Protein AF-0000000081045488 (afdb_homodimer)

pLDDT: mean 78.51, std 28.63, range [15.91, 98.94]

Foldseek 3Di:
DDDDDDDDCPDDPPPPPPDPPPPDPPPCPPDPPPPPVCPDPPDDDPVVVPPPPPVPVDPPPPDDDDPPCPDPPPPDPPVCPPVVVVVVVVVVVVLVVLQFWFAADLLRRDIAGADADDPVPAFEEEEEVLQADLNLVLVSVNRSPRHQYEYEYQPQPGDPRSNVRNPSHPSYYYDNDALLDADADAGAEYEYEDAQDFLQACLLDLVVRLSCLPSSLVRVLVNCLVNVHEYEYEAAPCLQQQPPDPADELPRRHDHDCPDSCNSRNVSRVVSLVVLVCCCVPRVRHYHYEHEFAEDAGRHACQSQDLLSQLLQCQLVLEAREAAPPQQFKGFYAYSVQVSLLSVLRSPFRDHGYAYRTAQDIDTSVRVSVLSNVLSVGNHHYHYHHHDPSDHRYYGDDHVCSCVRRVGHGDADPSRRSNRRSVNVNSVCVVPVHDDYHHSHHDRRDD/DDDDPDDDDPDDDPPPVVDPPPPDDPPCPPPPPPPCVCPDPPDDDPPPPPPPPPPPVDPPPPPPPDPPPPDPPPPDPVVCPPVVVVVVVVVVVVLVVLQFWFAADLLRRDIAGADADDPVPAFEEEEEVLQADLNLVLVSVNRSPRHQYEYEYQPQPGDPRSNVRNPSHPSYYYDNDALLDADADAGAEYEYEDAQDFLQACLLDLVVRLSCLPSSLVRVLVNCLVNVHEYEYEAAPCLQFQPPDPADELPRRHDHDCPDSCNSRNVSRVVSLVVLVCCCVPRVRHYHYEHEFAEDAGRHACQSQDLLSQLLQCQLVLEAREAAPPQQFKGFYAYSVQVSLLSVLRSPFRDHGYAYRTAQDIDTSVRVSVLSNVLSVGNHHYHYHHHDPSDHRYYGDDHVCSCVRRVGDGDADPSRRSNRRSVNVNSVCVVPVHDDYHHSHHDRRDD

Secondary structure (DSSP, 8-state):
----------------------------------------------------------------------------SHHHHHHHHHHHHHHHHHHHHHTTBPPP-SSS-S--B-PPPPTTT--EEEEETTTSHHHHHHHHHHHHTT-EEEEEE--SS--GGGTGGGTT-TTEEEEE--TTS------SEEEE--S--SHHHHTTSHHHHHHIIIIIHHHHHHHHHHHT-EEEEEEEGGGGBS-SSSSBPTT---B--TTSTTHHHHHHHHHHHHHHHHHHHHH---EEEEEE--EE-TT--TT--SHHHHHHHHHHTTPPEEEESSS--EEE-EEHHHHHHHHHHHHHS---SEEEES---EEEHHHHHHHHHHHTT--PPEEEEPPPTT--SB--B--HHHHHHH-----S-HHHHHHHHHHHHHHHHHHHS--PPP-SS------/----------------------------------------------------------------------------THHHHHHHHHHHHHHHHHHHHHTTBPPP-SSS-S--B-PPPPTTT--EEEEETTTSHHHHHHHHHHHHTT-EEEEEE--SS--GGGTGGGTT-TTEEEEE--TTS------SEEEE--S--SHHHHTTSHHHHHHIIIIIHHHHHHHHHHHT-EEEEEEEGGGGBS-SSSSBPTT---B--TTSTTHHHHHHHHHHHHHHHHHHHHH---EEEEEE--EE-TT--TT--SHHHHHHHHHHTTPPEEEESSS--EEE-EEHHHHHHHHHHHHHS---SEEEES---EEEHHHHHHHHHHHTT--PPEEEEPPPTT--SB--B--HHHHHHH-----S-HHHHHHHHHHHHHHHHHHHS--PPP-SS------

Solvent-accessible surface area (backbone atoms only — not comparable to full-atom values): 49823 Å² total; per-residue (Å²): 144,85,87,70,90,73,78,85,73,85,74,77,84,71,84,70,84,71,83,72,84,77,80,77,83,80,82,81,75,78,74,77,76,76,79,69,80,68,83,62,77,78,67,85,77,79,72,72,71,81,64,83,69,71,78,60,81,67,77,71,71,79,76,86,75,84,74,78,77,74,80,79,73,81,77,75,70,68,68,58,53,58,58,47,49,50,49,48,49,48,47,49,51,48,50,50,49,31,59,34,30,38,47,57,35,94,79,42,67,63,68,46,58,29,53,88,54,52,80,87,71,36,44,37,35,35,26,31,26,19,31,24,42,69,32,20,56,40,47,49,54,46,38,43,70,22,32,32,40,36,30,36,30,66,52,64,76,24,37,69,68,52,44,52,36,39,66,73,21,79,50,43,45,78,43,83,41,56,56,62,49,80,73,92,75,89,42,49,33,36,41,45,51,54,62,72,81,35,67,20,44,29,44,53,44,30,63,57,38,28,39,34,28,45,46,15,44,50,36,50,49,52,42,23,58,75,58,67,14,38,37,31,40,59,47,44,49,54,44,28,39,54,51,91,58,84,56,44,44,78,85,55,54,31,39,38,59,44,74,47,82,60,12,29,54,31,39,20,43,36,37,34,47,22,48,50,45,37,39,32,76,74,65,66,37,52,47,26,35,36,26,38,42,50,68,46,44,60,67,52,54,73,55,43,44,45,70,67,46,39,41,48,54,22,22,72,65,50,32,63,29,76,35,60,35,91,27,74,41,36,41,20,60,19,33,45,70,41,51,44,51,44,54,52,38,44,65,75,45,83,61,59,57,71,34,43,48,50,24,61,59,73,40,33,48,47,58,49,51,52,50,49,32,59,76,55,68,35,80,37,49,83,40,71,40,75,64,66,88,91,62,60,53,66,50,34,50,41,43,62,63,27,37,70,76,50,71,42,75,66,77,67,49,62,68,62,36,46,53,54,25,51,53,43,51,50,52,47,38,68,74,65,68,71,81,76,66,42,61,86,54,61,37,79,58,88,121,133,94,79,68,91,70,85,90,73,90,77,77,88,70,83,68,85,64,82,70,83,74,83,75,83,80,77,78,75,78,73,78,76,74,77,67,77,66,83,60,77,78,66,87,77,81,73,74,74,80,67,82,73,74,77,61,82,66,80,72,72,78,69,84,68,83,76,79,77,78,80,80,73,81,76,73,71,68,69,53,54,59,56,46,46,50,50,46,49,50,47,48,51,50,51,50,49,32,61,35,31,40,46,57,35,94,76,42,66,64,66,46,56,29,53,89,55,53,81,88,72,38,44,38,34,35,26,30,26,19,30,24,42,69,31,20,56,40,49,50,55,46,38,44,70,24,32,32,42,36,29,35,29,64,51,67,78,23,38,70,68,53,44,52,36,40,68,74,22,80,51,42,46,79,44,83,40,56,55,62,50,80,72,91,77,88,43,50,33,35,41,45,51,52,64,71,80,34,68,20,44,29,44,53,44,30,63,58,37,28,39,34,27,45,46,15,44,50,36,51,50,52,42,23,57,74,58,69,15,37,35,32,40,60,46,45,50,56,44,30,39,54,52,91,59,84,56,44,43,79,85,55,52,30,40,39,59,45,76,48,85,62,12,29,55,29,38,19,42,37,37,33,48,22,48,51,46,37,39,32,74,74,65,66,36,53,46,26,35,36,26,37,42,50,67,46,43,59,69,50,52,74,53,42,45,45,68,67,46,40,42,47,54,23,22,72,65,50,32,63,28,77,34,61,33,90,27,74,43,35,41,19,61,19,36,44,71,42,52,42,53,45,53,52,39,44,65,75,46,83,60,60,58,70,34,42,47,49,24,61,61,71,40,33,48,47,58,49,50,52,50,49,31,60,76,55,70,34,80,36,48,82,40,70,41,76,62,64,87,90,63,58,52,65,53,34,50,40,46,63,61,27,38,69,76,48,72,42,75,68,76,65,49,62,69,62,36,46,53,55,26,50,52,43,52,52,54,48,38,68,73,63,70,70,82,76,68,42,59,87,53,62,38,80,61,87,120

Sequence (894 aa):
MTPSSPTHSTKKTAITTLGEDRHMHSSYSQFRWICALGMGIAIGNVVIPMSYMEFAPHNNTFTHNQHMRYSAGTVSDKYKNSKSANTWEELVEQKQMFASQSIPTPAAPVAMETPKLSSKERKKIMITGGAGFVGSHLADKLMMEGHEVIILDNFFTGQKTNIDHWMSHPHFSLIVGDVVDPIHLEVDEIYHLACPASPPHYQFNPVKTIKTSTEGTMNMLGLAKRVGAKILLTSTSEIYGDPQVHPQKEDYWGNVNPMGPRSCYDEGKRVAETMMYAYKHSNNVDVRIARIFNTFGPRMHPNDGRVVSNFVIQSLQNKPITIYGEGEQTRSFQYVSDLVDGLHALMNGKYGAPVNLGNPQEFTVAEFATTIKEMTASKSEIKKLEKTADDPNKRKPDISLAKQELNWEPKVSVKEGLAKTIEYFRMVLLSTGEIIPTGPGASKPQNMTPSSPTHSTKKTAITTLGEDRHMHSSYSQFRWICALGMGIAIGNVVIPMSYMEFAPHNNTFTHNQHMRYSAGTVSDKYKNSKSANTWEELVEQKQMFASQSIPTPAAPVAMETPKLSSKERKKIMITGGAGFVGSHLADKLMMEGHEVIILDNFFTGQKTNIDHWMSHPHFSLIVGDVVDPIHLEVDEIYHLACPASPPHYQFNPVKTIKTSTEGTMNMLGLAKRVGAKILLTSTSEIYGDPQVHPQKEDYWGNVNPMGPRSCYDEGKRVAETMMYAYKHSNNVDVRIARIFNTFGPRMHPNDGRVVSNFVIQSLQNKPITIYGEGEQTRSFQYVSDLVDGLHALMNGKYGAPVNLGNPQEFTVAEFATTIKEMTASKSEIKKLEKTADDPNKRKPDISLAKQELNWEPKVSVKEGLAKTIEYFRMVLLSTGEIIPTGPGASKPQN

InterPro domains:
  IPR016040 NAD(P)-binding domain [PF16363] (126-421)
  IPR036291 NAD(P)-binding domain superfamily [SSF51735] (118-426)
  IPR044516 UDP-glucuronic acid decarboxylase-like [PTHR43078] (111-428)

Radius of gyration: 36.49 Å; Cα contacts (8 Å, |Δi|>4): 1565; chains: 2; bounding box: 149×112×112 Å

Structure (mmCIF, N/CA/C/O backbone):
data_AF-0000000081045488-model_v1
#
loop_
_entity.id
_entity.type
_entity.pdbx_description
1 polymer 'UDP-glucuronate decarboxylase'
#
loop_
_atom_site.group_PDB
_atom_site.id
_atom_site.type_symbol
_atom_site.label_atom_id
_atom_site.label_alt_id
_atom_site.label_comp_id
_atom_site.label_asym_id
_atom_site.label_entity_id
_atom_site.label_seq_id
_atom_site.pdbx_PDB_ins_code
_atom_site.Cartn_x
_atom_site.Cartn_y
_atom_site.Cartn_z
_atom_site.occupancy
_atom_site.B_iso_or_equiv
_atom_site.auth_seq_id
_atom_site.auth_comp_id
_atom_site.auth_asym_id
_atom_site.auth_atom_id
_atom_site.pdbx_PDB_model_num
ATOM 1 N N . MET A 1 1 ? 67 19.562 -38.656 1 23.16 1 MET A N 1
ATOM 2 C CA . MET A 1 1 ? 67.562 18.219 -38.531 1 23.16 1 MET A CA 1
ATOM 3 C C . MET A 1 1 ? 66.938 17.484 -37.344 1 23.16 1 MET A C 1
ATOM 5 O O . MET A 1 1 ? 67.25 16.312 -37.094 1 23.16 1 MET A O 1
ATOM 9 N N . THR A 1 2 ? 66.062 18.125 -36.406 1 22.19 2 THR A N 1
ATOM 10 C CA . THR A 1 2 ? 65.875 18.359 -35 1 22.19 2 THR A CA 1
ATOM 11 C C . THR A 1 2 ? 65 17.234 -34.375 1 22.19 2 THR A C 1
ATOM 13 O O . THR A 1 2 ? 64 16.844 -34.969 1 22.19 2 THR A O 1
ATOM 16 N N . PRO A 1 3 ? 65.375 16.453 -33.312 1 25.86 3 PRO A N 1
ATOM 17 C CA . PRO A 1 3 ? 65.5 15.234 -32.5 1 25.86 3 PRO A CA 1
ATOM 18 C C . PRO A 1 3 ? 64.312 15.016 -31.594 1 25.86 3 PRO A C 1
ATOM 20 O O . PRO A 1 3 ? 64.312 14.086 -30.781 1 25.86 3 PRO A O 1
ATOM 23 N N . SER A 1 4 ? 63.094 15.633 -31.891 1 19.34 4 SER A N 1
ATOM 24 C CA . SER A 1 4 ? 62.281 16.156 -30.797 1 19.34 4 SER A CA 1
ATOM 25 C C . SER A 1 4 ? 61.625 15.023 -30 1 19.34 4 SER A C 1
ATOM 27 O O . SER A 1 4 ? 61.656 15.047 -28.766 1 19.34 4 SER A O 1
ATOM 29 N N . SER A 1 5 ? 60.594 14.273 -30.594 1 22.73 5 SER A N 1
ATOM 30 C CA . SER A 1 5 ? 59.312 14.289 -29.891 1 22.73 5 SER A CA 1
ATOM 31 C C . SER A 1 5 ? 59.219 13.133 -28.891 1 22.73 5 SER A C 1
ATOM 33 O O . SER A 1 5 ? 58.938 12 -29.281 1 22.73 5 SER A O 1
ATOM 35 N N . PRO A 1 6 ? 60 12.922 -27.922 1 23.72 6 PRO A N 1
ATOM 36 C CA . PRO A 1 6 ? 60.531 11.688 -27.344 1 23.72 6 PRO A CA 1
ATOM 37 C C . PRO A 1 6 ? 59.531 10.953 -26.469 1 23.72 6 PRO A C 1
ATOM 39 O O . PRO A 1 6 ? 59.594 9.734 -26.312 1 23.72 6 PRO A O 1
ATOM 42 N N . THR A 1 7 ? 58.469 11.773 -25.75 1 19.61 7 THR A N 1
ATOM 43 C CA . THR A 1 7 ? 58.719 11.633 -24.328 1 19.61 7 THR A CA 1
ATOM 44 C C . THR A 1 7 ? 58.156 10.312 -23.812 1 19.61 7 THR A C 1
ATOM 46 O O . THR A 1 7 ? 58.812 9.57 -23.094 1 19.61 7 THR A O 1
ATOM 49 N N . HIS A 1 8 ? 56.625 10.109 -23.641 1 20.39 8 HIS A N 1
ATOM 50 C CA . HIS A 1 8 ? 56 10.008 -22.328 1 20.39 8 HIS A CA 1
ATOM 51 C C . HIS A 1 8 ? 55.75 8.555 -21.953 1 20.39 8 HIS A C 1
ATOM 53 O O . HIS A 1 8 ? 54.844 7.918 -22.484 1 20.39 8 HIS A O 1
ATOM 59 N N . SER A 1 9 ? 56.562 7.75 -21.75 1 20.44 9 SER A N 1
ATOM 60 C CA . SER A 1 9 ? 56.625 6.305 -21.547 1 20.44 9 SER A CA 1
ATOM 61 C C . SER A 1 9 ? 55.969 5.902 -20.234 1 20.44 9 SER A C 1
ATOM 63 O O . SER A 1 9 ? 56.594 5.945 -19.172 1 20.44 9 SER A O 1
ATOM 65 N N . THR A 1 10 ? 54.656 6.488 -19.969 1 20.7 10 THR A N 1
ATOM 66 C CA . THR A 1 10 ? 54.156 6.438 -18.609 1 20.7 10 THR A CA 1
ATOM 67 C C . THR A 1 10 ? 53.969 4.992 -18.141 1 20.7 10 THR A C 1
ATOM 69 O O . THR A 1 10 ? 53.156 4.246 -18.703 1 20.7 10 THR A O 1
ATOM 72 N N . LYS A 1 11 ? 54.875 4.418 -17.578 1 18.64 11 LYS A N 1
ATOM 73 C CA . LYS A 1 11 ? 55.25 3.096 -17.094 1 18.64 11 LYS A CA 1
ATOM 74 C C . LYS A 1 11 ? 54.219 2.547 -16.109 1 18.64 11 LYS A C 1
ATOM 76 O O . LYS A 1 11 ? 53.5 3.312 -15.477 1 18.64 11 LYS A O 1
ATOM 81 N N . LYS A 1 12 ? 54.25 1.275 -15.719 1 19.75 12 LYS A N 1
ATOM 82 C CA . LYS A 1 12 ? 53.625 -0.005 -15.414 1 19.75 12 LYS A CA 1
ATOM 83 C C . LYS A 1 12 ? 53.375 -0.145 -13.914 1 19.75 12 LYS A C 1
ATOM 85 O O . LYS A 1 12 ? 52.969 -1.214 -13.445 1 19.75 12 LYS A O 1
ATOM 90 N N . THR A 1 13 ? 53.531 0.933 -13.008 1 17.42 13 THR A N 1
ATOM 91 C CA . THR A 1 13 ? 53.938 0.535 -11.664 1 17.42 13 THR A CA 1
ATOM 92 C C . THR A 1 13 ? 52.906 -0.378 -11.031 1 17.42 13 THR A C 1
ATOM 94 O O . THR A 1 13 ? 51.719 -0.018 -10.953 1 17.42 13 THR A O 1
ATOM 97 N N . ALA A 1 14 ? 53.125 -1.646 -10.836 1 19.45 14 ALA A N 1
ATOM 98 C CA . ALA A 1 14 ? 52.594 -2.93 -10.383 1 19.45 14 ALA A CA 1
ATOM 99 C C . ALA A 1 14 ? 52.156 -2.863 -8.914 1 19.45 14 ALA A C 1
ATOM 101 O O . ALA A 1 14 ? 51.844 -3.887 -8.312 1 19.45 14 ALA A O 1
ATOM 102 N N . ILE A 1 15 ? 51.938 -1.646 -8.273 1 17.45 15 ILE A N 1
ATOM 103 C CA . ILE A 1 15 ? 52.062 -1.67 -6.82 1 17.45 15 ILE A CA 1
ATOM 104 C C . ILE A 1 15 ? 51.062 -2.666 -6.234 1 17.45 15 ILE A C 1
ATOM 106 O O . ILE A 1 15 ? 49.844 -2.562 -6.473 1 17.45 15 ILE A O 1
ATOM 110 N N . THR A 1 16 ? 51.469 -3.801 -5.75 1 19.16 16 THR A N 1
ATOM 111 C CA . THR A 1 16 ? 51.031 -5.055 -5.145 1 19.16 16 THR A CA 1
ATOM 112 C C . THR A 1 16 ? 50.312 -4.797 -3.809 1 19.16 16 THR A C 1
ATOM 114 O O . THR A 1 16 ? 49.812 -5.723 -3.184 1 19.16 16 THR A O 1
ATOM 117 N N . THR A 1 17 ? 50.219 -3.539 -3.285 1 17.61 17 THR A N 1
ATOM 118 C CA . THR A 1 17 ? 50.219 -3.531 -1.826 1 17.61 17 THR A CA 1
ATOM 119 C C . THR A 1 17 ? 49 -4.262 -1.28 1 17.61 17 THR A C 1
ATOM 121 O O . THR A 1 17 ? 47.844 -3.941 -1.646 1 17.61 17 THR A O 1
ATOM 124 N N . LEU A 1 18 ? 49.094 -5.426 -0.706 1 20.11 18 LEU A N 1
ATOM 125 C CA . LEU A 1 18 ? 48.375 -6.516 -0.031 1 20.11 18 LEU A CA 1
ATOM 126 C C . LEU A 1 18 ? 47.656 -6.008 1.22 1 20.11 18 LEU A C 1
ATOM 128 O O . LEU A 1 18 ? 47.031 -6.789 1.937 1 20.11 18 LEU A O 1
ATOM 132 N N . GLY A 1 19 ? 47.719 -4.703 1.614 1 17.78 19 GLY A N 1
ATOM 133 C CA . GLY A 1 19 ? 47.625 -4.543 3.059 1 17.78 19 GLY A CA 1
ATOM 134 C C . GLY A 1 19 ? 46.344 -5.082 3.654 1 17.78 19 GLY A C 1
ATOM 135 O O . GLY A 1 19 ? 45.281 -5 3.033 1 17.78 19 GLY A O 1
ATOM 136 N N . GLU A 1 20 ? 46.312 -5.98 4.648 1 19.8 20 GLU A N 1
ATOM 137 C CA . GLU A 1 20 ? 45.594 -6.895 5.531 1 19.8 20 GLU A CA 1
ATOM 138 C C . GLU A 1 20 ? 44.656 -6.137 6.453 1 19.8 20 GLU A C 1
ATOM 140 O O . GLU A 1 20 ? 43.938 -6.746 7.254 1 19.8 20 GLU A O 1
ATOM 145 N N . ASP A 1 21 ? 44.438 -4.855 6.379 1 17.55 21 ASP A N 1
ATOM 146 C CA . ASP A 1 21 ? 44.062 -4.254 7.66 1 17.55 21 ASP A CA 1
ATOM 147 C C . ASP A 1 21 ? 42.719 -4.758 8.141 1 17.55 21 ASP A C 1
ATOM 149 O O . ASP A 1 21 ? 41.719 -4.656 7.414 1 17.55 21 ASP A O 1
ATOM 153 N N . ARG A 1 22 ? 42.625 -5.613 9.172 1 20.48 22 ARG A N 1
ATOM 154 C CA . ARG A 1 22 ? 41.719 -6.332 10.055 1 20.48 22 ARG A CA 1
ATOM 155 C C . ARG A 1 22 ? 40.781 -5.367 10.781 1 20.48 22 ARG A C 1
ATOM 157 O O . ARG A 1 22 ? 41.125 -4.824 11.828 1 20.48 22 ARG A O 1
ATOM 164 N N . HIS A 1 23 ? 40.312 -4.227 10.234 1 18.12 23 HIS A N 1
ATOM 165 C CA . HIS A 1 23 ? 39.719 -3.174 11.039 1 18.12 23 HIS A CA 1
ATOM 166 C C . HIS A 1 23 ? 38.5 -3.695 11.82 1 18.12 23 HIS A C 1
ATOM 168 O O . HIS A 1 23 ? 37.625 -4.312 11.242 1 18.12 23 HIS A O 1
ATOM 174 N N . MET A 1 24 ? 38.688 -3.941 13.125 1 19.59 24 MET A N 1
ATOM 175 C CA . MET A 1 24 ? 37.906 -4.332 14.289 1 19.59 24 MET A CA 1
ATOM 176 C C . MET A 1 24 ? 36.656 -3.459 14.422 1 19.59 24 MET A C 1
ATOM 178 O O . MET A 1 24 ? 36.719 -2.24 14.266 1 19.59 24 MET A O 1
ATOM 182 N N . HIS A 1 25 ? 35.5 -3.992 14.117 1 19.33 25 HIS A N 1
ATOM 183 C CA . HIS A 1 25 ? 34.094 -3.652 14.172 1 19.33 25 HIS A CA 1
ATOM 184 C C . HIS A 1 25 ? 33.719 -3.051 15.523 1 19.33 25 HIS A C 1
ATOM 186 O O . HIS A 1 25 ? 33.781 -3.732 16.547 1 19.33 25 HIS A O 1
ATOM 192 N N . SER A 1 26 ? 34.156 -1.772 15.867 1 18.52 26 SER A N 1
ATOM 193 C CA . SER A 1 26 ? 33.938 -1.007 17.094 1 18.52 26 SER A CA 1
ATOM 194 C C . SER A 1 26 ? 32.438 -0.953 17.438 1 18.52 26 SER A C 1
ATOM 196 O O . SER A 1 26 ? 31.609 -0.656 16.578 1 18.52 26 SER A O 1
ATOM 198 N N . SER A 1 27 ? 31.953 -1.702 18.516 1 20.22 27 SER A N 1
ATOM 199 C CA . SER A 1 27 ? 30.797 -1.89 19.375 1 20.22 27 SER A CA 1
ATOM 200 C C . SER A 1 27 ? 30.297 -0.56 19.938 1 20.22 27 SER A C 1
ATOM 202 O O . SER A 1 27 ? 30.984 0.066 20.75 1 20.22 27 SER A O 1
ATOM 204 N N . TYR A 1 28 ? 29.781 0.353 19.125 1 18.34 28 TYR A N 1
ATOM 205 C CA . TYR A 1 28 ? 29.359 1.699 19.484 1 18.34 28 TYR A CA 1
ATOM 206 C C . TYR A 1 28 ? 28.359 1.664 20.641 1 18.34 28 TYR A C 1
ATOM 208 O O . TYR A 1 28 ? 27.219 1.205 20.469 1 18.34 28 TYR A O 1
ATOM 216 N N . SER A 1 29 ? 28.75 1.457 21.922 1 19.58 29 SER A N 1
ATOM 217 C CA . SER A 1 29 ? 28.062 1.507 23.203 1 19.58 29 SER A CA 1
ATOM 218 C C . SER A 1 29 ? 27.469 2.887 23.453 1 19.58 29 SER A C 1
ATOM 220 O O . SER A 1 29 ? 28.188 3.83 23.781 1 19.58 29 SER A O 1
ATOM 222 N N . GLN A 1 30 ? 26.766 3.51 22.531 1 18.61 30 GLN A N 1
ATOM 223 C CA . GLN A 1 30 ? 26.391 4.887 22.844 1 18.61 30 GLN A CA 1
ATOM 224 C C . GLN A 1 30 ? 25.594 4.961 24.141 1 18.61 30 GLN A C 1
ATOM 226 O O . GLN A 1 30 ? 24.562 4.309 24.281 1 18.61 30 GLN A O 1
ATOM 231 N N . PHE A 1 31 ? 26.219 5.176 25.281 1 19.69 31 PHE A N 1
ATOM 232 C CA . PHE A 1 31 ? 25.766 5.484 26.641 1 19.69 31 PHE A CA 1
ATOM 233 C C . PHE A 1 31 ? 24.828 6.684 26.625 1 19.69 31 PHE A C 1
ATOM 235 O O . PHE A 1 31 ? 25.172 7.742 26.094 1 19.69 31 PHE A O 1
ATOM 242 N N . ARG A 1 32 ? 23.547 6.414 26.562 1 19 32 ARG A N 1
ATOM 243 C CA . ARG A 1 32 ? 22.422 7.344 26.656 1 19 32 ARG A CA 1
ATOM 244 C C . ARG A 1 32 ? 22.594 8.273 27.859 1 19 32 ARG A C 1
ATOM 246 O O . ARG A 1 32 ? 22.672 7.809 29 1 19 32 ARG A O 1
ATOM 253 N N . TRP A 1 33 ? 23.312 9.375 27.656 1 18.27 33 TRP A N 1
ATOM 254 C CA . TRP A 1 33 ? 23.531 10.398 28.672 1 18.27 33 TRP A CA 1
ATOM 255 C C . TRP A 1 33 ? 22.219 10.867 29.281 1 18.27 33 TRP A C 1
ATOM 257 O O . TRP A 1 33 ? 21.281 11.203 28.562 1 18.27 33 TRP A O 1
ATOM 267 N N . ILE A 1 34 ? 21.797 10.289 30.422 1 20.73 34 ILE A N 1
ATOM 268 C CA . ILE A 1 34 ? 20.781 10.672 31.391 1 20.73 34 ILE A CA 1
ATOM 269 C C . ILE A 1 34 ? 20.891 12.164 31.688 1 20.73 34 ILE A C 1
ATOM 271 O O . ILE A 1 34 ? 21.891 12.625 32.25 1 20.73 34 ILE A O 1
ATOM 275 N N . CYS A 1 35 ? 20.609 12.953 30.703 1 19.19 35 CYS A N 1
ATOM 276 C CA . CYS A 1 35 ? 20.688 14.383 30.969 1 19.19 35 CYS A CA 1
ATOM 277 C C . CYS A 1 35 ? 19.891 14.75 32.219 1 19.19 35 CYS A C 1
ATOM 279 O O . CYS A 1 35 ? 18.656 14.664 32.219 1 19.19 35 CYS A O 1
ATOM 281 N N . ALA A 1 36 ? 20.359 14.391 33.438 1 20.83 36 ALA A N 1
ATOM 282 C CA . ALA A 1 36 ? 19.969 14.875 34.75 1 20.83 36 ALA A CA 1
ATOM 283 C C . ALA A 1 36 ? 19.906 16.391 34.781 1 20.83 36 ALA A C 1
ATOM 285 O O . ALA A 1 36 ? 20.938 17.062 34.781 1 20.83 36 ALA A O 1
ATOM 286 N N . LEU A 1 37 ? 19.344 17.031 33.844 1 22.28 37 LEU A N 1
ATOM 287 C CA . LEU A 1 37 ? 19.328 18.453 34.125 1 22.28 37 LEU A CA 1
ATOM 288 C C . LEU A 1 37 ? 18.797 18.719 35.531 1 22.28 37 LEU A C 1
ATOM 290 O O . LEU A 1 37 ? 17.656 18.375 35.844 1 22.28 37 LEU A O 1
ATOM 294 N N . GLY A 1 38 ? 19.688 18.594 36.594 1 21.02 38 GLY A N 1
ATOM 295 C CA . GLY A 1 38 ? 19.766 18.938 38 1 21.02 38 GLY A CA 1
ATOM 296 C C . GLY A 1 38 ? 19.312 20.344 38.281 1 21.02 38 GLY A C 1
ATOM 297 O O . GLY A 1 38 ? 20.047 21.312 38.062 1 21.02 38 GLY A O 1
ATOM 298 N N . MET A 1 39 ? 18.25 20.906 37.75 1 22.47 39 MET A N 1
ATOM 299 C CA . MET A 1 39 ? 18.031 22.141 38.531 1 22.47 39 MET A CA 1
ATOM 300 C C . MET A 1 39 ? 17.969 21.844 40 1 22.47 39 MET A C 1
ATOM 302 O O . MET A 1 39 ? 17.094 21.109 40.469 1 22.47 39 MET A O 1
ATOM 306 N N . GLY A 1 40 ? 19.125 21.641 40.656 1 20.48 40 GLY A N 1
ATOM 307 C CA . GLY A 1 40 ? 19.562 21.516 42.031 1 20.48 40 GLY A CA 1
ATOM 308 C C . GLY A 1 40 ? 18.969 22.594 42.938 1 20.48 40 GLY A C 1
ATOM 309 O O . GLY A 1 40 ? 19.156 23.781 42.688 1 20.48 40 GLY A O 1
ATOM 310 N N . ILE A 1 41 ? 17.766 22.734 43.344 1 22.06 41 ILE A N 1
ATOM 311 C CA . ILE A 1 41 ? 17.875 23.375 44.656 1 22.06 41 ILE A CA 1
ATOM 312 C C . ILE A 1 41 ? 18.719 22.516 45.594 1 22.06 41 ILE A C 1
ATOM 314 O O . ILE A 1 41 ? 18.438 21.328 45.75 1 22.06 41 ILE A O 1
ATOM 318 N N . ALA A 1 42 ? 20.047 22.688 45.688 1 21.45 42 ALA A N 1
ATOM 319 C CA . ALA A 1 42 ? 21.141 22.031 46.375 1 21.45 42 ALA A CA 1
ATOM 320 C C . ALA A 1 42 ? 20.75 21.672 47.812 1 21.45 42 ALA A C 1
ATOM 322 O O . ALA A 1 42 ? 20.891 22.484 48.719 1 21.45 42 ALA A O 1
ATOM 323 N N . ILE A 1 43 ? 19.453 21.359 48.219 1 21.5 43 ILE A N 1
ATOM 324 C CA . ILE A 1 43 ? 19.609 21.031 49.625 1 21.5 43 ILE A CA 1
ATOM 325 C C . ILE A 1 43 ? 20.516 19.797 49.781 1 21.5 43 ILE A C 1
ATOM 327 O O . ILE A 1 43 ? 20.672 19.031 48.844 1 21.5 43 ILE A O 1
ATOM 331 N N . GLY A 1 44 ? 20.828 19.172 51.062 1 20.05 44 GLY A N 1
ATOM 332 C CA . GLY A 1 44 ? 21.812 18.234 51.531 1 20.05 44 GLY A CA 1
ATOM 333 C C . GLY A 1 44 ? 21.797 16.906 50.781 1 20.05 44 GLY A C 1
ATOM 334 O O . GLY A 1 44 ? 20.812 16.578 50.125 1 20.05 44 GLY A O 1
ATOM 335 N N . ASN A 1 45 ? 23 16.266 50.469 1 21.61 45 ASN A N 1
ATOM 336 C CA . ASN A 1 45 ? 23.734 15.219 49.781 1 21.61 45 ASN A CA 1
ATOM 337 C C . ASN A 1 45 ? 23.141 13.836 50.031 1 21.61 45 ASN A C 1
ATOM 339 O O . ASN A 1 45 ? 23.766 12.82 49.75 1 21.61 45 ASN A O 1
ATOM 343 N N . VAL A 1 46 ? 22.094 13.633 50.906 1 20.98 46 VAL A N 1
ATOM 344 C CA . VAL A 1 46 ? 22.219 12.32 51.531 1 20.98 46 VAL A CA 1
ATOM 345 C C . VAL A 1 46 ? 21.844 11.234 50.531 1 20.98 46 VAL A C 1
ATOM 347 O O . VAL A 1 46 ? 20.719 11.203 50.031 1 20.98 46 VAL A O 1
ATOM 350 N N . VAL A 1 47 ? 22.812 10.984 49.562 1 21.67 47 VAL A N 1
ATOM 351 C CA . VAL A 1 47 ? 22.766 9.938 48.562 1 21.67 47 VAL A CA 1
ATOM 352 C C . VAL A 1 47 ? 22.484 8.594 49.219 1 21.67 47 VAL A C 1
ATOM 354 O O . VAL A 1 47 ? 23.29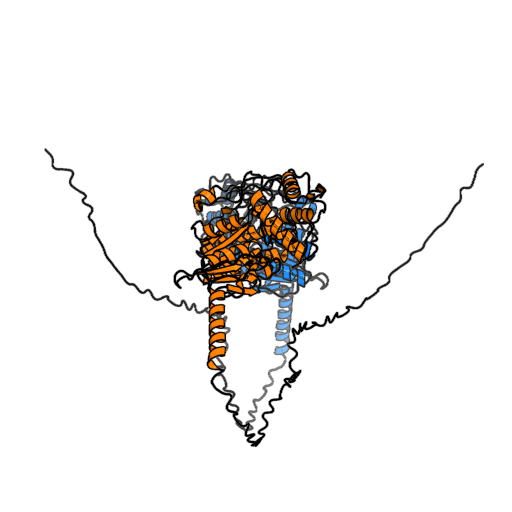7 8.07 49.969 1 21.67 47 VAL A O 1
ATOM 357 N N . ILE A 1 48 ? 21.25 8.461 49.812 1 20.81 48 ILE A N 1
ATOM 358 C CA . ILE A 1 48 ? 21.109 7.238 50.594 1 20.81 48 ILE A CA 1
ATOM 359 C C . ILE A 1 48 ? 21.266 6.02 49.688 1 20.81 48 ILE A C 1
ATOM 361 O O . ILE A 1 48 ? 20.516 5.859 48.719 1 20.81 48 ILE A O 1
ATOM 365 N N . PRO A 1 49 ? 22.484 5.59 49.531 1 21.44 49 PRO A N 1
ATOM 366 C CA . PRO A 1 49 ? 22.906 4.414 48.781 1 21.44 49 PRO A CA 1
ATOM 367 C C . PRO A 1 49 ? 22.016 3.201 49 1 21.44 49 PRO A C 1
ATOM 369 O O . PRO A 1 49 ? 21.766 2.826 50.156 1 21.44 49 PRO A O 1
ATOM 372 N N . MET A 1 50 ? 20.906 3.225 48.219 1 19.12 50 MET A N 1
ATOM 373 C CA . MET A 1 50 ? 19.953 2.16 48.5 1 19.12 50 MET A CA 1
ATOM 374 C C . MET A 1 50 ? 20.609 0.79 48.406 1 19.12 50 MET A C 1
ATOM 376 O O . MET A 1 50 ? 20.938 0.329 47.312 1 19.12 50 MET A O 1
ATOM 380 N N . SER A 1 51 ? 21.703 0.585 49.219 1 19.59 51 SER A N 1
ATOM 381 C CA . SER A 1 51 ? 22.344 -0.713 49.375 1 19.59 51 SER A CA 1
ATOM 382 C C . SER A 1 51 ? 21.328 -1.838 49.469 1 19.59 51 SER A C 1
ATOM 384 O O . SER A 1 51 ? 20.219 -1.646 49.969 1 19.59 51 SER A O 1
ATOM 386 N N . TYR A 1 52 ? 21.438 -2.67 48.406 1 20.75 52 TYR A N 1
ATOM 387 C CA . TYR A 1 52 ? 20.797 -3.969 48.188 1 20.75 52 TYR A CA 1
ATOM 388 C C . TYR A 1 52 ? 20.75 -4.758 49.5 1 20.75 52 TYR A C 1
ATOM 390 O O . TYR A 1 52 ? 21.781 -5.199 50 1 20.75 52 TYR A O 1
ATOM 398 N N . MET A 1 53 ? 20.016 -4.129 50.5 1 19.69 53 MET A N 1
ATOM 399 C CA . MET A 1 53 ? 19.953 -4.848 51.781 1 19.69 53 MET A CA 1
ATOM 400 C C . MET A 1 53 ? 19.516 -6.293 51.562 1 19.69 53 MET A C 1
ATOM 402 O O . MET A 1 53 ? 18.5 -6.551 50.938 1 19.69 53 MET A O 1
ATOM 406 N N . GLU A 1 54 ? 20.562 -7.102 51.312 1 21.36 54 GLU A N 1
ATOM 407 C CA . GLU A 1 54 ? 20.547 -8.555 51.438 1 21.36 54 GLU A CA 1
ATOM 408 C C . GLU A 1 54 ? 19.641 -9 52.562 1 21.36 54 GLU A C 1
ATOM 410 O O . GLU A 1 54 ? 19.859 -8.625 53.719 1 21.36 54 GLU A O 1
ATOM 415 N N . PHE A 1 55 ? 18.297 -9.023 52.156 1 21.05 55 PHE A N 1
ATOM 416 C CA . PHE A 1 55 ? 17.297 -9.445 53.125 1 21.05 55 PHE A CA 1
ATOM 417 C C . PHE A 1 55 ? 17.703 -10.758 53.781 1 21.05 55 PHE A C 1
ATOM 419 O O . PHE A 1 55 ? 17.562 -11.828 53.188 1 21.05 55 PHE A O 1
ATOM 426 N N . ALA A 1 56 ? 19.016 -10.773 54.188 1 19.2 56 ALA A N 1
ATOM 427 C CA . ALA A 1 56 ? 19.328 -11.977 54.938 1 19.2 56 ALA A CA 1
ATOM 428 C C . ALA A 1 56 ? 18.281 -12.242 56 1 19.2 56 ALA A C 1
ATOM 430 O O . ALA A 1 56 ? 17.859 -11.328 56.719 1 19.2 56 ALA A O 1
ATOM 431 N N . PRO A 1 57 ? 17.562 -13.352 55.75 1 21.88 57 PRO A N 1
ATOM 432 C CA . PRO A 1 57 ? 16.469 -13.758 56.656 1 21.88 57 PRO A CA 1
ATOM 433 C C . PRO A 1 57 ? 16.828 -13.641 58.125 1 21.88 57 PRO A C 1
ATOM 435 O O . PRO A 1 57 ? 16.047 -14.031 59 1 21.88 57 PRO A O 1
ATOM 438 N N . HIS A 1 58 ? 18.156 -12.977 58.25 1 19.09 58 HIS A N 1
ATOM 439 C CA . HIS A 1 58 ? 18.562 -13.391 59.594 1 19.09 58 HIS A CA 1
ATOM 440 C C . HIS A 1 58 ? 17.578 -12.898 60.656 1 19.09 58 HIS A C 1
ATOM 442 O O . HIS A 1 58 ? 16.906 -11.891 60.438 1 19.09 58 HIS A O 1
ATOM 448 N N . ASN A 1 59 ? 17.281 -13.828 61.562 1 20.59 59 ASN A N 1
ATOM 449 C CA . ASN A 1 59 ? 16.484 -13.922 62.75 1 20.59 59 ASN A CA 1
ATOM 450 C C . ASN A 1 59 ? 16.75 -12.75 63.688 1 20.59 59 ASN A C 1
ATOM 452 O O . ASN A 1 59 ? 16.344 -12.781 64.875 1 20.59 59 ASN A O 1
ATOM 456 N N . ASN A 1 60 ? 17.656 -11.758 63.094 1 18.28 60 ASN A N 1
ATOM 457 C CA . ASN A 1 60 ? 18.328 -11.133 64.25 1 18.28 60 ASN A CA 1
ATOM 458 C C . ASN A 1 60 ? 17.359 -10.32 65.062 1 18.28 60 ASN A C 1
ATOM 460 O O . ASN A 1 60 ? 16.531 -9.578 64.562 1 18.28 60 ASN A O 1
ATOM 464 N N . THR A 1 61 ? 17.203 -10.742 66.312 1 19.7 61 THR A N 1
ATOM 465 C CA . THR A 1 61 ? 16.422 -10.32 67.438 1 19.7 61 THR A CA 1
ATOM 466 C C . THR A 1 61 ? 16.719 -8.867 67.812 1 19.7 61 THR A C 1
ATOM 468 O O . THR A 1 61 ? 16.359 -8.391 68.875 1 19.7 61 THR A O 1
ATOM 471 N N . PHE A 1 62 ? 17.031 -7.988 66.688 1 18.53 62 PHE A N 1
ATOM 472 C CA . PHE A 1 62 ? 17.625 -6.754 67.188 1 18.53 62 PHE A CA 1
ATOM 473 C C . PHE A 1 62 ? 16.703 -6.082 68.188 1 18.53 62 PHE A C 1
ATOM 475 O O . PHE A 1 62 ? 15.508 -5.91 67.938 1 18.53 62 PHE A O 1
ATOM 482 N N . THR A 1 63 ? 17.219 -6.039 69.375 1 17.64 63 THR A N 1
ATOM 483 C CA . THR A 1 63 ? 16.672 -5.637 70.688 1 17.64 63 THR A CA 1
ATOM 484 C C . THR A 1 63 ? 16.125 -4.211 70.625 1 17.64 63 THR A C 1
ATOM 486 O O . THR A 1 63 ? 16.344 -3.5 69.625 1 17.64 63 THR A O 1
ATOM 489 N N . HIS A 1 64 ? 16.688 -3.387 71.562 1 18.06 64 HIS A N 1
ATOM 490 C CA . HIS A 1 64 ? 16.094 -2.682 72.688 1 18.06 64 HIS A CA 1
ATOM 491 C C . HIS A 1 64 ? 15.625 -1.291 72.312 1 18.06 64 HIS A C 1
ATOM 493 O O . HIS A 1 64 ? 16.016 -0.777 71.25 1 18.06 64 HIS A O 1
ATOM 499 N N . ASN A 1 65 ? 15.359 -0.32 73.375 1 17.91 65 ASN A N 1
ATOM 500 C CA . ASN A 1 65 ? 14.461 0.636 74 1 17.91 65 ASN A CA 1
ATOM 501 C C . ASN A 1 65 ? 14.828 2.074 73.625 1 17.91 65 ASN A C 1
ATOM 503 O O . ASN A 1 65 ? 14.273 3.02 74.25 1 17.91 65 ASN A O 1
ATOM 507 N N . GLN A 1 66 ? 16 2.381 73 1 19.34 66 GLN A N 1
ATOM 508 C CA . GLN A 1 66 ? 16.406 3.688 73.5 1 19.34 66 GLN A CA 1
ATOM 509 C C . GLN A 1 66 ? 15.477 4.785 73.062 1 19.34 66 GLN A C 1
ATOM 511 O O . GLN A 1 66 ? 15.227 4.906 71.812 1 19.34 66 GLN A O 1
ATOM 516 N N . HIS A 1 67 ? 14.617 5.336 73.938 1 19.39 67 HIS A N 1
ATOM 517 C CA . HIS A 1 67 ? 13.562 6.34 74 1 19.39 67 HIS A CA 1
ATOM 518 C C . HIS A 1 67 ? 14.078 7.715 73.625 1 19.39 67 HIS A C 1
ATOM 520 O O . HIS A 1 67 ? 14.797 8.359 74.375 1 19.39 67 HIS A O 1
ATOM 526 N N . MET A 1 68 ? 14.891 7.898 72.562 1 19.84 68 MET A N 1
ATOM 527 C CA . MET A 1 68 ? 15.336 9.289 72.5 1 19.84 68 MET A CA 1
ATOM 528 C C . MET A 1 68 ? 14.148 10.242 72.438 1 19.84 68 MET A C 1
ATOM 530 O O . MET A 1 68 ? 13.266 10.07 71.562 1 19.84 68 MET A O 1
ATOM 534 N N . ARG A 1 69 ? 13.859 10.984 73.5 1 20.16 69 ARG A N 1
ATOM 535 C CA . ARG A 1 69 ? 12.891 12.023 73.875 1 20.16 69 ARG A CA 1
ATOM 536 C C . ARG A 1 69 ? 13.031 13.234 72.938 1 20.16 69 ARG A C 1
ATOM 538 O O . ARG A 1 69 ? 13.961 14.031 73.125 1 20.16 69 ARG A O 1
ATOM 545 N N . TYR A 1 70 ? 13.102 13.125 71.688 1 19.14 70 TYR A N 1
ATOM 546 C CA . TYR A 1 70 ? 13.266 14.406 71 1 19.14 70 TYR A CA 1
ATOM 547 C C . TYR A 1 70 ? 12.125 15.352 71.312 1 19.14 70 TYR A C 1
ATOM 549 O O . TYR A 1 70 ? 10.961 14.945 71.375 1 19.14 70 TYR A O 1
ATOM 557 N N . SER A 1 71 ? 12.367 16.375 72.188 1 19.91 71 SER A N 1
ATOM 558 C CA . SER A 1 71 ? 11.531 17.469 72.625 1 19.91 71 SER A CA 1
ATOM 559 C C . SER A 1 71 ? 10.891 18.219 71.5 1 19.91 71 SER A C 1
ATOM 561 O O . SER A 1 71 ? 11.57 18.578 70.5 1 19.91 71 SER A O 1
ATOM 563 N N . ALA A 1 72 ? 9.609 18.031 71.188 1 21.73 72 ALA A N 1
ATOM 564 C CA . ALA A 1 72 ? 8.57 18.594 70.312 1 21.73 72 ALA A CA 1
ATOM 565 C C . ALA A 1 72 ? 8.477 20.094 70.5 1 21.73 72 ALA A C 1
ATOM 567 O O . ALA A 1 72 ? 7.949 20.594 71.5 1 21.73 72 ALA A O 1
ATOM 568 N N . GLY A 1 73 ? 9.586 20.844 70.312 1 22.14 73 GLY A N 1
ATOM 569 C CA . GLY A 1 73 ? 9.375 22.266 70.438 1 22.14 73 GLY A CA 1
ATOM 570 C C . GLY A 1 73 ? 8.18 22.781 69.625 1 22.14 73 GLY A C 1
ATOM 571 O O . GLY A 1 73 ? 7.832 22.219 68.625 1 22.14 73 GLY A O 1
ATOM 572 N N . THR A 1 74 ? 7.242 23.484 70.312 1 24.64 74 THR A N 1
ATOM 573 C CA . THR A 1 74 ? 5.965 24.109 70 1 24.64 74 THR A CA 1
ATOM 574 C C . THR A 1 74 ? 6.133 25.109 68.812 1 24.64 74 THR A C 1
ATOM 576 O O . THR A 1 74 ? 6.719 26.188 69.062 1 24.64 74 THR A O 1
ATOM 579 N N . VAL A 1 75 ? 6.668 24.812 67.625 1 26.59 75 VAL A N 1
ATOM 580 C CA . VAL A 1 75 ? 6.641 25.828 66.562 1 26.59 75 VAL A CA 1
ATOM 581 C C . VAL A 1 75 ? 5.242 26.422 66.5 1 26.59 75 VAL A C 1
ATOM 583 O O . VAL A 1 75 ? 4.246 25.703 66.5 1 26.59 75 VAL A O 1
ATOM 586 N N . SER A 1 76 ? 5.039 27.703 66.812 1 27.22 76 SER A N 1
ATOM 587 C CA . SER A 1 76 ? 3.855 28.562 66.875 1 27.22 76 SER A CA 1
ATOM 588 C C . SER A 1 76 ? 3.049 28.453 65.562 1 27.22 76 SER A C 1
ATOM 590 O O . SER A 1 76 ? 3.619 28.391 64.5 1 27.22 76 SER A O 1
ATOM 592 N N . ASP A 1 77 ? 1.795 28.047 65.625 1 30.94 77 ASP A N 1
ATOM 593 C CA . ASP A 1 77 ? 0.675 27.766 64.75 1 30.94 77 ASP A CA 1
ATOM 594 C C . ASP A 1 77 ? 0.396 28.953 63.812 1 30.94 77 ASP A C 1
ATOM 596 O O . ASP A 1 77 ? -0.464 28.859 62.938 1 30.94 77 ASP A O 1
ATOM 600 N N . LYS A 1 78 ? 0.74 30.219 64.188 1 33.38 78 LYS A N 1
ATOM 601 C CA . LYS A 1 78 ? 0.186 31.391 63.5 1 33.38 78 LYS A CA 1
ATOM 602 C C . LYS A 1 78 ? 0.727 31.5 62.094 1 33.38 78 LYS A C 1
ATOM 604 O O . LYS A 1 78 ? 0.062 32.062 61.219 1 33.38 78 LYS A O 1
ATOM 609 N N . TYR A 1 79 ? 2.08 31.484 61.969 1 29.88 79 TYR A N 1
ATOM 610 C CA . TYR A 1 79 ? 2.604 31.734 60.625 1 29.88 79 TYR A CA 1
ATOM 611 C C . TYR A 1 79 ? 2.225 30.609 59.656 1 29.88 79 TYR A C 1
ATOM 613 O O . TYR A 1 79 ? 2.576 30.641 58.469 1 29.88 79 TYR A O 1
ATOM 621 N N . LYS A 1 80 ? 1.903 29.453 60.219 1 39.69 80 LYS A N 1
ATOM 622 C CA . LYS A 1 80 ? 1.676 28.344 59.281 1 39.69 80 LYS A CA 1
ATOM 623 C C . LYS A 1 80 ? 0.381 28.547 58.5 1 39.69 80 LYS A C 1
ATOM 625 O O . LYS A 1 80 ? 0.186 27.938 57.469 1 39.69 80 LYS A O 1
ATOM 630 N N . ASN A 1 81 ? -0.493 29.203 59.188 1 36.88 81 ASN A N 1
ATOM 631 C CA . ASN A 1 81 ? -1.808 29.219 58.531 1 36.88 81 ASN A CA 1
ATOM 632 C C . ASN A 1 81 ? -1.866 30.25 57.406 1 36.88 81 ASN A C 1
ATOM 634 O O . ASN A 1 81 ? -2.582 30.062 56.438 1 36.88 81 ASN A O 1
ATOM 638 N N . SER A 1 82 ? -1.382 31.531 57.562 1 41.84 82 SER A N 1
ATOM 639 C CA . SER A 1 82 ? -1.583 32.562 56.562 1 41.84 82 SER A CA 1
ATOM 640 C C . SER A 1 82 ? -0.717 32.312 55.344 1 41.84 82 SER A C 1
ATOM 642 O O . SER A 1 82 ? -1.149 32.562 54.219 1 41.84 82 SER A O 1
ATOM 644 N N . LYS A 1 83 ? 0.56 32.094 55.438 1 48 83 LYS A N 1
ATOM 645 C CA . LYS A 1 83 ? 1.445 31.844 54.281 1 48 83 LYS A CA 1
ATOM 646 C C . LYS A 1 83 ? 1.049 30.578 53.562 1 48 83 LYS A C 1
ATOM 648 O O . LYS A 1 83 ? 1.241 30.469 52.344 1 48 83 LYS A O 1
ATOM 653 N N . SER A 1 84 ? 0.631 29.578 54.219 1 48.28 84 SER A N 1
ATOM 654 C CA . SER A 1 84 ? 0.233 28.312 53.594 1 48.28 84 SER A CA 1
ATOM 655 C C . SER A 1 84 ? -1.056 28.469 52.812 1 48.28 84 SER A C 1
ATOM 657 O O . SER A 1 84 ? -1.191 27.906 51.719 1 48.28 84 SER A O 1
ATOM 659 N N . ALA A 1 85 ? -1.998 29.234 53.375 1 49.56 85 ALA A N 1
ATOM 660 C CA . ALA A 1 85 ? -3.236 29.5 52.625 1 49.56 85 ALA A CA 1
ATOM 661 C C . ALA A 1 85 ? -2.967 30.312 51.375 1 49.56 85 ALA A C 1
ATOM 663 O O . ALA A 1 85 ? -3.535 30.031 50.312 1 49.56 85 ALA A O 1
ATOM 664 N N . ASN A 1 86 ? -2.076 31.281 51.5 1 53.59 86 ASN A N 1
ATOM 665 C CA . ASN A 1 86 ? -1.713 32.094 50.312 1 53.59 86 ASN A CA 1
ATOM 666 C C . ASN A 1 86 ? -0.994 31.266 49.281 1 53.59 86 ASN A C 1
ATOM 668 O O . ASN A 1 86 ? -1.256 31.406 48.062 1 53.59 86 ASN A O 1
ATOM 672 N N . THR A 1 87 ? -0.184 30.359 49.812 1 63.78 87 THR A N 1
ATOM 673 C CA . THR A 1 87 ? 0.52 29.484 48.875 1 63.78 87 THR A CA 1
ATOM 674 C C . THR A 1 87 ? -0.445 28.5 48.25 1 63.78 87 THR A C 1
ATOM 676 O O . THR A 1 87 ? -0.34 28.203 47.031 1 63.78 87 THR A O 1
ATOM 679 N N . TRP A 1 88 ? -1.345 28.047 49.094 1 62.72 88 TRP A N 1
ATOM 680 C CA . TRP A 1 88 ? -2.318 27.109 48.531 1 62.72 88 TRP A CA 1
ATOM 681 C C . TRP A 1 88 ? -3.227 27.812 47.531 1 62.72 88 TRP A C 1
ATOM 683 O O . TRP A 1 88 ? -3.529 27.266 46.469 1 62.72 88 TRP A O 1
ATOM 693 N N . GLU A 1 89 ? -3.699 29.016 47.938 1 63.72 89 GLU A N 1
ATOM 694 C CA . GLU A 1 89 ? -4.539 29.797 47.031 1 63.72 89 GLU A CA 1
ATOM 695 C C . GLU A 1 89 ? -3.805 30.109 45.75 1 63.72 89 GLU A C 1
ATOM 697 O O . GLU A 1 89 ? -4.395 30.062 44.656 1 63.72 89 GLU A O 1
ATOM 702 N N . GLU A 1 90 ? -2.643 30.484 45.906 1 67.69 90 GLU A N 1
ATOM 703 C CA . GLU A 1 90 ? -1.818 30.734 44.75 1 67.69 90 GLU A CA 1
ATOM 704 C C . GLU A 1 90 ? -1.664 29.484 43.875 1 67.69 90 GLU A C 1
ATOM 706 O O . GLU A 1 90 ? -1.704 29.547 42.656 1 67.69 90 GLU A O 1
ATOM 711 N N . LEU A 1 91 ? -1.532 28.422 44.562 1 66.56 91 LEU A N 1
ATOM 712 C CA . LEU A 1 91 ? -1.405 27.156 43.844 1 66.56 91 LEU A CA 1
ATOM 713 C C . LEU A 1 91 ? -2.703 26.812 43.125 1 66.56 91 LEU A C 1
ATOM 715 O O . LEU A 1 91 ? -2.676 26.312 42 1 66.56 91 LEU A O 1
ATOM 719 N N . VAL A 1 92 ? -3.736 27.047 43.844 1 65.62 92 VAL A N 1
ATOM 720 C CA . VAL A 1 92 ? -5.039 26.766 43.25 1 65.62 92 VAL A CA 1
ATOM 721 C C . VAL A 1 92 ? -5.277 27.688 42.031 1 65.62 92 VAL A C 1
ATOM 723 O O . VAL A 1 92 ? -5.773 27.25 41 1 65.62 92 VAL A O 1
ATOM 726 N N . GLU A 1 93 ? -4.984 28.922 42.281 1 68.69 93 GLU A N 1
ATOM 727 C CA . GLU A 1 93 ? -5.129 29.891 41.188 1 68.69 93 GLU A CA 1
ATOM 728 C C . GLU A 1 93 ? -4.254 29.5 40 1 68.69 93 GLU A C 1
ATOM 730 O O . GLU A 1 93 ? -4.676 29.625 38.844 1 68.69 93 GLU A O 1
ATOM 735 N N . GLN A 1 94 ? -3.176 29.141 40.281 1 69.69 94 GLN A N 1
ATOM 736 C CA . GLN A 1 94 ? -2.266 28.719 39.25 1 69.69 94 GLN A CA 1
ATOM 737 C C . GLN A 1 94 ? -2.801 27.469 38.531 1 69.69 94 GLN A C 1
ATOM 739 O O . GLN A 1 94 ? -2.746 27.391 37.281 1 69.69 94 GLN A O 1
ATOM 744 N N . LYS A 1 95 ? -3.311 26.656 39.312 1 71.25 95 LYS A N 1
ATOM 745 C CA . LYS A 1 95 ? -3.877 25.438 38.719 1 71.25 95 LYS A CA 1
ATOM 746 C C . LYS A 1 95 ? -5.066 25.766 37.844 1 71.25 95 LYS A C 1
ATOM 748 O O . LYS A 1 95 ? -5.234 25.156 36.781 1 71.25 95 LYS A O 1
ATOM 753 N N . GLN A 1 96 ? -5.777 26.672 38.312 1 72.44 96 GLN A N 1
ATOM 754 C CA . GLN A 1 96 ? -6.941 27.078 37.562 1 72.44 96 GLN A CA 1
ATOM 755 C C . GLN A 1 96 ? -6.527 27.766 36.25 1 72.44 96 GLN A C 1
ATOM 757 O O . GLN A 1 96 ? -7.168 27.578 35.219 1 72.44 96 GLN A O 1
ATOM 762 N N . MET A 1 97 ? -5.566 28.484 36.375 1 75.75 97 MET A N 1
ATOM 763 C CA . MET A 1 97 ? -5.059 29.141 35.188 1 75.75 97 MET A CA 1
ATOM 764 C C . MET A 1 97 ? -4.539 28.125 34.188 1 75.75 97 MET A C 1
ATOM 766 O O . MET A 1 97 ? -4.805 28.234 32.969 1 75.75 97 MET A O 1
ATOM 770 N N . PHE A 1 98 ? -3.912 27.125 34.625 1 81.5 98 PHE A N 1
ATOM 771 C CA . PHE A 1 98 ? -3.35 26.094 33.781 1 81.5 98 PHE A CA 1
ATOM 772 C C . PHE A 1 98 ? -4.457 25.266 33.125 1 81.5 98 PHE A C 1
ATOM 774 O O . PHE A 1 98 ? -4.258 24.672 32.062 1 81.5 98 PHE A O 1
ATOM 781 N N . ALA A 1 99 ? -5.523 25.375 33.719 1 83.69 99 ALA A N 1
ATOM 782 C CA . ALA A 1 99 ? -6.625 24.547 33.219 1 83.69 99 ALA A CA 1
ATOM 783 C C . ALA A 1 99 ? -7.508 25.328 32.281 1 83.69 99 ALA A C 1
ATOM 785 O O . ALA A 1 99 ? -8.422 24.766 31.656 1 83.69 99 ALA A O 1
ATOM 786 N N . SER A 1 100 ? -7.121 26.578 32.062 1 87.5 100 SER A N 1
ATOM 787 C CA . SER A 1 100 ? -8.062 27.391 31.281 1 87.5 100 SER A CA 1
ATOM 788 C C . SER A 1 100 ? -7.395 27.984 30.047 1 87.5 100 SER A C 1
ATOM 790 O O . SER A 1 100 ? -8.055 28.625 29.234 1 87.5 100 SER A O 1
ATOM 792 N N . GLN A 1 101 ? -6.105 27.797 29.938 1 88.44 101 GLN A N 1
ATOM 793 C CA . GLN A 1 101 ? -5.422 28.391 28.797 1 88.44 101 GLN A CA 1
ATOM 794 C C . GLN A 1 101 ? -4.055 27.75 28.578 1 88.44 101 GLN A C 1
ATOM 796 O O . GLN A 1 101 ? -3.562 27.016 29.438 1 88.44 101 GLN A O 1
ATOM 801 N N . SER A 1 102 ? -3.5 28.031 27.406 1 92.25 102 SER A N 1
ATOM 802 C CA . SER A 1 102 ? -2.127 27.625 27.141 1 92.25 102 SER A CA 1
ATOM 803 C C . SER A 1 102 ? -1.124 28.578 27.766 1 92.25 102 SER A C 1
ATOM 805 O O . SER A 1 102 ? -1.487 29.688 28.156 1 92.25 102 SER A O 1
ATOM 807 N N . ILE A 1 103 ? 0.109 28.125 27.875 1 89.06 103 ILE A N 1
ATOM 808 C CA . ILE A 1 103 ? 1.211 28.984 28.297 1 89.06 103 ILE A CA 1
ATOM 809 C C . ILE A 1 103 ? 1.984 29.469 27.062 1 89.06 103 ILE A C 1
ATOM 811 O O . ILE A 1 103 ? 2.48 28.672 26.281 1 89.06 103 ILE A O 1
ATOM 815 N N . PRO A 1 104 ? 2.057 30.75 26.859 1 88.56 104 PRO A N 1
ATOM 816 C CA . PRO A 1 104 ? 2.75 31.266 25.672 1 88.56 104 PRO A CA 1
ATOM 817 C C . PRO A 1 104 ? 4.188 30.766 25.562 1 88.56 104 PRO A C 1
ATOM 819 O O . PRO A 1 104 ? 4.883 30.641 26.578 1 88.56 104 PRO A O 1
ATOM 822 N N . THR A 1 105 ? 4.594 30.422 24.375 1 85.19 105 THR A N 1
ATOM 823 C CA . THR A 1 105 ? 5.938 30 24 1 85.19 105 THR A CA 1
ATOM 824 C C . THR A 1 105 ? 6.367 30.688 22.703 1 85.19 105 THR A C 1
ATOM 826 O O . THR A 1 105 ? 5.562 31.344 22.047 1 85.19 105 THR A O 1
ATOM 829 N N . PRO A 1 106 ? 7.625 30.609 22.297 1 78.19 106 PRO A N 1
ATOM 830 C CA . PRO A 1 106 ? 8.047 31.188 21.016 1 78.19 106 PRO A CA 1
ATOM 831 C C . PRO A 1 106 ? 7.285 30.625 19.828 1 78.19 106 PRO A C 1
ATOM 833 O O . PRO A 1 106 ? 6.98 31.359 18.875 1 78.19 106 PRO A O 1
ATOM 836 N N . ALA A 1 107 ? 6.957 29.422 19.922 1 80.38 107 ALA A N 1
ATOM 837 C CA . ALA A 1 107 ? 6.238 28.781 18.828 1 80.38 107 ALA A CA 1
ATOM 838 C C . ALA A 1 107 ? 4.762 29.156 18.844 1 80.38 107 ALA A C 1
ATOM 840 O O . ALA A 1 107 ? 4.086 29.078 17.812 1 80.38 107 ALA A O 1
ATOM 841 N N . ALA A 1 108 ? 4.305 29.484 20.031 1 83 108 ALA A N 1
ATOM 842 C CA . ALA A 1 108 ? 2.936 29.953 20.234 1 83 108 ALA A CA 1
ATOM 843 C C . ALA A 1 108 ? 2.896 31.125 21.219 1 83 108 ALA A C 1
ATOM 845 O O . ALA A 1 108 ? 2.541 30.938 22.391 1 83 108 ALA A O 1
ATOM 846 N N . PRO A 1 109 ? 3.068 32.25 20.734 1 83.81 109 PRO A N 1
ATOM 847 C CA . PRO A 1 109 ? 3.336 33.375 21.625 1 83.81 109 PRO A CA 1
ATOM 848 C C . PRO A 1 109 ? 2.066 33.938 22.25 1 83.81 109 PRO A C 1
ATOM 850 O O . PRO A 1 109 ? 2.141 34.719 23.219 1 83.81 109 PRO A O 1
ATOM 853 N N . VAL A 1 110 ? 0.953 33.594 21.781 1 87.19 110 VAL A N 1
ATOM 854 C CA . VAL A 1 110 ? -0.3 34.125 22.297 1 87.19 110 VAL A CA 1
ATOM 855 C C . VAL A 1 110 ? -1.021 33.062 23.109 1 87.19 110 VAL A C 1
ATOM 857 O O . VAL A 1 110 ? -1.162 31.922 22.672 1 87.19 110 VAL A O 1
ATOM 860 N N . ALA A 1 111 ? -1.434 33.469 24.297 1 90.5 111 ALA A N 1
ATOM 861 C CA . ALA A 1 111 ? -2.195 32.531 25.125 1 90.5 111 ALA A CA 1
ATOM 862 C C . ALA A 1 111 ? -3.531 32.188 24.484 1 90.5 111 ALA A C 1
ATOM 864 O O . ALA A 1 111 ? -4.234 33.094 23.984 1 90.5 111 ALA A O 1
ATOM 865 N N . MET A 1 112 ? -3.803 30.969 24.469 1 93.69 112 MET A N 1
ATOM 866 C CA . MET A 1 112 ? -5.051 30.469 23.891 1 93.69 112 MET A CA 1
ATOM 867 C C . MET A 1 112 ? -5.98 29.938 24.984 1 93.69 112 MET A C 1
ATOM 869 O O . MET A 1 112 ? -5.621 29.016 25.719 1 93.69 112 MET A O 1
ATOM 873 N N . GLU A 1 113 ? -7.141 30.453 25.125 1 93.94 113 GLU A N 1
ATOM 874 C CA . GLU A 1 113 ? -8.094 30.062 26.156 1 93.94 113 GLU A CA 1
ATOM 875 C C . GLU A 1 113 ? -8.844 28.797 25.766 1 93.94 113 GLU A C 1
ATOM 877 O O . GLU A 1 113 ? -9.094 28.547 24.578 1 93.94 113 GLU A O 1
ATOM 882 N N . THR A 1 114 ? -9.18 28.016 26.781 1 94.69 114 THR A N 1
ATOM 883 C CA . THR A 1 114 ? -9.938 26.781 26.578 1 94.69 114 THR A CA 1
ATOM 884 C C . THR A 1 114 ? -11.25 26.828 27.359 1 94.69 114 THR A C 1
ATOM 886 O O . THR A 1 114 ? -11.25 26.938 28.594 1 94.69 114 THR A O 1
ATOM 889 N N . PRO A 1 115 ? -12.352 26.766 26.703 1 93.38 115 PRO A N 1
ATOM 890 C CA . PRO A 1 115 ? -13.617 26.734 27.422 1 93.38 115 PRO A CA 1
ATOM 891 C C . PRO A 1 115 ? -13.836 25.422 28.172 1 93.38 115 PRO A C 1
ATOM 893 O O . PRO A 1 115 ? -13.242 24.391 27.828 1 93.38 115 PRO A O 1
ATOM 896 N N . LYS A 1 116 ? -14.641 25.484 29.234 1 91.38 116 LYS A N 1
ATOM 897 C CA . LYS A 1 116 ? -15.047 24.266 29.953 1 91.38 116 LYS A CA 1
ATOM 898 C C . LYS A 1 116 ? -16.281 23.641 29.312 1 91.38 116 LYS A C 1
ATOM 900 O O . LYS A 1 116 ? -17.328 24.297 29.203 1 91.38 116 LYS A O 1
ATOM 905 N N . LEU A 1 117 ? -16.094 22.453 28.844 1 92.94 117 LEU A N 1
ATOM 906 C CA . LEU A 1 117 ? -17.203 21.719 28.266 1 92.94 117 LEU A CA 1
ATOM 907 C C . LEU A 1 117 ? -17.75 20.688 29.25 1 92.94 117 LEU A C 1
ATOM 909 O O . LEU A 1 117 ? -17.016 20.203 30.109 1 92.94 117 LEU A O 1
ATOM 913 N N . SER A 1 118 ? -19.062 20.406 29.094 1 91.56 118 SER A N 1
ATOM 914 C CA . SER A 1 118 ? -19.641 19.312 29.859 1 91.56 118 SER A CA 1
ATOM 915 C C . SER A 1 118 ? -19.062 17.969 29.438 1 91.56 118 SER A C 1
ATOM 917 O O . SER A 1 118 ? -18.5 17.844 28.344 1 91.56 118 SER A O 1
ATOM 919 N N . SER A 1 119 ? -19.172 17.016 30.312 1 89.75 119 SER A N 1
ATOM 920 C CA . SER A 1 119 ? -18.656 15.688 30.031 1 89.75 119 SER A CA 1
ATOM 921 C C . SER A 1 119 ? -19.312 15.094 28.781 1 89.75 119 SER A C 1
ATOM 923 O O . SER A 1 119 ? -18.688 14.305 28.062 1 89.75 119 SER A O 1
ATOM 925 N N . LYS A 1 120 ? -20.516 15.5 28.547 1 90.38 120 LYS A N 1
ATOM 926 C CA . LYS A 1 120 ? -21.25 14.992 27.391 1 90.38 120 LYS A CA 1
ATOM 927 C C . LYS A 1 120 ? -20.766 15.625 26.094 1 90.38 120 LYS A C 1
ATOM 929 O O . LYS A 1 120 ? -20.797 14.992 25.047 1 90.38 120 LYS A O 1
ATOM 934 N N . GLU A 1 121 ? -20.297 16.844 26.219 1 93.5 121 GLU A N 1
ATOM 935 C CA . GLU A 1 121 ? -19.906 17.609 25.031 1 93.5 121 GLU A CA 1
ATOM 936 C C . GLU A 1 121 ? -18.422 17.438 24.734 1 93.5 121 GLU A C 1
ATOM 938 O O . GLU A 1 121 ? -17.984 17.609 23.594 1 93.5 121 GLU A O 1
ATOM 943 N N . ARG A 1 122 ? -17.672 17.094 25.766 1 96.06 122 ARG A N 1
ATOM 944 C CA . ARG A 1 122 ? -16.219 16.984 25.625 1 96.06 122 ARG A CA 1
ATOM 945 C C . ARG A 1 122 ? -15.844 15.664 24.953 1 96.06 122 ARG A C 1
ATOM 947 O O . ARG A 1 122 ? -16.25 14.594 25.406 1 96.06 122 ARG A O 1
ATOM 954 N N . LYS A 1 123 ? -15.141 15.781 23.922 1 98.12 123 LYS A N 1
ATOM 955 C CA . LYS A 1 123 ? -14.648 14.594 23.219 1 98.12 123 LYS A CA 1
ATOM 956 C C . LYS A 1 123 ? -13.188 14.328 23.578 1 98.12 123 LYS A C 1
ATOM 958 O O . LYS A 1 123 ? -12.438 15.25 23.891 1 98.12 123 LYS A O 1
ATOM 963 N N . LYS A 1 124 ? -12.836 13.078 23.578 1 98.44 124 LYS A N 1
ATOM 964 C CA . LYS A 1 124 ? -11.438 12.656 23.609 1 98.44 124 LYS A CA 1
ATOM 965 C C . LYS A 1 124 ? -10.906 12.43 22.203 1 98.44 124 LYS A C 1
ATOM 967 O O . LYS A 1 124 ? -11.344 11.508 21.516 1 98.44 124 LYS A O 1
ATOM 972 N N . ILE A 1 125 ? -9.938 13.266 21.844 1 98.88 125 ILE A N 1
ATOM 973 C CA . ILE A 1 125 ? -9.5 13.281 20.453 1 98.88 125 ILE A CA 1
ATOM 974 C C . ILE A 1 125 ? -8.008 12.961 20.375 1 98.88 125 ILE A C 1
ATOM 976 O O . ILE A 1 125 ? -7.199 13.602 21.047 1 98.88 125 ILE A O 1
ATOM 980 N N . MET A 1 126 ? -7.645 11.969 19.594 1 98.88 126 MET A N 1
ATOM 981 C CA . MET A 1 126 ? -6.246 11.602 19.375 1 98.88 126 MET A CA 1
ATOM 982 C C . MET A 1 126 ? -5.734 12.18 18.047 1 98.88 126 MET A C 1
ATOM 984 O O . MET A 1 126 ? -6.434 12.133 17.047 1 98.88 126 MET A O 1
ATOM 988 N N . ILE A 1 127 ? -4.582 12.711 18.078 1 98.94 127 ILE A N 1
ATOM 989 C CA . ILE A 1 127 ? -3.881 13.18 16.891 1 98.94 127 ILE A CA 1
ATOM 990 C C . ILE A 1 127 ? -2.541 12.461 16.766 1 98.94 127 ILE A C 1
ATOM 992 O O . ILE A 1 127 ? -1.641 12.664 17.594 1 98.94 127 ILE A O 1
ATOM 996 N N . THR A 1 128 ? -2.41 11.57 15.789 1 98.88 128 THR A N 1
ATOM 997 C CA . THR A 1 128 ? -1.083 11.039 15.492 1 98.88 128 THR A CA 1
ATOM 998 C C . THR A 1 128 ? -0.286 12.023 14.641 1 98.88 128 THR A C 1
ATOM 1000 O O . THR A 1 128 ? -0.843 12.688 13.758 1 98.88 128 THR A O 1
ATOM 1003 N N . GLY A 1 129 ? 0.976 12.156 14.961 1 98.25 129 GLY A N 1
ATOM 1004 C CA . GLY A 1 129 ? 1.753 13.203 14.32 1 98.25 129 GLY A CA 1
ATOM 1005 C C . GLY A 1 129 ? 1.398 14.594 14.812 1 98.25 129 GLY A C 1
ATOM 1006 O O . GLY A 1 129 ? 1.536 15.57 14.07 1 98.25 129 GLY A O 1
ATOM 1007 N N . GLY A 1 130 ? 0.979 14.68 16.047 1 98.5 130 GLY A N 1
ATOM 1008 C CA . GLY A 1 130 ? 0.435 15.922 16.562 1 98.5 130 GLY A CA 1
ATOM 1009 C C . GLY A 1 130 ? 1.502 16.953 16.906 1 98.5 130 GLY A C 1
ATOM 1010 O O . GLY A 1 130 ? 1.199 18.125 17.094 1 98.5 130 GLY A O 1
ATOM 1011 N N . ALA A 1 131 ? 2.719 16.547 16.969 1 97.69 131 ALA A N 1
ATOM 1012 C CA . ALA A 1 131 ? 3.809 17.469 17.281 1 97.69 131 ALA A CA 1
ATOM 1013 C C . ALA A 1 131 ? 4.43 18.031 15.992 1 97.69 131 ALA A C 1
ATOM 1015 O O . ALA A 1 131 ? 5.391 18.797 16.047 1 97.69 131 ALA A O 1
ATOM 1016 N N . GLY A 1 132 ? 3.834 17.641 14.898 1 96.75 132 GLY A N 1
ATOM 1017 C CA . GLY A 1 132 ? 4.293 18.156 13.617 1 96.75 132 GLY A CA 1
ATOM 1018 C C . GLY A 1 132 ? 3.691 19.5 13.266 1 96.75 132 GLY A C 1
ATOM 1019 O O . GLY A 1 132 ? 3.049 20.141 14.094 1 96.75 132 GLY A O 1
ATOM 1020 N N . PHE A 1 133 ? 3.928 19.922 12.039 1 96.44 133 PHE A N 1
ATOM 1021 C CA . PHE A 1 133 ? 3.494 21.219 11.5 1 96.44 133 PHE A CA 1
ATOM 1022 C C . PHE A 1 133 ? 1.976 21.328 11.555 1 96.44 133 PHE A C 1
ATOM 1024 O O . PHE A 1 133 ? 1.43 22 12.438 1 96.44 133 PHE A O 1
ATOM 1031 N N . VAL A 1 134 ? 1.223 20.469 10.805 1 98.12 134 VAL A N 1
ATOM 1032 C CA . VAL A 1 134 ? -0.231 20.562 10.711 1 98.12 134 VAL A CA 1
ATOM 1033 C C . VAL A 1 134 ? -0.862 20.078 12.016 1 98.12 134 VAL A C 1
ATOM 1035 O O . VAL A 1 134 ? -1.805 20.688 12.523 1 98.12 134 VAL A O 1
ATOM 1038 N N . GLY A 1 135 ? -0.323 19.031 12.602 1 98.62 135 GLY A N 1
ATOM 1039 C CA . GLY A 1 135 ? -0.872 18.422 13.797 1 98.62 135 GLY A CA 1
ATOM 1040 C C . GLY A 1 135 ? -0.902 19.375 14.984 1 98.62 135 GLY A C 1
ATOM 1041 O O . GLY A 1 135 ? -1.868 19.375 15.75 1 98.62 135 GLY A O 1
ATOM 1042 N N . SER A 1 136 ? 0.102 20.156 15.141 1 98.38 136 SER A N 1
ATOM 1043 C CA . SER A 1 136 ? 0.179 21.078 16.281 1 98.38 136 SER A CA 1
ATOM 1044 C C . SER A 1 136 ? -0.866 22.172 16.172 1 98.38 136 SER A C 1
ATOM 1046 O O . SER A 1 136 ? -1.434 22.609 17.172 1 98.38 136 SER A O 1
ATOM 1048 N N . HIS A 1 137 ? -1.097 22.672 14.969 1 98.5 137 HIS A N 1
ATOM 1049 C CA . HIS A 1 137 ? -2.139 23.672 14.766 1 98.5 137 HIS A CA 1
ATOM 1050 C C . HIS A 1 137 ? -3.525 23.078 14.992 1 98.5 137 HIS A C 1
ATOM 1052 O O . HIS A 1 137 ? -4.418 23.766 15.508 1 98.5 137 HIS A O 1
ATOM 1058 N N . LEU A 1 138 ? -3.684 21.844 14.562 1 98.88 138 LEU A N 1
ATOM 1059 C CA . LEU A 1 138 ? -4.945 21.156 14.812 1 98.88 138 LEU A CA 1
ATOM 1060 C C . LEU A 1 138 ? -5.188 20.984 16.312 1 98.88 138 LEU A C 1
ATOM 1062 O O . LEU A 1 138 ? -6.309 21.156 16.781 1 98.88 138 LEU A O 1
ATOM 1066 N N . ALA A 1 139 ? -4.152 20.641 17.031 1 98.69 139 ALA A N 1
ATOM 1067 C CA . ALA A 1 139 ? -4.25 20.516 18.484 1 98.69 139 ALA A CA 1
ATOM 1068 C C . ALA A 1 139 ? -4.73 21.828 19.094 1 98.69 139 ALA A C 1
ATOM 1070 O O . ALA A 1 139 ? -5.59 21.812 19.984 1 98.69 139 ALA A O 1
ATOM 1071 N N . ASP A 1 140 ? -4.164 22.984 18.625 1 98.44 140 ASP A N 1
ATOM 1072 C CA . ASP A 1 140 ? -4.598 24.297 19.109 1 98.44 140 ASP A CA 1
ATOM 1073 C C . ASP A 1 140 ? -6.105 24.469 18.953 1 98.44 140 ASP A C 1
ATOM 1075 O O . ASP A 1 140 ? -6.793 24.859 19.891 1 98.44 140 ASP A O 1
ATOM 1079 N N . LYS A 1 141 ? -6.539 24.203 17.766 1 98.44 141 LYS A N 1
ATOM 1080 C CA . LYS A 1 141 ? -7.949 24.391 17.453 1 98.44 141 LYS A CA 1
ATOM 1081 C C . LYS A 1 141 ? -8.836 23.562 18.375 1 98.44 141 LYS A C 1
ATOM 1083 O O . LYS A 1 141 ? -9.805 24.078 18.938 1 98.44 141 LYS A O 1
ATOM 1088 N N . LEU A 1 142 ? -8.531 22.281 18.516 1 98.69 142 LEU A N 1
ATOM 1089 C CA . LEU A 1 142 ? -9.352 21.359 19.297 1 98.69 142 LEU A CA 1
ATOM 1090 C C . LEU A 1 142 ? -9.312 21.703 20.781 1 98.69 142 LEU A C 1
ATOM 1092 O O . LEU A 1 142 ? -10.32 21.609 21.469 1 98.69 142 LEU A O 1
ATOM 1096 N N . MET A 1 143 ? -8.117 22.094 21.281 1 98 143 MET A N 1
ATOM 1097 C CA . MET A 1 143 ? -7.98 22.547 22.656 1 98 143 MET A CA 1
ATOM 1098 C C . MET A 1 143 ? -8.82 23.797 22.906 1 98 143 MET A C 1
ATOM 1100 O O . MET A 1 143 ? -9.492 23.906 23.938 1 98 143 MET A O 1
ATOM 1104 N N . MET A 1 144 ? -8.773 24.672 21.969 1 97.94 144 MET A N 1
ATOM 1105 C CA . MET A 1 144 ? -9.5 25.922 22.109 1 97.94 144 MET A CA 1
ATOM 1106 C C . MET A 1 144 ? -11.008 25.688 22.047 1 97.94 144 MET A C 1
ATOM 1108 O O . MET A 1 144 ? -11.789 26.547 22.453 1 97.94 144 MET A O 1
ATOM 1112 N N . GLU A 1 145 ? -11.422 24.578 21.578 1 97.69 145 GLU A N 1
ATOM 1113 C CA . GLU A 1 145 ? -12.828 24.203 21.562 1 97.69 145 GLU A CA 1
ATOM 1114 C C . GLU A 1 145 ? -13.234 23.531 22.875 1 97.69 145 GLU A C 1
ATOM 1116 O O . GLU A 1 145 ? -14.422 23.281 23.109 1 97.69 145 GLU A O 1
ATOM 1121 N N . GLY A 1 146 ? -12.266 23.156 23.703 1 97.19 146 GLY A N 1
ATOM 1122 C CA . GLY A 1 146 ? -12.539 22.641 25.031 1 97.19 146 GLY A CA 1
ATOM 1123 C C . GLY A 1 146 ? -12.438 21.125 25.125 1 97.19 146 GLY A C 1
ATOM 1124 O O . GLY A 1 146 ? -12.797 20.531 26.141 1 97.19 146 GLY A O 1
ATOM 1125 N N . HIS A 1 147 ? -11.891 20.469 24.109 1 98.19 147 HIS A N 1
ATOM 1126 C CA . HIS A 1 147 ? -11.82 19.016 24.078 1 98.19 147 HIS A CA 1
ATOM 1127 C C . HIS A 1 147 ? -10.57 18.516 24.781 1 98.19 147 HIS A C 1
ATOM 1129 O O . HIS A 1 147 ? -9.695 19.297 25.156 1 98.19 147 HIS A O 1
ATOM 1135 N N . GLU A 1 148 ? -10.547 17.234 25.109 1 97.88 148 GLU A N 1
ATOM 1136 C CA . GLU A 1 148 ? -9.344 16.547 25.578 1 97.88 148 GLU A CA 1
ATOM 1137 C C . GLU A 1 148 ? -8.531 16 24.391 1 97.88 148 GLU A C 1
ATOM 1139 O O . GLU A 1 148 ? -9.062 15.305 23.531 1 97.88 148 GLU A O 1
ATOM 1144 N N . VAL A 1 149 ? -7.27 16.391 24.359 1 98.69 149 VAL A N 1
ATOM 1145 C CA . VAL A 1 149 ? -6.453 16.078 23.203 1 98.69 149 VAL A CA 1
ATOM 1146 C C . VAL A 1 149 ? -5.293 15.164 23.609 1 98.69 149 VAL A C 1
ATOM 1148 O O . VAL A 1 149 ? -4.586 15.461 24.578 1 98.69 149 VAL A O 1
ATOM 1151 N N . ILE A 1 150 ? -5.125 14.062 22.906 1 98.75 150 ILE A N 1
ATOM 1152 C CA . ILE A 1 150 ? -4.004 13.148 23.078 1 98.75 150 ILE A CA 1
ATOM 1153 C C . ILE A 1 150 ? -3.129 13.156 21.828 1 98.75 150 ILE A C 1
ATOM 1155 O O . ILE A 1 150 ? -3.598 12.836 20.734 1 98.75 150 ILE A O 1
ATOM 1159 N N . ILE A 1 151 ? -1.868 13.453 22.016 1 98.75 151 ILE A N 1
ATOM 1160 C CA . ILE A 1 151 ? -0.916 13.453 20.906 1 98.75 151 ILE A CA 1
ATOM 1161 C C . ILE A 1 151 ? -0.106 12.156 20.938 1 98.75 151 ILE A C 1
ATOM 1163 O O . ILE A 1 151 ? 0.413 11.758 21.984 1 98.75 151 ILE A O 1
ATOM 1167 N N . LEU A 1 152 ? -0.051 11.469 19.875 1 98.69 152 LEU A N 1
ATOM 1168 C CA . LEU A 1 152 ? 0.89 10.383 19.641 1 98.69 152 LEU A CA 1
ATOM 1169 C C . LEU A 1 152 ? 1.929 10.781 18.594 1 98.69 152 LEU A C 1
ATOM 1171 O O . LEU A 1 152 ? 1.583 11.062 17.438 1 98.69 152 LEU A O 1
ATOM 1175 N N . ASP A 1 153 ? 3.168 10.828 18.984 1 98.25 153 ASP A N 1
ATOM 1176 C CA . ASP A 1 153 ? 4.238 11.273 18.094 1 98.25 153 ASP A CA 1
ATOM 1177 C C . ASP A 1 153 ? 5.562 10.609 18.453 1 98.25 153 ASP A C 1
ATOM 1179 O O . ASP A 1 153 ? 5.871 10.43 19.625 1 98.25 153 ASP A O 1
ATOM 1183 N N . ASN A 1 154 ? 6.32 10.273 17.422 1 96.75 154 ASN A N 1
ATOM 1184 C CA . ASN A 1 154 ? 7.625 9.68 17.688 1 96.75 154 ASN A CA 1
ATOM 1185 C C . ASN A 1 154 ? 8.75 10.695 17.5 1 96.75 154 ASN A C 1
ATOM 1187 O O . ASN A 1 154 ? 9.93 10.352 17.625 1 96.75 154 ASN A O 1
ATOM 1191 N N . PHE A 1 155 ? 8.461 11.906 17.109 1 95.38 155 PHE A N 1
ATOM 1192 C CA . PHE A 1 155 ? 9.344 13.055 16.984 1 95.38 155 PHE A CA 1
ATOM 1193 C C . PHE A 1 155 ? 10.383 12.82 15.898 1 95.38 155 PHE A C 1
ATOM 1195 O O . PHE A 1 155 ? 11.516 13.297 16 1 95.38 155 PHE A O 1
ATOM 1202 N N . PHE A 1 156 ? 10.07 12.008 14.953 1 92.94 156 PHE A N 1
ATOM 1203 C CA . PHE A 1 156 ? 10.945 11.883 13.789 1 92.94 156 PHE A CA 1
ATOM 1204 C C . PHE A 1 156 ? 11.078 13.211 13.062 1 92.94 156 PHE A C 1
ATOM 1206 O O . PHE A 1 156 ? 12.188 13.68 12.797 1 92.94 156 PHE A O 1
ATOM 1213 N N . THR A 1 157 ? 9.891 13.828 12.766 1 91.44 157 THR A N 1
ATOM 1214 C CA . THR A 1 157 ? 9.906 15.164 12.195 1 91.44 157 THR A CA 1
ATOM 1215 C C . THR A 1 157 ? 9.273 16.172 13.156 1 91.44 157 THR A C 1
ATOM 1217 O O . THR A 1 157 ? 9.5 17.375 13.031 1 91.44 157 THR A O 1
ATOM 1220 N N . GLY A 1 158 ? 8.438 15.664 14.023 1 93.44 158 GLY A N 1
ATOM 1221 C CA . GLY A 1 158 ? 7.781 16.531 14.992 1 93.44 158 GLY A CA 1
ATOM 1222 C C . GLY A 1 158 ? 8.742 17.125 16.016 1 93.44 158 GLY A C 1
ATOM 1223 O O . GLY A 1 158 ? 9.805 16.578 16.266 1 93.44 158 GLY A O 1
ATOM 1224 N N . GLN A 1 159 ? 8.273 18.297 16.547 1 93.25 159 GLN A N 1
ATOM 1225 C CA . GLN A 1 159 ? 9.062 18.969 17.562 1 93.25 159 GLN A CA 1
ATOM 1226 C C . GLN A 1 159 ? 8.234 19.219 18.828 1 93.25 159 GLN A C 1
ATOM 1228 O O . GLN A 1 159 ? 7.078 19.641 18.734 1 93.25 159 GLN A O 1
ATOM 1233 N N . LYS A 1 160 ? 8.891 19.016 19.922 1 93.25 160 LYS A N 1
ATOM 1234 C CA . LYS A 1 160 ? 8.195 19.25 21.188 1 93.25 160 LYS A CA 1
ATOM 1235 C C . LYS A 1 160 ? 7.809 20.719 21.344 1 93.25 160 LYS A C 1
ATOM 1237 O O . LYS A 1 160 ? 6.773 21.031 21.938 1 93.25 160 LYS A O 1
ATOM 1242 N N . THR A 1 161 ? 8.578 21.594 20.797 1 92.62 161 THR A N 1
ATOM 1243 C CA . THR A 1 161 ? 8.344 23.031 20.906 1 92.62 161 THR A CA 1
ATOM 1244 C C . THR A 1 161 ? 7.016 23.406 20.25 1 92.62 161 THR A C 1
ATOM 1246 O O . THR A 1 161 ? 6.449 24.469 20.562 1 92.62 161 THR A O 1
ATOM 1249 N N . ASN A 1 162 ? 6.531 22.562 19.359 1 95.94 162 ASN A N 1
ATOM 1250 C CA . ASN A 1 162 ? 5.289 22.844 18.656 1 95.94 162 ASN A CA 1
ATOM 1251 C C . ASN A 1 162 ? 4.074 22.672 19.562 1 95.94 162 ASN A C 1
ATOM 1253 O O . ASN A 1 162 ? 2.988 23.172 19.25 1 95.94 162 ASN A O 1
ATOM 1257 N N . ILE A 1 163 ? 4.277 21.922 20.688 1 96.94 163 ILE A N 1
ATOM 1258 C CA . ILE A 1 163 ? 3.109 21.609 21.5 1 96.94 163 ILE A CA 1
ATOM 1259 C C . ILE A 1 163 ? 3.389 21.953 22.953 1 96.94 163 ILE A C 1
ATOM 1261 O O . ILE A 1 163 ? 2.543 21.734 23.828 1 96.94 163 ILE A O 1
ATOM 1265 N N . ASP A 1 164 ? 4.477 22.531 23.25 1 95.31 164 ASP A N 1
ATOM 1266 C CA . ASP A 1 164 ? 4.938 22.812 24.609 1 95.31 164 ASP A CA 1
ATOM 1267 C C . ASP A 1 164 ? 3.939 23.703 25.359 1 95.31 164 ASP A C 1
ATOM 1269 O O . ASP A 1 164 ? 3.785 23.578 26.578 1 95.31 164 ASP A O 1
ATOM 1273 N N . HIS A 1 165 ? 3.266 24.562 24.734 1 94.69 165 HIS A N 1
ATOM 1274 C CA . HIS A 1 165 ? 2.357 25.531 25.328 1 94.69 165 HIS A CA 1
ATOM 1275 C C . HIS A 1 165 ? 1.133 24.844 25.922 1 94.69 165 HIS A C 1
ATOM 1277 O O . HIS A 1 165 ? 0.409 25.453 26.719 1 94.69 165 HIS A O 1
ATOM 1283 N N . TRP A 1 166 ? 0.926 23.547 25.625 1 96.56 166 TRP A N 1
ATOM 1284 C CA . TRP A 1 166 ? -0.24 22.844 26.156 1 96.56 166 TRP A CA 1
ATOM 1285 C C . TRP A 1 166 ? 0.167 21.844 27.219 1 96.56 166 TRP A C 1
ATOM 1287 O O . TRP A 1 166 ? -0.689 21.25 27.891 1 96.56 166 TRP A O 1
ATOM 1297 N N . MET A 1 167 ? 1.422 21.625 27.484 1 94.31 167 MET A N 1
ATOM 1298 C CA . MET A 1 167 ? 1.935 20.531 28.297 1 94.31 167 MET A CA 1
ATOM 1299 C C . MET A 1 167 ? 1.422 20.609 29.719 1 94.31 167 MET A C 1
ATOM 1301 O O . MET A 1 167 ? 1.291 19.594 30.406 1 94.31 167 MET A O 1
ATOM 1305 N N . SER A 1 168 ? 1.05 21.719 30.219 1 92 168 SER A N 1
ATOM 1306 C CA . SER A 1 168 ? 0.606 21.906 31.594 1 92 168 SER A CA 1
ATOM 1307 C C . SER A 1 168 ? -0.912 21.797 31.703 1 92 168 SER A C 1
ATOM 1309 O O . SER A 1 168 ? -1.457 21.734 32.812 1 92 168 SER A O 1
ATOM 1311 N N . HIS A 1 169 ? -1.584 21.828 30.609 1 94.12 169 HIS A N 1
ATOM 1312 C CA . HIS A 1 169 ? -3.041 21.797 30.625 1 94.12 169 HIS A CA 1
ATOM 1313 C C . HIS A 1 169 ? -3.557 20.406 30.969 1 94.12 169 HIS A C 1
ATOM 1315 O O . HIS A 1 169 ? -3.074 19.406 30.422 1 94.12 169 HIS A O 1
ATOM 1321 N N . PRO A 1 170 ? -4.484 20.203 31.812 1 93.5 170 PRO A N 1
ATOM 1322 C CA . PRO A 1 170 ? -4.949 18.891 32.281 1 93.5 170 PRO A CA 1
ATOM 1323 C C . PRO A 1 170 ? -5.633 18.078 31.172 1 93.5 170 PRO A C 1
ATOM 1325 O O . PRO A 1 170 ? -5.723 16.859 31.266 1 93.5 170 PRO A O 1
ATOM 1328 N N . HIS A 1 171 ? -6.195 18.75 30.156 1 96 171 HIS A N 1
ATOM 1329 C CA . HIS A 1 171 ? -6.902 18.047 29.094 1 96 171 HIS A CA 1
ATOM 1330 C C . HIS A 1 171 ? -5.969 17.734 27.922 1 96 171 HIS A C 1
ATOM 1332 O O . HIS A 1 171 ? -6.426 17.359 26.844 1 96 171 HIS A O 1
ATOM 1338 N N . PHE A 1 172 ? -4.664 17.906 28.141 1 97.56 172 PHE A N 1
ATOM 1339 C CA . PHE A 1 172 ? -3.662 17.625 27.125 1 97.56 172 PHE A CA 1
ATOM 1340 C C . PHE A 1 172 ? -2.748 16.484 27.562 1 97.56 172 PHE A C 1
ATOM 1342 O O . PHE A 1 172 ? -2.293 16.453 28.719 1 97.56 172 PHE A O 1
ATOM 1349 N N . SER A 1 173 ? -2.514 15.531 26.688 1 97.56 173 SER A N 1
ATOM 1350 C CA . SER A 1 173 ? -1.597 14.43 26.969 1 97.56 173 SER A CA 1
ATOM 1351 C C . SER A 1 173 ? -0.714 14.117 25.766 1 97.56 173 SER A C 1
ATOM 1353 O O . SER A 1 173 ? -1.146 14.25 24.625 1 97.56 173 SER A O 1
ATOM 1355 N N . LEU A 1 174 ? 0.491 13.734 26.078 1 98.06 174 LEU A N 1
ATOM 1356 C CA . LEU A 1 174 ? 1.463 13.344 25.062 1 98.06 174 LEU A CA 1
ATOM 1357 C C . LEU A 1 174 ? 1.922 11.906 25.266 1 98.06 174 LEU A C 1
ATOM 1359 O O . LEU A 1 174 ? 2.328 11.531 26.375 1 98.06 174 LEU A O 1
ATOM 1363 N N . ILE A 1 175 ? 1.793 11.125 24.266 1 97.81 175 ILE A N 1
ATOM 1364 C CA . ILE A 1 175 ? 2.367 9.789 24.219 1 97.81 175 ILE A CA 1
ATOM 1365 C C . ILE A 1 175 ? 3.5 9.742 23.203 1 97.81 175 ILE A C 1
ATOM 1367 O O . ILE A 1 175 ? 3.27 9.93 22 1 97.81 175 ILE A O 1
ATOM 1371 N N . VAL A 1 176 ? 4.699 9.57 23.688 1 97.81 176 VAL A N 1
ATOM 1372 C CA . VAL A 1 176 ? 5.824 9.391 22.781 1 97.81 176 VAL A CA 1
ATOM 1373 C C . VAL A 1 176 ? 5.855 7.957 22.266 1 97.81 176 VAL A C 1
ATOM 1375 O O . VAL A 1 176 ? 6.105 7.023 23.031 1 97.81 176 VAL A O 1
ATOM 1378 N N . GLY A 1 177 ? 5.531 7.785 20.984 1 97.56 177 GLY A N 1
ATOM 1379 C CA . GLY A 1 177 ? 5.438 6.461 20.391 1 97.56 177 GLY A CA 1
ATOM 1380 C C . GLY A 1 177 ? 5.25 6.488 18.891 1 97.56 177 GLY A C 1
ATOM 1381 O O . GLY A 1 177 ? 5.117 7.559 18.297 1 97.56 177 GLY A O 1
ATOM 1382 N N . ASP A 1 178 ? 5.352 5.324 18.312 1 97.75 178 ASP A N 1
ATOM 1383 C CA . ASP A 1 178 ? 5.195 5.141 16.875 1 97.75 178 ASP A CA 1
ATOM 1384 C C . ASP A 1 178 ? 3.879 4.445 16.547 1 97.75 178 ASP A C 1
ATOM 1386 O O . ASP A 1 178 ? 3.48 3.504 17.25 1 97.75 178 ASP A O 1
ATOM 1390 N N . VAL A 1 179 ? 3.227 4.867 15.516 1 98 179 VAL A N 1
ATOM 1391 C CA . VAL A 1 179 ? 1.911 4.348 15.148 1 98 179 VAL A CA 1
ATOM 1392 C C . VAL A 1 179 ? 2.041 2.906 14.672 1 98 179 VAL A C 1
ATOM 1394 O O . VAL A 1 179 ? 1.048 2.178 14.594 1 98 179 VAL A O 1
ATOM 1397 N N . VAL A 1 180 ? 3.238 2.461 14.234 1 96.94 180 VAL A N 1
ATOM 1398 C CA . VAL A 1 180 ? 3.434 1.101 13.75 1 96.94 180 VAL A CA 1
ATOM 1399 C C . VAL A 1 180 ? 3.225 0.108 14.891 1 96.94 180 VAL A C 1
ATOM 1401 O O . VAL A 1 180 ? 2.982 -1.078 14.656 1 96.94 180 VAL A O 1
ATOM 1404 N N . ASP A 1 181 ? 3.338 0.617 16.109 1 95.94 181 ASP A N 1
ATOM 1405 C CA . ASP A 1 181 ? 3.068 -0.212 17.281 1 95.94 181 ASP A CA 1
ATOM 1406 C C . ASP A 1 181 ? 1.611 -0.079 17.734 1 95.94 181 ASP A C 1
ATOM 1408 O O . ASP A 1 181 ? 1.094 1.032 17.859 1 95.94 181 ASP A O 1
ATOM 1412 N N . PRO A 1 182 ? 0.987 -1.213 17.969 1 94.69 182 PRO A N 1
ATOM 1413 C CA . PRO A 1 182 ? -0.407 -1.125 18.406 1 94.69 182 PRO A CA 1
ATOM 1414 C C . PRO A 1 182 ? -0.559 -0.385 19.734 1 94.69 182 PRO A C 1
ATOM 1416 O O . PRO A 1 182 ? 0.288 -0.52 20.625 1 94.69 182 PRO A O 1
ATOM 1419 N N . ILE A 1 183 ? -1.629 0.407 19.859 1 95 183 ILE A N 1
ATOM 1420 C CA . ILE A 1 183 ? -1.919 1.145 21.094 1 95 183 ILE A CA 1
ATOM 1421 C C . ILE A 1 183 ? -3.373 0.914 21.5 1 95 183 ILE A C 1
ATOM 1423 O O . ILE A 1 183 ? -4.258 0.824 20.641 1 95 183 ILE A O 1
ATOM 1427 N N . HIS A 1 184 ? -3.633 0.836 22.812 1 94.62 184 HIS A N 1
ATOM 1428 C CA . HIS A 1 184 ? -4.973 0.637 23.359 1 94.62 184 HIS A CA 1
ATOM 1429 C C . HIS A 1 184 ? -5.434 1.856 24.141 1 94.62 184 HIS A C 1
ATOM 1431 O O . HIS A 1 184 ? -5.027 2.047 25.297 1 94.62 184 HIS A O 1
ATOM 1437 N N . LEU A 1 185 ? -6.242 2.648 23.547 1 96.38 185 LEU A N 1
ATOM 1438 C CA . LEU A 1 185 ? -6.777 3.871 24.125 1 96.38 185 LEU A CA 1
ATOM 1439 C C . LEU A 1 185 ? -8.281 3.965 23.906 1 96.38 185 LEU A C 1
ATOM 1441 O O . LEU A 1 185 ? -8.828 3.295 23.031 1 96.38 185 LEU A O 1
ATOM 1445 N N . GLU A 1 186 ? -8.93 4.691 24.766 1 97.38 186 GLU A N 1
ATOM 1446 C CA . GLU A 1 186 ? -10.328 5.074 24.562 1 97.38 186 GLU A CA 1
ATOM 1447 C C . GLU A 1 186 ? -10.43 6.48 23.984 1 97.38 186 GLU A C 1
ATOM 1449 O O . GLU A 1 186 ? -10.031 7.453 24.625 1 97.38 186 GLU A O 1
ATOM 1454 N N . VAL A 1 187 ? -10.969 6.621 22.781 1 98.38 187 VAL A N 1
ATOM 1455 C CA . VAL A 1 187 ? -11.07 7.918 22.109 1 98.38 187 VAL A CA 1
ATOM 1456 C C . VAL A 1 187 ? -12.367 7.984 21.312 1 98.38 187 VAL A C 1
ATOM 1458 O O . VAL A 1 187 ? -12.922 6.949 20.938 1 98.38 187 VAL A O 1
ATOM 1461 N N . ASP A 1 188 ? -12.797 9.219 21.031 1 98.62 188 ASP A N 1
ATOM 1462 C CA . ASP A 1 188 ? -14 9.438 20.234 1 98.62 188 ASP A CA 1
ATOM 1463 C C . ASP A 1 188 ? -13.641 9.703 18.766 1 98.62 188 ASP A C 1
ATOM 1465 O O . ASP A 1 188 ? -14.406 9.367 17.875 1 98.62 188 ASP A O 1
ATOM 1469 N N . GLU A 1 189 ? -12.508 10.344 18.578 1 98.81 189 GLU A N 1
ATOM 1470 C CA . GLU A 1 189 ? -12.039 10.719 17.234 1 98.81 189 GLU A CA 1
ATOM 1471 C C . GLU A 1 189 ? -10.539 10.523 17.109 1 98.81 189 GLU A C 1
ATOM 1473 O O . GLU A 1 189 ? -9.789 10.703 18.078 1 98.81 189 GLU A O 1
ATOM 1478 N N . ILE A 1 190 ? -10.141 10.109 15.938 1 98.94 190 ILE A N 1
ATOM 1479 C CA . ILE A 1 190 ? -8.727 9.945 15.617 1 98.94 190 ILE A CA 1
ATOM 1480 C C . ILE A 1 190 ? -8.383 10.766 14.375 1 98.94 190 ILE A C 1
ATOM 1482 O O . ILE A 1 190 ? -8.922 10.531 13.297 1 98.94 190 ILE A O 1
ATOM 1486 N N . TYR A 1 191 ? -7.562 11.781 14.539 1 98.94 191 TYR A N 1
ATOM 1487 C CA . TYR A 1 191 ? -6.906 12.43 13.406 1 98.94 191 TYR A CA 1
ATOM 1488 C C . TYR A 1 191 ? -5.562 11.773 13.109 1 98.94 191 TYR A C 1
ATOM 1490 O O . TYR A 1 191 ? -4.594 11.953 13.852 1 98.94 191 TYR A O 1
ATOM 1498 N N . HIS A 1 192 ? -5.48 11.031 12.016 1 98.94 192 HIS A N 1
ATOM 1499 C CA . HIS A 1 192 ? -4.281 10.273 11.672 1 98.94 192 HIS A CA 1
ATOM 1500 C C . HIS A 1 192 ? -3.402 11.047 10.695 1 98.94 192 HIS A C 1
ATOM 1502 O O . HIS A 1 192 ? -3.516 10.875 9.477 1 98.94 192 HIS A O 1
ATOM 1508 N N . LEU A 1 193 ? -2.4 11.781 11.25 1 98.81 193 LEU A N 1
ATOM 1509 C CA . LEU A 1 193 ? -1.546 12.648 10.445 1 98.81 193 LEU A CA 1
ATOM 1510 C C . LEU A 1 193 ? -0.121 12.109 10.391 1 98.81 193 LEU A C 1
ATOM 1512 O O . LEU A 1 193 ? 0.717 12.633 9.648 1 98.81 193 LEU A O 1
ATOM 1516 N N . ALA A 1 194 ? 0.13 11.07 11.078 1 98 194 ALA A N 1
ATOM 1517 C CA . ALA A 1 194 ? 1.504 10.617 11.281 1 98 194 ALA A CA 1
ATOM 1518 C C . ALA A 1 194 ? 2.102 10.094 9.977 1 98 194 ALA A C 1
ATOM 1520 O O . ALA A 1 194 ? 1.618 9.102 9.422 1 98 194 ALA A O 1
ATOM 1521 N N . CYS A 1 195 ? 3.148 10.703 9.484 1 96.06 195 CYS A N 1
ATOM 1522 C CA . CYS A 1 195 ? 3.971 10.32 8.344 1 96.06 195 CYS A CA 1
ATOM 1523 C C . CYS A 1 195 ? 4.871 11.469 7.906 1 96.06 195 CYS A C 1
ATOM 1525 O O . CYS A 1 195 ? 4.418 12.602 7.785 1 96.06 195 CYS A O 1
ATOM 1527 N N . PRO A 1 196 ? 6.137 11.164 7.727 1 93.5 196 PRO A N 1
ATOM 1528 C CA . PRO A 1 196 ? 6.922 12.234 7.113 1 93.5 196 PRO A CA 1
ATOM 1529 C C . PRO A 1 196 ? 6.383 12.648 5.746 1 93.5 196 PRO A C 1
ATOM 1531 O O . PRO A 1 196 ? 6.004 11.797 4.941 1 93.5 196 PRO A O 1
ATOM 1534 N N . ALA A 1 197 ? 6.359 13.914 5.551 1 89.62 197 ALA A N 1
ATOM 1535 C CA . ALA A 1 197 ? 5.676 14.375 4.348 1 89.62 197 ALA A CA 1
ATOM 1536 C C . ALA A 1 197 ? 6.652 15.023 3.371 1 89.62 197 ALA A C 1
ATOM 1538 O O . ALA A 1 197 ? 6.324 15.227 2.201 1 89.62 197 ALA A O 1
ATOM 1539 N N . SER A 1 198 ? 7.832 15.375 3.814 1 88.94 198 SER A N 1
ATOM 1540 C CA . SER A 1 198 ? 8.828 15.961 2.926 1 88.94 198 SER A CA 1
ATOM 1541 C C . SER A 1 198 ? 9.617 14.875 2.195 1 88.94 198 SER A C 1
ATOM 1543 O O . SER A 1 198 ? 9.984 13.859 2.789 1 88.94 198 SER A O 1
ATOM 1545 N N . PRO A 1 199 ? 9.938 15.117 0.911 1 87.38 199 PRO A N 1
ATOM 1546 C CA . PRO A 1 199 ? 10.641 14.102 0.125 1 87.38 199 PRO A CA 1
ATOM 1547 C C . PRO A 1 199 ? 11.984 13.703 0.738 1 87.38 199 PRO A C 1
ATOM 1549 O O . PRO A 1 199 ? 12.266 12.516 0.892 1 87.38 199 PRO A O 1
ATOM 1552 N N . PRO A 1 200 ? 12.781 14.633 1.193 1 85.81 200 PRO A N 1
ATOM 1553 C CA . PRO A 1 200 ? 14.039 14.219 1.828 1 85.81 200 PRO A CA 1
ATOM 1554 C C . PRO A 1 200 ? 13.812 13.352 3.062 1 85.81 200 PRO A C 1
ATOM 1556 O O . PRO A 1 200 ? 14.609 12.453 3.34 1 85.81 200 PRO A O 1
ATOM 1559 N N . HIS A 1 201 ? 12.727 13.609 3.738 1 88.75 201 HIS A N 1
ATOM 1560 C CA . HIS A 1 201 ? 12.508 12.914 5.004 1 88.75 201 HIS A CA 1
ATOM 1561 C C . HIS A 1 201 ? 11.898 11.539 4.777 1 88.75 201 HIS A C 1
ATOM 1563 O O . HIS A 1 201 ? 12.32 10.562 5.402 1 88.75 201 HIS A O 1
ATOM 1569 N N . TYR A 1 202 ? 10.891 11.438 3.879 1 91.88 202 TYR A N 1
ATOM 1570 C CA . TYR A 1 202 ? 10.273 10.117 3.76 1 91.88 202 TYR A CA 1
ATOM 1571 C C . TYR A 1 202 ? 11.125 9.195 2.898 1 91.88 202 TYR A C 1
ATOM 1573 O O . TYR A 1 202 ? 10.938 7.973 2.914 1 91.88 202 TYR A O 1
ATOM 1581 N N . GLN A 1 203 ? 12.086 9.75 2.145 1 89.81 203 GLN A N 1
ATOM 1582 C CA . GLN A 1 203 ? 12.977 8.922 1.343 1 89.81 203 GLN A CA 1
ATOM 1583 C C . GLN A 1 203 ? 14.188 8.469 2.154 1 89.81 203 GLN A C 1
ATOM 1585 O O . GLN A 1 203 ? 14.93 7.578 1.73 1 89.81 203 GLN A O 1
ATOM 1590 N N . PHE A 1 204 ? 14.391 9.094 3.344 1 90.19 204 PHE A N 1
ATOM 1591 C CA . PHE A 1 204 ? 15.523 8.742 4.195 1 90.19 204 PHE A CA 1
ATOM 1592 C C . PHE A 1 204 ? 15.453 7.277 4.609 1 90.19 204 PHE A C 1
ATOM 1594 O O . PHE A 1 204 ? 16.453 6.57 4.59 1 90.19 204 PHE A O 1
ATOM 1601 N N . ASN A 1 205 ? 14.297 6.852 4.945 1 92.88 205 ASN A N 1
ATOM 1602 C CA . ASN A 1 205 ? 13.992 5.461 5.266 1 92.88 205 ASN A CA 1
ATOM 1603 C C . ASN A 1 205 ? 12.68 5.012 4.629 1 92.88 205 ASN A C 1
ATOM 1605 O O . ASN A 1 205 ? 11.648 4.934 5.305 1 92.88 205 ASN A O 1
ATOM 1609 N N . PRO A 1 206 ? 12.797 4.637 3.342 1 95.44 206 PRO A N 1
ATOM 1610 C CA . PRO A 1 206 ? 11.578 4.316 2.596 1 95.44 206 PRO A CA 1
ATOM 1611 C C . PRO A 1 206 ? 10.797 3.152 3.209 1 95.44 206 PRO A C 1
ATOM 1613 O O . PRO A 1 206 ? 9.57 3.143 3.172 1 95.44 206 PRO A O 1
ATOM 1616 N N . VAL A 1 207 ? 11.492 2.182 3.76 1 94.88 207 VAL A N 1
ATOM 1617 C CA . VAL A 1 207 ? 10.828 1.031 4.367 1 94.88 207 VAL A CA 1
ATOM 1618 C C . VAL A 1 207 ? 9.992 1.486 5.559 1 94.88 207 VAL A C 1
ATOM 1620 O O . VAL A 1 207 ? 8.836 1.068 5.707 1 94.88 207 VAL A O 1
ATOM 1623 N N . LYS A 1 208 ? 10.531 2.336 6.344 1 95.69 208 LYS A N 1
ATOM 1624 C CA . LYS A 1 208 ? 9.797 2.852 7.5 1 95.69 208 LYS A CA 1
ATOM 1625 C C . LYS A 1 208 ? 8.602 3.688 7.062 1 95.69 208 LYS A C 1
ATOM 1627 O O . LYS A 1 208 ? 7.539 3.646 7.695 1 95.69 208 LYS A O 1
ATOM 1632 N N . THR A 1 209 ? 8.789 4.484 6.062 1 97.06 209 THR A N 1
ATOM 1633 C CA . THR A 1 209 ? 7.695 5.297 5.539 1 97.06 209 THR A CA 1
ATOM 1634 C C . THR A 1 209 ? 6.539 4.414 5.086 1 97.06 209 THR A C 1
ATOM 1636 O O . THR A 1 209 ? 5.379 4.695 5.395 1 97.06 209 THR A O 1
ATOM 1639 N N . ILE A 1 210 ? 6.875 3.324 4.395 1 97.38 210 ILE A N 1
ATOM 1640 C CA . ILE A 1 210 ? 5.852 2.389 3.943 1 97.38 210 ILE A CA 1
ATOM 1641 C C . ILE A 1 210 ? 5.152 1.767 5.152 1 97.38 210 ILE A C 1
ATOM 1643 O O . ILE A 1 210 ? 3.926 1.663 5.184 1 97.38 210 ILE A O 1
ATOM 1647 N N . LYS A 1 211 ? 5.891 1.383 6.141 1 97 211 LYS A N 1
ATOM 1648 C CA . LYS A 1 211 ? 5.336 0.781 7.352 1 97 211 LYS A CA 1
ATOM 1649 C C . LYS A 1 211 ? 4.383 1.742 8.055 1 97 211 LYS A C 1
ATOM 1651 O O . LYS A 1 211 ? 3.336 1.33 8.562 1 97 211 LYS A O 1
ATOM 1656 N N . THR A 1 212 ? 4.801 2.959 8.125 1 97.69 212 THR A N 1
ATOM 1657 C CA . THR A 1 212 ? 3.969 3.975 8.766 1 97.69 212 THR A CA 1
ATOM 1658 C C . THR A 1 212 ? 2.625 4.098 8.055 1 97.69 212 THR A C 1
ATOM 1660 O O . THR A 1 212 ? 1.576 4.156 8.695 1 97.69 212 THR A O 1
ATOM 1663 N N . SER A 1 213 ? 2.637 4.074 6.758 1 97.75 213 SER A N 1
ATOM 1664 C CA . SER A 1 213 ? 1.422 4.254 5.969 1 97.75 213 SER A CA 1
ATOM 1665 C C . SER A 1 213 ? 0.579 2.98 5.957 1 97.75 213 SER A C 1
ATOM 1667 O O . SER A 1 213 ? -0.643 3.041 5.805 1 97.75 213 SER A O 1
ATOM 1669 N N . THR A 1 214 ? 1.195 1.827 6.094 1 97.25 214 THR A N 1
ATOM 1670 C CA . THR A 1 214 ? 0.459 0.57 6.031 1 97.25 214 THR A CA 1
ATOM 1671 C C . THR A 1 214 ? 0.107 0.076 7.43 1 97.25 214 THR A C 1
ATOM 1673 O O . THR A 1 214 ? -1.006 0.3 7.914 1 97.25 214 THR A O 1
ATOM 1676 N N . GLU A 1 215 ? 1.133 -0.305 8.211 1 96.69 215 GLU A N 1
ATOM 1677 C CA . GLU A 1 215 ? 0.913 -0.823 9.555 1 96.69 215 GLU A CA 1
ATOM 1678 C C . GLU A 1 215 ? 0.347 0.255 10.477 1 96.69 215 GLU A C 1
ATOM 1680 O O . GLU A 1 215 ? -0.518 -0.025 11.305 1 96.69 215 GLU A O 1
ATOM 1685 N N . GLY A 1 216 ? 0.875 1.447 10.344 1 98.25 216 GLY A N 1
ATOM 1686 C CA . GLY A 1 216 ? 0.365 2.543 11.148 1 98.25 216 GLY A CA 1
ATOM 1687 C C . GLY A 1 216 ? -1.116 2.799 10.938 1 98.25 216 GLY A C 1
ATOM 1688 O O . GLY A 1 216 ? -1.869 2.939 11.906 1 98.25 216 GLY A O 1
ATOM 1689 N N . THR A 1 217 ? -1.493 2.84 9.672 1 98.56 217 THR A N 1
ATOM 1690 C CA . THR A 1 217 ? -2.898 3.07 9.352 1 98.56 217 THR A CA 1
ATOM 1691 C C . THR A 1 217 ? -3.758 1.899 9.82 1 98.56 217 THR A C 1
ATOM 1693 O O . THR A 1 217 ? -4.844 2.102 10.367 1 98.56 217 THR A O 1
ATOM 1696 N N . MET A 1 218 ? -3.268 0.693 9.641 1 97.44 218 MET A N 1
ATOM 1697 C CA . MET A 1 218 ? -4 -0.492 10.078 1 97.44 218 MET A CA 1
ATOM 1698 C C . MET A 1 218 ? -4.23 -0.464 11.586 1 97.44 218 MET A C 1
ATOM 1700 O O . MET A 1 218 ? -5.316 -0.803 12.055 1 97.44 218 MET A O 1
ATOM 1704 N N . ASN A 1 219 ? -3.244 -0.088 12.32 1 97.94 219 ASN A N 1
ATOM 1705 C CA . ASN A 1 219 ? -3.348 -0.013 13.773 1 97.94 219 ASN A CA 1
ATOM 1706 C C . ASN A 1 219 ? -4.371 1.034 14.211 1 97.94 219 ASN A C 1
ATOM 1708 O O . ASN A 1 219 ? -5.152 0.798 15.133 1 97.94 219 ASN A O 1
ATOM 1712 N N . MET A 1 220 ? -4.363 2.111 13.562 1 98.69 220 MET A N 1
ATOM 1713 C CA . MET A 1 220 ? -5.301 3.174 13.922 1 98.69 220 MET A CA 1
ATOM 1714 C C . MET A 1 220 ? -6.727 2.791 13.531 1 98.69 220 MET A C 1
ATOM 1716 O O . MET A 1 220 ? -7.672 3.096 14.258 1 98.69 220 MET A O 1
ATOM 1720 N N . LEU A 1 221 ? -6.84 2.158 12.383 1 98.62 221 LEU A N 1
ATOM 1721 C CA . LEU A 1 221 ? -8.156 1.676 11.977 1 98.62 221 LEU A CA 1
ATOM 1722 C C . LEU A 1 221 ? -8.656 0.594 12.922 1 98.62 221 LEU A C 1
ATOM 1724 O O . LEU A 1 221 ? -9.844 0.562 13.266 1 98.62 221 LEU A O 1
ATOM 1728 N N . GLY A 1 222 ? -7.746 -0.284 13.289 1 97.69 222 GLY A N 1
ATOM 1729 C CA . GLY A 1 222 ? -8.102 -1.271 14.297 1 97.69 222 GLY A CA 1
ATOM 1730 C C . GLY A 1 222 ? -8.586 -0.652 15.594 1 97.69 222 GLY A C 1
ATOM 1731 O O . GLY A 1 222 ? -9.562 -1.123 16.188 1 97.69 222 GLY A O 1
ATOM 1732 N N . LEU A 1 223 ? -7.93 0.387 16.031 1 98.25 223 LEU A N 1
ATOM 1733 C CA . LEU A 1 223 ? -8.328 1.105 17.234 1 98.25 223 LEU A CA 1
ATOM 1734 C C . LEU A 1 223 ? -9.703 1.736 17.062 1 98.25 223 LEU A C 1
ATOM 1736 O O . LEU A 1 223 ? -10.562 1.613 17.938 1 98.25 223 LEU A O 1
ATOM 1740 N N . ALA A 1 224 ? -9.867 2.393 15.969 1 98.62 224 ALA A N 1
ATOM 1741 C CA . ALA A 1 224 ? -11.156 3.025 15.688 1 98.62 224 ALA A CA 1
ATOM 1742 C C . ALA A 1 224 ? -12.289 2.004 15.719 1 98.62 224 ALA A C 1
ATOM 1744 O O . ALA A 1 224 ? -13.352 2.262 16.297 1 98.62 224 ALA A O 1
ATOM 1745 N N . LYS A 1 225 ? -12.078 0.91 15.078 1 98.06 225 LYS A N 1
ATOM 1746 C CA . LYS A 1 225 ? -13.078 -0.157 15.047 1 98.06 225 LYS A CA 1
ATOM 1747 C C . LYS A 1 225 ? -13.391 -0.648 16.453 1 98.06 225 LYS A C 1
ATOM 1749 O O . LYS A 1 225 ? -14.562 -0.819 16.812 1 98.06 225 LYS A O 1
ATOM 1754 N N . ARG A 1 226 ? -12.414 -0.825 17.25 1 97.38 226 ARG A N 1
ATOM 1755 C CA . ARG A 1 226 ? -12.547 -1.402 18.578 1 97.38 226 ARG A CA 1
ATOM 1756 C C . ARG A 1 226 ? -13.375 -0.5 19.484 1 97.38 226 ARG A C 1
ATOM 1758 O O . ARG A 1 226 ? -14.227 -0.982 20.25 1 97.38 226 ARG A O 1
ATOM 1765 N N . VAL A 1 227 ? -13.195 0.827 19.375 1 97.75 227 VAL A N 1
ATOM 1766 C CA . VAL A 1 227 ? -13.789 1.722 20.359 1 97.75 227 VAL A CA 1
ATOM 1767 C C . VAL A 1 227 ? -14.938 2.504 19.719 1 97.75 227 VAL A C 1
ATOM 1769 O O . VAL A 1 227 ? -15.586 3.316 20.391 1 97.75 227 VAL A O 1
ATOM 1772 N N . GLY A 1 228 ? -15.125 2.279 18.422 1 97.94 228 GLY A N 1
ATOM 1773 C CA . GLY A 1 228 ? -16.188 2.969 17.719 1 97.94 228 GLY A CA 1
ATOM 1774 C C . GLY A 1 228 ? -15.875 4.422 17.422 1 97.94 228 GLY A C 1
ATOM 1775 O O . GLY A 1 228 ? -16.766 5.27 17.406 1 97.94 228 GLY A O 1
ATOM 1776 N N . ALA A 1 229 ? -14.641 4.77 17.25 1 98.56 229 ALA A N 1
ATOM 1777 C CA . ALA A 1 229 ? -14.203 6.141 17 1 98.56 229 ALA A CA 1
ATOM 1778 C C . ALA A 1 229 ? -14.336 6.484 15.516 1 98.56 229 ALA A C 1
ATOM 1780 O O . ALA A 1 229 ? -14.227 5.609 14.656 1 98.56 229 ALA A O 1
ATOM 1781 N N . LYS A 1 230 ? -14.57 7.734 15.227 1 98.62 230 LYS A N 1
ATOM 1782 C CA . LYS A 1 230 ? -14.398 8.281 13.883 1 98.62 230 LYS A CA 1
ATOM 1783 C C . LYS A 1 230 ? -12.93 8.523 13.57 1 98.62 230 LYS A C 1
ATOM 1785 O O . LYS A 1 230 ? -12.172 8.984 14.43 1 98.62 230 LYS A O 1
ATOM 1790 N N . ILE A 1 231 ? -12.539 8.195 12.367 1 98.88 231 ILE A N 1
ATOM 1791 C CA . ILE A 1 231 ? -11.125 8.367 12.031 1 98.88 231 ILE A CA 1
ATOM 1792 C C . ILE A 1 231 ? -10.992 9.164 10.734 1 98.88 231 ILE A C 1
ATOM 1794 O O . ILE A 1 231 ? -11.734 8.922 9.773 1 98.88 231 ILE A O 1
ATOM 1798 N N . LEU A 1 232 ? -10.109 10.156 10.727 1 98.94 232 LEU A N 1
ATOM 1799 C CA . LEU A 1 232 ? -9.766 10.953 9.555 1 98.94 232 LEU A CA 1
ATOM 1800 C C . LEU A 1 232 ? -8.312 10.719 9.148 1 98.94 232 LEU A C 1
ATOM 1802 O O . LEU A 1 232 ? -7.406 10.836 9.977 1 98.94 232 LEU A O 1
ATOM 1806 N N . LEU A 1 233 ? -8.117 10.289 7.895 1 98.88 233 LEU A N 1
ATOM 1807 C CA . LEU A 1 233 ? -6.789 10.109 7.32 1 98.88 233 LEU A CA 1
ATOM 1808 C C . LEU A 1 233 ? -6.363 11.344 6.535 1 98.88 233 LEU A C 1
ATOM 1810 O O . LEU A 1 233 ? -7.105 11.828 5.68 1 98.88 233 LEU A O 1
ATOM 1814 N N . THR A 1 234 ? -5.246 11.859 6.906 1 98.75 234 THR A N 1
ATOM 1815 C CA . THR A 1 234 ? -4.629 12.852 6.035 1 98.75 234 THR A CA 1
ATOM 1816 C C . THR A 1 234 ? -3.832 12.18 4.922 1 98.75 234 THR A C 1
ATOM 1818 O O . THR A 1 234 ? -2.705 11.734 5.141 1 98.75 234 THR A O 1
ATOM 1821 N N . SER A 1 235 ? -4.445 12.133 3.818 1 98.25 235 SER A N 1
ATOM 1822 C CA . SER A 1 235 ? -3.752 11.672 2.617 1 98.25 235 SER A CA 1
ATOM 1823 C C . SER A 1 235 ? -3.014 12.82 1.938 1 98.25 235 SER A C 1
ATOM 1825 O O . SER A 1 235 ? -2.561 13.758 2.602 1 98.25 235 SER A O 1
ATOM 1827 N N . THR A 1 236 ? -2.768 12.727 0.701 1 96.94 236 THR A N 1
ATOM 1828 C CA . THR A 1 236 ? -1.897 13.68 0.015 1 96.94 236 THR A CA 1
ATOM 1829 C C . THR A 1 236 ? -2.305 13.82 -1.448 1 96.94 236 THR A C 1
ATOM 1831 O O . THR A 1 236 ? -2.92 12.922 -2.02 1 96.94 236 THR A O 1
ATOM 1834 N N . SER A 1 237 ? -1.959 14.945 -1.953 1 94.81 237 SER A N 1
ATOM 1835 C CA . SER A 1 237 ? -2.133 15.156 -3.387 1 94.81 237 SER A CA 1
ATOM 1836 C C . SER A 1 237 ? -1.147 14.32 -4.191 1 94.81 237 SER A C 1
ATOM 1838 O O . SER A 1 237 ? -1.331 14.117 -5.395 1 94.81 237 SER A O 1
ATOM 1840 N N . GLU A 1 238 ? -0.093 13.812 -3.57 1 92.12 238 GLU A N 1
ATOM 1841 C CA . GLU A 1 238 ? 0.908 13 -4.25 1 92.12 238 GLU A CA 1
ATOM 1842 C C . GLU A 1 238 ? 0.303 11.695 -4.762 1 92.12 238 GLU A C 1
ATOM 1844 O O . GLU A 1 238 ? 0.898 11.016 -5.598 1 92.12 238 GLU A O 1
ATOM 1849 N N . ILE A 1 239 ? -0.889 11.328 -4.344 1 95.19 239 ILE A N 1
ATOM 1850 C CA . ILE A 1 239 ? -1.549 10.117 -4.816 1 95.19 239 ILE A CA 1
ATOM 1851 C C . ILE A 1 239 ? -1.891 10.266 -6.301 1 95.19 239 ILE A C 1
ATOM 1853 O O . ILE A 1 239 ? -2.168 9.273 -6.98 1 95.19 239 ILE A O 1
ATOM 1857 N N . TYR A 1 240 ? -1.949 11.539 -6.73 1 95.25 240 TYR A N 1
ATOM 1858 C CA . TYR A 1 240 ? -2.236 11.797 -8.133 1 95.25 240 TYR A CA 1
ATOM 1859 C C . TYR A 1 240 ? -0.987 11.617 -8.992 1 95.25 240 TYR A C 1
ATOM 1861 O O . TYR A 1 240 ? -1.07 11.562 -10.219 1 95.25 240 TYR A O 1
ATOM 1869 N N . GLY A 1 241 ? 0.197 11.508 -8.352 1 92.31 241 GLY A N 1
ATOM 1870 C CA . GLY A 1 241 ? 1.45 11.32 -9.07 1 92.31 241 GLY A CA 1
ATOM 1871 C C . GLY A 1 241 ? 1.78 12.469 -10 1 92.31 241 GLY A C 1
ATOM 1872 O O . GLY A 1 241 ? 1.785 13.633 -9.586 1 92.31 241 GLY A O 1
ATOM 1873 N N . ASP A 1 242 ? 2.164 12.156 -11.219 1 90.56 242 ASP A N 1
ATOM 1874 C CA . ASP A 1 242 ? 2.293 13.117 -12.312 1 90.56 242 ASP A CA 1
ATOM 1875 C C . ASP A 1 242 ? 1.003 13.203 -13.125 1 90.56 242 ASP A C 1
ATOM 1877 O O . ASP A 1 242 ? 0.884 12.578 -14.18 1 90.56 242 ASP A O 1
ATOM 1881 N N . PRO A 1 243 ? 0.159 14.016 -12.672 1 92.31 243 PRO A N 1
ATOM 1882 C CA . PRO A 1 243 ? -1.199 13.977 -13.211 1 92.31 243 PRO A CA 1
ATOM 1883 C C . PRO A 1 243 ? -1.255 14.383 -14.688 1 92.31 243 PRO A C 1
ATOM 1885 O O . PRO A 1 243 ? -0.524 15.281 -15.109 1 92.31 243 PRO A O 1
ATOM 1888 N N . GLN A 1 244 ? -2.156 13.773 -15.383 1 91.56 244 GLN A N 1
ATOM 1889 C CA . GLN A 1 244 ? -2.383 14.07 -16.797 1 91.56 244 GLN A CA 1
ATOM 1890 C C . GLN A 1 244 ? -3.643 14.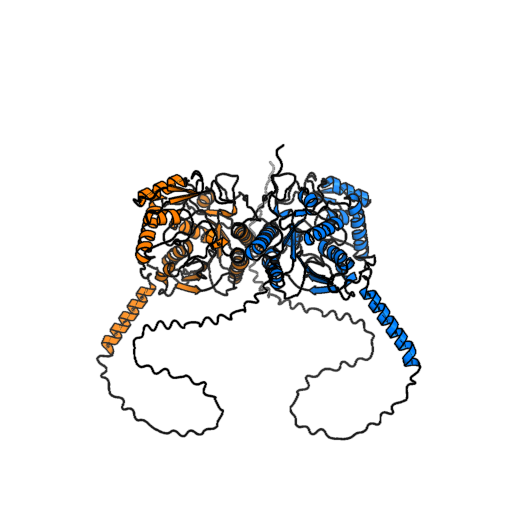906 -16.984 1 91.56 244 GLN A C 1
ATOM 1892 O O . GLN A 1 244 ? -4.117 15.07 -18.109 1 91.56 244 GLN A O 1
ATOM 1897 N N . VAL A 1 245 ? -4.184 15.328 -15.883 1 92.88 245 VAL A N 1
ATOM 1898 C CA . VAL A 1 245 ? -5.371 16.172 -15.898 1 92.88 245 VAL A CA 1
ATOM 1899 C C . VAL A 1 245 ? -5.113 17.438 -15.086 1 92.88 245 VAL A C 1
ATOM 1901 O O . VAL A 1 245 ? -4.25 17.453 -14.203 1 92.88 245 VAL A O 1
ATOM 1904 N N . HIS A 1 246 ? -5.855 18.562 -15.445 1 92.69 246 HIS A N 1
ATOM 1905 C CA . HIS A 1 246 ? -5.734 19.844 -14.766 1 92.69 246 HIS A CA 1
ATOM 1906 C C . HIS A 1 246 ? -7.066 20.594 -14.75 1 92.69 246 HIS A C 1
ATOM 1908 O O . HIS A 1 246 ? -7.672 20.812 -15.805 1 92.69 246 HIS A O 1
ATOM 1914 N N . PRO A 1 247 ? -7.551 20.984 -13.547 1 95.94 247 PRO A N 1
ATOM 1915 C CA . PRO A 1 247 ? -7.102 20.672 -12.188 1 95.94 247 PRO A CA 1
ATOM 1916 C C . PRO A 1 247 ? -7.363 19.203 -11.805 1 95.94 247 PRO A C 1
ATOM 1918 O O . PRO A 1 247 ? -7.984 18.469 -12.57 1 95.94 247 PRO A O 1
ATOM 1921 N N . GLN A 1 248 ? -6.781 18.75 -10.719 1 95.94 248 GLN A N 1
ATOM 1922 C CA . GLN A 1 248 ? -6.98 17.391 -10.258 1 95.94 248 GLN A CA 1
ATOM 1923 C C . GLN A 1 248 ? -8.258 17.266 -9.438 1 95.94 248 GLN A C 1
ATOM 1925 O O . GLN A 1 248 ? -8.406 17.922 -8.406 1 95.94 248 GLN A O 1
ATOM 1930 N N . LYS A 1 249 ? -9.141 16.406 -9.875 1 97.19 249 LYS A N 1
ATOM 1931 C CA . LYS A 1 249 ? -10.391 16.078 -9.188 1 97.19 249 LYS A CA 1
ATOM 1932 C C . LYS A 1 249 ? -10.258 14.773 -8.414 1 97.19 249 LYS A C 1
ATOM 1934 O O . LYS A 1 249 ? -9.406 13.938 -8.727 1 97.19 249 LYS A O 1
ATOM 1939 N N . GLU A 1 250 ? -11.141 14.617 -7.441 1 97.62 250 GLU A N 1
ATOM 1940 C CA . GLU A 1 250 ? -11.031 13.461 -6.562 1 97.62 250 GLU A CA 1
ATOM 1941 C C . GLU A 1 250 ? -11.336 12.164 -7.309 1 97.62 250 GLU A C 1
ATOM 1943 O O . GLU A 1 250 ? -10.953 11.078 -6.863 1 97.62 250 GLU A O 1
ATOM 1948 N N . ASP A 1 251 ? -11.977 12.273 -8.453 1 95.19 251 ASP A N 1
ATOM 1949 C CA . ASP A 1 251 ? -12.32 11.07 -9.203 1 95.19 251 ASP A CA 1
ATOM 1950 C C . ASP A 1 251 ? -11.195 10.688 -10.164 1 95.19 251 ASP A C 1
ATOM 1952 O O . ASP A 1 251 ? -11.266 9.641 -10.82 1 95.19 251 ASP A O 1
ATOM 1956 N N . TYR A 1 252 ? -10.18 11.539 -10.258 1 96.38 252 TYR A N 1
ATOM 1957 C CA . TYR A 1 252 ? -8.977 11.188 -11.008 1 96.38 252 TYR A CA 1
ATOM 1958 C C . TYR A 1 252 ? -8.133 10.18 -10.242 1 96.38 252 TYR A C 1
ATOM 1960 O O . TYR A 1 252 ? -7.754 10.422 -9.094 1 96.38 252 TYR A O 1
ATOM 1968 N N . TRP A 1 253 ? -7.816 9.055 -10.867 1 95.12 253 TRP A N 1
ATOM 1969 C CA . TRP A 1 253 ? -7.215 7.934 -10.141 1 95.12 253 TRP A CA 1
ATOM 1970 C C . TRP A 1 253 ? -5.711 8.125 -10 1 95.12 253 TRP A C 1
ATOM 1972 O O . TRP A 1 253 ? -5.07 7.469 -9.172 1 95.12 253 TRP A O 1
ATOM 1982 N N . GLY A 1 254 ? -5.105 8.992 -10.781 1 93.81 254 GLY A N 1
ATOM 1983 C CA . GLY A 1 254 ? -3.689 9.289 -10.633 1 93.81 254 GLY A CA 1
ATOM 1984 C C . GLY A 1 254 ? -2.822 8.562 -11.648 1 93.81 254 GLY A C 1
ATOM 1985 O O . GLY A 1 254 ? -3.271 7.613 -12.297 1 93.81 254 GLY A O 1
ATOM 1986 N N . ASN A 1 255 ? -1.7 9.055 -11.914 1 94.56 255 ASN A N 1
ATOM 1987 C CA . ASN A 1 255 ? -0.603 8.492 -12.695 1 94.56 255 ASN A CA 1
ATOM 1988 C C . ASN A 1 255 ? 0.667 8.359 -11.859 1 94.56 255 ASN A C 1
ATOM 1990 O O . ASN A 1 255 ? 1.559 9.203 -11.93 1 94.56 255 ASN A O 1
ATOM 1994 N N . VAL A 1 256 ? 0.739 7.23 -11.156 1 94 256 VAL A N 1
ATOM 1995 C CA . VAL A 1 256 ? 1.732 7.082 -10.102 1 94 256 VAL A CA 1
ATOM 1996 C C . VAL A 1 256 ? 2.689 5.941 -10.445 1 94 256 VAL A C 1
ATOM 1998 O O . VAL A 1 256 ? 2.254 4.848 -10.805 1 94 256 VAL A O 1
ATOM 2001 N N . ASN A 1 257 ? 3.98 6.238 -10.305 1 93.31 257 ASN A N 1
ATOM 2002 C CA . ASN A 1 257 ? 5.02 5.227 -10.484 1 93.31 257 ASN A CA 1
ATOM 2003 C C . ASN A 1 257 ? 5.145 4.328 -9.258 1 93.31 257 ASN A C 1
ATOM 2005 O O . ASN A 1 257 ? 5.562 4.781 -8.188 1 93.31 257 ASN A O 1
ATOM 2009 N N . PRO A 1 258 ? 4.824 3.039 -9.422 1 94.19 258 PRO A N 1
ATOM 2010 C CA . PRO A 1 258 ? 4.91 2.162 -8.25 1 94.19 258 PRO A CA 1
ATOM 2011 C C . PRO A 1 258 ? 6.34 1.729 -7.938 1 94.19 258 PRO A C 1
ATOM 2013 O O . PRO A 1 258 ? 6.598 1.154 -6.875 1 94.19 258 PRO A O 1
ATOM 2016 N N . MET A 1 259 ? 7.293 2.051 -8.805 1 93.12 259 MET A N 1
ATOM 2017 C CA . MET A 1 259 ? 8.672 1.574 -8.688 1 93.12 259 MET A CA 1
ATOM 2018 C C . MET A 1 259 ? 9.656 2.736 -8.742 1 93.12 259 MET A C 1
ATOM 2020 O O . MET A 1 259 ? 10.617 2.705 -9.508 1 93.12 259 MET A O 1
ATOM 2024 N N . GLY A 1 260 ? 9.516 3.648 -7.918 1 91.06 260 GLY A N 1
ATOM 2025 C CA . GLY A 1 260 ? 10.383 4.812 -7.914 1 91.06 260 GLY A CA 1
ATOM 2026 C C . GLY A 1 260 ? 10.758 5.277 -6.52 1 91.06 260 GLY A C 1
ATOM 2027 O O . GLY A 1 260 ? 10.25 4.742 -5.527 1 91.06 260 GLY A O 1
ATOM 2028 N N . PRO A 1 261 ? 11.625 6.25 -6.469 1 90.69 261 PRO A N 1
ATOM 2029 C CA . PRO A 1 261 ? 12.109 6.723 -5.168 1 90.69 261 PRO A CA 1
ATOM 2030 C C . PRO A 1 261 ? 11.008 7.367 -4.324 1 90.69 261 PRO A C 1
ATOM 2032 O O . PRO A 1 261 ? 11.094 7.367 -3.096 1 90.69 261 PRO A O 1
ATOM 2035 N N . ARG A 1 262 ? 9.961 7.848 -4.934 1 91 262 ARG A N 1
ATOM 2036 C CA . ARG A 1 262 ? 8.898 8.531 -4.203 1 91 262 ARG A CA 1
ATOM 2037 C C . ARG A 1 262 ? 7.758 7.574 -3.881 1 91 262 ARG A C 1
ATOM 2039 O O . ARG A 1 262 ? 6.848 7.918 -3.123 1 91 262 ARG A O 1
ATOM 2046 N N . SER A 1 263 ? 7.848 6.359 -4.391 1 95.06 263 SER A N 1
ATOM 2047 C CA . SER A 1 263 ? 6.742 5.406 -4.301 1 95.06 263 SER A CA 1
ATOM 2048 C C . SER A 1 263 ? 6.441 5.051 -2.85 1 95.06 263 SER A C 1
ATOM 2050 O O . SER A 1 263 ? 5.297 4.734 -2.508 1 95.06 263 SER A O 1
ATOM 2052 N N . CYS A 1 264 ? 7.488 5.121 -2.008 1 96.5 264 CYS A N 1
ATOM 2053 C CA . CYS A 1 264 ? 7.285 4.77 -0.607 1 96.5 264 CYS A CA 1
ATOM 2054 C C . CYS A 1 264 ? 6.223 5.66 0.028 1 96.5 264 CYS A C 1
ATOM 2056 O O . CYS A 1 264 ? 5.504 5.227 0.929 1 96.5 264 CYS A O 1
ATOM 2058 N N . TYR A 1 265 ? 6.137 6.805 -0.465 1 96.31 265 TYR A N 1
ATOM 2059 C CA . TYR A 1 265 ? 5.148 7.75 0.052 1 96.31 265 TYR A CA 1
ATOM 2060 C C . TYR A 1 265 ? 3.873 7.711 -0.779 1 96.31 265 TYR A C 1
ATOM 2062 O O . TYR A 1 265 ? 2.775 7.574 -0.234 1 96.31 265 TYR A O 1
ATOM 2070 N N . ASP A 1 266 ? 3.9 7.758 -2.094 1 95.31 266 ASP A N 1
ATOM 2071 C CA . ASP A 1 266 ? 2.74 7.785 -2.979 1 95.31 266 ASP A CA 1
ATOM 2072 C C . ASP A 1 266 ? 1.893 6.527 -2.812 1 95.31 266 ASP A C 1
ATOM 2074 O O . ASP A 1 266 ? 0.713 6.609 -2.463 1 95.31 266 ASP A O 1
ATOM 2078 N N . GLU A 1 267 ? 2.525 5.449 -3.051 1 97.12 267 GLU A N 1
ATOM 2079 C CA . GLU A 1 267 ? 1.822 4.172 -2.957 1 97.12 267 GLU A CA 1
ATOM 2080 C C . GLU A 1 267 ? 1.451 3.852 -1.513 1 97.12 267 GLU A C 1
ATOM 2082 O O . GLU A 1 267 ? 0.417 3.23 -1.255 1 97.12 267 GLU A O 1
ATOM 2087 N N . GLY A 1 268 ? 2.336 4.281 -0.598 1 97.5 268 GLY A N 1
ATOM 2088 C CA . GLY A 1 268 ? 1.974 4.137 0.804 1 97.5 268 GLY A CA 1
ATOM 2089 C C . GLY A 1 268 ? 0.659 4.809 1.153 1 97.5 268 GLY A C 1
ATOM 2090 O O . GLY A 1 268 ? -0.204 4.203 1.791 1 97.5 268 GLY A O 1
ATOM 2091 N N . LYS A 1 269 ? 0.522 5.957 0.729 1 98.25 269 LYS A N 1
ATOM 2092 C CA . LYS A 1 269 ? -0.701 6.699 1.024 1 98.25 269 LYS A CA 1
ATOM 2093 C C . LYS A 1 269 ? -1.879 6.16 0.218 1 98.25 269 LYS A C 1
ATOM 2095 O O . LYS A 1 269 ? -3.018 6.168 0.693 1 98.25 269 LYS A O 1
ATOM 2100 N N . ARG A 1 270 ? -1.667 5.711 -0.976 1 98.12 270 ARG A N 1
ATOM 2101 C CA . ARG A 1 270 ? -2.73 5.117 -1.778 1 98.12 270 ARG A CA 1
ATOM 2102 C C . ARG A 1 270 ? -3.312 3.887 -1.09 1 98.12 270 ARG A C 1
ATOM 2104 O O . ARG A 1 270 ? -4.535 3.732 -1.013 1 98.12 270 ARG A O 1
ATOM 2111 N N . VAL A 1 271 ? -2.445 3.025 -0.591 1 98.06 271 VAL A N 1
ATOM 2112 C CA . VAL A 1 271 ? -2.941 1.826 0.077 1 98.06 271 VAL A CA 1
ATOM 2113 C C . VAL A 1 271 ? -3.623 2.211 1.388 1 98.06 271 VAL A C 1
ATOM 2115 O O . VAL A 1 271 ? -4.574 1.553 1.814 1 98.06 271 VAL A O 1
ATOM 2118 N N . ALA A 1 272 ? -3.152 3.264 2.027 1 98.5 272 ALA A N 1
ATOM 2119 C CA . ALA A 1 272 ? -3.84 3.762 3.217 1 98.5 272 ALA A CA 1
ATOM 2120 C C . ALA A 1 272 ? -5.285 4.137 2.9 1 98.5 272 ALA A C 1
ATOM 2122 O O . ALA A 1 272 ? -6.199 3.814 3.664 1 98.5 272 ALA A O 1
ATOM 2123 N N . GLU A 1 273 ? -5.516 4.809 1.788 1 98.38 273 GLU A N 1
ATOM 2124 C CA . GLU A 1 273 ? -6.875 5.121 1.354 1 98.38 273 GLU A CA 1
ATOM 2125 C C . GLU A 1 273 ? -7.684 3.848 1.116 1 98.38 273 GLU A C 1
ATOM 2127 O O . GLU A 1 273 ? -8.867 3.783 1.461 1 98.38 273 GLU A O 1
ATOM 2132 N N . THR A 1 274 ? -7.016 2.883 0.493 1 98.25 274 THR A N 1
ATOM 2133 C CA . THR A 1 274 ? -7.66 1.597 0.245 1 98.25 274 THR A CA 1
ATOM 2134 C C . THR A 1 274 ? -8.117 0.958 1.553 1 98.25 274 THR A C 1
ATOM 2136 O O . THR A 1 274 ? -9.203 0.385 1.623 1 98.25 274 THR A O 1
ATOM 2139 N N . MET A 1 275 ? -7.289 1.05 2.549 1 98.31 275 MET A N 1
ATOM 2140 C CA . MET A 1 275 ? -7.641 0.502 3.855 1 98.31 275 MET A CA 1
ATOM 2141 C C . MET A 1 275 ? -8.844 1.225 4.445 1 98.31 275 MET A C 1
ATOM 2143 O O . MET A 1 275 ? -9.727 0.594 5.035 1 98.31 275 MET A O 1
ATOM 2147 N N . MET A 1 276 ? -8.844 2.562 4.281 1 98.5 276 MET A N 1
ATOM 2148 C CA . MET A 1 276 ? -9.992 3.326 4.742 1 98.5 276 MET A CA 1
ATOM 2149 C C . MET A 1 276 ? -11.281 2.822 4.09 1 98.5 276 MET A C 1
ATOM 2151 O O . MET A 1 276 ? -12.289 2.635 4.766 1 98.5 276 MET A O 1
ATOM 2155 N N . TYR A 1 277 ? -11.258 2.58 2.844 1 97.44 277 TYR A N 1
ATOM 2156 C CA . TYR A 1 277 ? -12.391 2.055 2.1 1 97.44 277 TYR A CA 1
ATOM 2157 C C . TYR A 1 277 ? -12.812 0.688 2.633 1 97.44 277 TYR A C 1
ATOM 2159 O O . TYR A 1 277 ? -13.992 0.439 2.861 1 97.44 277 TYR A O 1
ATOM 2167 N N . ALA A 1 278 ? -11.828 -0.19 2.736 1 97.12 278 ALA A N 1
ATOM 2168 C CA . ALA A 1 278 ? -12.102 -1.558 3.17 1 97.12 278 ALA A CA 1
ATOM 2169 C C . ALA A 1 278 ? -12.742 -1.577 4.555 1 97.12 278 ALA A C 1
ATOM 2171 O O . ALA A 1 278 ? -13.711 -2.299 4.785 1 97.12 278 ALA A O 1
ATOM 2172 N N . TYR A 1 279 ? -12.25 -0.812 5.52 1 97.75 279 TYR A N 1
ATOM 2173 C CA . TYR A 1 279 ? -12.773 -0.794 6.879 1 97.75 279 TYR A CA 1
ATOM 2174 C C . TYR A 1 279 ? -14.164 -0.17 6.922 1 97.75 279 TYR A C 1
ATOM 2176 O O . TYR A 1 279 ? -15.016 -0.585 7.711 1 97.75 279 TYR A O 1
ATOM 2184 N N . LYS A 1 280 ? -14.391 0.832 6.07 1 97.38 280 LYS A N 1
ATOM 2185 C CA . LYS A 1 280 ? -15.711 1.441 5.996 1 97.38 280 LYS A CA 1
ATOM 2186 C C . LYS A 1 280 ? -16.75 0.445 5.484 1 97.38 280 LYS A C 1
ATOM 2188 O O . LYS A 1 280 ? -17.812 0.294 6.078 1 97.38 280 LYS A O 1
ATOM 2193 N N . HIS A 1 281 ? -16.438 -0.298 4.508 1 94.62 281 HIS A N 1
ATOM 2194 C CA . HIS A 1 281 ? -17.422 -1.116 3.807 1 94.62 281 HIS A CA 1
ATOM 2195 C C . HIS A 1 281 ? -17.531 -2.5 4.438 1 94.62 281 HIS A C 1
ATOM 2197 O O . HIS A 1 281 ? -18.609 -3.105 4.426 1 94.62 281 HIS A O 1
ATOM 2203 N N . SER A 1 282 ? -16.469 -2.949 5.012 1 93 282 SER A N 1
ATOM 2204 C CA . SER A 1 282 ? -16.484 -4.297 5.57 1 93 282 SER A CA 1
ATOM 2205 C C . SER A 1 282 ? -16.75 -4.266 7.074 1 93 282 SER A C 1
ATOM 2207 O O . SER A 1 282 ? -17.266 -5.227 7.637 1 93 282 SER A O 1
ATOM 2209 N N . ASN A 1 283 ? -16.359 -3.188 7.758 1 94.31 283 ASN A N 1
ATOM 2210 C CA . ASN A 1 283 ? -16.438 -3.16 9.211 1 94.31 283 ASN A CA 1
ATOM 2211 C C . ASN A 1 283 ? -17.266 -1.978 9.703 1 94.31 283 ASN A C 1
ATOM 2213 O O . ASN A 1 283 ? -17.391 -1.756 10.906 1 94.31 283 ASN A O 1
ATOM 2217 N N . ASN A 1 284 ? -17.766 -1.182 8.797 1 95.81 284 ASN A N 1
ATOM 2218 C CA . ASN A 1 284 ? -18.641 -0.052 9.109 1 95.81 284 ASN A CA 1
ATOM 2219 C C . ASN A 1 284 ? -17.938 0.978 9.984 1 95.81 284 ASN A C 1
ATOM 2221 O O . ASN A 1 284 ? -18.531 1.533 10.906 1 95.81 284 ASN A O 1
ATOM 2225 N N . VAL A 1 285 ? -16.672 1.098 9.859 1 97.88 285 VAL A N 1
ATOM 2226 C CA . VAL A 1 285 ? -15.93 2.15 10.547 1 97.88 285 VAL A CA 1
ATOM 2227 C C . VAL A 1 285 ? -16.25 3.504 9.906 1 97.88 285 VAL A C 1
ATOM 2229 O O . VAL A 1 285 ? -16.344 3.615 8.688 1 97.88 285 VAL A O 1
ATOM 2232 N N . ASP A 1 286 ? -16.484 4.523 10.688 1 98.38 286 ASP A N 1
ATOM 2233 C CA . ASP A 1 286 ? -16.766 5.875 10.211 1 98.38 286 ASP A CA 1
ATOM 2234 C C . ASP A 1 286 ? -15.469 6.582 9.805 1 98.38 286 ASP A C 1
ATOM 2236 O O . ASP A 1 286 ? -14.688 6.996 10.656 1 98.38 286 ASP A O 1
ATOM 2240 N N . VAL A 1 287 ? -15.266 6.785 8.477 1 98.56 287 VAL A N 1
ATOM 2241 C CA . VAL A 1 287 ? -13.969 7.27 8.016 1 98.56 287 VAL A CA 1
ATOM 2242 C C . VAL A 1 287 ? -14.141 8.602 7.285 1 98.56 287 VAL A C 1
ATOM 2244 O O . VAL A 1 287 ? -15.234 8.906 6.793 1 98.56 287 VAL A O 1
ATOM 2247 N N . ARG A 1 288 ? -13.102 9.445 7.32 1 98.69 288 ARG A N 1
ATOM 2248 C CA . ARG A 1 288 ? -12.891 10.648 6.52 1 98.69 288 ARG A CA 1
ATOM 2249 C C . ARG A 1 288 ? -11.516 10.633 5.859 1 98.69 288 ARG A C 1
ATOM 2251 O O . ARG A 1 288 ? -10.539 10.18 6.461 1 98.69 288 ARG A O 1
ATOM 2258 N N . ILE A 1 289 ? -11.445 11.094 4.633 1 98.75 289 ILE A N 1
ATOM 2259 C CA . ILE A 1 289 ? -10.172 11.117 3.924 1 98.75 289 ILE A CA 1
ATOM 2260 C C . ILE A 1 289 ? -9.93 12.508 3.346 1 98.75 289 ILE A C 1
ATOM 2262 O O . ILE A 1 289 ? -10.75 13.023 2.576 1 98.75 289 ILE A O 1
ATOM 2266 N N . ALA A 1 290 ? -8.836 13.117 3.725 1 98.88 290 ALA A N 1
ATOM 2267 C CA . ALA A 1 290 ? -8.453 14.422 3.197 1 98.88 290 ALA A CA 1
ATOM 2268 C C . ALA A 1 290 ? -7.23 14.305 2.287 1 98.88 290 ALA A C 1
ATOM 2270 O O . ALA A 1 290 ? -6.176 13.828 2.709 1 98.88 290 ALA A O 1
ATOM 2271 N N . ARG A 1 291 ? -7.359 14.633 1.058 1 98.62 291 ARG A N 1
ATOM 2272 C CA . ARG A 1 291 ? -6.211 14.781 0.169 1 98.62 291 ARG A CA 1
ATOM 2273 C C . ARG A 1 291 ? -5.656 16.203 0.215 1 98.62 291 ARG A C 1
ATOM 2275 O O . ARG A 1 291 ? -6.188 17.094 -0.437 1 98.62 291 ARG A O 1
ATOM 2282 N N . ILE A 1 292 ? -4.598 16.312 0.952 1 98 292 ILE A N 1
ATOM 2283 C CA . ILE A 1 292 ? -4.055 17.625 1.281 1 98 292 ILE A CA 1
ATOM 2284 C C . ILE A 1 292 ? -3.119 18.094 0.169 1 98 292 ILE A C 1
ATOM 2286 O O . ILE A 1 292 ? -2.27 17.328 -0.296 1 98 292 ILE A O 1
ATOM 2290 N N . PHE A 1 293 ? -3.275 19.281 -0.299 1 95.88 293 PHE A N 1
ATOM 2291 C CA . PHE A 1 293 ? -2.352 19.922 -1.233 1 95.88 293 PHE A CA 1
ATOM 2292 C C . PHE A 1 293 ? -1.317 20.75 -0.49 1 95.88 293 PHE A C 1
ATOM 2294 O O . PHE A 1 293 ? -1.307 20.781 0.742 1 95.88 293 PHE A O 1
ATOM 2301 N N . ASN A 1 294 ? -0.38 21.344 -1.172 1 92.88 294 ASN A N 1
ATOM 2302 C CA . ASN A 1 294 ? 0.75 22.031 -0.57 1 92.88 294 ASN A CA 1
ATOM 2303 C C . ASN A 1 294 ? 0.291 23.047 0.472 1 92.88 294 ASN A C 1
ATOM 2305 O O . ASN A 1 294 ? -0.551 23.906 0.185 1 92.88 294 ASN A O 1
ATOM 2309 N N . THR A 1 295 ? 0.834 22.891 1.667 1 96.12 295 THR A N 1
ATOM 2310 C CA . THR A 1 295 ? 0.466 23.719 2.809 1 96.12 295 THR A CA 1
ATOM 2311 C C . THR A 1 295 ? 1.705 24.344 3.451 1 96.12 295 THR A C 1
ATOM 2313 O O . THR A 1 295 ? 2.756 23.703 3.527 1 96.12 295 THR A O 1
ATOM 2316 N N . PHE A 1 296 ? 1.555 25.641 3.846 1 95.31 296 PHE A N 1
ATOM 2317 C CA . PHE A 1 296 ? 2.67 26.312 4.5 1 95.31 296 PHE A CA 1
ATOM 2318 C C . PHE A 1 296 ? 2.186 27.125 5.695 1 95.31 296 PHE A C 1
ATOM 2320 O O . PHE A 1 296 ? 0.985 27.359 5.848 1 95.31 296 PHE A O 1
ATOM 2327 N N . GLY A 1 297 ? 3.117 27.422 6.578 1 96.44 297 GLY A N 1
ATOM 2328 C CA . GLY A 1 297 ? 2.795 28.219 7.758 1 96.44 297 GLY A CA 1
ATOM 2329 C C . GLY A 1 297 ? 3.83 28.094 8.859 1 96.44 297 GLY A C 1
ATOM 2330 O O . GLY A 1 297 ? 4.852 27.422 8.688 1 96.44 297 GLY A O 1
ATOM 2331 N N . PRO A 1 298 ? 3.561 28.781 9.969 1 95.31 298 PRO A N 1
ATOM 2332 C CA . PRO A 1 298 ? 4.449 28.672 11.133 1 95.31 298 PRO A CA 1
ATOM 2333 C C . PRO A 1 298 ? 4.555 27.234 11.648 1 95.31 298 PRO A C 1
ATOM 2335 O O . PRO A 1 298 ? 3.627 26.438 11.477 1 95.31 298 PRO A O 1
ATOM 2338 N N . ARG A 1 299 ? 5.691 26.906 12.273 1 94.25 299 ARG A N 1
ATOM 2339 C CA . ARG A 1 299 ? 5.988 25.625 12.906 1 94.25 299 ARG A CA 1
ATOM 2340 C C . ARG A 1 299 ? 6.363 24.562 11.875 1 94.25 299 ARG A C 1
ATOM 2342 O O . ARG A 1 299 ? 6.516 23.391 12.203 1 94.25 299 ARG A O 1
ATOM 2349 N N . MET A 1 300 ? 6.449 24.953 10.586 1 93.31 300 MET A N 1
ATOM 2350 C CA . MET A 1 300 ? 7.121 24.078 9.625 1 93.31 300 MET A CA 1
ATOM 2351 C C . MET A 1 300 ? 8.555 23.797 10.055 1 93.31 300 MET A C 1
ATOM 2353 O O . MET A 1 300 ? 9.227 24.672 10.602 1 93.31 300 MET A O 1
ATOM 2357 N N . HIS A 1 301 ? 8.914 22.609 9.805 1 88.81 301 HIS A N 1
ATOM 2358 C CA . HIS A 1 301 ? 10.297 22.266 10.133 1 88.81 301 HIS A CA 1
ATOM 2359 C C . HIS A 1 301 ? 11.273 23.094 9.312 1 88.81 301 HIS A C 1
ATOM 2361 O O . HIS A 1 301 ? 11.109 23.25 8.102 1 88.81 301 HIS A O 1
ATOM 2367 N N . PRO A 1 302 ? 12.258 23.641 9.906 1 83.12 302 PRO A N 1
ATOM 2368 C CA . PRO A 1 302 ? 13.211 24.5 9.188 1 83.12 302 PRO A CA 1
ATOM 2369 C C . PRO A 1 302 ? 13.961 23.75 8.086 1 83.12 302 PRO A C 1
ATOM 2371 O O . PRO A 1 302 ? 14.344 24.344 7.078 1 83.12 302 PRO A O 1
ATOM 2374 N N . ASN A 1 303 ? 14.094 22.469 8.273 1 82.31 303 ASN A N 1
ATOM 2375 C CA . ASN A 1 303 ? 14.789 21.641 7.285 1 82.31 303 ASN A CA 1
ATOM 2376 C C . ASN A 1 303 ? 13.805 20.797 6.469 1 82.31 303 ASN A C 1
ATOM 2378 O O . ASN A 1 303 ? 14.133 19.688 6.062 1 82.31 303 ASN A O 1
ATOM 2382 N N . ASP A 1 304 ? 12.672 21.281 6.383 1 82.38 304 ASP A N 1
ATOM 2383 C CA . ASP A 1 304 ? 11.641 20.562 5.645 1 82.38 304 ASP A CA 1
ATOM 2384 C C . ASP A 1 304 ? 12.078 20.297 4.207 1 82.38 304 ASP A C 1
ATOM 2386 O O . ASP A 1 304 ? 11.742 19.25 3.633 1 82.38 304 ASP A O 1
ATOM 2390 N N . GLY A 1 305 ? 12.82 21.172 3.625 1 75.06 305 GLY A N 1
ATOM 2391 C CA . GLY A 1 305 ? 13.406 20.953 2.312 1 75.06 305 GLY A CA 1
ATOM 2392 C C . GLY A 1 305 ? 12.469 21.312 1.172 1 75.06 305 GLY A C 1
ATOM 2393 O O . GLY A 1 305 ? 12.875 21.312 0.008 1 75.06 305 GLY A O 1
ATOM 2394 N N . ARG A 1 306 ? 11.219 21.688 1.439 1 81.56 306 ARG A N 1
ATOM 2395 C CA . ARG A 1 306 ? 10.289 22.078 0.386 1 81.56 306 ARG A CA 1
ATOM 2396 C C . ARG A 1 306 ? 10.43 23.562 0.047 1 81.56 306 ARG A C 1
ATOM 2398 O O . ARG A 1 306 ? 11.164 24.281 0.723 1 81.56 306 ARG A O 1
ATOM 2405 N N . VAL A 1 307 ? 9.836 23.938 -0.891 1 82.25 307 VAL A N 1
ATOM 2406 C CA . VAL A 1 307 ? 10.078 25.188 -1.605 1 82.25 307 VAL A CA 1
ATOM 2407 C C . VAL A 1 307 ? 9.883 26.359 -0.658 1 82.25 307 VAL A C 1
ATOM 2409 O O . VAL A 1 307 ? 10.711 27.281 -0.61 1 82.25 307 VAL A O 1
ATOM 2412 N N . VAL A 1 308 ? 8.836 26.375 0.127 1 85.31 308 VAL A N 1
ATOM 2413 C CA . VAL A 1 308 ? 8.516 27.531 0.955 1 85.31 308 VAL A CA 1
ATOM 2414 C C . VAL A 1 308 ? 9.586 27.703 2.037 1 85.31 308 VAL A C 1
ATOM 2416 O O . VAL A 1 308 ? 10.148 28.781 2.195 1 85.31 308 VAL A O 1
ATOM 2419 N N . SER A 1 309 ? 9.812 26.625 2.73 1 85.94 309 SER A N 1
ATOM 2420 C CA . SER A 1 309 ? 10.797 26.703 3.803 1 85.94 309 SER A CA 1
ATOM 2421 C C . SER A 1 309 ? 12.18 27.047 3.262 1 85.94 309 SER A C 1
ATOM 2423 O O . SER A 1 309 ? 12.867 27.906 3.805 1 85.94 309 SER A O 1
ATOM 2425 N N . ASN A 1 310 ? 12.516 26.484 2.182 1 86.19 310 ASN A N 1
ATOM 2426 C CA . ASN A 1 310 ? 13.828 26.734 1.595 1 86.19 310 ASN A CA 1
ATOM 2427 C C . ASN A 1 310 ? 13.984 28.188 1.154 1 86.19 310 ASN A C 1
ATOM 2429 O O . ASN A 1 310 ? 14.969 28.844 1.49 1 86.19 310 ASN A O 1
ATOM 2433 N N . PHE A 1 311 ? 13.055 28.688 0.472 1 90.5 311 PHE A N 1
ATOM 2434 C CA . PHE A 1 311 ? 13.125 30.047 -0.054 1 90.5 311 PHE A CA 1
ATOM 2435 C C . PHE A 1 311 ? 13.156 31.062 1.079 1 90.5 311 PHE A C 1
ATOM 2437 O O . PHE A 1 311 ? 13.938 32 1.043 1 90.5 311 PHE A O 1
ATOM 2444 N N . VAL A 1 312 ? 12.305 30.875 2.029 1 92.31 312 VAL A N 1
ATOM 2445 C CA . VAL A 1 312 ? 12.203 31.828 3.139 1 92.31 312 VAL A CA 1
ATOM 2446 C C . VAL A 1 312 ? 13.508 31.828 3.928 1 92.31 312 VAL A C 1
ATOM 2448 O O . VAL A 1 312 ? 14.062 32.906 4.207 1 92.31 312 VAL A O 1
ATOM 2451 N N . ILE A 1 313 ? 14.008 30.672 4.242 1 89.75 313 ILE A N 1
ATOM 2452 C CA . ILE A 1 313 ? 15.211 30.562 5.062 1 89.75 313 ILE A CA 1
ATOM 2453 C C . ILE A 1 313 ? 16.422 31.094 4.293 1 89.75 313 ILE A C 1
ATOM 2455 O O . ILE A 1 313 ? 17.234 31.828 4.852 1 89.75 313 ILE A O 1
ATOM 2459 N N . GLN A 1 314 ? 16.5 30.703 3.082 1 91 314 GLN A N 1
ATOM 2460 C CA . GLN A 1 314 ? 17.578 31.203 2.24 1 91 314 GLN A CA 1
ATOM 2461 C C . GLN A 1 314 ? 17.531 32.719 2.123 1 91 314 GLN A C 1
ATOM 2463 O O . GLN A 1 314 ? 18.562 33.406 2.264 1 91 314 GLN A O 1
ATOM 2468 N N . SER A 1 315 ? 16.438 33.219 1.912 1 93.38 315 SER A N 1
ATOM 2469 C CA . SER A 1 315 ? 16.266 34.656 1.747 1 93.38 315 SER A CA 1
ATOM 2470 C C . SER A 1 315 ? 16.594 35.406 3.035 1 93.38 315 SER A C 1
ATOM 2472 O O . SER A 1 315 ? 17.25 36.469 3.002 1 93.38 315 SER A O 1
ATOM 2474 N N . LEU A 1 316 ? 16.141 34.875 4.152 1 93.19 316 LEU A N 1
ATOM 2475 C CA . LEU A 1 316 ? 16.359 35.531 5.441 1 93.19 316 LEU A CA 1
ATOM 2476 C C . LEU A 1 316 ? 17.844 35.562 5.785 1 93.19 316 LEU A C 1
ATOM 2478 O O . LEU A 1 316 ? 18.297 36.406 6.547 1 93.19 316 LEU A O 1
ATOM 2482 N N . GLN A 1 317 ? 18.562 34.656 5.172 1 92.19 317 GLN A N 1
ATOM 2483 C CA . GLN A 1 317 ? 19.984 34.562 5.449 1 92.19 317 GLN A CA 1
ATOM 2484 C C . GLN A 1 317 ? 20.812 35.125 4.301 1 92.19 317 GLN A C 1
ATOM 2486 O O . GLN A 1 317 ? 22.031 34.969 4.266 1 92.19 317 GLN A O 1
ATOM 2491 N N . ASN A 1 318 ? 20.156 35.656 3.4 1 92.81 318 ASN A N 1
ATOM 2492 C CA . ASN A 1 318 ? 20.781 36.25 2.219 1 92.81 318 ASN A CA 1
ATOM 2493 C C . ASN A 1 318 ? 21.609 35.219 1.439 1 92.81 318 ASN A C 1
ATOM 2495 O O . ASN A 1 318 ? 22.672 35.562 0.921 1 92.81 318 ASN A O 1
ATOM 2499 N N . LYS A 1 319 ? 21.172 34.062 1.517 1 90.88 319 LYS A N 1
ATOM 2500 C CA . LYS A 1 319 ? 21.734 33 0.685 1 90.88 319 LYS A CA 1
ATOM 2501 C C . LYS A 1 319 ? 20.984 32.875 -0.637 1 90.88 319 LYS A C 1
ATOM 2503 O O . LYS A 1 319 ? 19.828 33.281 -0.74 1 90.88 319 LYS A O 1
ATOM 2508 N N . PRO A 1 320 ? 21.625 32.344 -1.635 1 91.31 320 PRO A N 1
ATOM 2509 C CA . PRO A 1 320 ? 20.938 32.219 -2.922 1 91.31 320 PRO A CA 1
ATOM 2510 C C . PRO A 1 320 ? 19.672 31.359 -2.834 1 91.31 320 PRO A C 1
ATOM 2512 O O . PRO A 1 320 ? 19.688 30.328 -2.172 1 91.31 320 PRO A O 1
ATOM 2515 N N . ILE A 1 321 ? 18.625 31.906 -3.436 1 90.56 321 ILE A N 1
ATOM 2516 C CA . ILE A 1 321 ? 17.391 31.141 -3.572 1 90.56 321 ILE A CA 1
ATOM 2517 C C . ILE A 1 321 ? 17.516 30.156 -4.73 1 90.56 321 ILE A C 1
ATOM 2519 O O . ILE A 1 321 ? 17.781 30.547 -5.867 1 90.56 321 ILE A O 1
ATOM 2523 N N . THR A 1 322 ? 17.328 28.875 -4.461 1 86.44 322 THR A N 1
ATOM 2524 C CA . THR A 1 322 ? 17.594 27.844 -5.453 1 86.44 322 THR A CA 1
ATOM 2525 C C . THR A 1 322 ? 16.281 27.344 -6.062 1 86.44 322 THR A C 1
ATOM 2527 O O . THR A 1 322 ? 15.398 26.859 -5.344 1 86.44 322 THR A O 1
ATOM 2530 N N . ILE A 1 323 ? 16.156 27.438 -7.352 1 85.38 323 ILE A N 1
ATOM 2531 C CA . ILE A 1 323 ? 15.008 26.922 -8.094 1 85.38 323 ILE A CA 1
ATOM 2532 C C . ILE A 1 323 ? 15.422 25.703 -8.914 1 85.38 323 ILE A C 1
ATOM 2534 O O . ILE A 1 323 ? 16.359 25.781 -9.711 1 85.38 323 ILE A O 1
ATOM 2538 N N . TYR A 1 324 ? 14.797 24.656 -8.656 1 78.06 324 TYR A N 1
ATOM 2539 C CA . TYR A 1 324 ? 15.07 23.469 -9.469 1 78.06 324 TYR A CA 1
ATOM 2540 C C . TYR A 1 324 ? 14.266 23.516 -10.766 1 78.06 324 TYR A C 1
ATOM 2542 O O . TYR A 1 324 ? 13.039 23.469 -10.742 1 78.06 324 TYR A O 1
ATOM 2550 N N . GLY A 1 325 ? 14.922 23.547 -11.906 1 78.75 325 GLY A N 1
ATOM 2551 C CA . GLY A 1 325 ? 14.289 23.766 -13.195 1 78.75 325 GLY A CA 1
ATOM 2552 C C . GLY A 1 325 ? 14.211 25.219 -13.594 1 78.75 325 GLY A C 1
ATOM 2553 O O . GLY A 1 325 ? 15.031 26.031 -13.156 1 78.75 325 GLY A O 1
ATOM 2554 N N . GLU A 1 326 ? 13.266 25.5 -14.555 1 81.06 326 GLU A N 1
ATOM 2555 C CA . GLU A 1 326 ? 13.148 26.859 -15.078 1 81.06 326 GLU A CA 1
ATOM 2556 C C . GLU A 1 326 ? 12.203 27.688 -14.227 1 81.06 326 GLU A C 1
ATOM 2558 O O . GLU A 1 326 ? 12.117 28.906 -14.406 1 81.06 326 GLU A O 1
ATOM 2563 N N . GLY A 1 327 ? 11.547 27.047 -13.367 1 82.69 327 GLY A N 1
ATOM 2564 C CA . GLY A 1 327 ? 10.664 27.781 -12.461 1 82.69 327 GLY A CA 1
ATOM 2565 C C . GLY A 1 327 ? 9.281 28 -13.031 1 82.69 327 GLY A C 1
ATOM 2566 O O . GLY A 1 327 ? 8.477 28.75 -12.461 1 82.69 327 GLY A O 1
ATOM 2567 N N . GLU A 1 328 ? 9.039 27.359 -14.133 1 83.12 328 GLU A N 1
ATOM 2568 C CA . GLU A 1 328 ? 7.746 27.516 -14.797 1 83.12 328 GLU A CA 1
ATOM 2569 C C . GLU A 1 328 ? 6.688 26.609 -14.18 1 83.12 328 GLU A C 1
ATOM 2571 O O . GLU A 1 328 ? 5.488 26.797 -14.406 1 83.12 328 GLU A O 1
ATOM 2576 N N . GLN A 1 329 ? 7.133 25.641 -13.398 1 82.12 329 GLN A N 1
ATOM 2577 C CA . GLN A 1 329 ? 6.18 24.75 -12.734 1 82.12 329 GLN A CA 1
ATOM 2578 C C . GLN A 1 329 ? 5.309 25.531 -11.742 1 82.12 329 GLN A C 1
ATOM 2580 O O . GLN A 1 329 ? 5.766 26.484 -11.125 1 82.12 329 GLN A O 1
ATOM 2585 N N . THR A 1 330 ? 4.102 25.188 -11.742 1 84.81 330 THR A N 1
ATOM 2586 C CA . THR A 1 330 ? 3.172 25.922 -10.883 1 84.81 330 THR A CA 1
ATOM 2587 C C . THR A 1 330 ? 2.801 25.078 -9.664 1 84.81 330 THR A C 1
ATOM 2589 O O . THR A 1 330 ? 2.881 23.844 -9.703 1 84.81 330 THR A O 1
ATOM 2592 N N . ARG A 1 331 ? 2.598 25.75 -8.57 1 84.38 331 ARG A N 1
ATOM 2593 C CA . ARG A 1 331 ? 2.107 25.141 -7.34 1 84.38 331 ARG A CA 1
ATOM 2594 C C . ARG A 1 331 ? 0.969 25.953 -6.742 1 84.38 331 ARG A C 1
ATOM 2596 O O . ARG A 1 331 ? 0.844 27.156 -7.016 1 84.38 331 ARG A O 1
ATOM 2603 N N . SER A 1 332 ? 0.168 25.266 -6.062 1 90.94 332 SER A N 1
ATOM 2604 C CA . SER A 1 332 ? -0.903 25.875 -5.277 1 90.94 332 SER A CA 1
ATOM 2605 C C . SER A 1 332 ? -0.634 25.734 -3.783 1 90.94 332 SER A C 1
ATOM 2607 O O . SER A 1 332 ? -0.558 24.625 -3.256 1 90.94 332 SER A O 1
ATOM 2609 N N . PHE A 1 333 ? -0.534 26.938 -3.107 1 92.25 333 PHE A N 1
ATOM 2610 C CA . PHE A 1 333 ? -0.139 26.922 -1.703 1 92.25 333 PHE A CA 1
ATOM 2611 C C . PHE A 1 333 ? -1.294 27.359 -0.812 1 92.25 333 PHE A C 1
ATOM 2613 O O . PHE A 1 333 ? -1.904 28.406 -1.044 1 92.25 333 PHE A O 1
ATOM 2620 N N . GLN A 1 334 ? -1.562 26.531 0.086 1 96.25 334 GLN A N 1
ATOM 2621 C CA . GLN A 1 334 ? -2.59 26.859 1.071 1 96.25 334 GLN A CA 1
ATOM 2622 C C . GLN A 1 334 ? -1.973 27.125 2.439 1 96.25 334 GLN A C 1
ATOM 2624 O O . GLN A 1 334 ? -0.979 26.5 2.816 1 96.25 334 GLN A O 1
ATOM 2629 N N . TYR A 1 335 ? -2.559 28.188 3.131 1 97.56 335 TYR A N 1
ATOM 2630 C CA . TYR A 1 335 ? -2.096 28.5 4.48 1 97.56 335 TYR A CA 1
ATOM 2631 C C . TYR A 1 335 ? -2.623 27.484 5.484 1 97.56 335 TYR A C 1
ATOM 2633 O O . TYR A 1 335 ? -3.732 26.969 5.328 1 97.56 335 TYR A O 1
ATOM 2641 N N . VAL A 1 336 ? -1.896 27.172 6.516 1 98.31 336 VAL A N 1
ATOM 2642 C CA . VAL A 1 336 ? -2.121 26.078 7.438 1 98.31 336 VAL A CA 1
ATOM 2643 C C . VAL A 1 336 ? -3.461 26.25 8.148 1 98.31 336 VAL A C 1
ATOM 2645 O O . VAL A 1 336 ? -4.16 25.281 8.422 1 98.31 336 VAL A O 1
ATOM 2648 N N . SER A 1 337 ? -3.857 27.484 8.523 1 98.31 337 SER A N 1
ATOM 2649 C CA . SER A 1 337 ? -5.121 27.703 9.227 1 98.31 337 SER A CA 1
ATOM 2650 C C . SER A 1 337 ? -6.305 27.25 8.375 1 98.31 337 SER A C 1
ATOM 2652 O O . SER A 1 337 ? -7.301 26.75 8.898 1 98.31 337 SER A O 1
ATOM 2654 N N . ASP A 1 338 ? -6.168 27.484 7.082 1 98.69 338 ASP A N 1
ATOM 2655 C CA . ASP A 1 338 ? -7.219 27.031 6.176 1 98.69 338 ASP A CA 1
ATOM 2656 C C . ASP A 1 338 ? -7.305 25.5 6.152 1 98.69 338 ASP A C 1
ATOM 2658 O O . ASP A 1 338 ? -8.398 24.938 6.148 1 98.69 338 ASP A O 1
ATOM 2662 N N . LEU A 1 339 ? -6.148 24.844 6.078 1 98.75 339 LEU A N 1
ATOM 2663 C CA . LEU A 1 339 ? -6.141 23.375 6.102 1 98.75 339 LEU A CA 1
ATOM 2664 C C . LEU A 1 339 ? -6.777 22.859 7.383 1 98.75 339 LEU A C 1
ATOM 2666 O O . LEU A 1 339 ? -7.602 21.938 7.34 1 98.75 339 LEU A O 1
ATOM 2670 N N . VAL A 1 340 ? -6.402 23.422 8.516 1 98.81 340 VAL A N 1
ATOM 2671 C CA . VAL A 1 340 ? -6.91 22.969 9.812 1 98.81 340 VAL A CA 1
ATOM 2672 C C . VAL A 1 340 ? -8.43 23.109 9.844 1 98.81 340 VAL A C 1
ATOM 2674 O O . VAL A 1 340 ? -9.133 22.203 10.312 1 98.81 340 VAL A O 1
ATOM 2677 N N . ASP A 1 341 ? -8.93 24.219 9.336 1 98.75 341 ASP A N 1
ATOM 2678 C CA . ASP A 1 341 ? -10.375 24.438 9.266 1 98.75 341 ASP A CA 1
ATOM 2679 C C . ASP A 1 341 ? -11.031 23.375 8.375 1 98.75 341 ASP A C 1
ATOM 2681 O O . ASP A 1 341 ? -12.125 22.906 8.68 1 98.75 341 ASP A O 1
ATOM 2685 N N . GLY A 1 342 ? -10.383 23.062 7.289 1 98.81 342 GLY A N 1
ATOM 2686 C CA . GLY A 1 342 ? -10.898 22.031 6.398 1 98.81 342 GLY A CA 1
ATOM 2687 C C . GLY A 1 342 ? -10.945 20.656 7.035 1 98.81 342 GLY A C 1
ATOM 2688 O O . GLY A 1 342 ? -11.93 19.938 6.902 1 98.81 342 GLY A O 1
ATOM 2689 N N . LEU A 1 343 ? -9.883 20.25 7.715 1 98.88 343 LEU A N 1
ATOM 2690 C CA . LEU A 1 343 ? -9.828 18.969 8.414 1 98.88 343 LEU A CA 1
ATOM 2691 C C . LEU A 1 343 ? -10.93 18.875 9.469 1 98.88 343 LEU A C 1
ATOM 2693 O O . LEU A 1 343 ? -11.586 17.844 9.602 1 98.88 343 LEU A O 1
ATOM 2697 N N . HIS A 1 344 ? -11.07 19.984 10.188 1 98.81 344 HIS A N 1
ATOM 2698 C CA . HIS A 1 344 ? -12.094 20.062 11.227 1 98.81 344 HIS A CA 1
ATOM 2699 C C . HIS A 1 344 ? -13.492 19.906 10.641 1 98.81 344 HIS A C 1
ATOM 2701 O O . HIS A 1 344 ? -14.312 19.156 11.18 1 98.81 344 HIS A O 1
ATOM 2707 N N . ALA A 1 345 ? -13.75 20.625 9.578 1 98.81 345 ALA A N 1
ATOM 2708 C CA . ALA A 1 345 ? -15.047 20.547 8.914 1 98.81 345 ALA A CA 1
ATOM 2709 C C . ALA A 1 345 ? -15.305 19.125 8.391 1 98.81 345 ALA A C 1
ATOM 2711 O O . ALA A 1 345 ? -16.422 18.625 8.5 1 98.81 345 ALA A O 1
ATOM 2712 N N . LEU A 1 346 ? -14.305 18.531 7.801 1 98.81 346 LEU A N 1
ATOM 2713 C CA . LEU A 1 346 ? -14.43 17.188 7.258 1 98.81 346 LEU A CA 1
ATOM 2714 C C . LEU A 1 346 ? -14.727 16.172 8.359 1 98.81 346 LEU A C 1
ATOM 2716 O O . LEU A 1 346 ? -15.609 15.328 8.211 1 98.81 346 LEU A O 1
ATOM 2720 N N . MET A 1 347 ? -14 16.219 9.508 1 98.81 347 MET A N 1
ATOM 2721 C CA . MET A 1 347 ? -14.219 15.32 10.641 1 98.81 347 MET A CA 1
ATOM 2722 C C . MET A 1 347 ? -15.648 15.422 11.148 1 98.81 347 MET A C 1
ATOM 2724 O O . MET A 1 347 ? -16.281 14.414 11.461 1 98.81 347 MET A O 1
ATOM 2728 N N . ASN A 1 348 ? -16.141 16.609 11.172 1 97.88 348 ASN A N 1
ATOM 2729 C CA . ASN A 1 348 ? -17.453 16.844 11.766 1 97.88 348 ASN A CA 1
ATOM 2730 C C . ASN A 1 348 ? -18.562 16.656 10.734 1 97.88 348 ASN A C 1
ATOM 2732 O O . ASN A 1 348 ? -19.75 16.719 11.078 1 97.88 348 ASN A O 1
ATOM 2736 N N . GLY A 1 349 ? -18.172 16.438 9.5 1 96.81 349 GLY A N 1
ATOM 2737 C CA . GLY A 1 349 ? -19.141 16.172 8.453 1 96.81 349 GLY A CA 1
ATOM 2738 C C . GLY A 1 349 ? -19.469 14.688 8.32 1 96.81 349 GLY A C 1
ATOM 2739 O O . GLY A 1 349 ? -19.094 13.883 9.18 1 96.81 349 GLY A O 1
ATOM 2740 N N . LYS A 1 350 ? -20.172 14.352 7.137 1 94.38 350 LYS A N 1
ATOM 2741 C CA . LYS A 1 350 ? -20.625 12.977 6.949 1 94.38 350 LYS A CA 1
ATOM 2742 C C . LYS A 1 350 ? -20.031 12.367 5.684 1 94.38 350 LYS A C 1
ATOM 2744 O O . LYS A 1 350 ? -20.203 11.18 5.418 1 94.38 350 LYS A O 1
ATOM 2749 N N . TYR A 1 351 ? -19.266 13.172 5.031 1 96.19 351 TYR A N 1
ATOM 2750 C CA . TYR A 1 351 ? -18.75 12.703 3.756 1 96.19 351 TYR A CA 1
ATOM 2751 C C . TYR A 1 351 ? -17.594 11.719 3.967 1 96.19 351 TYR A C 1
ATOM 2753 O O . TYR A 1 351 ? -16.594 12.055 4.605 1 96.19 351 TYR A O 1
ATOM 2761 N N . GLY A 1 352 ? -17.719 10.531 3.428 1 94.62 352 GLY A N 1
ATOM 2762 C CA . GLY A 1 352 ? -16.781 9.461 3.754 1 94.62 352 GLY A CA 1
ATOM 2763 C C . GLY A 1 352 ? -15.852 9.117 2.613 1 94.62 352 GLY A C 1
ATOM 2764 O O . GLY A 1 352 ? -15.078 8.164 2.703 1 94.62 352 GLY A O 1
ATOM 2765 N N . ALA A 1 353 ? -15.852 9.852 1.527 1 96.25 353 ALA A N 1
ATOM 2766 C CA . ALA A 1 353 ? -14.945 9.68 0.395 1 96.25 353 ALA A CA 1
ATOM 2767 C C . ALA A 1 353 ? -13.883 10.766 0.376 1 96.25 353 ALA A C 1
ATOM 2769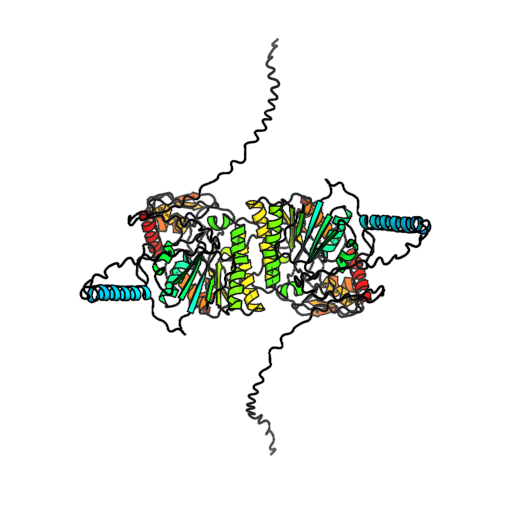 O O . ALA A 1 353 ? -13.945 11.719 1.157 1 96.25 353 ALA A O 1
ATOM 2770 N N . PRO A 1 354 ? -12.844 10.609 -0.42 1 98.19 354 PRO A N 1
ATOM 2771 C CA . PRO A 1 354 ? -11.742 11.578 -0.415 1 98.19 354 PRO A CA 1
ATOM 2772 C C . PRO A 1 354 ? -12.195 12.984 -0.803 1 98.19 354 PRO A C 1
ATOM 2774 O O . PRO A 1 354 ? -13.031 13.141 -1.692 1 98.19 354 PRO A O 1
ATOM 2777 N N . VAL A 1 355 ? -11.594 13.977 -0.121 1 98.69 355 VAL A N 1
ATOM 2778 C CA . VAL A 1 355 ? -11.867 15.375 -0.417 1 98.69 355 VAL A CA 1
ATOM 2779 C C . VAL A 1 355 ? -10.555 16.141 -0.577 1 98.69 355 VAL A C 1
ATOM 2781 O O . VAL A 1 355 ? -9.656 16.016 0.265 1 98.69 355 VAL A O 1
ATOM 2784 N N . ASN A 1 356 ? -10.453 16.875 -1.635 1 98.62 356 ASN A N 1
ATOM 2785 C CA . ASN A 1 356 ? -9.305 17.75 -1.832 1 98.62 356 ASN A CA 1
ATOM 2786 C C . ASN A 1 356 ? -9.367 18.969 -0.917 1 98.62 356 ASN A C 1
ATOM 2788 O O . ASN A 1 356 ? -10.383 19.672 -0.872 1 98.62 356 ASN A O 1
ATOM 2792 N N . LEU A 1 357 ? -8.336 19.172 -0.18 1 98.69 357 LEU A N 1
ATOM 2793 C CA . LEU A 1 357 ? -8.18 20.391 0.6 1 98.69 357 LEU A CA 1
ATOM 2794 C C . LEU A 1 357 ? -6.941 21.172 0.153 1 98.69 357 LEU A C 1
ATOM 2796 O O . LEU A 1 357 ? -5.812 20.719 0.385 1 98.69 357 LEU A O 1
ATOM 2800 N N . GLY A 1 358 ? -7.078 22.219 -0.479 1 97.69 358 GLY A N 1
ATOM 2801 C CA . GLY A 1 358 ? -6.023 23.062 -1.019 1 97.69 358 GLY A CA 1
ATOM 2802 C C . GLY A 1 358 ? -6.531 24.391 -1.542 1 97.69 358 GLY A C 1
ATOM 2803 O O . GLY A 1 358 ? -7.734 24.656 -1.521 1 97.69 358 GLY A O 1
ATOM 2804 N N . ASN A 1 359 ? -5.648 25.25 -1.86 1 96.19 359 ASN A N 1
ATOM 2805 C CA . ASN A 1 359 ? -5.938 26.531 -2.494 1 96.19 359 ASN A CA 1
ATOM 2806 C C . ASN A 1 359 ? -5.793 26.453 -4.012 1 96.19 359 ASN A C 1
ATOM 2808 O O . ASN A 1 359 ? -4.703 26.172 -4.523 1 96.19 359 ASN A O 1
ATOM 2812 N N . PRO A 1 360 ? -6.812 26.672 -4.809 1 95.19 360 PRO A N 1
ATOM 2813 C CA . PRO A 1 360 ? -6.738 26.516 -6.262 1 95.19 360 PRO A CA 1
ATOM 2814 C C . PRO A 1 360 ? -5.992 27.656 -6.949 1 95.19 360 PRO A C 1
ATOM 2816 O O . PRO A 1 360 ? -5.781 27.609 -8.164 1 95.19 360 PRO A O 1
ATOM 2819 N N . GLN A 1 361 ? -5.562 28.594 -6.223 1 91.25 361 GLN A N 1
ATOM 2820 C CA . GLN A 1 361 ? -4.75 29.656 -6.809 1 91.25 361 GLN A CA 1
ATOM 2821 C C . GLN A 1 361 ? -3.34 29.156 -7.121 1 91.25 361 GLN A C 1
ATOM 2823 O O . GLN A 1 361 ? -2.643 28.656 -6.238 1 91.25 361 GLN A O 1
ATOM 2828 N N . GLU A 1 362 ? -2.939 29.328 -8.344 1 90.25 362 GLU A N 1
ATOM 2829 C CA . GLU A 1 362 ? -1.641 28.828 -8.781 1 90.25 362 GLU A CA 1
ATOM 2830 C C . GLU A 1 362 ? -0.607 29.953 -8.836 1 90.25 362 GLU A C 1
ATOM 2832 O O . GLU A 1 362 ? -0.935 31.094 -9.188 1 90.25 362 GLU A O 1
ATOM 2837 N N . PHE A 1 363 ? 0.56 29.578 -8.461 1 87.81 363 PHE A N 1
ATOM 2838 C CA . PHE A 1 363 ? 1.734 30.438 -8.594 1 87.81 363 PHE A CA 1
ATOM 2839 C C . PHE A 1 363 ? 2.887 29.688 -9.242 1 87.81 363 PHE A C 1
ATOM 2841 O O . PHE A 1 363 ? 3.074 28.484 -8.992 1 87.81 363 PHE A O 1
ATOM 2848 N N . THR A 1 364 ? 3.609 30.375 -10.047 1 88.19 364 THR A N 1
ATOM 2849 C CA . THR A 1 364 ? 4.852 29.766 -10.508 1 88.19 364 THR A CA 1
ATOM 2850 C C . THR A 1 364 ? 5.906 29.781 -9.406 1 88.19 364 THR A C 1
ATOM 2852 O O . THR A 1 364 ? 5.895 30.656 -8.539 1 88.19 364 THR A O 1
ATOM 2855 N N . VAL A 1 365 ? 6.758 28.844 -9.5 1 87 365 VAL A N 1
ATOM 2856 C CA . VAL A 1 365 ? 7.832 28.781 -8.516 1 87 365 VAL A CA 1
ATOM 2857 C C . VAL A 1 365 ? 8.688 30.047 -8.602 1 87 365 VAL A C 1
ATOM 2859 O O . VAL A 1 365 ? 9.133 30.578 -7.582 1 87 365 VAL A O 1
ATOM 2862 N N . ALA A 1 366 ? 8.867 30.547 -9.789 1 89.31 366 ALA A N 1
ATOM 2863 C CA . ALA A 1 366 ? 9.648 31.766 -9.992 1 89.31 366 ALA A CA 1
ATOM 2864 C C . ALA A 1 366 ? 8.969 32.969 -9.352 1 89.31 366 ALA A C 1
ATOM 2866 O O . ALA A 1 366 ? 9.625 33.781 -8.703 1 89.31 366 ALA A O 1
ATOM 2867 N N . GLU A 1 367 ? 7.734 33.094 -9.562 1 89.31 367 GLU A N 1
ATOM 2868 C CA . GLU A 1 367 ? 6.965 34.156 -8.953 1 89.31 367 GLU A CA 1
ATOM 2869 C C . GLU A 1 367 ? 7.012 34.094 -7.426 1 89.31 367 GLU A C 1
ATOM 2871 O O . GLU A 1 367 ? 7.102 35.125 -6.746 1 89.31 367 GLU A O 1
ATOM 2876 N N . PHE A 1 368 ? 6.957 32.938 -7.008 1 89.56 368 PHE A N 1
ATOM 2877 C CA . PHE A 1 368 ? 6.988 32.688 -5.57 1 89.56 368 PHE A CA 1
ATOM 2878 C C . PHE A 1 368 ? 8.328 33.094 -4.977 1 89.56 368 PHE A C 1
ATOM 2880 O O . PHE A 1 368 ? 8.375 33.719 -3.922 1 89.56 368 PHE A O 1
ATOM 2887 N N . ALA A 1 369 ? 9.336 32.781 -5.633 1 91.06 369 ALA A N 1
ATOM 2888 C CA . ALA A 1 369 ? 10.688 33.156 -5.211 1 91.06 369 ALA A CA 1
ATOM 2889 C C . ALA A 1 369 ? 10.836 34.688 -5.16 1 91.06 369 ALA A C 1
ATOM 2891 O O . ALA A 1 369 ? 11.383 35.219 -4.199 1 91.06 369 ALA A O 1
ATOM 2892 N N . THR A 1 370 ? 10.367 35.281 -6.113 1 92.19 370 THR A N 1
ATOM 2893 C CA . THR A 1 370 ? 10.461 36.719 -6.195 1 92.19 370 THR A CA 1
ATOM 2894 C C . THR A 1 370 ? 9.656 37.375 -5.07 1 92.19 370 THR A C 1
ATOM 2896 O O . THR A 1 370 ? 10.109 38.344 -4.465 1 92.19 370 THR A O 1
ATOM 2899 N N . THR A 1 371 ? 8.5 36.844 -4.852 1 92.62 371 THR A N 1
ATOM 2900 C CA . THR A 1 371 ? 7.641 37.375 -3.801 1 92.62 371 THR A CA 1
ATOM 2901 C C . THR A 1 371 ? 8.32 37.25 -2.438 1 92.62 371 THR A C 1
ATOM 2903 O O . THR A 1 371 ? 8.312 38.219 -1.659 1 92.62 371 THR A O 1
ATOM 2906 N N . ILE A 1 372 ? 8.867 36.156 -2.191 1 93.69 372 ILE A N 1
ATOM 2907 C CA . ILE A 1 372 ? 9.523 35.938 -0.91 1 93.69 372 ILE A CA 1
ATOM 2908 C C . ILE A 1 372 ? 10.734 36.844 -0.771 1 93.69 372 ILE A C 1
ATOM 2910 O O . ILE A 1 372 ? 10.977 37.406 0.3 1 93.69 372 ILE A O 1
ATOM 2914 N N . LYS A 1 373 ? 11.469 36.969 -1.828 1 94.19 373 LYS A N 1
ATOM 2915 C CA . LYS A 1 373 ? 12.625 37.875 -1.825 1 94.19 373 LYS A CA 1
ATOM 2916 C C . LYS A 1 373 ? 12.219 39.312 -1.487 1 94.19 373 LYS A C 1
ATOM 2918 O O . LYS A 1 373 ? 12.875 39.969 -0.685 1 94.19 373 LYS A O 1
ATOM 2923 N N . GLU A 1 374 ? 11.195 39.688 -2.047 1 94.56 374 GLU A N 1
ATOM 2924 C CA . GLU A 1 374 ? 10.695 41.062 -1.811 1 94.56 374 GLU A CA 1
ATOM 2925 C C . GLU A 1 374 ? 10.203 41.219 -0.376 1 94.56 374 GLU A C 1
ATOM 2927 O O . GLU A 1 374 ? 10.508 42.219 0.28 1 94.56 374 GLU A O 1
ATOM 2932 N N . MET A 1 375 ? 9.492 40.25 0.084 1 95.06 375 MET A N 1
ATOM 2933 C CA . MET A 1 375 ? 8.875 40.312 1.402 1 95.06 375 MET A CA 1
ATOM 2934 C C . MET A 1 375 ? 9.93 40.25 2.504 1 95.06 375 MET A C 1
ATOM 2936 O O . MET A 1 375 ? 9.695 40.75 3.615 1 95.06 375 MET A O 1
ATOM 2940 N N . THR A 1 376 ? 11.055 39.656 2.172 1 94.25 376 THR A N 1
ATOM 2941 C CA . THR A 1 376 ? 12.117 39.531 3.162 1 94.25 376 THR A CA 1
ATOM 2942 C C . THR A 1 376 ? 13.156 40.625 2.979 1 94.25 376 THR A C 1
ATOM 2944 O O . THR A 1 376 ? 14.141 40.688 3.717 1 94.25 376 THR A O 1
ATOM 2947 N N . ALA A 1 377 ? 12.969 41.438 2.008 1 92.88 377 ALA A N 1
ATOM 2948 C CA . ALA A 1 377 ? 13.938 42.469 1.662 1 92.88 377 ALA A CA 1
ATOM 2949 C C . ALA A 1 377 ? 15.344 41.875 1.539 1 92.88 377 ALA A C 1
ATOM 2951 O O . ALA A 1 377 ? 16.297 42.406 2.105 1 92.88 377 ALA A O 1
ATOM 2952 N N . SER A 1 378 ? 15.406 40.812 0.95 1 91.44 378 SER A N 1
ATOM 2953 C CA . SER A 1 378 ? 16.656 40.062 0.852 1 91.44 378 SER A CA 1
ATOM 2954 C C . SER A 1 378 ? 17.484 40.5 -0.347 1 91.44 378 SER A C 1
ATOM 2956 O O . SER A 1 378 ? 16.938 41 -1.331 1 91.44 378 SER A O 1
ATOM 2958 N N . LYS A 1 379 ? 18.766 40.25 -0.278 1 91.75 379 LYS A N 1
ATOM 2959 C CA . LYS A 1 379 ? 19.703 40.5 -1.385 1 91.75 379 LYS A CA 1
ATOM 2960 C C . LYS A 1 379 ? 20.047 39.188 -2.088 1 91.75 379 LYS A C 1
ATOM 2962 O O . LYS A 1 379 ? 20.938 39.156 -2.943 1 91.75 379 LYS A O 1
ATOM 2967 N N . SER A 1 380 ? 19.344 38.25 -1.768 1 90.62 380 SER A N 1
ATOM 2968 C CA . SER A 1 380 ? 19.625 36.906 -2.283 1 90.62 380 SER A CA 1
ATOM 2969 C C . SER A 1 380 ? 19.484 36.875 -3.801 1 90.62 380 SER A C 1
ATOM 2971 O O . SER A 1 380 ? 18.594 37.5 -4.367 1 90.62 380 SER A O 1
ATOM 2973 N N . GLU A 1 381 ? 20.391 36.125 -4.477 1 92.19 381 GLU A N 1
ATOM 2974 C CA . GLU A 1 381 ? 20.25 35.844 -5.898 1 92.19 381 GLU A CA 1
ATOM 2975 C C . GLU A 1 381 ? 19.391 34.594 -6.121 1 92.19 381 GLU A C 1
ATOM 2977 O O . GLU A 1 381 ? 19.328 33.719 -5.266 1 92.19 381 GLU A O 1
ATOM 2982 N N . ILE A 1 382 ? 18.672 34.625 -7.246 1 90.75 382 ILE A N 1
ATOM 2983 C CA . ILE A 1 382 ? 17.891 33.438 -7.617 1 90.75 382 ILE A CA 1
ATOM 2984 C C . ILE A 1 382 ? 18.719 32.562 -8.547 1 90.75 382 ILE A C 1
ATOM 2986 O O . ILE A 1 382 ? 19.125 32.969 -9.633 1 90.75 382 ILE A O 1
ATOM 2990 N N . LYS A 1 383 ? 19.016 31.328 -8.047 1 90.69 383 LYS A N 1
ATOM 2991 C CA . LYS A 1 383 ? 19.812 30.375 -8.82 1 90.69 383 LYS A CA 1
ATOM 2992 C C . LYS A 1 383 ? 18.953 29.219 -9.297 1 90.69 383 LYS A C 1
ATOM 2994 O O . LYS A 1 383 ? 18.203 28.625 -8.516 1 90.69 383 LYS A O 1
ATOM 2999 N N . LYS A 1 384 ? 19.109 28.875 -10.578 1 88.19 384 LYS A N 1
ATOM 3000 C CA . LYS A 1 384 ? 18.375 27.75 -11.164 1 88.19 384 LYS A CA 1
ATOM 3001 C C . LYS A 1 384 ? 19.219 26.484 -11.195 1 88.19 384 LYS A C 1
ATOM 3003 O O . LYS A 1 384 ? 20.391 26.531 -11.602 1 88.19 384 LYS A O 1
ATOM 3008 N N . LEU A 1 385 ? 18.719 25.469 -10.578 1 81.81 385 LEU A N 1
ATOM 3009 C CA . LEU A 1 385 ? 19.375 24.156 -10.578 1 81.81 385 LEU A CA 1
ATOM 3010 C C . LEU A 1 385 ? 18.641 23.172 -11.469 1 81.81 385 LEU A C 1
ATOM 3012 O O . LEU A 1 385 ? 17.547 23.469 -11.953 1 81.81 385 LEU A O 1
ATOM 3016 N N . GLU A 1 386 ? 19.25 21.953 -11.719 1 79.19 386 GLU A N 1
ATOM 3017 C CA . GLU A 1 386 ? 18.641 20.906 -12.547 1 79.19 386 GLU A CA 1
ATOM 3018 C C . GLU A 1 386 ? 17.344 20.391 -11.914 1 79.19 386 GLU A C 1
ATOM 3020 O O . GLU A 1 386 ? 17.25 20.281 -10.695 1 79.19 386 GLU A O 1
ATOM 3025 N N . LYS A 1 387 ? 16.422 19.984 -12.781 1 74.75 387 LYS A N 1
ATOM 3026 C CA . LYS A 1 387 ? 15.133 19.484 -12.328 1 74.75 387 LYS A CA 1
ATOM 3027 C C . LYS A 1 387 ? 15.297 18.172 -11.562 1 74.75 387 LYS A C 1
ATOM 3029 O O . LYS A 1 387 ? 16.109 17.312 -11.945 1 74.75 387 LYS A O 1
ATOM 3034 N N . THR A 1 388 ? 14.539 18.047 -10.461 1 67.31 388 THR A N 1
ATOM 3035 C CA . THR A 1 388 ? 14.539 16.797 -9.688 1 67.31 388 THR A CA 1
ATOM 3036 C C . THR A 1 388 ? 13.695 15.734 -10.383 1 67.31 388 THR A C 1
ATOM 3038 O O . THR A 1 388 ? 12.695 16.047 -11.023 1 67.31 388 THR A O 1
ATOM 3041 N N . ALA A 1 389 ? 14.008 14.453 -10.227 1 66 389 ALA A N 1
ATOM 3042 C CA . ALA A 1 389 ? 13.328 13.328 -10.875 1 66 389 ALA A CA 1
ATOM 3043 C C . ALA A 1 389 ? 11.898 13.188 -10.359 1 66 389 ALA A C 1
ATOM 3045 O O . ALA A 1 389 ? 11.648 13.305 -9.156 1 66 389 ALA A O 1
ATOM 3046 N N . ASP A 1 390 ? 10.898 13.023 -11.141 1 63.69 390 ASP A N 1
ATOM 3047 C CA . ASP A 1 390 ? 9.5 12.672 -10.883 1 63.69 390 ASP A CA 1
ATOM 3048 C C . ASP A 1 390 ? 8.758 13.828 -10.211 1 63.69 390 ASP A C 1
ATOM 3050 O O . ASP A 1 390 ? 7.77 13.609 -9.508 1 63.69 390 ASP A O 1
ATOM 3054 N N . ASP A 1 391 ? 9.312 15.008 -10.359 1 67.31 391 ASP A N 1
ATOM 3055 C CA . ASP A 1 391 ? 8.594 16.156 -9.789 1 67.31 391 ASP A CA 1
ATOM 3056 C C . ASP A 1 391 ? 7.457 16.594 -10.703 1 67.31 391 ASP A C 1
ATOM 3058 O O . ASP A 1 391 ? 7.672 16.859 -11.891 1 67.31 391 ASP A O 1
ATOM 3062 N N . PRO A 1 392 ? 6.273 16.656 -10.117 1 71.31 392 PRO A N 1
ATOM 3063 C CA . PRO A 1 392 ? 5.109 17.016 -10.922 1 71.31 392 PRO A CA 1
ATOM 3064 C C . PRO A 1 392 ? 5.207 18.438 -11.508 1 71.31 392 PRO A C 1
ATOM 3066 O O . PRO A 1 392 ? 5.738 19.328 -10.852 1 71.31 392 PRO A O 1
ATOM 3069 N N . ASN A 1 393 ? 4.598 18.656 -12.617 1 74.75 393 ASN A N 1
ATOM 3070 C CA . ASN A 1 393 ? 4.684 19.938 -13.312 1 74.75 393 ASN A CA 1
ATOM 3071 C C . ASN A 1 393 ? 3.578 20.891 -12.875 1 74.75 393 ASN A C 1
ATOM 3073 O O . ASN A 1 393 ? 3.82 22.078 -12.695 1 74.75 393 ASN A O 1
ATOM 3077 N N . LYS A 1 394 ? 2.41 20.375 -12.859 1 82.19 394 LYS A N 1
ATOM 3078 C CA . LYS A 1 394 ? 1.261 21.203 -12.477 1 82.19 394 LYS A CA 1
ATOM 3079 C C . LYS A 1 394 ? 0.428 20.5 -11.398 1 82.19 394 LYS A C 1
ATOM 3081 O O . LYS A 1 394 ? 0.109 19.328 -11.523 1 82.19 394 LYS A O 1
ATOM 3086 N N . ARG A 1 395 ? 0.14 21.281 -10.336 1 87.31 395 ARG A N 1
ATOM 3087 C CA . ARG A 1 395 ? -0.689 20.781 -9.25 1 87.31 395 ARG A CA 1
ATOM 3088 C C . ARG A 1 395 ? -1.717 21.812 -8.812 1 87.31 395 ARG A C 1
ATOM 3090 O O . ARG A 1 395 ? -1.359 22.844 -8.25 1 87.31 395 ARG A O 1
ATOM 3097 N N . LYS A 1 396 ? -2.918 21.609 -9.188 1 94.38 396 LYS A N 1
ATOM 3098 C CA . LYS A 1 396 ? -4.035 22.469 -8.812 1 94.38 396 LYS A CA 1
ATOM 3099 C C . LYS A 1 396 ? -5.234 21.656 -8.352 1 94.38 396 LYS A C 1
ATOM 3101 O O . LYS A 1 396 ? -5.742 20.812 -9.094 1 94.38 396 LYS A O 1
ATOM 3106 N N . PRO A 1 397 ? -5.645 21.844 -7.129 1 96.88 397 PRO A N 1
ATOM 3107 C CA . PRO A 1 397 ? -6.805 21.094 -6.648 1 96.88 397 PRO A CA 1
ATOM 3108 C C . PRO A 1 397 ? -8.125 21.609 -7.207 1 96.88 397 PRO A C 1
ATOM 3110 O O . PRO A 1 397 ? -8.289 22.828 -7.383 1 96.88 397 PRO A O 1
ATOM 3113 N N . ASP A 1 398 ? -9 20.734 -7.633 1 98.12 398 ASP A N 1
ATOM 3114 C CA . ASP A 1 398 ? -10.414 21.062 -7.723 1 98.12 398 ASP A CA 1
ATOM 3115 C C . ASP A 1 398 ? -11.102 20.938 -6.363 1 98.12 398 ASP A C 1
ATOM 3117 O O . ASP A 1 398 ? -11.141 19.859 -5.777 1 98.12 398 ASP A O 1
ATOM 3121 N N . ILE A 1 399 ? -11.609 22.094 -5.855 1 98.31 399 ILE A N 1
ATOM 3122 C CA . ILE A 1 399 ? -12.125 22.062 -4.488 1 98.31 399 ILE A CA 1
ATOM 3123 C C . ILE A 1 399 ? -13.648 22.156 -4.508 1 98.31 399 ILE A C 1
ATOM 3125 O O . ILE A 1 399 ? -14.258 22.594 -3.531 1 98.31 399 ILE A O 1
ATOM 3129 N N . SER A 1 400 ? -14.266 21.828 -5.598 1 98.38 400 SER A N 1
ATOM 3130 C CA . SER A 1 400 ? -15.719 21.891 -5.727 1 98.38 400 SER A CA 1
ATOM 3131 C C . SER A 1 400 ? -16.406 21 -4.688 1 98.38 400 SER A C 1
ATOM 3133 O O . SER A 1 400 ? -17.406 21.406 -4.082 1 98.38 400 SER A O 1
ATOM 3135 N N . LEU A 1 401 ? -15.914 19.828 -4.477 1 98.12 401 LEU A N 1
ATOM 3136 C CA . LEU A 1 401 ? -16.484 18.906 -3.502 1 98.12 401 LEU A CA 1
ATOM 3137 C C . LEU A 1 401 ? -16.406 19.484 -2.092 1 98.12 401 LEU A C 1
ATOM 3139 O O . LEU A 1 401 ? -17.344 19.359 -1.307 1 98.12 401 LEU A O 1
ATOM 3143 N N . ALA A 1 402 ? -15.25 20.062 -1.747 1 98.56 402 ALA A N 1
ATOM 3144 C CA . ALA A 1 402 ? -15.078 20.672 -0.432 1 98.56 402 ALA A CA 1
ATOM 3145 C C . ALA A 1 402 ? -16.078 21.797 -0.213 1 98.56 402 ALA A C 1
ATOM 3147 O O . ALA A 1 402 ? -16.656 21.938 0.873 1 98.56 402 ALA A O 1
ATOM 3148 N N . LYS A 1 403 ? -16.266 22.625 -1.216 1 98.25 403 LYS A N 1
ATOM 3149 C CA . LYS A 1 403 ? -17.25 23.703 -1.138 1 98.25 403 LYS A CA 1
ATOM 3150 C C . LYS A 1 403 ? -18.656 23.156 -0.931 1 98.25 403 LYS A C 1
ATOM 3152 O O . LYS A 1 403 ? -19.406 23.672 -0.103 1 98.25 403 LYS A O 1
ATOM 3157 N N . GLN A 1 404 ? -18.969 22.125 -1.634 1 97.94 404 GLN A N 1
ATOM 3158 C CA . GLN A 1 404 ? -20.312 21.578 -1.625 1 97.94 404 GLN A CA 1
ATOM 3159 C C . GLN A 1 404 ? -20.594 20.812 -0.333 1 97.94 404 GLN A C 1
ATOM 3161 O O . GLN A 1 404 ? -21.625 21.016 0.304 1 97.94 404 GLN A O 1
ATOM 3166 N N . GLU A 1 405 ? -19.672 19.938 0.083 1 97.62 405 GLU A N 1
ATOM 3167 C CA . GLU A 1 405 ? -19.906 18.984 1.169 1 97.62 405 GLU A CA 1
ATOM 3168 C C . GLU A 1 405 ? -19.516 19.578 2.518 1 97.62 405 GLU A C 1
ATOM 3170 O O . GLU A 1 405 ? -20.062 19.203 3.553 1 97.62 405 GLU A O 1
ATOM 3175 N N . LEU A 1 406 ? -18.578 20.531 2.561 1 98.12 406 LEU A N 1
ATOM 3176 C CA . LEU A 1 406 ? -18.016 21 3.826 1 98.12 406 LEU A CA 1
ATOM 3177 C C . LEU A 1 406 ? -18.281 22.484 4.016 1 98.12 406 LEU A C 1
ATOM 3179 O O . LEU A 1 406 ? -18 23.047 5.09 1 98.12 406 LEU A O 1
ATOM 3183 N N . ASN A 1 407 ? -18.781 23.156 3.01 1 98 407 ASN A N 1
ATOM 3184 C CA . ASN A 1 407 ? -18.859 24.609 3.043 1 98 407 ASN A CA 1
ATOM 3185 C C . ASN A 1 407 ? -17.516 25.234 3.389 1 98 407 ASN A C 1
ATOM 3187 O O . ASN A 1 407 ? -17.438 26.078 4.285 1 98 407 ASN A O 1
ATOM 3191 N N . TRP A 1 408 ? -16.516 24.766 2.697 1 98.06 408 TRP A N 1
ATOM 3192 C CA . TRP A 1 408 ? -15.141 25.156 3.014 1 98.06 408 TRP A CA 1
ATOM 3193 C C . TRP A 1 408 ? -14.43 25.703 1.778 1 98.06 408 TRP A C 1
ATOM 3195 O O . TRP A 1 408 ? -14.609 25.188 0.671 1 98.06 408 TRP A O 1
ATOM 3205 N N . GLU A 1 409 ? -13.688 26.719 1.884 1 97.94 409 GLU A N 1
ATOM 3206 C CA . GLU A 1 409 ? -12.742 27.281 0.921 1 97.94 409 GLU A CA 1
ATOM 3207 C C . GLU A 1 409 ? -11.617 28.031 1.626 1 97.94 409 GLU A C 1
ATOM 3209 O O . GLU A 1 409 ? -11.797 28.531 2.738 1 97.94 409 GLU A O 1
ATOM 3214 N N . PRO A 1 410 ? -10.484 28.047 1.021 1 97.62 410 PRO A N 1
ATOM 3215 C CA . PRO A 1 410 ? -9.406 28.797 1.672 1 97.62 410 PRO A CA 1
ATOM 3216 C C . PRO A 1 410 ? -9.711 30.281 1.798 1 97.62 410 PRO A C 1
ATOM 3218 O O . PRO A 1 410 ? -10.305 30.875 0.893 1 97.62 410 PRO A O 1
ATOM 3221 N N . LYS A 1 411 ? -9.25 30.875 2.947 1 97.31 411 LYS A N 1
ATOM 3222 C CA . LYS A 1 411 ? -9.594 32.281 3.227 1 97.31 411 LYS A CA 1
ATOM 3223 C C . LYS A 1 411 ? -8.336 33.125 3.297 1 97.31 411 LYS A C 1
ATOM 3225 O O . LYS A 1 411 ? -8.391 34.344 3.008 1 97.31 411 LYS A O 1
ATOM 3230 N N . VAL A 1 412 ? -7.25 32.594 3.695 1 97 412 VAL A N 1
ATOM 3231 C CA . VAL A 1 412 ? -6.016 33.375 3.885 1 97 412 VAL A CA 1
ATOM 3232 C C . VAL A 1 412 ? -5.262 33.469 2.561 1 97 412 VAL A C 1
ATOM 3234 O O . VAL A 1 412 ? -4.992 32.438 1.918 1 97 412 VAL A O 1
ATOM 3237 N N . SER A 1 413 ? -4.922 34.656 2.145 1 94.81 413 SER A N 1
ATOM 3238 C CA . SER A 1 413 ? -4.141 34.812 0.923 1 94.81 413 SER A CA 1
ATOM 3239 C C . SER A 1 413 ? -2.713 34.312 1.104 1 94.81 413 SER A C 1
ATOM 3241 O O . SER A 1 413 ? -2.209 34.25 2.229 1 94.81 413 SER A O 1
ATOM 3243 N N . VAL A 1 414 ? -2.117 34 -0.028 1 93.31 414 VAL A N 1
ATOM 3244 C CA . VAL A 1 414 ? -0.748 33.5 0.006 1 93.31 414 VAL A CA 1
ATOM 3245 C C . VAL A 1 414 ? 0.177 34.562 0.613 1 93.31 414 VAL A C 1
ATOM 3247 O O . VAL A 1 414 ? 1.04 34.219 1.434 1 93.31 414 VAL A O 1
ATOM 3250 N N . LYS A 1 415 ? -0.01 35.781 0.284 1 93.75 415 LYS A N 1
ATOM 3251 C CA . LYS A 1 415 ? 0.831 36.875 0.78 1 93.75 415 LYS A CA 1
ATOM 3252 C C . LYS A 1 415 ? 0.693 37.031 2.293 1 93.75 415 LYS A C 1
ATOM 3254 O O . LYS A 1 415 ? 1.69 37.188 2.998 1 93.75 415 LYS A O 1
ATOM 3259 N N . GLU A 1 416 ? -0.562 36.969 2.779 1 95.88 416 GLU A N 1
ATOM 3260 C CA . GLU A 1 416 ? -0.809 37.062 4.215 1 95.88 416 GLU A CA 1
ATOM 3261 C C . GLU A 1 416 ? -0.164 35.906 4.961 1 95.88 416 GLU A C 1
ATOM 3263 O O . GLU A 1 416 ? 0.441 36.094 6.016 1 95.88 416 GLU A O 1
ATOM 3268 N N . GLY A 1 417 ? -0.312 34.75 4.434 1 96.38 417 GLY A N 1
ATOM 3269 C CA . GLY A 1 417 ? 0.291 33.562 5.039 1 96.38 417 GLY A CA 1
ATOM 3270 C C . GLY A 1 417 ? 1.807 33.625 5.051 1 96.38 417 GLY A C 1
ATOM 3271 O O . GLY A 1 417 ? 2.438 33.219 6.035 1 96.38 417 GLY A O 1
ATOM 3272 N N . LEU A 1 418 ? 2.352 34.125 3.949 1 95.25 418 LEU A N 1
ATOM 3273 C CA . LEU A 1 418 ? 3.803 34.219 3.84 1 95.25 418 LEU A CA 1
ATOM 3274 C C . LEU A 1 418 ? 4.363 35.188 4.883 1 95.25 418 LEU A C 1
ATOM 3276 O O . LEU A 1 418 ? 5.43 34.969 5.449 1 95.25 418 LEU A O 1
ATOM 3280 N N . ALA A 1 419 ? 3.652 36.25 5.098 1 96.31 419 ALA A N 1
ATOM 3281 C CA . ALA A 1 419 ? 4.094 37.219 6.098 1 96.31 419 ALA A CA 1
ATOM 3282 C C . ALA A 1 419 ? 4.23 36.594 7.469 1 96.31 419 ALA A C 1
ATOM 3284 O O . ALA A 1 419 ? 5.234 36.781 8.156 1 96.31 419 ALA A O 1
ATOM 3285 N N . LYS A 1 420 ? 3.238 35.812 7.859 1 95.62 420 LYS A N 1
ATOM 3286 C CA . LYS A 1 420 ? 3.244 35.125 9.148 1 95.62 420 LYS A CA 1
ATOM 3287 C C . LYS A 1 420 ? 4.348 34.062 9.203 1 95.62 420 LYS A C 1
ATOM 3289 O O . LYS A 1 420 ? 4.984 33.875 10.242 1 95.62 420 LYS A O 1
ATOM 3294 N N . THR A 1 421 ? 4.551 33.406 8.086 1 95.5 421 THR A N 1
ATOM 3295 C CA . THR A 1 421 ? 5.551 32.344 8 1 95.5 421 THR A CA 1
ATOM 3296 C C . THR A 1 421 ? 6.961 32.938 8.094 1 95.5 421 THR A C 1
ATOM 3298 O O . THR A 1 421 ? 7.812 32.406 8.797 1 95.5 421 THR A O 1
ATOM 3301 N N . ILE A 1 422 ? 7.188 34.031 7.387 1 94.88 422 ILE A N 1
ATOM 3302 C CA . ILE A 1 422 ? 8.477 34.719 7.395 1 94.88 422 ILE A CA 1
ATOM 3303 C C . ILE A 1 422 ? 8.805 35.188 8.812 1 94.88 422 ILE A C 1
ATOM 3305 O O . ILE A 1 422 ? 9.93 35 9.289 1 94.88 422 ILE A O 1
ATOM 3309 N N . GLU A 1 423 ? 7.797 35.719 9.492 1 94.12 423 GLU A N 1
ATOM 3310 C CA . GLU A 1 423 ? 7.996 36.156 10.859 1 94.12 423 GLU A CA 1
ATOM 3311 C C . GLU A 1 423 ? 8.383 35 11.781 1 94.12 423 GLU A C 1
ATOM 3313 O O . GLU A 1 423 ? 9.258 35.156 12.641 1 94.12 423 GLU A O 1
ATOM 3318 N N . TYR A 1 424 ? 7.793 33.938 11.609 1 92.44 424 TYR A N 1
ATOM 3319 C CA . TYR A 1 424 ? 8.102 32.781 12.406 1 92.44 424 TYR A CA 1
ATOM 3320 C C . TYR A 1 424 ? 9.547 32.344 12.203 1 92.44 424 TYR A C 1
ATOM 3322 O O . TYR A 1 424 ? 10.273 32.125 13.172 1 92.44 424 TYR A O 1
ATOM 3330 N N . PHE A 1 425 ? 9.992 32.219 10.945 1 92.5 425 PHE A N 1
ATOM 3331 C CA . PHE A 1 425 ? 11.344 31.734 10.664 1 92.5 425 PHE A CA 1
ATOM 3332 C C . PHE A 1 425 ? 12.383 32.75 11.102 1 92.5 425 PHE A C 1
ATOM 3334 O O . PHE A 1 425 ? 13.492 32.406 11.492 1 92.5 425 PHE A O 1
ATOM 3341 N N . ARG A 1 426 ? 11.992 34 11.062 1 91.56 426 ARG A N 1
ATOM 3342 C CA . ARG A 1 426 ? 12.875 35.031 11.586 1 91.56 426 ARG A CA 1
ATOM 3343 C C . ARG A 1 426 ? 13.156 34.812 13.07 1 91.56 426 ARG A C 1
ATOM 3345 O O . ARG A 1 426 ? 14.297 34.938 13.516 1 91.56 426 ARG A O 1
ATOM 3352 N N . MET A 1 427 ? 12.109 34.438 13.789 1 89.12 427 MET A N 1
ATOM 3353 C CA . MET A 1 427 ? 12.242 34.188 15.219 1 89.12 427 MET A CA 1
ATOM 3354 C C . MET A 1 427 ? 13.07 32.938 15.484 1 89.12 427 MET A C 1
ATOM 3356 O O . MET A 1 427 ? 13.867 32.906 16.422 1 89.12 427 MET A O 1
ATOM 3360 N N . VAL A 1 428 ? 12.852 32 14.68 1 87.31 428 VAL A N 1
ATOM 3361 C CA . VAL A 1 428 ? 13.609 30.75 14.812 1 87.31 428 VAL A CA 1
ATOM 3362 C C . VAL A 1 428 ? 15.094 31.016 14.555 1 87.31 428 VAL A C 1
ATOM 3364 O O . VAL A 1 428 ? 15.953 30.516 15.281 1 87.31 428 VAL A O 1
ATOM 3367 N N . LEU A 1 429 ? 15.383 31.781 13.523 1 87.06 429 LEU A N 1
ATOM 3368 C CA . LEU A 1 429 ? 16.75 32.125 13.164 1 87.06 429 LEU A CA 1
ATOM 3369 C C . LEU A 1 429 ? 17.438 32.906 14.273 1 87.06 429 LEU A C 1
ATOM 3371 O O . LEU A 1 429 ? 18.625 32.75 14.531 1 87.06 429 LEU A O 1
ATOM 3375 N N . LEU A 1 430 ? 16.672 33.719 14.844 1 84.44 430 LEU A N 1
ATOM 3376 C CA . LEU A 1 430 ? 17.203 34.5 15.945 1 84.44 430 LEU A CA 1
ATOM 3377 C C . LEU A 1 430 ? 17.594 33.594 17.125 1 84.44 430 LEU A C 1
ATOM 3379 O O . LEU A 1 430 ? 18.578 33.875 17.797 1 84.44 430 LEU A O 1
ATOM 3383 N N . SER A 1 431 ? 16.828 32.594 17.297 1 82.94 431 SER A N 1
ATOM 3384 C CA . SER A 1 431 ? 17.062 31.688 18.422 1 82.94 431 SER A CA 1
ATOM 3385 C C . SER A 1 431 ? 18.172 30.703 18.125 1 82.94 431 SER A C 1
ATOM 3387 O O . SER A 1 431 ? 18.953 30.344 19 1 82.94 431 SER A O 1
ATOM 3389 N N . THR A 1 432 ? 18.297 30.234 16.875 1 82.56 432 THR A N 1
ATOM 3390 C CA . THR A 1 432 ? 19.219 29.156 16.547 1 82.56 432 THR A CA 1
ATOM 3391 C C . THR A 1 432 ? 20.484 29.703 15.914 1 82.56 432 THR A C 1
ATOM 3393 O O . THR A 1 432 ? 21.516 29.016 15.875 1 82.56 432 THR A O 1
ATOM 3396 N N . GLY A 1 433 ? 20.484 30.828 15.383 1 77.44 433 GLY A N 1
ATOM 3397 C CA . GLY A 1 433 ? 21.625 31.453 14.727 1 77.44 433 GLY A CA 1
ATOM 3398 C C . GLY A 1 433 ? 21.703 31.156 13.242 1 77.44 433 GLY A C 1
ATOM 3399 O O . GLY A 1 433 ? 21.875 32.062 12.43 1 77.44 433 GLY A O 1
ATOM 3400 N N . GLU A 1 434 ? 21.703 29.875 12.859 1 80.31 434 GLU A N 1
ATOM 3401 C CA . GLU A 1 434 ? 21.781 29.516 11.453 1 80.31 434 GLU A CA 1
ATOM 3402 C C . GLU A 1 434 ? 20.938 28.266 11.164 1 80.31 434 GLU A C 1
ATOM 3404 O O . GLU A 1 434 ? 20.75 27.422 12.039 1 80.31 434 GLU A O 1
ATOM 3409 N N . ILE A 1 435 ? 20.375 28.328 9.945 1 77.75 435 ILE A N 1
ATOM 3410 C CA . ILE A 1 435 ? 19.656 27.156 9.453 1 77.75 435 ILE A CA 1
ATOM 3411 C C . ILE A 1 435 ? 20.203 26.734 8.102 1 77.75 435 ILE A C 1
ATOM 3413 O O . ILE A 1 435 ? 20.266 27.531 7.164 1 77.75 435 ILE A O 1
ATOM 3417 N N . ILE A 1 436 ? 20.75 25.547 8.008 1 73.44 436 ILE A N 1
ATOM 3418 C CA . ILE A 1 436 ? 21.203 25.031 6.73 1 73.44 436 ILE A CA 1
ATOM 3419 C C . ILE A 1 436 ? 20.078 24.25 6.055 1 73.44 436 ILE A C 1
ATOM 3421 O O . ILE A 1 436 ? 19.594 23.25 6.598 1 73.44 436 ILE A O 1
ATOM 3425 N N . PRO A 1 437 ? 19.688 24.703 4.965 1 69.88 437 PRO A N 1
ATOM 3426 C CA . PRO A 1 437 ? 18.578 24.016 4.289 1 69.88 437 PRO A CA 1
ATOM 3427 C C . PRO A 1 437 ? 18.922 22.594 3.879 1 69.88 437 PRO A C 1
ATOM 3429 O O . PRO A 1 437 ? 20.078 22.297 3.594 1 69.88 437 PRO A O 1
ATOM 3432 N N . THR A 1 438 ? 17.906 21.734 3.92 1 68.69 438 THR A N 1
ATOM 3433 C CA . THR A 1 438 ? 18.078 20.344 3.473 1 68.69 438 THR A CA 1
ATOM 3434 C C . THR A 1 438 ? 18.031 20.266 1.95 1 68.69 438 THR A C 1
ATOM 3436 O O . THR A 1 438 ? 17.188 20.891 1.311 1 68.69 438 THR A O 1
ATOM 3439 N N . GLY A 1 439 ? 19.047 19.766 1.245 1 63.59 439 GLY A N 1
ATOM 3440 C CA . GLY A 1 439 ? 19.062 19.562 -0.195 1 63.59 439 GLY A CA 1
ATOM 3441 C C . GLY A 1 439 ? 18.016 18.562 -0.671 1 63.59 439 GLY A C 1
ATOM 3442 O O . GLY A 1 439 ? 17.188 18.109 0.112 1 63.59 439 GLY A O 1
ATOM 3443 N N . PRO A 1 440 ? 17.875 18.297 -1.909 1 65.5 440 PRO A N 1
ATOM 3444 C CA . PRO A 1 440 ? 16.875 17.406 -2.523 1 65.5 440 PRO A CA 1
ATOM 3445 C C . PRO A 1 440 ? 17.094 15.945 -2.152 1 65.5 440 PRO A C 1
ATOM 3447 O O . PRO A 1 440 ? 16.188 15.125 -2.322 1 65.5 440 PRO A O 1
ATOM 3450 N N . GLY A 1 441 ? 18.203 15.68 -1.652 1 72.06 441 GLY A N 1
ATOM 3451 C CA . GLY A 1 441 ? 18.516 14.289 -1.336 1 72.06 441 GLY A CA 1
ATOM 3452 C C . GLY A 1 441 ? 17.953 13.844 -0.004 1 72.06 441 GLY A C 1
ATOM 3453 O O . GLY A 1 441 ? 17.562 14.664 0.824 1 72.06 441 GLY A O 1
ATOM 3454 N N . ALA A 1 442 ? 17.828 12.602 0.211 1 75.62 442 ALA A N 1
ATOM 3455 C CA . ALA A 1 442 ? 17.359 11.992 1.453 1 75.62 442 ALA A CA 1
ATOM 3456 C C . ALA A 1 442 ? 18.188 12.469 2.646 1 75.62 442 ALA A C 1
ATOM 3458 O O . ALA A 1 442 ? 19.406 12.57 2.561 1 75.62 442 ALA A O 1
ATOM 3459 N N . SER A 1 443 ? 17.422 12.984 3.711 1 76.44 443 SER A N 1
ATOM 3460 C CA . SER A 1 443 ? 18.109 13.484 4.898 1 76.44 443 SER A CA 1
ATOM 3461 C C . SER A 1 443 ? 17.281 13.258 6.156 1 76.44 443 SER A C 1
ATOM 3463 O O . SER A 1 443 ? 16.047 13.359 6.117 1 76.44 443 SER A O 1
ATOM 3465 N N . LYS A 1 444 ? 17.984 12.891 7.27 1 77.31 444 LYS A N 1
ATOM 3466 C CA . LYS A 1 444 ? 17.312 12.805 8.562 1 77.31 444 LYS A CA 1
ATOM 3467 C C . LYS A 1 444 ? 16.922 14.188 9.078 1 77.31 444 LYS A C 1
ATOM 3469 O O . LYS A 1 444 ? 17.719 15.133 9.008 1 77.31 444 LYS A O 1
ATOM 3474 N N . PRO A 1 445 ? 15.625 14.258 9.539 1 71.62 445 PRO A N 1
ATOM 3475 C CA . PRO A 1 445 ? 15.273 15.555 10.125 1 71.62 445 PRO A CA 1
ATOM 3476 C C . PRO A 1 445 ? 16.172 15.938 11.297 1 71.62 445 PRO A C 1
ATOM 3478 O O . PRO A 1 445 ? 16.547 15.07 12.094 1 71.62 445 PRO A O 1
ATOM 3481 N N . GLN A 1 446 ? 16.703 17.156 11.312 1 63.53 446 GLN A N 1
ATOM 3482 C CA . GLN A 1 446 ? 17.516 17.641 12.422 1 63.53 446 GLN A CA 1
ATOM 3483 C C . GLN A 1 446 ? 16.672 18.344 13.477 1 63.53 446 GLN A C 1
ATOM 3485 O O . GLN A 1 446 ? 16.172 19.438 13.242 1 63.53 446 GLN A O 1
ATOM 3490 N N . ASN A 1 447 ? 16.109 17.5 14.438 1 61.22 447 ASN A N 1
ATOM 3491 C CA . ASN A 1 447 ? 15.219 18.062 15.453 1 61.22 447 ASN A CA 1
ATOM 3492 C C . ASN A 1 447 ? 15.992 18.75 16.562 1 61.22 447 ASN A C 1
ATOM 3494 O O . ASN A 1 447 ? 17.109 18.344 16.906 1 61.22 447 ASN A O 1
ATOM 3498 N N . MET B 1 1 ? -81.25 18.953 -7.785 1 17.39 1 MET B N 1
ATOM 3499 C CA . MET B 1 1 ? -81.5 17.953 -6.762 1 17.39 1 MET B CA 1
ATOM 3500 C C . MET B 1 1 ? -80.25 17.453 -6.098 1 17.39 1 MET B C 1
ATOM 3502 O O . MET B 1 1 ? -80.188 17.375 -4.871 1 17.39 1 MET B O 1
ATOM 3506 N N . THR B 1 2 ? -79.5 16.594 -6.84 1 19.02 2 THR B N 1
ATOM 3507 C CA . THR B 1 2 ? -79.062 15.32 -6.242 1 19.02 2 THR B CA 1
ATOM 3508 C C . THR B 1 2 ? -77.938 15.516 -5.289 1 19.02 2 THR B C 1
ATOM 3510 O O . THR B 1 2 ? -76.938 16.156 -5.641 1 19.02 2 THR B O 1
ATOM 3513 N N . PRO B 1 3 ? -78 15.117 -4.09 1 20.38 3 PRO B N 1
ATOM 3514 C CA . PRO B 1 3 ? -77.5 15.273 -2.715 1 20.38 3 PRO B CA 1
ATOM 3515 C C . PRO B 1 3 ? -76.062 14.836 -2.547 1 20.38 3 PRO B C 1
ATOM 3517 O O . PRO B 1 3 ? -75.25 15.617 -2.072 1 20.38 3 PRO B O 1
ATOM 3520 N N . SER B 1 4 ? -75.75 13.555 -2.25 1 16.97 4 SER B N 1
ATOM 3521 C CA . SER B 1 4 ? -75.562 12.938 -0.937 1 16.97 4 SER B CA 1
ATOM 3522 C C . SER B 1 4 ? -74.125 12.477 -0.725 1 16.97 4 SER B C 1
ATOM 3524 O O . SER B 1 4 ? -73.75 11.938 0.332 1 16.97 4 SER B O 1
ATOM 3526 N N . SER B 1 5 ? -73.312 12.414 -1.759 1 21.02 5 SER B N 1
ATOM 3527 C CA . SER B 1 5 ? -72.5 11.18 -1.627 1 21.02 5 SER B CA 1
ATOM 3528 C C . SER B 1 5 ? -71.625 11.227 -0.407 1 21.02 5 SER B C 1
ATOM 3530 O O . SER B 1 5 ? -70.75 12.117 -0.29 1 21.02 5 SER B O 1
ATOM 3532 N N . PRO B 1 6 ? -71.875 10.664 0.628 1 19.28 6 PRO B N 1
ATOM 3533 C CA . PRO B 1 6 ? -71.625 10.797 2.066 1 19.28 6 PRO B CA 1
ATOM 3534 C C . PRO B 1 6 ? -70.188 10.461 2.447 1 19.28 6 PRO B C 1
ATOM 3536 O O . PRO B 1 6 ? -69.562 11.148 3.287 1 19.28 6 PRO B O 1
ATOM 3539 N N . THR B 1 7 ? -69.625 9.305 1.943 1 17.72 7 THR B N 1
ATOM 3540 C CA . THR B 1 7 ? -69.375 8.344 3.008 1 17.72 7 THR B CA 1
ATOM 3541 C C . THR B 1 7 ? -68.188 8.742 3.812 1 17.72 7 THR B C 1
ATOM 3543 O O . THR B 1 7 ? -67.375 9.594 3.381 1 17.72 7 THR B O 1
ATOM 3546 N N . HIS B 1 8 ? -67.25 7.637 4.312 1 17.73 8 HIS B N 1
ATOM 3547 C CA . HIS B 1 8 ? -66.938 7.066 5.609 1 17.73 8 HIS B CA 1
ATOM 3548 C C . HIS B 1 8 ? -65.562 7.543 6.074 1 17.73 8 HIS B C 1
ATOM 3550 O O . HIS B 1 8 ? -64.688 7.941 5.258 1 17.73 8 HIS B O 1
ATOM 3556 N N . SER B 1 9 ? -65.188 7.59 7.355 1 16.97 9 SER B N 1
ATOM 3557 C CA . SER B 1 9 ? -64.625 8.062 8.602 1 16.97 9 SER B CA 1
ATOM 3558 C C . SER B 1 9 ? -63.25 7.422 8.844 1 16.97 9 SER B C 1
ATOM 3560 O O . SER B 1 9 ? -62.594 7.715 9.844 1 16.97 9 SER B O 1
ATOM 3562 N N . THR B 1 10 ? -62.781 6.43 8.023 1 16.69 10 THR B N 1
ATOM 3563 C CA . THR B 1 10 ? -62.125 5.449 8.883 1 16.69 10 THR B CA 1
ATOM 3564 C C . THR B 1 10 ? -60.812 6.027 9.469 1 16.69 10 THR B C 1
ATOM 3566 O O . THR B 1 10 ? -59.938 6.445 8.734 1 16.69 10 THR B O 1
ATOM 3569 N N . LYS B 1 11 ? -60.781 6.473 10.617 1 16.5 11 LYS B N 1
ATOM 3570 C CA . LYS B 1 11 ? -60 7.109 11.672 1 16.5 11 LYS B CA 1
ATOM 3571 C C . LYS B 1 11 ? -58.594 6.465 11.797 1 16.5 11 LYS B C 1
ATOM 3573 O O . LYS B 1 11 ? -58.344 5.418 11.203 1 16.5 11 LYS B O 1
ATOM 3578 N N . LYS B 1 12 ? -58.188 5.988 13.047 1 16.62 12 LYS B N 1
ATOM 3579 C CA . LYS B 1 12 ? -57.281 6.387 14.109 1 16.62 12 LYS B CA 1
ATOM 3580 C C . LYS B 1 12 ? -56.094 5.434 14.195 1 16.62 12 LYS B C 1
ATOM 3582 O O . LYS B 1 12 ? -55.031 5.777 14.766 1 16.62 12 LYS B O 1
ATOM 3587 N N . THR B 1 13 ? -56.125 4.094 13.922 1 15.91 13 THR B N 1
ATOM 3588 C CA . THR B 1 13 ? -55.562 3.209 14.938 1 15.91 13 THR B CA 1
ATOM 3589 C C . THR B 1 13 ? -54.031 3.322 14.961 1 15.91 13 THR B C 1
ATOM 3591 O O . THR B 1 13 ? -53.375 3.119 13.938 1 15.91 13 THR B O 1
ATOM 3594 N N . ALA B 1 14 ? -53.344 3.98 15.938 1 17.55 14 ALA B N 1
ATOM 3595 C CA . ALA B 1 14 ? -52.125 4.414 16.594 1 17.55 14 ALA B CA 1
ATOM 3596 C C . ALA B 1 14 ? -51.219 3.223 16.906 1 17.55 14 ALA B C 1
ATOM 3598 O O . ALA B 1 14 ? -50.188 3.373 17.562 1 17.55 14 ALA B O 1
ATOM 3599 N N . ILE B 1 15 ? -51.375 2.018 16.312 1 16.48 15 ILE B N 1
ATOM 3600 C CA . ILE B 1 15 ? -50.844 0.91 17.094 1 16.48 15 ILE B CA 1
ATOM 3601 C C . ILE B 1 15 ? -49.344 1.109 17.312 1 16.48 15 ILE B C 1
ATOM 3603 O O . ILE B 1 15 ? -48.594 1.295 16.344 1 16.48 15 ILE B O 1
ATOM 3607 N N . THR B 1 16 ? -48.875 1.46 18.5 1 18.12 16 THR B N 1
ATOM 3608 C CA . THR B 1 16 ? -47.75 1.73 19.391 1 18.12 16 THR B CA 1
ATOM 3609 C C . THR B 1 16 ? -46.812 0.535 19.438 1 18.12 16 THR B C 1
ATOM 3611 O O . THR B 1 16 ? -45.875 0.52 20.219 1 18.12 16 THR B O 1
ATOM 3614 N N . THR B 1 17 ? -46.719 -0.259 18.359 1 16.86 17 THR B N 1
ATOM 3615 C CA . THR B 1 17 ? -46.188 -1.574 18.688 1 16.86 17 THR B CA 1
ATOM 3616 C C . THR B 1 17 ? -44.75 -1.462 19.156 1 16.86 17 THR B C 1
ATOM 3618 O O . THR B 1 17 ? -43.844 -1.097 18.391 1 16.86 17 THR B O 1
ATOM 3621 N N . LEU B 1 18 ? -44.5 -1.004 20.328 1 18.09 18 LEU B N 1
ATOM 3622 C CA . LEU B 1 18 ? -43.312 -0.746 21.125 1 18.09 18 LEU B CA 1
ATOM 3623 C C . LEU B 1 18 ? -42.469 -2.012 21.266 1 18.09 18 LEU B C 1
ATOM 3625 O O . LEU B 1 18 ? -41.312 -1.957 21.734 1 18.09 18 LEU B O 1
ATOM 3629 N N . GLY B 1 19 ? -42.969 -3.213 21 1 17 19 GLY B N 1
ATOM 3630 C CA . GLY B 1 19 ? -42.469 -4.207 21.938 1 17 19 GLY B CA 1
ATOM 3631 C C . GLY B 1 19 ? -40.969 -4.414 21.859 1 17 19 GLY B C 1
ATOM 3632 O O . GLY B 1 19 ? -40.375 -4.27 20.781 1 17 19 GLY B O 1
ATOM 3633 N N . GLU B 1 20 ? -40.188 -4.281 22.938 1 18.34 20 GLU B N 1
ATOM 3634 C CA . GLU B 1 20 ? -38.875 -4.266 23.609 1 18.34 20 GLU B CA 1
ATOM 3635 C C . GLU B 1 20 ? -38.156 -5.594 23.422 1 18.34 20 GLU B C 1
ATOM 3637 O O . GLU B 1 20 ? -37.062 -5.773 23.938 1 18.34 20 GLU B O 1
ATOM 3642 N N . ASP B 1 21 ? -38.5 -6.488 22.578 1 16.81 21 ASP B N 1
ATOM 3643 C CA . ASP B 1 21 ? -38.094 -7.82 23.031 1 16.81 21 ASP B CA 1
ATOM 3644 C C . ASP B 1 21 ? -36.562 -7.957 23.047 1 16.81 21 ASP B C 1
ATOM 3646 O O . ASP B 1 21 ? -35.906 -7.676 22.047 1 16.81 21 ASP B O 1
ATOM 3650 N N . ARG B 1 22 ? -35.906 -7.992 24.234 1 18.81 22 ARG B N 1
ATOM 3651 C CA . ARG B 1 22 ? -34.625 -8.156 24.906 1 18.81 22 ARG B CA 1
ATOM 3652 C C . ARG B 1 22 ? -33.938 -9.453 24.484 1 18.81 22 ARG B C 1
ATOM 3654 O O . ARG B 1 22 ? -33.344 -10.141 25.312 1 18.81 22 ARG B O 1
ATOM 3661 N N . HIS B 1 23 ? -34.219 -10.062 23.312 1 17.28 23 HIS B N 1
ATOM 3662 C CA . HIS B 1 23 ? -33.844 -11.477 23.234 1 17.28 23 HIS B CA 1
ATOM 3663 C C . HIS B 1 23 ? -32.344 -11.672 23.484 1 17.28 23 HIS B C 1
ATOM 3665 O O . HIS B 1 23 ? -31.547 -10.875 23 1 17.28 23 HIS B O 1
ATOM 3671 N N . MET B 1 24 ? -31.984 -12.43 24.516 1 18.36 24 MET B N 1
ATOM 3672 C CA . MET B 1 24 ? -30.906 -13.031 25.297 1 18.36 24 MET B CA 1
ATOM 3673 C C . MET B 1 24 ? -29.891 -13.727 24.391 1 18.36 24 MET B C 1
ATOM 3675 O O . MET B 1 24 ? -30.266 -14.266 23.344 1 18.36 24 MET B O 1
ATOM 3679 N N . HIS B 1 25 ? -28.594 -13.352 24.531 1 18.14 25 HIS B N 1
ATOM 3680 C CA . HIS B 1 25 ? -27.203 -13.586 24.156 1 18.14 25 HIS B CA 1
ATOM 3681 C C . HIS B 1 25 ? -26.844 -15.07 24.219 1 18.14 25 HIS B C 1
ATOM 3683 O O . HIS B 1 25 ? -26.594 -15.602 25.297 1 18.14 25 HIS B O 1
ATOM 3689 N N . SER B 1 26 ? -27.641 -15.953 23.609 1 17.34 26 SER B N 1
ATOM 3690 C CA . SER B 1 26 ? -27.375 -17.375 23.781 1 17.34 26 SER B CA 1
ATOM 3691 C C . SER B 1 26 ? -25.922 -17.719 23.422 1 17.34 26 SER B C 1
ATOM 3693 O O . SER B 1 26 ? -25.422 -17.266 22.391 1 17.34 26 SER B O 1
ATOM 3695 N N . SER B 1 27 ? -25.047 -18.031 24.453 1 19.11 27 SER B N 1
ATOM 3696 C CA . SER B 1 27 ? -23.734 -18.578 24.797 1 19.11 27 SER B CA 1
ATOM 3697 C C . SER B 1 27 ? -23.453 -19.859 24.031 1 19.11 27 SER B C 1
ATOM 3699 O O . SER B 1 27 ? -23.984 -20.922 24.359 1 19.11 27 SER B O 1
ATOM 3701 N N . TYR B 1 28 ? -23.578 -19.859 22.719 1 17.3 28 TYR B N 1
ATOM 3702 C CA . TYR B 1 28 ? -23.484 -21.109 21.984 1 17.3 28 TYR B CA 1
ATOM 3703 C C . TYR B 1 28 ? -22.141 -21.781 22.25 1 17.3 28 TYR B C 1
ATOM 3705 O O . TYR B 1 28 ? -21.078 -21.203 21.984 1 17.3 28 TYR B O 1
ATOM 3713 N N . SER B 1 29 ? -21.984 -22.672 23.266 1 18.55 29 SER B N 1
ATOM 3714 C CA . SER B 1 29 ? -21.031 -23.641 23.781 1 18.55 29 SER B CA 1
ATOM 3715 C C . SER B 1 29 ? -20.594 -24.625 22.688 1 18.55 29 SER B C 1
ATOM 3717 O O . SER B 1 29 ? -21.109 -25.734 22.594 1 18.55 29 SER B O 1
ATOM 3719 N N . GLN B 1 30 ? -20.484 -24.203 21.406 1 17.77 30 GLN B N 1
ATOM 3720 C CA . GLN B 1 30 ? -20.375 -25.328 20.5 1 17.77 30 GLN B CA 1
ATOM 3721 C C . GLN B 1 30 ? -19.172 -26.203 20.844 1 17.77 30 GLN B C 1
ATOM 3723 O O . GLN B 1 30 ? -18.047 -25.688 20.969 1 17.77 30 GLN B O 1
ATOM 3728 N N . PHE B 1 31 ? -19.359 -27.312 21.547 1 18.27 31 PHE B N 1
ATOM 3729 C CA . PHE B 1 31 ? -18.562 -28.469 21.938 1 18.27 31 PHE B CA 1
ATOM 3730 C C . PHE B 1 31 ? -17.766 -29.016 20.766 1 18.27 31 PHE B C 1
ATOM 3732 O O . PHE B 1 31 ? -18.297 -29.125 19.656 1 18.27 31 PHE B O 1
ATOM 3739 N N . ARG B 1 32 ? -16.5 -28.75 20.797 1 18.27 32 ARG B N 1
ATOM 3740 C CA . ARG B 1 32 ? -15.336 -29.172 20.016 1 18.27 32 ARG B CA 1
ATOM 3741 C C . ARG B 1 32 ? -15.352 -30.672 19.797 1 18.27 32 ARG B C 1
ATOM 3743 O O . ARG B 1 32 ? -15.109 -31.453 20.719 1 18.27 32 ARG B O 1
ATOM 3750 N N . TRP B 1 33 ? -16.375 -31.125 19.047 1 17.3 33 TRP B N 1
ATOM 3751 C CA . TRP B 1 33 ? -16.391 -32.562 18.859 1 17.3 33 TRP B CA 1
ATOM 3752 C C . TRP B 1 33 ? -15.055 -33.062 18.312 1 17.3 33 TRP B C 1
ATOM 3754 O O . TRP B 1 33 ? -14.508 -32.5 17.375 1 17.3 33 TRP B O 1
ATOM 3764 N N . ILE B 1 34 ? -14.164 -33.594 19.188 1 19.88 34 ILE B N 1
ATOM 3765 C CA . ILE B 1 34 ? -12.969 -34.438 19.109 1 19.88 34 ILE B CA 1
ATOM 3766 C C . ILE B 1 34 ? -13.141 -35.5 18.031 1 19.88 34 ILE B C 1
ATOM 3768 O O . ILE B 1 34 ? -14 -36.375 18.156 1 19.88 34 ILE B O 1
ATOM 3772 N N . CYS B 1 35 ? -13.336 -35.031 16.844 1 18.67 35 CYS B N 1
ATOM 3773 C CA . CYS B 1 35 ? -13.555 -36.062 15.844 1 18.67 35 CYS B CA 1
ATOM 3774 C C . CYS B 1 35 ? -12.438 -37.094 15.875 1 18.67 35 CYS B C 1
ATOM 3776 O O . CYS B 1 35 ? -11.297 -36.781 15.516 1 18.67 35 CYS B O 1
ATOM 3778 N N . ALA B 1 36 ? -12.352 -37.938 16.953 1 20.42 36 ALA B N 1
ATOM 3779 C CA . ALA B 1 36 ? -11.609 -39.188 17.125 1 20.42 36 ALA B CA 1
ATOM 3780 C C . ALA B 1 36 ? -11.719 -40.062 15.875 1 20.42 36 ALA B C 1
ATOM 3782 O O . ALA B 1 36 ? -12.758 -40.688 15.633 1 20.42 36 ALA B O 1
ATOM 3783 N N . LEU B 1 37 ? -11.703 -39.5 14.742 1 21.52 37 LEU B N 1
ATOM 3784 C CA . LEU B 1 37 ? -11.844 -40.594 13.766 1 21.52 37 LEU B CA 1
ATOM 3785 C C . LEU B 1 37 ? -10.844 -41.688 14.039 1 21.52 37 LEU B C 1
ATOM 3787 O O . LEU B 1 37 ? -9.633 -41.469 14 1 21.52 37 LEU B O 1
ATOM 3791 N N . GLY B 1 38 ? -11.156 -42.594 15.047 1 20.55 38 GLY B N 1
ATOM 3792 C CA . GLY B 1 38 ? -10.719 -43.906 15.5 1 20.55 38 GLY B CA 1
ATOM 3793 C C . GLY B 1 38 ? -10.398 -44.844 14.359 1 20.55 38 GLY B C 1
ATOM 3794 O O . GLY B 1 38 ? -11.297 -45.406 13.711 1 20.55 38 GLY B O 1
ATOM 3795 N N . MET B 1 39 ? -9.766 -44.469 13.289 1 22.22 39 MET B N 1
ATOM 3796 C CA . MET B 1 39 ? -9.492 -45.75 12.625 1 22.22 39 MET B CA 1
ATOM 3797 C C . MET B 1 39 ? -8.82 -46.719 13.586 1 22.22 39 MET B C 1
ATOM 3799 O O . MET B 1 39 ? -7.707 -46.5 14.047 1 22.22 39 MET B O 1
ATOM 3803 N N . GLY B 1 40 ? -9.594 -47.25 14.555 1 20.44 40 GLY B N 1
ATOM 3804 C CA . GLY B 1 40 ? -9.477 -48.312 15.555 1 20.44 40 GLY B CA 1
ATOM 3805 C C . GLY B 1 40 ? -8.797 -49.562 15.023 1 20.44 40 GLY B C 1
ATOM 3806 O O . GLY B 1 40 ? -9.242 -50.156 14.039 1 20.44 40 GLY B O 1
ATOM 3807 N N . ILE B 1 41 ? -7.523 -49.719 14.766 1 22.05 41 ILE B N 1
ATOM 3808 C CA . ILE B 1 41 ? -7.328 -51.125 15.039 1 22.05 41 ILE B CA 1
ATOM 3809 C C . ILE B 1 41 ? -7.723 -51.438 16.484 1 22.05 41 ILE B C 1
ATOM 3811 O O . ILE B 1 41 ? -7.258 -50.781 17.406 1 22.05 41 ILE B O 1
ATOM 3815 N N . ALA B 1 42 ? -8.961 -51.812 16.781 1 21.27 42 ALA B N 1
ATOM 3816 C CA . ALA B 1 42 ? -9.672 -52.125 18.031 1 21.27 42 ALA B CA 1
ATOM 3817 C C . ALA B 1 42 ? -8.773 -52.844 19.016 1 21.27 42 ALA B C 1
ATOM 3819 O O . ALA B 1 42 ? -8.711 -54.094 19 1 21.27 42 ALA B O 1
ATOM 3820 N N . ILE B 1 43 ? -7.371 -52.75 19.078 1 21.77 43 ILE B N 1
ATOM 3821 C CA . ILE B 1 43 ? -7.047 -53.594 20.234 1 21.77 43 ILE B CA 1
ATOM 3822 C C . ILE B 1 43 ? -7.594 -52.938 21.5 1 21.77 43 ILE B C 1
ATOM 3824 O O . ILE B 1 43 ? -7.848 -51.75 21.531 1 21.77 43 ILE B O 1
ATOM 3828 N N . GLY B 1 44 ? -7.496 -53.5 22.844 1 19.86 44 GLY B N 1
ATOM 3829 C CA . GLY B 1 44 ? -8.117 -53.281 24.141 1 19.86 44 GLY B CA 1
ATOM 3830 C C . GLY B 1 44 ? -7.957 -51.844 24.656 1 19.86 44 GLY B C 1
ATOM 3831 O O . GLY B 1 44 ? -7.066 -51.125 24.203 1 19.86 44 GLY B O 1
ATOM 3832 N N . ASN B 1 45 ? -9.008 -51.156 25.25 1 22.03 45 ASN B N 1
ATOM 3833 C CA . ASN B 1 45 ? -9.578 -49.906 25.781 1 22.03 45 ASN B CA 1
ATOM 3834 C C . ASN B 1 45 ? -8.656 -49.25 26.797 1 22.03 45 ASN B C 1
ATOM 3836 O O . ASN B 1 45 ? -9.094 -48.438 27.609 1 22.03 45 ASN B O 1
ATOM 3840 N N . VAL B 1 46 ? -7.395 -49.719 27.125 1 20.95 46 VAL B N 1
ATOM 3841 C CA . VAL B 1 46 ? -7.047 -49.375 28.5 1 20.95 46 VAL B CA 1
ATOM 3842 C C . VAL B 1 46 ? -6.73 -47.906 28.594 1 20.95 46 VAL B C 1
ATOM 3844 O O . VAL B 1 46 ? -5.785 -47.406 27.969 1 20.95 46 VAL B O 1
ATOM 3847 N N . VAL B 1 47 ? -7.824 -47.062 28.531 1 21.66 47 VAL B N 1
ATOM 3848 C CA . VAL B 1 47 ? -7.777 -45.594 28.625 1 21.66 47 VAL B CA 1
ATOM 3849 C C . VAL B 1 47 ? -7.109 -45.188 29.938 1 21.66 47 VAL B C 1
ATOM 3851 O O . VAL B 1 47 ? -7.652 -45.406 31.016 1 21.66 47 VAL B O 1
ATOM 3854 N N . ILE B 1 48 ? -5.766 -45.375 30.078 1 20.61 48 ILE B N 1
ATOM 3855 C CA . ILE B 1 48 ? -5.191 -45.188 31.406 1 20.61 48 ILE B CA 1
ATOM 3856 C C . ILE B 1 48 ? -5.328 -43.719 31.797 1 20.61 48 ILE B C 1
ATOM 3858 O O . ILE B 1 48 ? -4.871 -42.812 31.078 1 20.61 48 ILE B O 1
ATOM 3862 N N . PRO B 1 49 ? -6.375 -43.375 32.5 1 21.84 49 PRO B N 1
ATOM 3863 C CA . PRO B 1 49 ? -6.75 -42.062 33.062 1 21.84 49 PRO B CA 1
ATOM 3864 C C . PRO B 1 49 ? -5.582 -41.375 33.719 1 21.84 49 PRO B C 1
ATOM 3866 O O . PRO B 1 49 ? -4.922 -41.938 34.594 1 21.84 49 PRO B O 1
ATOM 3869 N N . MET B 1 50 ? -4.793 -40.656 32.875 1 19.27 50 MET B N 1
ATOM 3870 C CA . MET B 1 50 ? -3.572 -40.094 33.469 1 19.27 50 MET B CA 1
ATOM 3871 C C . MET B 1 50 ? -3.896 -39.156 34.625 1 19.27 50 MET B C 1
ATOM 3873 O O . MET B 1 50 ? -4.426 -38.062 34.406 1 19.27 50 MET B O 1
ATOM 3877 N N . SER B 1 51 ? -4.551 -39.656 35.688 1 19.42 51 SER B N 1
ATOM 3878 C CA . SER B 1 51 ? -4.773 -38.969 36.938 1 19.42 51 SER B CA 1
ATOM 3879 C C . SER B 1 51 ? -3.525 -38.219 37.375 1 19.42 51 SER B C 1
ATOM 3881 O O . SER B 1 51 ? -2.402 -38.688 37.188 1 19.42 51 SER B O 1
ATOM 3883 N N . TYR B 1 52 ? -3.672 -36.875 37.281 1 21.27 52 TYR B N 1
ATOM 3884 C CA . TYR B 1 52 ? -2.795 -35.812 37.812 1 21.27 52 TYR B CA 1
ATOM 3885 C C . TYR B 1 52 ? -2.25 -36.188 39.188 1 21.27 52 TYR B C 1
ATOM 3887 O O . TYR B 1 52 ? -3 -36.25 40.156 1 21.27 52 TYR B O 1
ATOM 3895 N N . MET B 1 53 ? -1.367 -37.25 39.219 1 19.31 53 MET B N 1
ATOM 3896 C CA . MET B 1 53 ? -0.77 -37.688 40.469 1 19.31 53 MET B CA 1
ATOM 3897 C C . MET B 1 53 ? -0.133 -36.531 41.188 1 19.31 53 MET B C 1
ATOM 3899 O O . MET B 1 53 ? 0.661 -35.781 40.625 1 19.31 53 MET B O 1
ATOM 3903 N N . GLU B 1 54 ? -0.933 -35.938 42.094 1 21.8 54 GLU B N 1
ATOM 3904 C CA . GLU B 1 54 ? -0.573 -35.062 43.188 1 21.8 54 GLU B CA 1
ATOM 3905 C C . GLU B 1 54 ? 0.748 -35.469 43.844 1 21.8 54 GLU B C 1
ATOM 3907 O O . GLU B 1 54 ? 0.864 -36.594 44.344 1 21.8 54 GLU B O 1
ATOM 3912 N N . PHE B 1 55 ? 1.856 -35.062 43.094 1 20.92 55 PHE B N 1
ATOM 3913 C CA . PHE B 1 55 ? 3.18 -35.406 43.562 1 20.92 55 PHE B CA 1
ATOM 3914 C C . PHE B 1 55 ? 3.346 -35 45.031 1 20.92 55 PHE B C 1
ATOM 3916 O O . PHE B 1 55 ? 3.527 -33.812 45.312 1 20.92 55 PHE B O 1
ATOM 3923 N N . ALA B 1 56 ? 2.361 -35.375 45.844 1 19.41 56 ALA B N 1
ATOM 3924 C CA . ALA B 1 56 ? 2.617 -35.156 47.281 1 19.41 56 ALA B CA 1
ATOM 3925 C C . ALA B 1 56 ? 3.998 -35.656 47.656 1 19.41 56 ALA B C 1
ATOM 3927 O O . ALA B 1 56 ? 4.402 -36.75 47.25 1 19.41 56 ALA B O 1
ATOM 3928 N N . PRO B 1 57 ? 4.887 -34.688 48 1 22.62 57 PRO B N 1
ATOM 3929 C CA . PRO B 1 57 ? 6.266 -35 48.375 1 22.62 57 PRO B CA 1
ATOM 3930 C C . PRO B 1 57 ? 6.367 -36.188 49.344 1 22.62 57 PRO B C 1
ATOM 3932 O O . PRO B 1 57 ? 7.453 -36.5 49.812 1 22.62 57 PRO B O 1
ATOM 3935 N N . HIS B 1 58 ? 5.102 -36.875 49.438 1 19.44 58 HIS B N 1
ATOM 3936 C CA . HIS B 1 58 ? 5.266 -37.688 50.656 1 19.44 58 HIS B CA 1
ATOM 3937 C C . HIS B 1 58 ? 6.41 -38.688 50.531 1 19.44 58 HIS B C 1
ATOM 3939 O O . HIS B 1 58 ? 6.758 -39.062 49.406 1 19.44 58 HIS B O 1
ATOM 3945 N N . ASN B 1 59 ? 7.227 -38.75 51.594 1 21.47 59 ASN B N 1
ATOM 3946 C CA . ASN B 1 59 ? 8.359 -39.562 52.031 1 21.47 59 ASN B CA 1
ATOM 3947 C C . ASN B 1 59 ? 8.117 -41.062 51.781 1 21.47 59 ASN B C 1
ATOM 3949 O O . ASN B 1 59 ? 8.844 -41.906 52.312 1 21.47 59 ASN B O 1
ATOM 3953 N N . ASN B 1 60 ? 6.887 -41.344 51.031 1 18.58 60 ASN B N 1
ATOM 3954 C CA . ASN B 1 60 ? 6.512 -42.688 51.438 1 18.58 60 ASN B CA 1
ATOM 3955 C C . ASN B 1 60 ? 7.516 -43.719 50.938 1 18.58 60 ASN B C 1
ATOM 3957 O O . ASN B 1 60 ? 7.992 -43.625 49.781 1 18.58 60 ASN B O 1
ATOM 3961 N N . THR B 1 61 ? 8.203 -44.406 51.812 1 20.72 61 THR B N 1
ATOM 3962 C CA . THR B 1 61 ? 9.164 -45.5 51.875 1 20.72 61 THR B CA 1
ATOM 3963 C C . THR B 1 61 ? 8.656 -46.719 51.094 1 20.72 61 THR B C 1
ATOM 3965 O O . THR B 1 61 ? 9.25 -47.781 51.125 1 20.72 61 THR B O 1
ATOM 3968 N N . PHE B 1 62 ? 7.82 -46.406 49.906 1 18.33 62 PHE B N 1
ATOM 3969 C CA . PHE B 1 62 ? 7.129 -47.656 49.531 1 18.33 62 PHE B CA 1
ATOM 3970 C C . PHE B 1 62 ? 8.125 -48.75 49.156 1 18.33 62 PHE B C 1
ATOM 3972 O O . PHE B 1 62 ? 9.023 -48.5 48.344 1 18.33 62 PHE B O 1
ATOM 3979 N N . THR B 1 63 ? 8.281 -49.781 49.938 1 19.52 63 THR B N 1
ATOM 3980 C CA . THR B 1 63 ? 9.133 -50.969 50 1 19.52 63 THR B CA 1
ATOM 3981 C C . THR B 1 63 ? 8.844 -51.906 48.844 1 19.52 63 THR B C 1
ATOM 3983 O O . THR B 1 63 ? 9.484 -52.938 48.719 1 19.52 63 THR B O 1
ATOM 3986 N N . HIS B 1 64 ? 7.945 -51.5 47.844 1 17.86 64 HIS B N 1
ATOM 3987 C CA . HIS B 1 64 ? 7.316 -52.688 47.281 1 17.86 64 HIS B CA 1
ATOM 3988 C C . HIS B 1 64 ? 8.336 -53.562 46.531 1 17.86 64 HIS B C 1
ATOM 3990 O O . HIS B 1 64 ? 8.984 -53.094 45.594 1 17.86 64 HIS B O 1
ATOM 3996 N N . ASN B 1 65 ? 8.82 -54.656 47.062 1 18.44 65 ASN B N 1
ATOM 3997 C CA . ASN B 1 65 ? 9.766 -55.719 46.75 1 18.44 65 ASN B CA 1
ATOM 3998 C C . ASN B 1 65 ? 9.328 -56.5 45.5 1 18.44 65 ASN B C 1
ATOM 4000 O O . ASN B 1 65 ? 10.062 -57.344 45 1 18.44 65 ASN B O 1
ATOM 4004 N N . GLN B 1 66 ? 8.023 -56.594 45.125 1 19.8 66 GLN B N 1
ATOM 4005 C CA . GLN B 1 66 ? 7.691 -57.938 44.656 1 19.8 66 GLN B CA 1
ATOM 4006 C C . GLN B 1 66 ? 8.344 -58.25 43.312 1 19.8 66 GLN B C 1
ATOM 4008 O O . GLN B 1 66 ? 8.227 -57.438 42.375 1 19.8 66 GLN B O 1
ATOM 4013 N N . HIS B 1 67 ? 9.336 -59.156 43.219 1 19.77 67 HIS B N 1
ATOM 4014 C CA . HIS B 1 67 ? 10.273 -59.75 42.25 1 19.77 67 HIS B CA 1
ATOM 4015 C C . HIS B 1 67 ? 9.539 -60.5 41.156 1 19.77 67 HIS B C 1
ATOM 4017 O O . HIS B 1 67 ? 9.039 -61.594 41.375 1 19.77 67 HIS B O 1
ATOM 4023 N N . MET B 1 68 ? 8.461 -60 40.5 1 19.97 68 MET B N 1
ATOM 4024 C CA . MET B 1 68 ? 7.82 -60.969 39.594 1 19.97 68 MET B CA 1
ATOM 4025 C C . MET B 1 68 ? 8.805 -61.438 38.531 1 19.97 68 MET B C 1
ATOM 4027 O O . MET B 1 68 ? 9.438 -60.625 37.844 1 19.97 68 MET B O 1
ATOM 4031 N N . ARG B 1 69 ? 9.266 -62.719 38.562 1 20.8 69 ARG B N 1
ATOM 4032 C CA . ARG B 1 69 ? 10.172 -63.562 37.812 1 20.8 69 ARG B CA 1
ATOM 4033 C C . ARG B 1 69 ? 9.641 -63.781 36.406 1 20.8 69 ARG B C 1
ATOM 4035 O O . ARG B 1 69 ? 8.727 -64.562 36.188 1 20.8 69 ARG B O 1
ATOM 4042 N N . TYR B 1 70 ? 9.148 -62.812 35.625 1 19.94 70 TYR B N 1
ATOM 4043 C CA . TYR B 1 70 ? 8.594 -63.281 34.344 1 19.94 70 TYR B CA 1
ATOM 4044 C C . TYR B 1 70 ? 9.641 -64.062 33.531 1 19.94 70 TYR B C 1
ATOM 4046 O O . TYR B 1 70 ? 10.797 -63.625 33.469 1 19.94 70 TYR B O 1
ATOM 4054 N N . SER B 1 71 ? 9.531 -65.375 33.375 1 20.56 71 SER B N 1
ATOM 4055 C CA . SER B 1 71 ? 10.312 -66.375 32.656 1 20.56 71 SER B CA 1
ATOM 4056 C C . SER B 1 71 ? 10.477 -66 31.188 1 20.56 71 SER B C 1
ATOM 4058 O O . SER B 1 71 ? 9.508 -65.625 30.531 1 20.56 71 SER B O 1
ATOM 4060 N N . ALA B 1 72 ? 11.664 -65.562 30.688 1 22.59 72 ALA B N 1
ATOM 4061 C CA . ALA B 1 72 ? 12.352 -65.25 29.453 1 22.59 72 ALA B CA 1
ATOM 4062 C C . ALA B 1 72 ? 12.203 -66.375 28.406 1 22.59 72 ALA B C 1
ATOM 4064 O O . ALA B 1 72 ? 12.883 -67.375 28.484 1 22.59 72 ALA B O 1
ATOM 4065 N N . GLY B 1 73 ? 10.969 -66.812 28.078 1 22.81 73 GLY B N 1
ATOM 4066 C CA . GLY B 1 73 ? 10.922 -67.812 27.094 1 22.81 73 GLY B CA 1
ATOM 4067 C C . GLY B 1 73 ? 11.727 -67.5 25.844 1 22.81 73 GLY B C 1
ATOM 4068 O O . GLY B 1 73 ? 11.883 -66.375 25.484 1 22.81 73 GLY B O 1
ATOM 4069 N N . THR B 1 74 ? 12.617 -68.438 25.406 1 25.5 74 THR B N 1
ATOM 4070 C CA . THR B 1 74 ? 13.617 -68.562 24.344 1 25.5 74 THR B CA 1
ATOM 4071 C C . THR B 1 74 ? 12.953 -68.438 22.969 1 25.5 74 THR B C 1
ATOM 4073 O O . THR B 1 74 ? 12.25 -69.312 22.531 1 25.5 74 THR B O 1
ATOM 4076 N N . VAL B 1 75 ? 12.172 -67.375 22.594 1 27.52 75 VAL B N 1
ATOM 4077 C CA . VAL B 1 75 ? 11.672 -67.312 21.234 1 27.52 75 VAL B CA 1
ATOM 4078 C C . VAL B 1 75 ? 12.828 -67.562 20.25 1 27.52 75 VAL B C 1
ATOM 4080 O O . VAL B 1 75 ? 13.898 -66.938 20.391 1 27.52 75 VAL B O 1
ATOM 4083 N N . SER B 1 76 ? 12.859 -68.625 19.484 1 28.52 76 SER B N 1
ATOM 4084 C CA . SER B 1 76 ? 13.82 -69.125 18.516 1 28.52 76 SER B CA 1
ATOM 4085 C C . SER B 1 76 ? 14.234 -68.125 17.5 1 28.52 76 SER B C 1
ATOM 4087 O O . SER B 1 76 ? 13.398 -67.312 17.047 1 28.52 76 SER B O 1
ATOM 4089 N N . ASP B 1 77 ? 15.523 -67.75 17.391 1 32.03 77 ASP B N 1
ATOM 4090 C CA . ASP B 1 77 ? 16.375 -66.812 16.672 1 32.03 77 ASP B CA 1
ATOM 4091 C C . ASP B 1 77 ? 16.125 -66.875 15.172 1 32.03 77 ASP B C 1
ATOM 4093 O O . ASP B 1 77 ? 16.703 -66.125 14.406 1 32.03 77 ASP B O 1
ATOM 4097 N N . LYS B 1 78 ? 15.656 -68.062 14.633 1 33.59 78 LYS B N 1
ATOM 4098 C CA . LYS B 1 78 ? 15.719 -68.25 13.188 1 33.59 78 LYS B CA 1
ATOM 4099 C C . LYS B 1 78 ? 14.758 -67.312 12.453 1 33.59 78 LYS B C 1
ATOM 4101 O O . LYS B 1 78 ? 14.977 -67 11.289 1 33.59 78 LYS B O 1
ATOM 4106 N N . TYR B 1 79 ? 13.492 -67.375 12.891 1 30.58 79 TYR B N 1
ATOM 4107 C CA . TYR B 1 79 ? 12.516 -66.562 12.125 1 30.58 79 TYR B CA 1
ATOM 4108 C C . TYR B 1 79 ? 12.797 -65.125 12.234 1 30.58 79 TYR B C 1
ATOM 4110 O O . TYR B 1 79 ? 12.086 -64.25 11.641 1 30.58 79 TYR B O 1
ATOM 4118 N N . LYS B 1 80 ? 13.602 -64.75 13.242 1 37.06 80 LYS B N 1
ATOM 4119 C CA . LYS B 1 80 ? 13.766 -63.312 13.445 1 37.06 80 LYS B CA 1
ATOM 4120 C C . LYS B 1 80 ? 14.609 -62.688 12.328 1 37.06 80 LYS B C 1
ATOM 4122 O O . LYS B 1 80 ? 14.453 -61.5 12.008 1 37.06 80 LYS B O 1
ATOM 4127 N N . ASN B 1 81 ? 15.555 -63.5 11.977 1 36.91 81 ASN B N 1
ATOM 4128 C CA . ASN B 1 81 ? 16.562 -62.844 11.133 1 36.91 81 ASN B CA 1
ATOM 4129 C C . ASN B 1 81 ? 16.062 -62.656 9.711 1 36.91 81 ASN B C 1
ATOM 4131 O O . ASN B 1 81 ? 16.438 -61.688 9.047 1 36.91 81 ASN B O 1
ATOM 4135 N N . SER B 1 82 ? 15.453 -63.656 9.047 1 41.53 82 SER B N 1
ATOM 4136 C CA . SER B 1 82 ? 15.109 -63.562 7.629 1 41.53 82 SER B CA 1
ATOM 4137 C C . SER B 1 82 ? 13.953 -62.594 7.414 1 41.53 82 SER B C 1
ATOM 4139 O O . SER B 1 82 ? 13.945 -61.844 6.438 1 41.53 82 SER B O 1
ATOM 4141 N N . LYS B 1 83 ? 12.859 -62.656 8.133 1 46.91 83 LYS B N 1
ATOM 4142 C CA . LYS B 1 83 ? 11.695 -61.781 7.98 1 46.91 83 LYS B CA 1
ATOM 4143 C C . LYS B 1 83 ? 12.031 -60.344 8.367 1 46.91 83 LYS B C 1
ATOM 4145 O O . LYS B 1 83 ? 11.477 -59.406 7.805 1 46.91 83 LYS B O 1
ATOM 4150 N N . SER B 1 84 ? 12.867 -60.219 9.383 1 48.06 84 SER B N 1
ATOM 4151 C CA . SER B 1 84 ? 13.242 -58.875 9.82 1 48.06 84 SER B CA 1
ATOM 4152 C C . SER B 1 84 ? 14.141 -58.188 8.805 1 48.06 84 SER B C 1
ATOM 4154 O O . SER B 1 84 ? 14 -57 8.547 1 48.06 84 SER B O 1
ATOM 4156 N N . ALA B 1 85 ? 15.039 -59 8.312 1 49.56 85 ALA B N 1
ATOM 4157 C CA . ALA B 1 85 ? 15.906 -58.469 7.277 1 49.56 85 ALA B CA 1
ATOM 4158 C C . ALA B 1 85 ? 15.109 -58.062 6.039 1 49.56 85 ALA B C 1
ATOM 4160 O O . ALA B 1 85 ? 15.344 -57 5.441 1 49.56 85 ALA B O 1
ATOM 4161 N N . ASN B 1 86 ? 14.195 -58.938 5.668 1 53.31 86 ASN B N 1
ATOM 4162 C CA . ASN B 1 86 ? 13.328 -58.656 4.527 1 53.31 86 ASN B CA 1
ATOM 4163 C C . ASN B 1 86 ? 12.453 -57.438 4.773 1 53.31 86 ASN B C 1
ATOM 4165 O O . ASN B 1 86 ? 12.266 -56.625 3.877 1 53.31 86 ASN B O 1
ATOM 4169 N N . THR B 1 87 ? 12.016 -57.375 6.012 1 63.34 87 THR B N 1
ATOM 4170 C CA . THR B 1 87 ? 11.203 -56.219 6.371 1 63.34 87 THR B CA 1
ATOM 4171 C C . THR B 1 87 ? 12.055 -54.938 6.414 1 63.34 87 THR B C 1
ATOM 4173 O O . THR B 1 87 ? 11.609 -53.875 5.98 1 63.34 87 THR B O 1
ATOM 4176 N N . TRP B 1 88 ? 13.273 -55.156 6.961 1 63.69 88 TRP B N 1
ATOM 4177 C CA . TRP B 1 88 ? 14.148 -54 7 1 63.69 88 TRP B CA 1
ATOM 4178 C C . TRP B 1 88 ? 14.547 -53.562 5.59 1 63.69 88 TRP B C 1
ATOM 4180 O O . TRP B 1 88 ? 14.562 -52.344 5.281 1 63.69 88 TRP B O 1
ATOM 4190 N N . GLU B 1 89 ? 14.922 -54.562 4.797 1 63.88 89 GLU B N 1
ATOM 4191 C CA . GLU B 1 89 ? 15.281 -54.25 3.414 1 63.88 89 GLU B CA 1
ATOM 4192 C C . GLU B 1 89 ? 14.117 -53.625 2.668 1 63.88 89 GLU B C 1
ATOM 4194 O O . GLU B 1 89 ? 14.312 -52.688 1.884 1 63.88 89 GLU B O 1
ATOM 4199 N N . GLU B 1 90 ? 13.039 -54.188 2.859 1 67.44 90 GLU B N 1
ATOM 4200 C CA . GLU B 1 90 ? 11.836 -53.594 2.266 1 67.44 90 GLU B CA 1
ATOM 4201 C C . GLU B 1 90 ? 11.609 -52.156 2.762 1 67.44 90 GLU B C 1
ATOM 4203 O O . GLU B 1 90 ? 11.227 -51.281 1.985 1 67.44 90 GLU B O 1
ATOM 4208 N N . LEU B 1 91 ? 11.906 -52 3.979 1 67 91 LEU B N 1
ATOM 4209 C CA . LEU B 1 91 ? 11.742 -50.688 4.555 1 67 91 LEU B CA 1
ATOM 4210 C C . LEU B 1 91 ? 12.766 -49.719 3.971 1 67 91 LEU B C 1
ATOM 4212 O O . LEU B 1 91 ? 12.445 -48.562 3.691 1 67 91 LEU B O 1
ATOM 4216 N N . VAL B 1 92 ? 13.938 -50.219 3.857 1 66.44 92 VAL B N 1
ATOM 4217 C CA . VAL B 1 92 ? 14.992 -49.375 3.297 1 66.44 92 VAL B CA 1
ATOM 4218 C C . VAL B 1 92 ? 14.672 -49.062 1.84 1 66.44 92 VAL B C 1
ATOM 4220 O O . VAL B 1 92 ? 14.859 -47.938 1.398 1 66.44 92 VAL B O 1
ATOM 4223 N N . GLU B 1 93 ? 14.281 -50.062 1.146 1 68.94 93 GLU B N 1
ATOM 4224 C CA . GLU B 1 93 ? 13.898 -49.875 -0.247 1 68.94 93 GLU B CA 1
ATOM 4225 C C . GLU B 1 93 ? 12.75 -48.875 -0.362 1 68.94 93 GLU B C 1
ATOM 4227 O O . GLU B 1 93 ? 12.742 -48.031 -1.258 1 68.94 93 GLU B O 1
ATOM 4232 N N . GLN B 1 94 ? 11.914 -49.031 0.44 1 69.81 94 GLN B N 1
ATOM 4233 C CA . GLN B 1 94 ? 10.781 -48.094 0.457 1 69.81 94 GLN B CA 1
ATOM 4234 C C . GLN B 1 94 ? 11.234 -46.688 0.791 1 69.81 94 GLN B C 1
ATOM 4236 O O . GLN B 1 94 ? 10.797 -45.719 0.162 1 69.81 94 GLN B O 1
ATOM 4241 N N . LYS B 1 95 ? 12.109 -46.656 1.684 1 71.19 95 LYS B N 1
ATOM 4242 C CA . LYS B 1 95 ? 12.633 -45.344 2.066 1 71.19 95 LYS B CA 1
ATOM 4243 C C . LYS B 1 95 ? 13.391 -44.719 0.91 1 71.19 95 LYS B C 1
ATOM 4245 O O . LYS B 1 95 ? 13.289 -43.5 0.697 1 71.19 95 LYS B O 1
ATOM 4250 N N . GLN B 1 96 ? 14.07 -45.562 0.268 1 72.19 96 GLN B N 1
ATOM 4251 C CA . GLN B 1 96 ? 14.828 -45.062 -0.87 1 72.19 96 GLN B CA 1
ATOM 4252 C C . GLN B 1 96 ? 13.906 -44.594 -1.992 1 72.19 96 GLN B C 1
ATOM 4254 O O . GLN B 1 96 ? 14.188 -43.594 -2.666 1 72.19 96 GLN B O 1
ATOM 4259 N N . MET B 1 97 ? 12.953 -45.312 -2.137 1 75.75 97 MET B N 1
ATOM 4260 C CA . MET B 1 97 ? 11.977 -44.938 -3.152 1 75.75 97 MET B CA 1
ATOM 4261 C C . MET B 1 97 ? 11.32 -43.594 -2.801 1 75.75 97 MET B C 1
ATOM 4263 O O . MET B 1 97 ? 11.156 -42.719 -3.664 1 75.75 97 MET B O 1
ATOM 4267 N N . PHE B 1 98 ? 11.039 -43.406 -1.581 1 81.44 98 PHE B N 1
ATOM 4268 C CA . PHE B 1 98 ? 10.398 -42.188 -1.121 1 81.44 98 PHE B CA 1
ATOM 4269 C C . PHE B 1 98 ? 11.336 -41 -1.243 1 81.44 98 PHE B C 1
ATOM 4271 O O . PHE B 1 98 ? 10.891 -39.844 -1.356 1 81.44 98 PHE B O 1
ATOM 4278 N N . ALA B 1 99 ? 12.516 -41.312 -1.336 1 83.69 99 ALA B N 1
ATOM 4279 C CA . ALA B 1 99 ? 13.516 -40.25 -1.368 1 83.69 99 ALA B CA 1
ATOM 4280 C C . ALA B 1 99 ? 13.891 -39.906 -2.803 1 83.69 99 ALA B C 1
ATOM 4282 O O . ALA B 1 99 ? 14.633 -38.938 -3.037 1 83.69 99 ALA B O 1
ATOM 4283 N N . SER B 1 100 ? 13.258 -40.594 -3.727 1 87.56 100 SER B N 1
ATOM 4284 C CA . SER B 1 100 ? 13.75 -40.406 -5.086 1 87.56 100 SER B CA 1
ATOM 4285 C C . SER B 1 100 ? 12.625 -39.969 -6.023 1 87.56 100 SER B C 1
ATOM 4287 O O . SER B 1 100 ? 12.867 -39.688 -7.199 1 87.56 100 SER B O 1
ATOM 4289 N N . GLN B 1 101 ? 11.422 -39.969 -5.523 1 88.5 101 GLN B N 1
ATOM 4290 C CA . GLN B 1 101 ? 10.312 -39.625 -6.402 1 88.5 101 GLN B CA 1
ATOM 4291 C C . GLN B 1 101 ? 9.07 -39.25 -5.594 1 88.5 101 GLN B C 1
ATOM 4293 O O . GLN B 1 101 ? 9.016 -39.5 -4.387 1 88.5 101 GLN B O 1
ATOM 4298 N N . SER B 1 102 ? 8.117 -38.656 -6.297 1 92.31 102 SER B N 1
ATOM 4299 C CA . SER B 1 102 ? 6.816 -38.406 -5.691 1 92.31 102 SER B CA 1
ATOM 4300 C C . SER B 1 102 ? 5.938 -39.656 -5.711 1 92.31 102 SER B C 1
ATOM 4302 O O . SER B 1 102 ? 6.234 -40.625 -6.422 1 92.31 102 SER B O 1
ATOM 4304 N N . ILE B 1 103 ? 4.895 -39.625 -4.891 1 89 103 ILE B N 1
ATOM 4305 C CA . ILE B 1 103 ? 3.875 -40.656 -4.914 1 89 103 ILE B CA 1
ATOM 4306 C C . ILE B 1 103 ? 2.674 -40.188 -5.73 1 89 103 ILE B C 1
ATOM 4308 O O . ILE B 1 103 ? 2.08 -39.156 -5.434 1 89 103 ILE B O 1
ATOM 4312 N N . PRO B 1 104 ? 2.326 -40.906 -6.773 1 88.62 104 PRO B N 1
ATOM 4313 C CA . PRO B 1 104 ? 1.206 -40.469 -7.617 1 88.62 104 PRO B CA 1
ATOM 4314 C C . PRO B 1 104 ? -0.086 -40.281 -6.828 1 88.62 104 PRO B C 1
ATOM 4316 O O . PRO B 1 104 ? -0.375 -41.031 -5.906 1 88.62 104 PRO B O 1
ATOM 4319 N N . THR B 1 105 ? -0.797 -39.25 -7.117 1 85.38 105 THR B N 1
ATOM 4320 C CA . THR B 1 105 ? -2.105 -38.875 -6.578 1 85.38 105 THR B CA 1
ATOM 4321 C C . THR B 1 105 ? -3.045 -38.438 -7.691 1 85.38 105 THR B C 1
ATOM 4323 O O . THR B 1 105 ? -2.619 -38.25 -8.836 1 85.38 105 THR B O 1
ATOM 4326 N N . PRO B 1 106 ? -4.34 -38.281 -7.465 1 78.31 106 PRO B N 1
ATOM 4327 C CA . PRO B 1 106 ? -5.25 -37.781 -8.5 1 78.31 106 PRO B CA 1
ATOM 4328 C C . PRO B 1 106 ? -4.848 -36.406 -9.031 1 78.31 106 PRO B C 1
ATOM 4330 O O . PRO B 1 106 ? -4.992 -36.156 -10.227 1 78.31 106 PRO B O 1
ATOM 4333 N N . ALA B 1 107 ? -4.32 -35.656 -8.195 1 80.56 107 ALA B N 1
ATOM 4334 C CA . ALA B 1 107 ? -3.914 -34.312 -8.602 1 80.56 107 ALA B CA 1
ATOM 4335 C C . ALA B 1 107 ? -2.596 -34.344 -9.367 1 80.56 107 ALA B C 1
ATOM 4337 O O . ALA B 1 107 ? -2.293 -33.406 -10.133 1 80.56 107 ALA B O 1
ATOM 4338 N N . ALA B 1 108 ? -1.826 -35.344 -9.07 1 83.06 108 ALA B N 1
ATOM 4339 C CA . ALA B 1 108 ? -0.556 -35.594 -9.742 1 83.06 108 ALA B CA 1
ATOM 4340 C C . ALA B 1 108 ? -0.376 -37.094 -10.047 1 83.06 108 ALA B C 1
ATOM 4342 O O . ALA B 1 108 ? 0.359 -37.781 -9.352 1 83.06 108 ALA B O 1
ATOM 4343 N N . PRO B 1 109 ? -0.878 -37.5 -11.125 1 84.12 109 PRO B N 1
ATOM 4344 C CA . PRO B 1 109 ? -1.003 -38.938 -11.344 1 84.12 109 PRO B CA 1
ATOM 4345 C C . PRO B 1 109 ? 0.299 -39.562 -11.828 1 84.12 109 PRO B C 1
ATOM 4347 O O . PRO B 1 109 ? 0.433 -40.781 -11.812 1 84.12 109 PRO B O 1
ATOM 4350 N N . VAL B 1 110 ? 1.221 -38.812 -12.227 1 87.19 110 VAL B N 1
ATOM 4351 C CA . VAL B 1 110 ? 2.475 -39.344 -12.742 1 87.19 110 VAL B CA 1
ATOM 4352 C C . VAL B 1 110 ? 3.584 -39.156 -11.711 1 87.19 110 VAL B C 1
ATOM 4354 O O . VAL B 1 110 ? 3.75 -38.031 -11.172 1 87.19 110 VAL B O 1
ATOM 4357 N N . ALA B 1 111 ? 4.297 -40.219 -11.445 1 90.5 111 ALA B N 1
ATOM 4358 C CA . ALA B 1 111 ? 5.426 -40.125 -10.531 1 90.5 111 ALA B CA 1
ATOM 4359 C C . ALA B 1 111 ? 6.508 -39.219 -11.094 1 90.5 111 ALA B C 1
ATOM 4361 O O . ALA B 1 111 ? 6.859 -39.312 -12.273 1 90.5 111 ALA B O 1
ATOM 4362 N N . MET B 1 112 ? 6.949 -38.344 -10.273 1 93.56 112 MET B N 1
ATOM 4363 C CA . MET B 1 112 ? 8 -37.406 -10.656 1 93.56 112 MET B CA 1
ATOM 4364 C C . MET B 1 112 ? 9.305 -37.719 -9.945 1 93.56 112 MET B C 1
ATOM 4366 O O . MET B 1 112 ? 9.367 -37.75 -8.719 1 93.56 112 MET B O 1
ATOM 4370 N N . GLU B 1 113 ? 10.359 -37.969 -10.633 1 93.88 113 GLU B N 1
ATOM 4371 C CA . GLU B 1 113 ? 11.656 -38.344 -10.07 1 93.88 113 GLU B CA 1
ATOM 4372 C C . GLU B 1 113 ? 12.422 -37.094 -9.602 1 93.88 113 GLU B C 1
ATOM 4374 O O . GLU B 1 113 ? 12.297 -36.031 -10.188 1 93.88 113 GLU B O 1
ATOM 4379 N N . THR B 1 114 ? 13.188 -37.281 -8.531 1 94.69 114 THR B N 1
ATOM 4380 C CA . THR B 1 114 ? 14.016 -36.219 -8 1 94.69 114 THR B CA 1
ATOM 4381 C C . THR B 1 114 ? 15.492 -36.625 -8.023 1 94.69 114 THR B C 1
ATOM 4383 O O . THR B 1 114 ? 15.883 -37.594 -7.391 1 94.69 114 THR B O 1
ATOM 4386 N N . PRO B 1 115 ? 16.312 -35.906 -8.742 1 93.31 115 PRO B N 1
ATOM 4387 C CA . PRO B 1 115 ? 17.75 -36.25 -8.719 1 93.31 115 PRO B CA 1
ATOM 4388 C C . PRO B 1 115 ? 18.406 -35.906 -7.383 1 93.31 115 PRO B C 1
ATOM 4390 O O . PRO B 1 115 ? 17.891 -35.062 -6.633 1 93.31 115 PRO B O 1
ATOM 4393 N N . LYS B 1 116 ? 19.484 -36.625 -7.07 1 91.38 116 LYS B N 1
ATOM 4394 C CA . LYS B 1 116 ? 20.281 -36.281 -5.895 1 91.38 116 LYS B CA 1
ATOM 4395 C C . LYS B 1 116 ? 21.328 -35.219 -6.215 1 91.38 116 LYS B C 1
ATOM 4397 O O . LYS B 1 116 ? 22.141 -35.406 -7.117 1 91.38 116 LYS B O 1
ATOM 4402 N N . LEU B 1 117 ? 21.172 -34.125 -5.539 1 92.94 117 LEU B N 1
ATOM 4403 C CA . LEU B 1 117 ? 22.141 -33.031 -5.699 1 92.94 117 LEU B CA 1
ATOM 4404 C C . LEU B 1 117 ? 23.125 -33 -4.543 1 92.94 117 LEU B C 1
ATOM 4406 O O . LEU B 1 117 ? 22.797 -33.438 -3.434 1 92.94 117 LEU B O 1
ATOM 4410 N N . SER B 1 118 ? 24.344 -32.5 -4.859 1 91.56 118 SER B N 1
ATOM 4411 C CA . SER B 1 118 ? 25.312 -32.25 -3.789 1 91.56 118 SER B CA 1
ATOM 4412 C C . SER B 1 118 ? 24.844 -31.156 -2.848 1 91.56 118 SER B C 1
ATOM 4414 O O . SER B 1 118 ? 23.969 -30.359 -3.203 1 91.56 118 SER B O 1
ATOM 4416 N N . SER B 1 119 ? 25.375 -31.172 -1.668 1 89.75 119 SER B N 1
ATOM 4417 C CA . SER B 1 119 ? 25 -30.172 -0.675 1 89.75 119 SER B CA 1
ATOM 4418 C C . SER B 1 119 ? 25.297 -28.766 -1.176 1 89.75 119 SER B C 1
ATOM 4420 O O . SER B 1 119 ? 24.594 -27.812 -0.807 1 89.75 119 SER B O 1
ATOM 4422 N N . LYS B 1 120 ? 26.266 -28.672 -2.016 1 90.38 120 LYS B N 1
ATOM 4423 C CA . LYS B 1 120 ? 26.656 -27.375 -2.557 1 90.38 120 LYS B CA 1
ATOM 4424 C C . LYS B 1 120 ? 25.672 -26.906 -3.627 1 90.38 120 LYS B C 1
ATOM 4426 O O . LYS B 1 120 ? 25.453 -25.703 -3.781 1 90.38 120 LYS B O 1
ATOM 4431 N N . GLU B 1 121 ? 25.094 -27.859 -4.301 1 93.44 121 GLU B N 1
ATOM 4432 C CA . GLU B 1 121 ? 24.234 -27.547 -5.43 1 93.44 121 GLU B CA 1
ATOM 4433 C C . GLU B 1 121 ? 22.766 -27.453 -4.988 1 93.44 121 GLU B C 1
ATOM 4435 O O . GLU B 1 121 ? 21.969 -26.781 -5.633 1 93.44 121 GLU B O 1
ATOM 4440 N N . ARG B 1 122 ? 22.469 -28.109 -3.877 1 96 122 ARG B N 1
ATOM 4441 C CA . ARG B 1 122 ? 21.094 -28.141 -3.402 1 96 122 ARG B CA 1
ATOM 4442 C C . ARG B 1 122 ? 20.719 -26.844 -2.686 1 96 122 ARG B C 1
ATOM 4444 O O . ARG B 1 122 ? 21.422 -26.422 -1.758 1 96 122 ARG B O 1
ATOM 4451 N N . LYS B 1 123 ? 19.703 -26.25 -3.143 1 98.12 123 LYS B N 1
ATOM 4452 C CA . LYS B 1 123 ? 19.203 -25.047 -2.502 1 98.12 123 LYS B CA 1
ATOM 4453 C C . LYS B 1 123 ? 18 -25.359 -1.608 1 98.12 123 LYS B C 1
ATOM 4455 O O . LYS B 1 123 ? 17.266 -26.312 -1.854 1 98.12 123 LYS B O 1
ATOM 4460 N N . LYS B 1 124 ? 17.891 -24.609 -0.557 1 98.44 124 LYS B N 1
ATOM 4461 C CA . LYS B 1 124 ? 16.672 -24.578 0.24 1 98.44 124 LYS B CA 1
ATOM 4462 C C . LYS B 1 124 ? 15.742 -23.469 -0.231 1 98.44 124 LYS B C 1
ATOM 4464 O O . LYS B 1 124 ? 16.062 -22.281 -0.101 1 98.44 124 LYS B O 1
ATOM 4469 N N . ILE B 1 125 ? 14.578 -23.891 -0.742 1 98.88 125 ILE B N 1
ATOM 4470 C CA . ILE B 1 125 ? 13.703 -22.938 -1.414 1 98.88 125 ILE B CA 1
ATOM 4471 C C . ILE B 1 125 ? 12.344 -22.906 -0.722 1 98.88 125 ILE B C 1
ATOM 4473 O O . ILE B 1 125 ? 11.719 -23.953 -0.532 1 98.88 125 ILE B O 1
ATOM 4477 N N . MET B 1 126 ? 11.906 -21.734 -0.318 1 98.88 126 MET B N 1
ATOM 4478 C CA . MET B 1 126 ? 10.594 -21.547 0.29 1 98.88 126 MET B CA 1
ATOM 4479 C C . MET B 1 126 ? 9.586 -21.016 -0.732 1 98.88 126 MET B C 1
ATOM 4481 O O . MET B 1 126 ? 9.906 -20.141 -1.523 1 98.88 126 MET B O 1
ATOM 4485 N N . ILE B 1 127 ? 8.438 -21.578 -0.73 1 98.94 127 ILE B N 1
ATOM 4486 C CA . ILE B 1 127 ? 7.316 -21.109 -1.535 1 98.94 127 ILE B CA 1
ATOM 4487 C C . ILE B 1 127 ? 6.141 -20.75 -0.626 1 98.94 127 ILE B C 1
ATOM 4489 O O . ILE B 1 127 ? 5.551 -21.625 0.006 1 98.94 127 ILE B O 1
ATOM 4493 N N . THR B 1 128 ? 5.84 -19.469 -0.49 1 98.88 128 THR B N 1
ATOM 4494 C CA . THR B 1 128 ? 4.59 -19.109 0.173 1 98.88 128 THR B CA 1
ATOM 4495 C C . THR B 1 128 ? 3.41 -19.25 -0.787 1 98.88 128 THR B C 1
ATOM 4497 O O . THR B 1 128 ? 3.529 -18.922 -1.973 1 98.88 128 THR B O 1
ATOM 4500 N N . GLY B 1 129 ? 2.314 -19.75 -0.267 1 98.25 129 GLY B N 1
ATOM 4501 C CA . GLY B 1 129 ? 1.214 -20.078 -1.158 1 98.25 129 GLY B CA 1
ATOM 4502 C C . GLY B 1 129 ? 1.488 -21.297 -2.025 1 98.25 129 GLY B C 1
ATOM 4503 O O . GLY B 1 129 ? 0.964 -21.406 -3.137 1 98.25 129 GLY B O 1
ATOM 4504 N N . GLY B 1 130 ? 2.273 -22.203 -1.529 1 98.5 130 GLY B N 1
ATOM 4505 C CA . GLY B 1 130 ? 2.762 -23.312 -2.328 1 98.5 130 GLY B CA 1
ATOM 4506 C C . GLY B 1 130 ? 1.725 -24.406 -2.537 1 98.5 130 GLY B C 1
ATOM 4507 O O . GLY B 1 130 ? 1.888 -25.266 -3.4 1 98.5 130 GLY B O 1
ATOM 4508 N N . ALA B 1 131 ? 0.682 -24.391 -1.787 1 97.75 131 ALA B N 1
ATOM 4509 C CA . ALA B 1 131 ? -0.377 -25.391 -1.938 1 97.75 131 ALA B CA 1
ATOM 4510 C C . ALA B 1 131 ? -1.465 -24.891 -2.887 1 97.75 131 ALA B C 1
ATOM 4512 O O . ALA B 1 131 ? -2.463 -25.578 -3.111 1 97.75 131 ALA B O 1
ATOM 4513 N N . GLY B 1 132 ? -1.222 -23.734 -3.428 1 96.75 132 GLY B N 1
ATOM 4514 C CA . GLY B 1 132 ? -2.154 -23.188 -4.398 1 96.75 132 GLY B CA 1
ATOM 4515 C C . GLY B 1 132 ? -1.932 -23.719 -5.805 1 96.75 132 GLY B C 1
ATOM 4516 O O . GLY B 1 132 ? -1.161 -24.656 -6.008 1 96.75 132 GLY B O 1
ATOM 4517 N N . PHE B 1 133 ? -2.611 -23.109 -6.762 1 96.44 133 PHE B N 1
ATOM 4518 C CA . PHE B 1 133 ? -2.592 -23.484 -8.172 1 96.44 133 PHE B CA 1
ATOM 4519 C C . PHE B 1 133 ? -1.184 -23.375 -8.742 1 96.44 133 PHE B C 1
ATOM 4521 O O . PHE B 1 133 ? -0.491 -24.375 -8.914 1 96.44 133 PHE B O 1
ATOM 4528 N N . VAL B 1 134 ? -0.609 -22.125 -8.789 1 98.12 134 VAL B N 1
ATOM 4529 C CA . VAL B 1 134 ? 0.698 -21.891 -9.391 1 98.12 134 VAL B CA 1
ATOM 4530 C C . VAL B 1 134 ? 1.795 -22.453 -8.484 1 98.12 134 VAL B C 1
ATOM 4532 O O . VAL B 1 134 ? 2.738 -23.078 -8.969 1 98.12 134 VAL B O 1
ATOM 4535 N N . GLY B 1 135 ? 1.654 -22.297 -7.191 1 98.62 135 GLY B N 1
ATOM 4536 C CA . GLY B 1 135 ? 2.658 -22.703 -6.223 1 98.62 135 GLY B CA 1
ATOM 4537 C C . GLY B 1 135 ? 2.932 -24.188 -6.246 1 98.62 135 GLY B C 1
ATOM 4538 O O . GLY B 1 135 ? 4.082 -24.625 -6.129 1 98.62 135 GLY B O 1
ATOM 4539 N N . SER B 1 136 ? 1.928 -24.984 -6.414 1 98.38 136 SER B N 1
ATOM 4540 C CA . SER B 1 136 ? 2.09 -26.438 -6.402 1 98.38 136 SER B CA 1
ATOM 4541 C C . SER B 1 136 ? 2.852 -26.922 -7.633 1 98.38 136 SER B C 1
ATOM 4543 O O . SER B 1 136 ? 3.648 -27.859 -7.547 1 98.38 136 SER B O 1
ATOM 4545 N N . HIS B 1 137 ? 2.588 -26.297 -8.781 1 98.5 137 HIS B N 1
ATOM 4546 C CA . HIS B 1 137 ? 3.33 -26.641 -9.984 1 98.5 137 HIS B CA 1
ATOM 4547 C C . HIS B 1 137 ? 4.789 -26.203 -9.875 1 98.5 137 HIS B C 1
ATOM 4549 O O . HIS B 1 137 ? 5.684 -26.891 -10.383 1 98.5 137 HIS B O 1
ATOM 4555 N N . LEU B 1 138 ? 4.988 -25.062 -9.273 1 98.88 138 LEU B N 1
ATOM 4556 C CA . LEU B 1 138 ? 6.352 -24.594 -9.039 1 98.88 138 LEU B CA 1
ATOM 4557 C C . LEU B 1 138 ? 7.102 -25.562 -8.125 1 98.88 138 LEU B C 1
ATOM 4559 O O . LEU B 1 138 ? 8.281 -25.859 -8.352 1 98.88 138 LEU B O 1
ATOM 4563 N N . ALA B 1 139 ? 6.434 -26.031 -7.078 1 98.69 139 ALA B N 1
ATOM 4564 C CA . ALA B 1 139 ? 7.027 -27.016 -6.18 1 98.69 139 ALA B CA 1
ATOM 4565 C C . ALA B 1 139 ? 7.477 -28.25 -6.945 1 98.69 139 ALA B C 1
ATOM 4567 O O . ALA B 1 139 ? 8.57 -28.766 -6.715 1 98.69 139 ALA B O 1
ATOM 4568 N N . ASP B 1 140 ? 6.609 -28.734 -7.895 1 98.44 140 ASP B N 1
ATOM 4569 C CA . ASP B 1 140 ? 6.965 -29.891 -8.727 1 98.44 140 ASP B CA 1
ATOM 4570 C C . ASP B 1 140 ? 8.281 -29.641 -9.453 1 98.44 140 ASP B C 1
ATOM 4572 O O . ASP B 1 140 ? 9.18 -30.5 -9.43 1 98.44 140 ASP B O 1
ATOM 4576 N N . LYS B 1 141 ? 8.336 -28.531 -10.086 1 98.44 141 LYS B N 1
ATOM 4577 C CA . LYS B 1 141 ? 9.516 -28.203 -10.883 1 98.44 141 LYS B CA 1
ATOM 4578 C C . LYS B 1 141 ? 10.773 -28.203 -10.031 1 98.44 141 LYS B C 1
ATOM 4580 O O . LYS B 1 141 ? 11.781 -28.812 -10.398 1 98.44 141 LYS B O 1
ATOM 4585 N N . LEU B 1 142 ? 10.742 -27.531 -8.891 1 98.69 142 LEU B N 1
ATOM 4586 C CA . LEU B 1 142 ? 11.906 -27.375 -8.031 1 98.69 142 LEU B CA 1
ATOM 4587 C C . LEU B 1 142 ? 12.305 -28.719 -7.41 1 98.69 142 LEU B C 1
ATOM 4589 O O . LEU B 1 142 ? 13.5 -29 -7.273 1 98.69 142 LEU B O 1
ATOM 4593 N N . MET B 1 143 ? 11.305 -29.516 -7.008 1 98.06 143 MET B N 1
ATOM 4594 C CA . MET B 1 143 ? 11.57 -30.859 -6.492 1 98.06 143 MET B CA 1
ATOM 4595 C C . MET B 1 143 ? 12.234 -31.734 -7.555 1 98.06 143 MET B C 1
ATOM 4597 O O . MET B 1 143 ? 13.188 -32.469 -7.258 1 98.06 143 MET B O 1
ATOM 4601 N N . MET B 1 144 ? 11.734 -31.609 -8.727 1 97.94 144 MET B N 1
ATOM 4602 C CA . MET B 1 144 ? 12.258 -32.406 -9.828 1 97.94 144 MET B CA 1
ATOM 4603 C C . MET B 1 144 ? 13.68 -31.984 -10.188 1 97.94 144 MET B C 1
ATOM 4605 O O . MET B 1 144 ? 14.406 -32.719 -10.852 1 97.94 144 MET B O 1
ATOM 4609 N N . GLU B 1 145 ? 14.078 -30.844 -9.781 1 97.69 145 GLU B N 1
ATOM 4610 C CA . GLU B 1 145 ? 15.445 -30.375 -9.984 1 97.69 145 GLU B CA 1
ATOM 4611 C C . GLU B 1 145 ? 16.359 -30.828 -8.859 1 97.69 145 GLU B C 1
ATOM 4613 O O . GLU B 1 145 ? 17.578 -30.656 -8.93 1 97.69 145 GLU B O 1
ATOM 4618 N N . GLY B 1 146 ? 15.789 -31.359 -7.77 1 97.19 146 GLY B N 1
ATOM 4619 C CA . GLY B 1 146 ? 16.578 -31.969 -6.703 1 97.19 146 GLY B CA 1
ATOM 4620 C C . GLY B 1 146 ? 16.75 -31.062 -5.5 1 97.19 146 GLY B C 1
ATOM 4621 O O . GLY B 1 146 ? 17.516 -31.375 -4.59 1 97.19 146 GLY B O 1
ATOM 4622 N N . HIS B 1 147 ? 16.016 -29.969 -5.43 1 98.19 147 HIS B N 1
ATOM 4623 C CA . HIS B 1 147 ? 16.172 -29 -4.344 1 98.19 147 HIS B CA 1
ATOM 4624 C C . HIS B 1 147 ? 15.32 -29.406 -3.139 1 98.19 147 HIS B C 1
ATOM 4626 O O . HIS B 1 147 ? 14.508 -30.328 -3.219 1 98.19 147 HIS B O 1
ATOM 4632 N N . GLU B 1 148 ? 15.609 -28.812 -1.983 1 97.94 148 GLU B N 1
ATOM 4633 C CA . GLU B 1 148 ? 14.758 -28.891 -0.801 1 97.94 148 GLU B CA 1
ATOM 4634 C C . GLU B 1 148 ? 13.695 -27.797 -0.818 1 97.94 148 GLU B C 1
ATOM 4636 O O . GLU B 1 148 ? 14.008 -26.609 -0.981 1 97.94 148 GLU B O 1
ATOM 4641 N N . VAL B 1 149 ? 12.445 -28.219 -0.7 1 98.69 149 VAL B N 1
ATOM 4642 C CA . VAL B 1 149 ? 11.352 -27.266 -0.873 1 98.69 149 VAL B CA 1
ATOM 4643 C C . VAL B 1 149 ? 10.547 -27.156 0.424 1 98.69 149 VAL B C 1
ATOM 4645 O O . VAL B 1 149 ? 10.164 -28.172 1.006 1 98.69 149 VAL B O 1
ATOM 4648 N N . ILE B 1 150 ? 10.336 -25.953 0.899 1 98.75 150 ILE B N 1
ATOM 4649 C CA . ILE B 1 150 ? 9.492 -25.656 2.057 1 98.75 150 ILE B CA 1
ATOM 4650 C C . ILE B 1 150 ? 8.266 -24.875 1.615 1 98.75 150 ILE B C 1
ATOM 4652 O O . ILE B 1 150 ? 8.383 -23.781 1.059 1 98.75 150 ILE B O 1
ATOM 4656 N N . ILE B 1 151 ? 7.105 -25.406 1.917 1 98.75 151 ILE B N 1
ATOM 4657 C CA . ILE B 1 151 ? 5.852 -24.734 1.595 1 98.75 151 ILE B CA 1
ATOM 4658 C C . ILE B 1 151 ? 5.312 -24.031 2.838 1 98.75 151 ILE B C 1
ATOM 4660 O O . ILE B 1 151 ? 5.242 -24.625 3.916 1 98.75 151 ILE B O 1
ATOM 4664 N N . LEU B 1 152 ? 5.02 -22.797 2.752 1 98.69 152 LEU B N 1
ATOM 4665 C CA . LEU B 1 152 ? 4.234 -22.062 3.732 1 98.69 152 LEU B CA 1
ATOM 4666 C C . LEU B 1 152 ? 2.857 -21.703 3.178 1 98.69 152 LEU B C 1
ATOM 4668 O O . LEU B 1 152 ? 2.748 -20.984 2.182 1 98.69 152 LEU B O 1
ATOM 4672 N N . ASP B 1 153 ? 1.824 -22.219 3.773 1 98.25 153 ASP B N 1
ATOM 4673 C CA . ASP B 1 153 ? 0.464 -22.016 3.285 1 98.25 153 ASP B CA 1
ATOM 4674 C C . ASP B 1 153 ? -0.544 -22.062 4.43 1 98.25 153 ASP B C 1
ATOM 4676 O O . ASP B 1 153 ? -0.407 -22.859 5.355 1 98.25 153 ASP B O 1
ATOM 4680 N N . ASN B 1 154 ? -1.538 -21.188 4.328 1 96.75 154 ASN B N 1
ATOM 4681 C CA . ASN B 1 154 ? -2.566 -21.219 5.363 1 96.75 154 ASN B CA 1
ATOM 4682 C C . ASN B 1 154 ? -3.834 -21.906 4.879 1 96.75 154 ASN B C 1
ATOM 4684 O O . ASN B 1 154 ? -4.836 -21.953 5.598 1 96.75 154 ASN B O 1
ATOM 4688 N N . PHE B 1 155 ? -3.887 -22.359 3.656 1 95.44 155 PHE B N 1
ATOM 4689 C CA . PHE B 1 155 ? -4.938 -23.156 3.029 1 95.44 155 PHE B CA 1
ATOM 4690 C C . PHE B 1 155 ? -6.227 -22.359 2.91 1 95.44 155 PHE B C 1
ATOM 4692 O O . PHE B 1 155 ? -7.32 -22.922 2.994 1 95.44 155 PHE B O 1
ATOM 4699 N N . PHE B 1 156 ? -6.121 -21.078 2.857 1 93 156 PHE B N 1
ATOM 4700 C CA . PHE B 1 156 ? -7.301 -20.266 2.568 1 93 156 PHE B CA 1
ATOM 4701 C C . PHE B 1 156 ? -7.867 -20.609 1.197 1 93 156 PHE B C 1
ATOM 4703 O O . PHE B 1 156 ? -9.062 -20.891 1.067 1 93 156 PHE B O 1
ATOM 4710 N N . THR B 1 157 ? -6.961 -20.609 0.181 1 91.5 157 THR B N 1
ATOM 4711 C CA . THR B 1 157 ? -7.367 -21.047 -1.146 1 91.5 157 THR B CA 1
ATOM 4712 C C . THR B 1 157 ? -6.621 -22.328 -1.54 1 91.5 157 THR B C 1
ATOM 4714 O O . THR B 1 157 ? -7.062 -23.062 -2.43 1 91.5 157 THR B O 1
ATOM 4717 N N . GLY B 1 158 ? -5.473 -22.5 -0.94 1 93.5 158 GLY B N 1
ATOM 4718 C CA . GLY B 1 158 ? -4.676 -23.688 -1.234 1 93.5 158 GLY B CA 1
ATOM 4719 C C . GLY B 1 158 ? -5.32 -24.969 -0.763 1 93.5 158 GLY B C 1
ATOM 4720 O O . GLY B 1 158 ? -6.133 -24.969 0.163 1 93.5 158 GLY B O 1
ATOM 4721 N N . GLN B 1 159 ? -4.895 -26.062 -1.468 1 93.25 159 GLN B N 1
ATOM 4722 C CA . GLN B 1 159 ? -5.398 -27.375 -1.108 1 93.25 159 GLN B CA 1
ATOM 4723 C C . GLN B 1 159 ? -4.25 -28.344 -0.832 1 93.25 159 GLN B C 1
ATOM 4725 O O . GLN B 1 159 ? -3.273 -28.391 -1.582 1 93.25 159 GLN B O 1
ATOM 4730 N N . LYS B 1 160 ? -4.465 -29.141 0.17 1 93.38 160 LYS B N 1
ATOM 4731 C CA . LYS B 1 160 ? -3.436 -30.125 0.512 1 93.38 160 LYS B CA 1
ATOM 4732 C C . LYS B 1 160 ? -3.254 -31.141 -0.609 1 93.38 160 LYS B C 1
ATOM 4734 O O . LYS B 1 160 ? -2.145 -31.625 -0.839 1 93.38 160 LYS B O 1
ATOM 4739 N N . THR B 1 161 ? -4.301 -31.422 -1.337 1 92.69 161 THR B N 1
ATOM 4740 C CA . THR B 1 161 ? -4.273 -32.406 -2.418 1 92.69 161 THR B CA 1
ATOM 4741 C C . THR B 1 161 ? -3.312 -31.969 -3.52 1 92.69 161 THR B C 1
ATOM 4743 O O . THR B 1 161 ? -2.848 -32.781 -4.309 1 92.69 161 THR B O 1
ATOM 4746 N N . ASN B 1 162 ? -3.027 -30.672 -3.57 1 95.94 162 ASN B N 1
ATOM 4747 C CA . ASN B 1 162 ? -2.152 -30.141 -4.613 1 95.94 162 ASN B CA 1
ATOM 4748 C C . ASN B 1 162 ? -0.693 -30.516 -4.359 1 95.94 162 ASN B C 1
ATOM 4750 O O . ASN B 1 162 ? 0.136 -30.453 -5.266 1 95.94 162 ASN B O 1
ATOM 4754 N N . ILE B 1 163 ? -0.392 -30.891 -3.088 1 96.94 163 ILE B N 1
ATOM 4755 C CA . ILE B 1 163 ? 1.014 -31.109 -2.766 1 96.94 163 ILE B CA 1
ATOM 4756 C C . ILE B 1 163 ? 1.181 -32.469 -2.082 1 96.94 163 ILE B C 1
ATOM 4758 O O . ILE B 1 163 ? 2.289 -32.844 -1.693 1 96.94 163 ILE B O 1
ATOM 4762 N N . ASP B 1 164 ? 0.177 -33.219 -1.971 1 95.31 164 ASP B N 1
ATOM 4763 C CA . ASP B 1 164 ? 0.156 -34.5 -1.237 1 95.31 164 ASP B CA 1
ATOM 4764 C C . ASP B 1 164 ? 1.191 -35.469 -1.792 1 95.31 164 ASP B C 1
ATOM 4766 O O . ASP B 1 164 ? 1.758 -36.25 -1.047 1 95.31 164 ASP B O 1
ATOM 4770 N N . HIS B 1 165 ? 1.476 -35.438 -3.02 1 94.69 165 HIS B N 1
ATOM 4771 C CA . HIS B 1 165 ? 2.365 -36.375 -3.695 1 94.69 165 HIS B CA 1
ATOM 4772 C C . HIS B 1 165 ? 3.811 -36.188 -3.246 1 94.69 165 HIS B C 1
ATOM 4774 O O . HIS B 1 165 ? 4.652 -37.062 -3.467 1 94.69 165 HIS B O 1
ATOM 4780 N N . TRP B 1 166 ? 4.109 -35.094 -2.531 1 96.56 166 TRP B N 1
ATOM 4781 C CA . TRP B 1 166 ? 5.477 -34.844 -2.094 1 96.56 166 TRP B CA 1
ATOM 4782 C C . TRP B 1 166 ? 5.613 -35.062 -0.588 1 96.56 166 TRP B C 1
ATOM 4784 O O . TRP B 1 166 ? 6.723 -35.031 -0.052 1 96.56 166 TRP B O 1
ATOM 4794 N N . MET B 1 167 ? 4.562 -35.312 0.152 1 94.25 167 MET B N 1
ATOM 4795 C CA . MET B 1 167 ? 4.527 -35.25 1.61 1 94.25 167 MET B CA 1
ATOM 4796 C C . MET B 1 167 ? 5.469 -36.281 2.213 1 94.25 167 MET B C 1
ATOM 4798 O O . MET B 1 167 ? 5.973 -36.094 3.322 1 94.25 167 MET B O 1
ATOM 4802 N N . SER B 1 168 ? 5.809 -37.312 1.541 1 91.94 168 SER B N 1
ATOM 4803 C CA . SER B 1 168 ? 6.652 -38.375 2.066 1 91.94 168 SER B CA 1
ATOM 4804 C C . SER B 1 168 ? 8.117 -38.156 1.694 1 91.94 168 SER B C 1
ATOM 4806 O O . SER B 1 168 ? 9 -38.875 2.195 1 91.94 168 SER B O 1
ATOM 4808 N N . HIS B 1 169 ? 8.375 -37.281 0.815 1 94.19 169 HIS B N 1
ATOM 4809 C CA . HIS B 1 169 ? 9.742 -37.031 0.357 1 94.19 169 HIS B CA 1
ATOM 4810 C C . HIS B 1 169 ? 10.555 -36.312 1.418 1 94.19 169 HIS B C 1
ATOM 4812 O O . HIS B 1 169 ? 10.094 -35.344 2.004 1 94.19 169 HIS B O 1
ATOM 4818 N N . PRO B 1 170 ? 11.734 -36.656 1.742 1 93.44 170 PRO B N 1
ATOM 4819 C CA . PRO B 1 170 ? 12.531 -36.094 2.826 1 93.44 170 PRO B CA 1
ATOM 4820 C C . PRO B 1 170 ? 12.93 -34.625 2.555 1 93.44 170 PRO B C 1
ATOM 4822 O O . PRO B 1 170 ? 13.242 -33.906 3.488 1 93.44 170 PRO B O 1
ATOM 4825 N N . HIS B 1 171 ? 13 -34.219 1.279 1 96 171 HIS B N 1
ATOM 4826 C CA . HIS B 1 171 ? 13.414 -32.875 0.93 1 96 171 HIS B CA 1
ATOM 4827 C C . HIS B 1 171 ? 12.211 -31.953 0.801 1 96 171 HIS B C 1
ATOM 4829 O O . HIS B 1 171 ? 12.328 -30.828 0.298 1 96 171 HIS B O 1
ATOM 4835 N N . PHE B 1 172 ? 11.039 -32.406 1.238 1 97.56 172 PHE B N 1
ATOM 4836 C CA . PHE B 1 172 ? 9.82 -31.625 1.193 1 97.56 172 PHE B CA 1
ATOM 4837 C C . PHE B 1 172 ? 9.297 -31.359 2.6 1 97.56 172 PHE B C 1
ATOM 4839 O O . PHE B 1 172 ? 9.258 -32.25 3.439 1 97.56 172 PHE B O 1
ATOM 4846 N N . SER B 1 173 ? 8.938 -30.125 2.885 1 97.56 173 SER B N 1
ATOM 4847 C CA . SER B 1 173 ? 8.352 -29.766 4.172 1 97.56 173 SER B CA 1
ATOM 4848 C C . SER B 1 173 ? 7.184 -28.797 4 1 97.56 173 SER B C 1
ATOM 4850 O O . SER B 1 173 ? 7.184 -27.969 3.086 1 97.56 173 SER B O 1
ATOM 4852 N N . LEU B 1 174 ? 6.219 -28.953 4.859 1 98.06 174 LEU B N 1
ATOM 4853 C CA . LEU B 1 174 ? 5.039 -28.094 4.883 1 98.06 174 LEU B CA 1
ATOM 4854 C C . LEU B 1 174 ? 4.906 -27.391 6.223 1 98.06 174 LEU B C 1
ATOM 4856 O O . LEU B 1 174 ? 4.957 -28.031 7.277 1 98.06 174 LEU B O 1
ATOM 4860 N N . ILE B 1 175 ? 4.824 -26.109 6.18 1 97.81 175 ILE B N 1
ATOM 4861 C CA . ILE B 1 175 ? 4.484 -25.297 7.336 1 97.81 175 ILE B CA 1
ATOM 4862 C C . ILE B 1 175 ? 3.096 -24.688 7.145 1 97.81 175 ILE B C 1
ATOM 4864 O O . ILE B 1 175 ? 2.881 -23.875 6.234 1 97.81 175 ILE B O 1
ATOM 4868 N N . VAL B 1 176 ? 2.166 -25.125 7.973 1 97.81 176 VAL B N 1
ATOM 4869 C CA . VAL B 1 176 ? 0.843 -24.516 7.941 1 97.81 176 VAL B CA 1
ATOM 4870 C C . VAL B 1 176 ? 0.871 -23.203 8.711 1 97.81 176 VAL B C 1
ATOM 4872 O O . VAL B 1 176 ? 1.042 -23.188 9.938 1 97.81 176 VAL B O 1
ATOM 4875 N N . GLY B 1 177 ? 0.765 -22.094 7.992 1 97.56 177 GLY B N 1
ATOM 4876 C CA . GLY B 1 177 ? 0.864 -20.766 8.602 1 97.56 177 GLY B CA 1
ATOM 4877 C C . GLY B 1 177 ? 0.534 -19.641 7.641 1 97.56 177 GLY B C 1
ATOM 4878 O O . GLY B 1 177 ? 0.303 -19.875 6.453 1 97.56 177 GLY B O 1
ATOM 4879 N N . ASP B 1 178 ? 0.435 -18.484 8.203 1 97.75 178 ASP B N 1
ATOM 4880 C CA . ASP B 1 178 ? 0.128 -17.266 7.449 1 97.75 178 ASP B CA 1
ATOM 4881 C C . ASP B 1 178 ? 1.355 -16.375 7.336 1 97.75 178 ASP B C 1
ATOM 4883 O O . ASP B 1 178 ? 2.105 -16.203 8.297 1 97.75 178 ASP B O 1
ATOM 4887 N N . VAL B 1 179 ? 1.546 -15.773 6.199 1 98 179 VAL B N 1
ATOM 4888 C CA . VAL B 1 179 ? 2.729 -14.961 5.934 1 98 179 VAL B CA 1
ATOM 4889 C C . VAL B 1 179 ? 2.672 -13.688 6.766 1 98 179 VAL B C 1
ATOM 4891 O O . VAL B 1 179 ? 3.686 -13 6.934 1 98 179 VAL B O 1
ATOM 4894 N N . VAL B 1 180 ? 1.483 -13.258 7.242 1 96.94 180 VAL B N 1
ATOM 4895 C CA . VAL B 1 180 ? 1.349 -12.039 8.039 1 96.94 180 VAL B CA 1
ATOM 4896 C C . VAL B 1 180 ? 2.078 -12.211 9.367 1 96.94 180 VAL B C 1
ATOM 4898 O O . VAL B 1 180 ? 2.402 -11.227 10.031 1 96.94 180 VAL B O 1
ATOM 4901 N N . ASP B 1 181 ? 2.316 -13.469 9.734 1 96 181 ASP B N 1
ATOM 4902 C CA . ASP B 1 181 ? 3.086 -13.75 10.945 1 96 181 ASP B CA 1
ATOM 4903 C C . ASP B 1 181 ? 4.566 -13.938 10.617 1 96 181 ASP B C 1
ATOM 4905 O O . ASP B 1 181 ? 4.922 -14.672 9.695 1 96 181 ASP B O 1
ATOM 4909 N N . PRO B 1 182 ? 5.395 -13.273 11.398 1 94.69 182 PRO B N 1
ATOM 4910 C CA . PRO B 1 182 ? 6.824 -13.445 11.125 1 94.69 182 PRO B CA 1
ATOM 4911 C C . PRO B 1 182 ? 7.293 -14.883 11.297 1 94.69 182 PRO B C 1
ATOM 4913 O O . PRO B 1 182 ? 6.82 -15.594 12.188 1 94.69 182 PRO B O 1
ATOM 4916 N N . ILE B 1 183 ? 8.219 -15.32 10.43 1 95.12 183 ILE B N 1
ATOM 4917 C CA . ILE B 1 183 ? 8.781 -16.656 10.492 1 95.12 183 ILE B CA 1
ATOM 4918 C C . ILE B 1 183 ? 10.305 -16.594 10.414 1 95.12 183 ILE B C 1
ATOM 4920 O O . ILE B 1 183 ? 10.859 -15.758 9.688 1 95.12 183 ILE B O 1
ATOM 4924 N N . HIS B 1 184 ? 11 -17.484 11.148 1 94.56 184 HIS B N 1
ATOM 4925 C CA . HIS B 1 184 ? 12.453 -17.547 11.164 1 94.56 184 HIS B CA 1
ATOM 4926 C C . HIS B 1 184 ? 12.953 -18.859 10.562 1 94.56 184 HIS B C 1
ATOM 4928 O O . HIS B 1 184 ? 12.914 -19.891 11.219 1 94.56 184 HIS B O 1
ATOM 4934 N N . LEU B 1 185 ? 13.375 -18.797 9.352 1 96.44 185 LEU B N 1
ATOM 4935 C CA . LEU B 1 185 ? 13.875 -19.938 8.609 1 96.44 185 LEU B CA 1
ATOM 4936 C C . LEU B 1 185 ? 15.195 -19.609 7.91 1 96.44 185 LEU B C 1
ATOM 4938 O O . LEU B 1 185 ? 15.523 -18.438 7.723 1 96.44 185 LEU B O 1
ATOM 4942 N N . GLU B 1 186 ? 15.969 -20.625 7.652 1 97.44 186 GLU B N 1
ATOM 4943 C CA . GLU B 1 186 ? 17.141 -20.516 6.781 1 97.44 186 GLU B CA 1
ATOM 4944 C C . GLU B 1 186 ? 16.812 -20.984 5.363 1 97.44 186 GLU B C 1
ATOM 4946 O O . GLU B 1 186 ? 16.5 -22.156 5.152 1 97.44 186 GLU B O 1
ATOM 4951 N N . VAL B 1 187 ? 16.891 -20.094 4.387 1 98.38 187 VAL B N 1
ATOM 4952 C CA . VAL B 1 187 ? 16.562 -20.422 3.006 1 98.38 187 VAL B CA 1
ATOM 4953 C C . VAL B 1 187 ? 17.484 -19.672 2.053 1 98.38 187 VAL B C 1
ATOM 4955 O O . VAL B 1 187 ? 18.047 -18.641 2.414 1 98.38 187 VAL B O 1
ATOM 4958 N N . ASP B 1 188 ? 17.594 -20.219 0.834 1 98.62 188 ASP B N 1
ATOM 4959 C CA . ASP B 1 188 ? 18.406 -19.578 -0.199 1 98.62 188 ASP B CA 1
ATOM 4960 C C . ASP B 1 188 ? 17.547 -18.719 -1.126 1 98.62 188 ASP B C 1
ATOM 4962 O O . ASP B 1 188 ? 18.016 -17.719 -1.663 1 98.62 188 ASP B O 1
ATOM 4966 N N . GLU B 1 189 ? 16.328 -19.172 -1.342 1 98.81 189 GLU B N 1
ATOM 4967 C CA . GLU B 1 189 ? 15.398 -18.5 -2.238 1 98.81 189 GLU B CA 1
ATOM 4968 C C . GLU B 1 189 ? 13.984 -18.5 -1.663 1 98.81 189 GLU B C 1
ATOM 4970 O O . GLU B 1 189 ? 13.586 -19.438 -0.979 1 98.81 189 GLU B O 1
ATOM 4975 N N . ILE B 1 190 ? 13.289 -17.422 -1.913 1 98.94 190 ILE B N 1
ATOM 4976 C CA . ILE B 1 190 ? 11.898 -17.297 -1.505 1 98.94 190 ILE B CA 1
ATOM 4977 C C . ILE B 1 190 ? 11.031 -16.969 -2.717 1 98.94 190 ILE B C 1
ATOM 4979 O O . ILE B 1 190 ? 11.219 -15.93 -3.354 1 98.94 190 ILE B O 1
ATOM 4983 N N . TYR B 1 191 ? 10.172 -17.875 -3.104 1 98.94 191 TYR B N 1
ATOM 4984 C CA . TYR B 1 191 ? 9.078 -17.562 -4.02 1 98.94 191 TYR B CA 1
ATOM 4985 C C . TYR B 1 191 ? 7.836 -17.125 -3.256 1 98.94 191 TYR B C 1
ATOM 4987 O O . TYR B 1 191 ? 7.16 -17.938 -2.633 1 98.94 191 TYR B O 1
ATOM 4995 N N . HIS B 1 192 ? 7.516 -15.844 -3.32 1 98.94 192 HIS B N 1
ATOM 4996 C CA . HIS B 1 192 ? 6.406 -15.281 -2.559 1 98.94 192 HIS B CA 1
ATOM 4997 C C . HIS B 1 192 ? 5.141 -15.203 -3.406 1 98.94 192 HIS B C 1
ATOM 4999 O O . HIS B 1 192 ? 4.867 -14.172 -4.023 1 98.94 192 HIS B O 1
ATOM 5005 N N . LEU B 1 193 ? 4.273 -16.25 -3.283 1 98.81 193 LEU B N 1
ATOM 5006 C CA . LEU B 1 193 ? 3.072 -16.344 -4.109 1 98.81 193 LEU B CA 1
ATOM 5007 C C . LEU B 1 193 ? 1.815 -16.172 -3.264 1 98.81 193 LEU B C 1
ATOM 5009 O O . LEU B 1 193 ? 0.708 -16.094 -3.801 1 98.81 193 LEU B O 1
ATOM 5013 N N . ALA B 1 194 ? 1.986 -16.047 -2.014 1 98.06 194 ALA B N 1
ATOM 5014 C CA . ALA B 1 194 ? 0.848 -16.109 -1.102 1 98.06 194 ALA B CA 1
ATOM 5015 C C . ALA B 1 194 ? -0.06 -14.898 -1.272 1 98.06 194 ALA B C 1
ATOM 5017 O O . ALA B 1 194 ? 0.354 -13.766 -1.017 1 98.06 194 ALA B O 1
ATOM 5018 N N . CYS B 1 195 ? -1.3 -15.086 -1.675 1 96.06 195 CYS B N 1
ATOM 5019 C CA . CYS B 1 195 ? -2.383 -14.117 -1.777 1 96.06 195 CYS B CA 1
ATOM 5020 C C . CYS B 1 195 ? -3.547 -14.68 -2.582 1 96.06 195 CYS B C 1
ATOM 5022 O O . CYS B 1 195 ? -3.344 -15.266 -3.648 1 96.06 195 CYS B O 1
ATOM 5024 N N . PRO B 1 196 ? -4.734 -14.547 -2.043 1 93.5 196 PRO B N 1
ATOM 5025 C CA . PRO B 1 196 ? -5.84 -14.914 -2.932 1 93.5 196 PRO B CA 1
ATOM 5026 C C . PRO B 1 196 ? -5.863 -14.094 -4.215 1 93.5 196 PRO B C 1
ATOM 5028 O O . PRO B 1 196 ? -5.652 -12.875 -4.18 1 93.5 196 PRO B O 1
ATOM 5031 N N . ALA B 1 197 ? -6.109 -14.766 -5.273 1 89.56 197 ALA B N 1
ATOM 5032 C CA . ALA B 1 197 ? -5.945 -14.07 -6.547 1 89.56 197 ALA B CA 1
ATOM 5033 C C . ALA B 1 197 ? -7.285 -13.922 -7.266 1 89.56 197 ALA B C 1
ATOM 5035 O O . ALA B 1 197 ? -7.402 -13.141 -8.211 1 89.56 197 ALA B O 1
ATOM 5036 N N . SER B 1 198 ? -8.281 -14.656 -6.867 1 88.94 198 SER B N 1
ATOM 5037 C CA . SER B 1 198 ? -9.594 -14.539 -7.484 1 88.94 198 SER B CA 1
ATOM 5038 C C . SER B 1 198 ? -10.406 -13.414 -6.844 1 88.94 198 SER B C 1
ATOM 5040 O O . SER B 1 198 ? -10.383 -13.242 -5.621 1 88.94 198 SER B O 1
ATOM 5042 N N . PRO B 1 199 ? -11.172 -12.68 -7.664 1 87.44 199 PRO B N 1
ATOM 5043 C CA . PRO B 1 199 ? -11.93 -11.539 -7.133 1 87.44 199 PRO B CA 1
ATOM 5044 C C . PRO B 1 199 ? -12.906 -11.945 -6.035 1 87.44 199 PRO B C 1
ATOM 5046 O O . PRO B 1 199 ? -12.938 -11.328 -4.969 1 87.44 199 PRO B O 1
ATOM 5049 N N . PRO B 1 200 ? -13.641 -13.016 -6.18 1 85.94 200 PRO B N 1
ATOM 5050 C CA . PRO B 1 200 ? -14.531 -13.414 -5.086 1 85.94 200 PRO B CA 1
ATOM 5051 C C . PRO B 1 200 ? -13.773 -13.727 -3.795 1 85.94 200 PRO B C 1
ATOM 5053 O O . PRO B 1 200 ? -14.281 -13.461 -2.701 1 85.94 200 PRO B O 1
ATOM 5056 N N . HIS B 1 201 ? -12.586 -14.234 -3.957 1 88.94 201 HIS B N 1
ATOM 5057 C CA . HIS B 1 201 ? -11.844 -14.68 -2.783 1 88.94 201 HIS B CA 1
ATOM 5058 C C . HIS B 1 201 ? -11.141 -13.516 -2.094 1 88.94 201 HIS B C 1
ATOM 5060 O O . HIS B 1 201 ? -11.18 -13.398 -0.867 1 88.94 201 HIS B O 1
ATOM 5066 N N . TYR B 1 202 ? -10.484 -12.633 -2.891 1 92 202 TYR B N 1
ATOM 5067 C CA . TYR B 1 202 ? -9.742 -11.586 -2.193 1 92 202 TYR B CA 1
ATOM 5068 C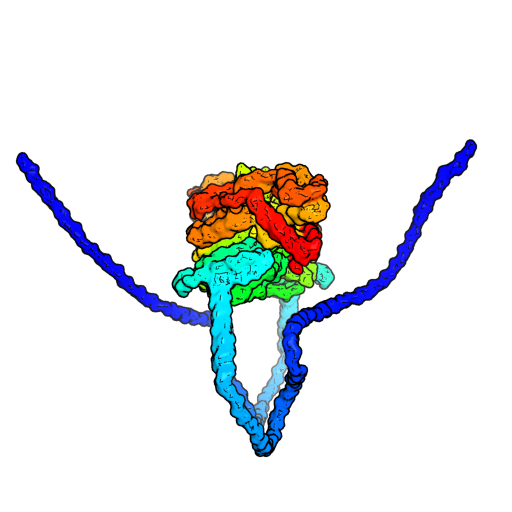 C . TYR B 1 202 ? -10.672 -10.477 -1.723 1 92 202 TYR B C 1
ATOM 5070 O O . TYR B 1 202 ? -10.297 -9.664 -0.872 1 92 202 TYR B O 1
ATOM 5078 N N . GLN B 1 203 ? -11.906 -10.43 -2.252 1 90 203 GLN B N 1
ATOM 5079 C CA . GLN B 1 203 ? -12.875 -9.43 -1.802 1 90 203 GLN B CA 1
ATOM 5080 C C . GLN B 1 203 ? -13.656 -9.93 -0.591 1 90 203 GLN B C 1
ATOM 5082 O O . GLN B 1 203 ? -14.344 -9.148 0.07 1 90 203 GLN B O 1
ATOM 5087 N N . PHE B 1 204 ? -13.555 -11.242 -0.295 1 90.25 204 PHE B N 1
ATOM 5088 C CA . PHE B 1 204 ? -14.266 -11.828 0.839 1 90.25 204 PHE B CA 1
ATOM 5089 C C . PHE B 1 204 ? -13.836 -11.164 2.145 1 90.25 204 PHE B C 1
ATOM 5091 O O . PHE B 1 204 ? -14.672 -10.852 2.994 1 90.25 204 PHE B O 1
ATOM 5098 N N . ASN B 1 205 ? -12.578 -10.953 2.277 1 93 205 ASN B N 1
ATOM 5099 C CA . ASN B 1 205 ? -11.969 -10.242 3.393 1 93 205 ASN B CA 1
ATOM 5100 C C . ASN B 1 205 ? -10.883 -9.273 2.916 1 93 205 ASN B C 1
ATOM 5102 O O . ASN B 1 205 ? -9.695 -9.562 3.027 1 93 205 ASN B O 1
ATOM 5106 N N . PRO B 1 206 ? -11.367 -8.094 2.473 1 95.5 206 PRO B N 1
ATOM 5107 C CA . PRO B 1 206 ? -10.438 -7.141 1.87 1 95.5 206 PRO B CA 1
ATOM 5108 C C . PRO B 1 206 ? -9.32 -6.719 2.828 1 95.5 206 PRO B C 1
ATOM 5110 O O . PRO B 1 206 ? -8.188 -6.496 2.402 1 95.5 206 PRO B O 1
ATOM 5113 N N . VAL B 1 207 ? -9.625 -6.602 4.105 1 94.88 207 VAL B N 1
ATOM 5114 C CA . VAL B 1 207 ? -8.633 -6.199 5.094 1 94.88 207 VAL B CA 1
ATOM 5115 C C . VAL B 1 207 ? -7.523 -7.25 5.168 1 94.88 207 VAL B C 1
ATOM 5117 O O . VAL B 1 207 ? -6.336 -6.91 5.18 1 94.88 207 VAL B O 1
ATOM 5120 N N . LYS B 1 208 ? -7.891 -8.477 5.176 1 95.69 208 LYS B N 1
ATOM 5121 C CA . LYS B 1 208 ? -6.91 -9.555 5.219 1 95.69 208 LYS B CA 1
ATOM 5122 C C . LYS B 1 208 ? -6.07 -9.586 3.945 1 95.69 208 LYS B C 1
ATOM 5124 O O . LYS B 1 208 ? -4.871 -9.867 3.992 1 95.69 208 LYS B O 1
ATOM 5129 N N . THR B 1 209 ? -6.711 -9.391 2.836 1 97.12 209 THR B N 1
ATOM 5130 C CA . THR B 1 209 ? -5.996 -9.359 1.564 1 97.12 209 THR B CA 1
ATOM 5131 C C . THR B 1 209 ? -4.934 -8.266 1.567 1 97.12 209 THR B C 1
ATOM 5133 O O . THR B 1 209 ? -3.795 -8.5 1.151 1 97.12 209 THR B O 1
ATOM 5136 N N . ILE B 1 210 ? -5.305 -7.094 2.086 1 97.38 210 ILE B N 1
ATOM 5137 C CA . ILE B 1 210 ? -4.352 -5.992 2.176 1 97.38 210 ILE B CA 1
ATOM 5138 C C . ILE B 1 210 ? -3.205 -6.375 3.107 1 97.38 210 ILE B C 1
ATOM 5140 O O . ILE B 1 210 ? -2.037 -6.137 2.789 1 97.38 210 ILE B O 1
ATOM 5144 N N . LYS B 1 211 ? -3.498 -6.973 4.211 1 97 211 LYS B N 1
ATOM 5145 C CA . LYS B 1 211 ? -2.486 -7.391 5.176 1 97 211 LYS B CA 1
ATOM 5146 C C . LYS B 1 211 ? -1.518 -8.398 4.559 1 97 211 LYS B C 1
ATOM 5148 O O . LYS B 1 211 ? -0.312 -8.336 4.805 1 97 211 LYS B O 1
ATOM 5153 N N . THR B 1 212 ? -2.07 -9.305 3.836 1 97.69 212 THR B N 1
ATOM 5154 C CA . THR B 1 212 ? -1.245 -10.312 3.178 1 97.69 212 THR B CA 1
ATOM 5155 C C . THR B 1 212 ? -0.251 -9.656 2.225 1 97.69 212 THR B C 1
ATOM 5157 O O . THR B 1 212 ? 0.93 -10.008 2.209 1 97.69 212 THR B O 1
ATOM 5160 N N . SER B 1 213 ? -0.693 -8.672 1.487 1 97.75 213 SER B N 1
ATOM 5161 C CA . SER B 1 213 ? 0.148 -8.016 0.494 1 97.75 213 SER B CA 1
ATOM 5162 C C . SER B 1 213 ? 1.126 -7.047 1.152 1 97.75 213 SER B C 1
ATOM 5164 O O . SER B 1 213 ? 2.209 -6.793 0.621 1 97.75 213 SER B O 1
ATOM 5166 N N . THR B 1 214 ? 0.773 -6.488 2.293 1 97.19 214 THR B N 1
ATOM 5167 C CA . THR B 1 214 ? 1.632 -5.5 2.939 1 97.19 214 THR B CA 1
ATOM 5168 C C . THR B 1 214 ? 2.502 -6.16 4.008 1 97.19 214 THR B C 1
ATOM 5170 O O . THR B 1 214 ? 3.666 -6.48 3.756 1 97.19 214 THR B O 1
ATOM 5173 N N . GLU B 1 215 ? 1.866 -6.652 5.078 1 96.75 215 GLU B N 1
ATOM 5174 C CA . GLU B 1 215 ? 2.6 -7.277 6.176 1 96.75 215 GLU B CA 1
ATOM 5175 C C . GLU B 1 215 ? 3.266 -8.57 5.727 1 96.75 215 GLU B C 1
ATOM 5177 O O . GLU B 1 215 ? 4.391 -8.875 6.133 1 96.75 215 GLU B O 1
ATOM 5182 N N . GLY B 1 216 ? 2.555 -9.336 4.938 1 98.31 216 GLY B N 1
ATOM 5183 C CA . GLY B 1 216 ? 3.129 -10.57 4.426 1 98.31 216 GLY B CA 1
ATOM 5184 C C . GLY B 1 216 ? 4.398 -10.352 3.621 1 98.31 216 GLY B C 1
ATOM 5185 O O . GLY B 1 216 ? 5.398 -11.039 3.83 1 98.31 216 GLY B O 1
ATOM 5186 N N . THR B 1 217 ? 4.312 -9.375 2.727 1 98.56 217 THR B N 1
ATOM 5187 C CA . THR B 1 217 ? 5.477 -9.062 1.9 1 98.56 217 THR B CA 1
ATOM 5188 C C . THR B 1 217 ? 6.613 -8.508 2.754 1 98.56 217 THR B C 1
ATOM 5190 O O . THR B 1 217 ? 7.773 -8.875 2.561 1 98.56 217 THR B O 1
ATOM 5193 N N . MET B 1 218 ? 6.285 -7.672 3.707 1 97.5 218 MET B N 1
ATOM 5194 C CA . MET B 1 218 ? 7.297 -7.109 4.598 1 97.5 218 MET B CA 1
ATOM 5195 C C . MET B 1 218 ? 8.008 -8.211 5.375 1 97.5 218 MET B C 1
ATOM 5197 O O . MET B 1 218 ? 9.234 -8.164 5.531 1 97.5 218 MET B O 1
ATOM 5201 N N . ASN B 1 219 ? 7.281 -9.156 5.855 1 97.94 219 ASN B N 1
ATOM 5202 C CA . ASN B 1 219 ? 7.852 -10.266 6.609 1 97.94 219 ASN B CA 1
ATOM 5203 C C . ASN B 1 219 ? 8.781 -11.117 5.746 1 97.94 219 ASN B C 1
ATOM 5205 O O . ASN B 1 219 ? 9.852 -11.523 6.191 1 97.94 219 ASN B O 1
ATOM 5209 N N . MET B 1 220 ? 8.391 -11.344 4.574 1 98.69 220 MET B N 1
ATOM 5210 C CA . MET B 1 220 ? 9.211 -12.156 3.68 1 98.69 220 MET B CA 1
ATOM 5211 C C . MET B 1 220 ? 10.469 -11.398 3.262 1 98.69 220 MET B C 1
ATOM 5213 O O . MET B 1 220 ? 11.547 -11.992 3.143 1 98.69 220 MET B O 1
ATOM 5217 N N . LEU B 1 221 ? 10.297 -10.109 3.021 1 98.62 221 LEU B N 1
ATOM 5218 C CA . LEU B 1 221 ? 11.461 -9.289 2.701 1 98.62 221 LEU B CA 1
ATOM 5219 C C . LEU B 1 221 ? 12.414 -9.211 3.887 1 98.62 221 LEU B C 1
ATOM 5221 O O . LEU B 1 221 ? 13.633 -9.258 3.711 1 98.62 221 LEU B O 1
ATOM 5225 N N . GLY B 1 222 ? 11.828 -9.047 5.055 1 97.69 222 GLY B N 1
ATOM 5226 C CA . GLY B 1 222 ? 12.648 -9.094 6.254 1 97.69 222 GLY B CA 1
ATOM 5227 C C . GLY B 1 222 ? 13.438 -10.391 6.387 1 97.69 222 GLY B C 1
ATOM 5228 O O . GLY B 1 222 ? 14.617 -10.367 6.75 1 97.69 222 GLY B O 1
ATOM 5229 N N . LEU B 1 223 ? 12.805 -11.484 6.094 1 98.25 223 LEU B N 1
ATOM 5230 C CA . LEU B 1 223 ? 13.461 -12.789 6.129 1 98.25 223 LEU B CA 1
ATOM 5231 C C . LEU B 1 223 ? 14.586 -12.859 5.102 1 98.25 223 LEU B C 1
ATOM 5233 O O . LEU B 1 223 ? 15.695 -13.297 5.414 1 98.25 223 LEU B O 1
ATOM 5237 N N . ALA B 1 224 ? 14.273 -12.445 3.918 1 98.62 224 ALA B N 1
ATOM 5238 C CA . ALA B 1 224 ? 15.273 -12.445 2.854 1 98.62 224 ALA B CA 1
ATOM 5239 C C . ALA B 1 224 ? 16.5 -11.633 3.252 1 98.62 224 ALA B C 1
ATOM 5241 O O . ALA B 1 224 ? 17.641 -12.062 3.043 1 98.62 224 ALA B O 1
ATOM 5242 N N . LYS B 1 225 ? 16.266 -10.469 3.758 1 98.12 225 LYS B N 1
ATOM 5243 C CA . LYS B 1 225 ? 17.344 -9.594 4.199 1 98.12 225 LYS B CA 1
ATOM 5244 C C . LYS B 1 225 ? 18.188 -10.273 5.273 1 98.12 225 LYS B C 1
ATOM 5246 O O . LYS B 1 225 ? 19.422 -10.242 5.215 1 98.12 225 LYS B O 1
ATOM 5251 N N . ARG B 1 226 ? 17.562 -10.898 6.191 1 97.31 226 ARG B N 1
ATOM 5252 C CA . ARG B 1 226 ? 18.234 -11.492 7.352 1 97.31 226 ARG B CA 1
ATOM 5253 C C . ARG B 1 226 ? 19.156 -12.625 6.93 1 97.31 226 ARG B C 1
ATOM 5255 O O . ARG B 1 226 ? 20.281 -12.734 7.441 1 97.31 226 ARG B O 1
ATOM 5262 N N . VAL B 1 227 ? 18.75 -13.438 5.945 1 97.75 227 VAL B N 1
ATOM 5263 C CA . VAL B 1 227 ? 19.484 -14.656 5.66 1 97.75 227 VAL B CA 1
ATOM 5264 C C . VAL B 1 227 ? 20.219 -14.516 4.324 1 97.75 227 VAL B C 1
ATOM 5266 O O . VAL B 1 227 ? 20.906 -15.445 3.889 1 97.75 227 VAL B O 1
ATOM 5269 N N . GLY B 1 228 ? 20 -13.375 3.668 1 97.94 228 GLY B N 1
ATOM 5270 C CA . GLY B 1 228 ? 20.641 -13.141 2.391 1 97.94 228 GLY B CA 1
ATOM 5271 C C . GLY B 1 228 ? 20.016 -13.914 1.247 1 97.94 228 GLY B C 1
ATOM 5272 O O . GLY B 1 228 ? 20.719 -14.328 0.315 1 97.94 228 GLY B O 1
ATOM 5273 N N . ALA B 1 229 ? 18.75 -14.227 1.306 1 98.56 229 ALA B N 1
ATOM 5274 C CA . ALA B 1 229 ? 18.047 -14.992 0.287 1 98.56 229 ALA B CA 1
ATOM 5275 C C . ALA B 1 229 ? 17.609 -14.102 -0.875 1 98.56 229 ALA B C 1
ATOM 5277 O O . ALA B 1 229 ? 17.375 -12.906 -0.692 1 98.56 229 ALA B O 1
ATOM 5278 N N . LYS B 1 230 ? 17.531 -14.672 -2.047 1 98.62 230 LYS B N 1
ATOM 5279 C CA . LYS B 1 230 ? 16.844 -14.055 -3.176 1 98.62 230 LYS B CA 1
ATOM 5280 C C . LYS B 1 230 ? 15.328 -14.211 -3.041 1 98.62 230 LYS B C 1
ATOM 5282 O O . LYS B 1 230 ? 14.836 -15.266 -2.633 1 98.62 230 LYS B O 1
ATOM 5287 N N . ILE B 1 231 ? 14.633 -13.156 -3.371 1 98.88 231 ILE B N 1
ATOM 5288 C CA . ILE B 1 231 ? 13.188 -13.234 -3.221 1 98.88 231 ILE B CA 1
ATOM 5289 C C . ILE B 1 231 ? 12.508 -12.812 -4.52 1 98.88 231 ILE B C 1
ATOM 5291 O O . ILE B 1 231 ? 12.906 -11.836 -5.152 1 98.88 231 ILE B O 1
ATOM 5295 N N . LEU B 1 232 ? 11.531 -13.594 -4.969 1 98.94 232 LEU B N 1
ATOM 5296 C CA . LEU B 1 232 ? 10.688 -13.297 -6.125 1 98.94 232 LEU B CA 1
ATOM 5297 C C . LEU B 1 232 ? 9.242 -13.07 -5.703 1 98.94 232 LEU B C 1
ATOM 5299 O O . LEU B 1 232 ? 8.656 -13.898 -5.004 1 98.94 232 LEU B O 1
ATOM 5303 N N . LEU B 1 233 ? 8.711 -11.891 -6.055 1 98.88 233 LEU B N 1
ATOM 5304 C CA . LEU B 1 233 ? 7.312 -11.547 -5.812 1 98.88 233 LEU B CA 1
ATOM 5305 C C . LEU B 1 233 ? 6.461 -11.844 -7.039 1 98.88 233 LEU B C 1
ATOM 5307 O O . LEU B 1 233 ? 6.793 -11.414 -8.148 1 98.88 233 LEU B O 1
ATOM 5311 N N . THR B 1 234 ? 5.457 -12.617 -6.824 1 98.75 234 THR B N 1
ATOM 5312 C CA . THR B 1 234 ? 4.441 -12.719 -7.867 1 98.75 234 THR B CA 1
ATOM 5313 C C . THR B 1 234 ? 3.436 -11.578 -7.75 1 98.75 234 THR B C 1
ATOM 5315 O O . THR B 1 234 ? 2.535 -11.617 -6.906 1 98.75 234 THR B O 1
ATOM 5318 N N . SER B 1 235 ? 3.643 -10.633 -8.562 1 98.25 235 SER B N 1
ATOM 5319 C CA . SER B 1 235 ? 2.672 -9.555 -8.688 1 98.25 235 SER B CA 1
ATOM 5320 C C . SER B 1 235 ? 1.577 -9.914 -9.688 1 98.25 235 SER B C 1
ATOM 5322 O O . SER B 1 235 ? 1.229 -11.086 -9.844 1 98.25 235 SER B O 1
ATOM 5324 N N . THR B 1 236 ? 0.961 -8.977 -10.258 1 96.94 236 THR B N 1
ATOM 5325 C CA . THR B 1 236 ? -0.224 -9.227 -11.07 1 96.94 236 THR B CA 1
ATOM 5326 C C . THR B 1 236 ? -0.354 -8.172 -12.172 1 96.94 236 THR B C 1
ATOM 5328 O O . THR B 1 236 ? 0.172 -7.066 -12.047 1 96.94 236 THR B O 1
ATOM 5331 N N . SER B 1 237 ? -1.038 -8.586 -13.18 1 94.75 237 SER B N 1
ATOM 5332 C CA . SER B 1 237 ? -1.388 -7.637 -14.234 1 94.75 237 SER B CA 1
ATOM 5333 C C . SER B 1 237 ? -2.439 -6.645 -13.75 1 94.75 237 SER B C 1
ATOM 5335 O O . SER B 1 237 ? -2.637 -5.594 -14.359 1 94.75 237 SER B O 1
ATOM 5337 N N . GLU B 1 238 ? -3.135 -6.938 -12.664 1 92.06 238 GLU B N 1
ATOM 5338 C CA . GLU B 1 238 ? -4.16 -6.055 -12.117 1 92.06 238 GLU B CA 1
ATOM 5339 C C . GLU B 1 238 ? -3.562 -4.727 -11.656 1 92.06 238 GLU B C 1
ATOM 5341 O O . GLU B 1 238 ? -4.285 -3.754 -11.445 1 92.06 238 GLU B O 1
ATOM 5346 N N . ILE B 1 239 ? -2.258 -4.621 -11.539 1 95.19 239 ILE B N 1
ATOM 5347 C CA . ILE B 1 239 ? -1.611 -3.377 -11.133 1 95.19 239 ILE B CA 1
ATOM 5348 C C . ILE B 1 239 ? -1.812 -2.318 -12.219 1 95.19 239 ILE B C 1
ATOM 5350 O O . ILE B 1 239 ? -1.624 -1.124 -11.969 1 95.19 239 ILE B O 1
ATOM 5354 N N . TYR B 1 240 ? -2.098 -2.816 -13.422 1 95.25 240 TYR B N 1
ATOM 5355 C CA . TYR B 1 240 ? -2.34 -1.896 -14.531 1 95.25 240 TYR B CA 1
ATOM 5356 C C . TYR B 1 240 ? -3.758 -1.342 -14.477 1 95.25 240 TYR B C 1
ATOM 5358 O O . TYR B 1 240 ? -4.082 -0.386 -15.188 1 95.25 240 TYR B O 1
ATOM 5366 N N . GLY B 1 241 ? -4.633 -1.93 -13.633 1 92.25 241 GLY B N 1
ATOM 5367 C CA . GLY B 1 241 ? -6.004 -1.475 -13.492 1 92.25 241 GLY B CA 1
ATOM 5368 C C . GLY B 1 241 ? -6.809 -1.583 -14.773 1 92.25 241 GLY B C 1
ATOM 5369 O O . GLY B 1 241 ? -6.859 -2.648 -15.391 1 92.25 241 GLY B O 1
ATOM 5370 N N . ASP B 1 242 ? -7.535 -0.53 -15.125 1 90.62 242 ASP B N 1
ATOM 5371 C CA . ASP B 1 242 ? -8.172 -0.367 -16.422 1 90.62 242 ASP B CA 1
ATOM 5372 C C . ASP B 1 242 ? -7.254 0.379 -17.391 1 90.62 242 ASP B C 1
ATOM 5374 O O . ASP B 1 242 ? -7.398 1.588 -17.594 1 90.62 242 ASP B O 1
ATOM 5378 N N . PRO B 1 243 ? -6.441 -0.359 -18.016 1 92.44 243 PRO B N 1
ATOM 5379 C CA . PRO B 1 243 ? -5.352 0.277 -18.766 1 92.44 243 PRO B CA 1
ATOM 5380 C C . PRO B 1 243 ? -5.852 1.111 -19.938 1 92.44 243 PRO B C 1
ATOM 5382 O O . PRO B 1 243 ? -6.812 0.727 -20.609 1 92.44 243 PRO B O 1
ATOM 5385 N N . GLN B 1 244 ? -5.156 2.172 -20.188 1 91.62 244 GLN B N 1
ATOM 5386 C CA . GLN B 1 244 ? -5.461 3.066 -21.297 1 91.62 244 GLN B CA 1
ATOM 5387 C C . GLN B 1 244 ? -4.484 2.859 -22.453 1 91.62 244 GLN B C 1
ATOM 5389 O O . GLN B 1 244 ? -4.445 3.662 -23.391 1 91.62 244 GLN B O 1
ATOM 5394 N N . VAL B 1 245 ? -3.672 1.848 -22.312 1 92.94 245 VAL B N 1
ATOM 5395 C CA . VAL B 1 245 ? -2.707 1.493 -23.344 1 92.94 245 VAL B CA 1
ATOM 5396 C C . VAL B 1 245 ? -2.871 0.023 -23.719 1 92.94 245 VAL B C 1
ATO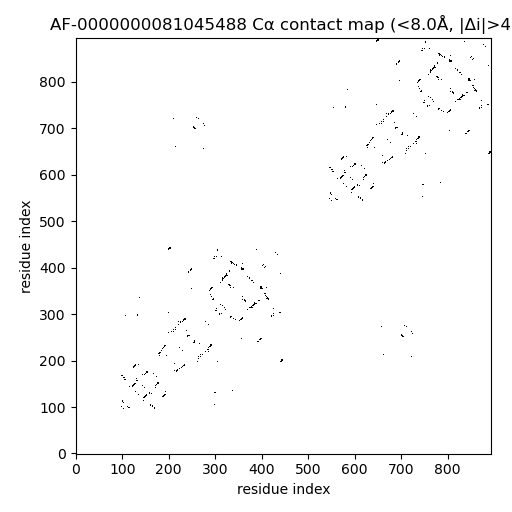M 5398 O O . VAL B 1 245 ? -3.389 -0.773 -22.938 1 92.94 245 VAL B O 1
ATOM 5401 N N . HIS B 1 246 ? -2.467 -0.33 -25 1 92.69 246 HIS B N 1
ATOM 5402 C CA . HIS B 1 246 ? -2.557 -1.688 -25.516 1 92.69 246 HIS B CA 1
ATOM 5403 C C . HIS B 1 246 ? -1.427 -1.977 -26.5 1 92.69 246 HIS B C 1
ATOM 5405 O O . HIS B 1 246 ? -1.245 -1.244 -27.484 1 92.69 246 HIS B O 1
ATOM 5411 N N . PRO B 1 247 ? -0.645 -3.047 -26.25 1 96.06 247 PRO B N 1
ATOM 5412 C CA . PRO B 1 247 ? -0.563 -3.918 -25.078 1 96.06 247 PRO B CA 1
ATOM 5413 C C . PRO B 1 247 ? 0.034 -3.211 -23.859 1 96.06 247 PRO B C 1
ATOM 5415 O O . PRO B 1 247 ? 0.456 -2.057 -23.953 1 96.06 247 PRO B O 1
ATOM 5418 N N . GLN B 1 248 ? -0.067 -3.816 -22.719 1 95.94 248 GLN B N 1
ATOM 5419 C CA . GLN B 1 248 ? 0.484 -3.24 -21.5 1 95.94 248 GLN B CA 1
ATOM 5420 C C . GLN B 1 248 ? 1.968 -3.566 -21.344 1 95.94 248 GLN B C 1
ATOM 5422 O O . GLN B 1 248 ? 2.348 -4.738 -21.281 1 95.94 248 GLN B O 1
ATOM 5427 N N . LYS B 1 249 ? 2.773 -2.539 -21.266 1 97.25 249 LYS B N 1
ATOM 5428 C CA . LYS B 1 249 ? 4.211 -2.639 -21.047 1 97.25 249 LYS B CA 1
ATOM 5429 C C . LYS B 1 249 ? 4.555 -2.387 -19.578 1 97.25 249 LYS B C 1
ATOM 5431 O O . LYS B 1 249 ? 3.791 -1.737 -18.859 1 97.25 249 LYS B O 1
ATOM 5436 N N . GLU B 1 250 ? 5.719 -2.873 -19.188 1 97.62 250 GLU B N 1
ATOM 5437 C CA . GLU B 1 250 ? 6.09 -2.789 -17.781 1 97.62 250 GLU B CA 1
ATOM 5438 C C . GLU B 1 250 ? 6.324 -1.342 -17.359 1 97.62 250 GLU B C 1
ATOM 5440 O O . GLU B 1 250 ? 6.289 -1.024 -16.172 1 97.62 250 GLU B O 1
ATOM 5445 N N . ASP B 1 251 ? 6.535 -0.461 -18.312 1 95.19 251 ASP B N 1
ATOM 5446 C CA . ASP B 1 251 ? 6.793 0.934 -17.969 1 95.19 251 ASP B CA 1
ATOM 5447 C C . ASP B 1 251 ? 5.488 1.725 -17.875 1 95.19 251 ASP B C 1
ATOM 5449 O O . ASP B 1 251 ? 5.496 2.902 -17.516 1 95.19 251 ASP B O 1
ATOM 5453 N N . TYR B 1 252 ? 4.371 1.077 -18.219 1 96.31 252 TYR B N 1
ATOM 5454 C CA . TYR B 1 252 ? 3.061 1.68 -18 1 96.31 252 TYR B CA 1
ATOM 5455 C C . TYR B 1 252 ? 2.689 1.644 -16.516 1 96.31 252 TYR B C 1
ATOM 5457 O O . TYR B 1 252 ? 2.686 0.577 -15.898 1 96.31 252 TYR B O 1
ATOM 5465 N N . TRP B 1 253 ? 2.371 2.793 -15.945 1 95.06 253 TRP B N 1
ATOM 5466 C CA . TRP B 1 253 ? 2.229 2.9 -14.5 1 95.06 253 TRP B CA 1
ATOM 5467 C C . TRP B 1 253 ? 0.849 2.428 -14.047 1 95.06 253 TRP B C 1
ATOM 5469 O O . TRP B 1 253 ? 0.634 2.15 -12.867 1 95.06 253 TRP B O 1
ATOM 5479 N N . GLY B 1 254 ? -0.105 2.354 -14.945 1 93.81 254 GLY B N 1
ATOM 5480 C CA . GLY B 1 254 ? -1.419 1.829 -14.609 1 93.81 254 GLY B CA 1
ATOM 5481 C C . GLY B 1 254 ? -2.453 2.916 -14.375 1 93.81 254 GLY B C 1
ATOM 5482 O O . GLY B 1 254 ? -2.104 4.086 -14.195 1 93.81 254 GLY B O 1
ATOM 5483 N N . ASN B 1 255 ? -3.67 2.615 -14.516 1 94.56 255 ASN B N 1
ATOM 5484 C CA . ASN B 1 255 ? -4.863 3.387 -14.188 1 94.56 255 ASN B CA 1
ATOM 5485 C C . ASN B 1 255 ? -5.742 2.656 -13.18 1 94.56 255 ASN B C 1
ATOM 5487 O O . ASN B 1 255 ? -6.734 2.027 -13.555 1 94.56 255 ASN B O 1
ATOM 5491 N N . VAL B 1 256 ? -5.398 2.854 -11.914 1 94.06 256 VAL B N 1
ATOM 5492 C CA . VAL B 1 256 ? -5.945 2.006 -10.859 1 94.06 256 VAL B CA 1
ATOM 5493 C C . VAL B 1 256 ? -6.77 2.852 -9.891 1 94.06 256 VAL B C 1
ATOM 5495 O O . VAL B 1 256 ? -6.312 3.898 -9.43 1 94.06 256 VAL B O 1
ATOM 5498 N N . ASN B 1 257 ? -7.973 2.361 -9.594 1 93.31 257 ASN B N 1
ATOM 5499 C CA . ASN B 1 257 ? -8.844 2.986 -8.602 1 93.31 257 ASN B CA 1
ATOM 5500 C C . ASN B 1 257 ? -8.406 2.648 -7.18 1 93.31 257 ASN B C 1
ATOM 5502 O O . ASN B 1 257 ? -8.5 1.495 -6.754 1 93.31 257 ASN B O 1
ATOM 5506 N N . PRO B 1 258 ? -7.969 3.664 -6.43 1 94.19 258 PRO B N 1
ATOM 5507 C CA . PRO B 1 258 ? -7.516 3.355 -5.07 1 94.19 258 PRO B CA 1
ATOM 5508 C C . PRO B 1 258 ? -8.672 3.178 -4.09 1 94.19 258 PRO B C 1
ATOM 5510 O O . PRO B 1 258 ? -8.461 2.727 -2.959 1 94.19 258 PRO B O 1
ATOM 5513 N N . MET B 1 259 ? -9.891 3.459 -4.504 1 93.19 259 MET B N 1
ATOM 5514 C CA . MET B 1 259 ? -11.055 3.465 -3.617 1 93.19 259 MET B CA 1
ATOM 5515 C C . MET B 1 259 ? -12.172 2.598 -4.184 1 93.19 259 MET B C 1
ATOM 5517 O O . MET B 1 259 ? -13.32 3.041 -4.281 1 93.19 259 MET B O 1
ATOM 5521 N N . GLY B 1 260 ? -11.914 1.415 -4.434 1 91.12 260 GLY B N 1
ATOM 5522 C CA . GLY B 1 260 ? -12.906 0.519 -5.004 1 91.12 260 GLY B CA 1
ATOM 5523 C C . GLY B 1 260 ? -12.859 -0.877 -4.414 1 91.12 260 GLY B C 1
ATOM 5524 O O . GLY B 1 260 ? -11.977 -1.188 -3.613 1 91.12 260 GLY B O 1
ATOM 5525 N N . PRO B 1 261 ? -13.805 -1.687 -4.828 1 90.81 261 PRO B N 1
ATOM 5526 C CA . PRO B 1 261 ? -13.898 -3.033 -4.258 1 90.81 261 PRO B CA 1
ATOM 5527 C C . PRO B 1 261 ? -12.703 -3.908 -4.609 1 90.81 261 PRO B C 1
ATOM 5529 O O . PRO B 1 261 ? -12.367 -4.836 -3.867 1 90.81 261 PRO B O 1
ATOM 5532 N N . ARG B 1 262 ? -11.992 -3.611 -5.672 1 91.25 262 ARG B N 1
ATOM 5533 C CA . ARG B 1 262 ? -10.867 -4.434 -6.102 1 91.25 262 ARG B CA 1
ATOM 5534 C C . ARG B 1 262 ? -9.547 -3.869 -5.59 1 91.25 262 ARG B C 1
ATOM 5536 O O . ARG B 1 262 ? -8.5 -4.508 -5.715 1 91.25 262 ARG B O 1
ATOM 5543 N N . SER B 1 263 ? -9.609 -2.701 -4.957 1 95.25 263 SER B N 1
ATOM 5544 C CA . SER B 1 263 ? -8.398 -1.977 -4.566 1 95.25 263 SER B CA 1
ATOM 5545 C C . SER B 1 263 ? -7.582 -2.773 -3.557 1 95.25 263 SER B C 1
ATOM 5547 O O . SER B 1 263 ? -6.359 -2.641 -3.498 1 95.25 263 SER B O 1
ATOM 5549 N N . CYS B 1 264 ? -8.281 -3.613 -2.768 1 96.5 264 CYS B N 1
ATOM 5550 C CA . CYS B 1 264 ? -7.574 -4.395 -1.758 1 96.5 264 CYS B CA 1
ATOM 5551 C C . CYS B 1 264 ? -6.512 -5.277 -2.398 1 96.5 264 CYS B C 1
ATOM 5553 O O . CYS B 1 264 ? -5.477 -5.547 -1.792 1 96.5 264 CYS B O 1
ATOM 5555 N N . TYR B 1 265 ? -6.789 -5.664 -3.562 1 96.38 265 TYR B N 1
ATOM 5556 C CA . TYR B 1 265 ? -5.844 -6.508 -4.285 1 96.38 265 TYR B CA 1
ATOM 5557 C C . TYR B 1 265 ? -4.926 -5.668 -5.164 1 96.38 265 TYR B C 1
ATOM 5559 O O . TYR B 1 265 ? -3.701 -5.809 -5.105 1 96.38 265 TYR B O 1
ATOM 5567 N N . ASP B 1 266 ? -5.398 -4.715 -5.969 1 95.5 266 ASP B N 1
ATOM 5568 C CA . ASP B 1 266 ? -4.625 -3.895 -6.895 1 95.5 266 ASP B CA 1
ATOM 5569 C C . ASP B 1 266 ? -3.584 -3.061 -6.148 1 95.5 266 ASP B C 1
ATOM 5571 O O . ASP B 1 266 ? -2.383 -3.191 -6.395 1 95.5 266 ASP B O 1
ATOM 5575 N N . GLU B 1 267 ? -4.082 -2.287 -5.273 1 97.19 267 GLU B N 1
ATOM 5576 C CA . GLU B 1 267 ? -3.197 -1.411 -4.512 1 97.19 267 GLU B CA 1
ATOM 5577 C C . GLU B 1 267 ? -2.318 -2.211 -3.555 1 97.19 267 GLU B C 1
ATOM 5579 O O . GLU B 1 267 ? -1.176 -1.834 -3.291 1 97.19 267 GLU B O 1
ATOM 5584 N N . GLY B 1 268 ? -2.896 -3.314 -3.053 1 97.5 268 GLY B N 1
ATOM 5585 C CA . GLY B 1 268 ? -2.068 -4.199 -2.25 1 97.5 268 GLY B CA 1
ATOM 5586 C C . GLY B 1 268 ? -0.834 -4.691 -2.982 1 97.5 268 GLY B C 1
ATOM 5587 O O . GLY B 1 268 ? 0.276 -4.629 -2.451 1 97.5 268 GLY B O 1
ATOM 5588 N N . LYS B 1 269 ? -1.036 -5.105 -4.129 1 98.25 269 LYS B N 1
ATOM 5589 C CA . LYS B 1 269 ? 0.082 -5.613 -4.914 1 98.25 269 LYS B CA 1
ATOM 5590 C C . LYS B 1 269 ? 0.992 -4.48 -5.379 1 98.25 269 LYS B C 1
ATOM 5592 O O . LYS B 1 269 ? 2.207 -4.656 -5.484 1 98.25 269 LYS B O 1
ATOM 5597 N N . ARG B 1 270 ? 0.469 -3.328 -5.672 1 98.12 270 ARG B N 1
ATOM 5598 C CA . ARG B 1 270 ? 1.28 -2.176 -6.051 1 98.12 270 ARG B CA 1
ATOM 5599 C C . ARG B 1 270 ? 2.244 -1.791 -4.934 1 98.12 270 ARG B C 1
ATOM 5601 O O . ARG B 1 270 ? 3.428 -1.556 -5.18 1 98.12 270 ARG B O 1
ATOM 5608 N N . VAL B 1 271 ? 1.74 -1.734 -3.715 1 98.12 271 VAL B N 1
ATOM 5609 C CA . VAL B 1 271 ? 2.609 -1.37 -2.602 1 98.12 271 VAL B CA 1
ATOM 5610 C C . VAL B 1 271 ? 3.623 -2.484 -2.35 1 98.12 271 VAL B C 1
ATOM 5612 O O . VAL B 1 271 ? 4.754 -2.221 -1.933 1 98.12 271 VAL B O 1
ATOM 5615 N N . ALA B 1 272 ? 3.242 -3.721 -2.605 1 98.56 272 ALA B N 1
ATOM 5616 C CA . ALA B 1 272 ? 4.199 -4.82 -2.508 1 98.56 272 ALA B CA 1
ATOM 5617 C C . ALA B 1 272 ? 5.379 -4.605 -3.453 1 98.56 272 ALA B C 1
ATOM 5619 O O . ALA B 1 272 ? 6.531 -4.82 -3.074 1 98.56 272 ALA B O 1
ATOM 5620 N N . GLU B 1 273 ? 5.117 -4.176 -4.676 1 98.38 273 GLU B N 1
ATOM 5621 C CA . GLU B 1 273 ? 6.188 -3.846 -5.613 1 98.38 273 GLU B CA 1
ATOM 5622 C C . GLU B 1 273 ? 7.059 -2.713 -5.074 1 98.38 273 GLU B C 1
ATOM 5624 O O . GLU B 1 273 ? 8.281 -2.744 -5.219 1 98.38 273 GLU B O 1
ATOM 5629 N N . THR B 1 274 ? 6.383 -1.732 -4.496 1 98.25 274 THR B N 1
ATOM 5630 C CA . THR B 1 274 ? 7.098 -0.608 -3.902 1 98.25 274 THR B CA 1
ATOM 5631 C C . THR B 1 274 ? 8.055 -1.089 -2.818 1 98.25 274 THR B C 1
ATOM 5633 O O . THR B 1 274 ? 9.18 -0.596 -2.715 1 98.25 274 THR B O 1
ATOM 5636 N N . MET B 1 275 ? 7.602 -2.018 -2.041 1 98.31 275 MET B N 1
ATOM 5637 C CA . MET B 1 275 ? 8.445 -2.574 -0.988 1 98.31 275 MET B CA 1
ATOM 5638 C C . MET B 1 275 ? 9.656 -3.295 -1.583 1 98.31 275 MET B C 1
ATOM 5640 O O . MET B 1 275 ? 10.766 -3.186 -1.062 1 98.31 275 MET B O 1
ATOM 5644 N N . MET B 1 276 ? 9.391 -4.047 -2.67 1 98.5 276 MET B N 1
ATOM 5645 C CA . MET B 1 276 ? 10.5 -4.707 -3.352 1 98.5 276 MET B CA 1
ATOM 5646 C C . MET B 1 276 ? 11.555 -3.691 -3.785 1 98.5 276 MET B C 1
ATOM 5648 O O . MET B 1 276 ? 12.75 -3.91 -3.586 1 98.5 276 MET B O 1
ATOM 5652 N N . TYR B 1 277 ? 11.148 -2.615 -4.32 1 97.44 277 TYR B N 1
ATOM 5653 C CA . TYR B 1 277 ? 12.039 -1.54 -4.742 1 97.44 277 TYR B CA 1
ATOM 5654 C C . TYR B 1 277 ? 12.82 -0.979 -3.557 1 97.44 277 TYR B C 1
ATOM 5656 O O . TYR B 1 277 ? 14.039 -0.8 -3.635 1 97.44 277 TYR B O 1
ATOM 5664 N N . ALA B 1 278 ? 12.078 -0.643 -2.525 1 97.19 278 ALA B N 1
ATOM 5665 C CA . ALA B 1 278 ? 12.695 -0.029 -1.349 1 97.19 278 ALA B CA 1
ATOM 5666 C C . ALA B 1 278 ? 13.75 -0.942 -0.742 1 97.19 278 ALA B C 1
ATOM 5668 O O . ALA B 1 278 ? 14.844 -0.49 -0.396 1 97.19 278 ALA B O 1
ATOM 5669 N N . TYR B 1 279 ? 13.5 -2.234 -0.586 1 97.69 279 TYR B N 1
ATOM 5670 C CA . TYR B 1 279 ? 14.438 -3.174 0.019 1 97.69 279 TYR B CA 1
ATOM 5671 C C . TYR B 1 279 ? 15.648 -3.395 -0.883 1 97.69 279 TYR B C 1
ATOM 5673 O O . TYR B 1 279 ? 16.766 -3.576 -0.398 1 97.69 279 TYR B O 1
ATOM 5681 N N . LYS B 1 280 ? 15.414 -3.377 -2.195 1 97.38 280 LYS B N 1
ATOM 5682 C CA . LYS B 1 280 ? 16.531 -3.512 -3.133 1 97.38 280 LYS B CA 1
ATOM 5683 C C . LYS B 1 280 ? 17.469 -2.318 -3.037 1 97.38 280 LYS B C 1
ATOM 5685 O O . LYS B 1 280 ? 18.688 -2.492 -2.932 1 97.38 280 LYS B O 1
ATOM 5690 N N . HIS B 1 281 ? 16.969 -1.162 -2.957 1 94.69 281 HIS B N 1
ATOM 5691 C CA . HIS B 1 281 ? 17.781 0.046 -3.086 1 94.69 281 HIS B CA 1
ATOM 5692 C C . HIS B 1 281 ? 18.312 0.498 -1.73 1 94.69 281 HIS B C 1
ATOM 5694 O O . HIS B 1 281 ? 19.406 1.068 -1.648 1 94.69 281 HIS B O 1
ATOM 5700 N N . SER B 1 282 ? 17.578 0.191 -0.705 1 93 282 SER B N 1
ATOM 5701 C CA . SER B 1 282 ? 18 0.657 0.612 1 93 282 SER B CA 1
ATOM 5702 C C . SER B 1 282 ? 18.734 -0.438 1.377 1 93 282 SER B C 1
ATOM 5704 O O . SER B 1 282 ? 19.578 -0.149 2.234 1 93 282 SER B O 1
ATOM 5706 N N . ASN B 1 283 ? 18.422 -1.706 1.111 1 94.31 283 ASN B N 1
ATOM 5707 C CA . ASN B 1 283 ? 18.984 -2.793 1.909 1 94.31 283 ASN B CA 1
ATOM 5708 C C . ASN B 1 283 ? 19.734 -3.799 1.039 1 94.31 283 ASN B C 1
ATOM 5710 O O . ASN B 1 283 ? 20.219 -4.82 1.534 1 94.31 283 ASN B O 1
ATOM 5714 N N . ASN B 1 284 ? 19.781 -3.566 -0.24 1 95.81 284 ASN B N 1
ATOM 5715 C CA . ASN B 1 284 ? 20.516 -4.398 -1.188 1 95.81 284 ASN B CA 1
ATOM 5716 C C . ASN B 1 284 ? 20 -5.828 -1.207 1 95.81 284 ASN B C 1
ATOM 5718 O O . ASN B 1 284 ? 20.766 -6.781 -1.284 1 95.81 284 ASN B O 1
ATOM 5722 N N . VAL B 1 285 ? 18.75 -6.012 -0.948 1 97.88 285 VAL B N 1
ATOM 5723 C CA . VAL B 1 285 ? 18.125 -7.32 -1.084 1 97.88 285 VAL B CA 1
ATOM 5724 C C . VAL B 1 285 ? 18 -7.68 -2.562 1 97.88 285 VAL B C 1
ATOM 5726 O O . VAL B 1 285 ? 17.656 -6.832 -3.387 1 97.88 285 VAL B O 1
ATOM 5729 N N . ASP B 1 286 ? 18.328 -8.898 -2.943 1 98.31 286 ASP B N 1
ATOM 5730 C CA . ASP B 1 286 ? 18.203 -9.375 -4.316 1 98.31 286 ASP B CA 1
ATOM 5731 C C . ASP B 1 286 ? 16.75 -9.742 -4.645 1 98.31 286 ASP B C 1
ATOM 5733 O O . ASP B 1 286 ? 16.25 -10.766 -4.191 1 98.31 286 ASP B O 1
ATOM 5737 N N . VAL B 1 287 ? 16.094 -8.93 -5.5 1 98.5 287 VAL B N 1
ATOM 5738 C CA . VAL B 1 287 ? 14.656 -9.102 -5.695 1 98.5 287 VAL B CA 1
ATOM 5739 C C . VAL B 1 287 ? 14.359 -9.398 -7.164 1 98.5 287 VAL B C 1
ATOM 5741 O O . VAL B 1 287 ? 15.156 -9.062 -8.039 1 98.5 287 VAL B O 1
ATOM 5744 N N . ARG B 1 288 ? 13.273 -10.133 -7.422 1 98.69 288 ARG B N 1
ATOM 5745 C CA . ARG B 1 288 ? 12.625 -10.352 -8.711 1 98.69 288 ARG B CA 1
ATOM 5746 C C . ARG B 1 288 ? 11.125 -10.062 -8.617 1 98.69 288 ARG B C 1
ATOM 5748 O O . ARG B 1 288 ? 10.492 -10.375 -7.609 1 98.69 288 ARG B O 1
ATOM 5755 N N . ILE B 1 289 ? 10.586 -9.469 -9.641 1 98.75 289 ILE B N 1
ATOM 5756 C CA . ILE B 1 289 ? 9.164 -9.156 -9.648 1 98.75 289 ILE B CA 1
ATOM 5757 C C . ILE B 1 289 ? 8.531 -9.68 -10.938 1 98.75 289 ILE B C 1
ATOM 5759 O O . ILE B 1 289 ? 8.953 -9.312 -12.039 1 98.75 289 ILE B O 1
ATOM 5763 N N . ALA B 1 290 ? 7.543 -10.523 -10.805 1 98.88 290 ALA B N 1
ATOM 5764 C CA . ALA B 1 290 ? 6.805 -11.047 -11.945 1 98.88 290 ALA B CA 1
ATOM 5765 C C . ALA B 1 290 ? 5.383 -10.492 -11.984 1 98.88 290 ALA B C 1
ATOM 5767 O O . ALA B 1 290 ? 4.617 -10.664 -11.039 1 98.88 290 ALA B O 1
ATOM 5768 N N . ARG B 1 291 ? 5.035 -9.773 -12.984 1 98.62 291 ARG B N 1
ATOM 5769 C CA . ARG B 1 291 ? 3.65 -9.383 -13.227 1 98.62 291 ARG B CA 1
ATOM 5770 C C . ARG B 1 291 ? 2.926 -10.43 -14.062 1 98.62 291 ARG B C 1
ATOM 5772 O O . ARG B 1 291 ? 3.061 -10.453 -15.289 1 98.62 291 ARG B O 1
ATOM 5779 N N . ILE B 1 292 ? 2.172 -11.211 -13.375 1 97.94 292 ILE B N 1
ATOM 5780 C CA . ILE B 1 292 ? 1.568 -12.398 -13.969 1 97.94 292 ILE B CA 1
ATOM 5781 C C . ILE B 1 292 ? 0.255 -12.023 -14.648 1 97.94 292 ILE B C 1
ATOM 5783 O O . ILE B 1 292 ? -0.568 -11.305 -14.07 1 97.94 292 ILE B O 1
ATOM 5787 N N . PHE B 1 293 ? 0.064 -12.438 -15.859 1 95.81 293 PHE B N 1
ATOM 5788 C CA . PHE B 1 293 ? -1.206 -12.297 -16.562 1 95.81 293 PHE B CA 1
ATOM 5789 C C . PHE B 1 293 ? -2.053 -13.555 -16.406 1 95.81 293 PHE B C 1
ATOM 5791 O O . PHE B 1 293 ? -1.666 -14.484 -15.695 1 95.81 293 PHE B O 1
ATOM 5798 N N . ASN B 1 294 ? -3.246 -13.578 -16.938 1 92.75 294 ASN B N 1
ATOM 5799 C CA . ASN B 1 294 ? -4.207 -14.656 -16.734 1 92.75 294 ASN B CA 1
ATOM 5800 C C . ASN B 1 294 ? -3.59 -16.016 -17.031 1 92.75 294 ASN B C 1
ATOM 5802 O O . ASN B 1 294 ? -3.033 -16.234 -18.109 1 92.75 294 ASN B O 1
ATOM 5806 N N . THR B 1 295 ? -3.678 -16.891 -16.031 1 96.12 295 THR B N 1
ATOM 5807 C CA . THR B 1 295 ? -3.084 -18.219 -16.109 1 96.12 295 THR B CA 1
ATOM 5808 C C . THR B 1 295 ? -4.117 -19.281 -15.781 1 96.12 295 THR B C 1
ATOM 5810 O O . THR B 1 295 ? -4.965 -19.094 -14.906 1 96.12 295 THR B O 1
ATOM 5813 N N . PHE B 1 296 ? -4.051 -20.406 -16.547 1 95.31 296 PHE B N 1
ATOM 5814 C CA . PHE B 1 296 ? -4.977 -21.5 -16.297 1 95.31 296 PHE B CA 1
ATOM 5815 C C . PHE B 1 296 ? -4.254 -22.844 -16.359 1 95.31 296 PHE B C 1
ATOM 5817 O O . PHE B 1 296 ? -3.125 -22.922 -16.844 1 95.31 296 PHE B O 1
ATOM 5824 N N . GLY B 1 297 ? -4.875 -23.844 -15.766 1 96.44 297 GLY B N 1
ATOM 5825 C CA . GLY B 1 297 ? -4.305 -25.188 -15.773 1 96.44 297 GLY B CA 1
ATOM 5826 C C . GLY B 1 297 ? -4.879 -26.078 -14.688 1 96.44 297 GLY B C 1
ATOM 5827 O O . GLY B 1 297 ? -5.781 -25.672 -13.953 1 96.44 297 GLY B O 1
ATOM 5828 N N . PRO B 1 298 ? -4.363 -27.312 -14.648 1 95.31 298 PRO B N 1
ATOM 5829 C CA . PRO B 1 298 ? -4.781 -28.234 -13.594 1 95.31 298 PRO B CA 1
ATOM 5830 C C . PRO B 1 298 ? -4.484 -27.703 -12.195 1 95.31 298 PRO B C 1
ATOM 5832 O O . PRO B 1 298 ? -3.551 -26.906 -12.016 1 95.31 298 PRO B O 1
ATOM 5835 N N . ARG B 1 299 ? -5.285 -28.109 -11.188 1 94.25 299 ARG B N 1
ATOM 5836 C CA . ARG B 1 299 ? -5.152 -27.797 -9.773 1 94.25 299 ARG B CA 1
ATOM 5837 C C . ARG B 1 299 ? -5.68 -26.406 -9.469 1 94.25 299 ARG B C 1
ATOM 5839 O O . ARG B 1 299 ? -5.527 -25.906 -8.352 1 94.25 299 ARG B O 1
ATOM 5846 N N . MET B 1 300 ? -6.254 -25.719 -10.484 1 93.31 300 MET B N 1
ATOM 5847 C CA . MET B 1 300 ? -7.062 -24.547 -10.18 1 93.31 300 MET B CA 1
ATOM 5848 C C . MET B 1 300 ? -8.211 -24.906 -9.234 1 93.31 300 MET B C 1
ATOM 5850 O O . MET B 1 300 ? -8.789 -25.984 -9.352 1 93.31 300 MET B O 1
ATOM 5854 N N . HIS B 1 301 ? -8.438 -24 -8.375 1 88.75 301 HIS B N 1
ATOM 5855 C CA . HIS B 1 301 ? -9.562 -24.234 -7.473 1 88.75 301 HIS B CA 1
ATOM 5856 C C . HIS B 1 301 ? -10.875 -24.312 -8.234 1 88.75 301 HIS B C 1
ATOM 5858 O O . HIS B 1 301 ? -11.148 -23.484 -9.102 1 88.75 301 HIS B O 1
ATOM 5864 N N . PRO B 1 302 ? -11.68 -25.266 -7.973 1 83.12 302 PRO B N 1
ATOM 5865 C CA . PRO B 1 302 ? -12.93 -25.422 -8.711 1 83.12 302 PRO B CA 1
ATOM 5866 C C . PRO B 1 302 ? -13.875 -24.234 -8.539 1 83.12 302 PRO B C 1
ATOM 5868 O O . PRO B 1 302 ? -14.672 -23.938 -9.438 1 83.12 302 PRO B O 1
ATOM 5871 N N . ASN B 1 303 ? -13.742 -23.562 -7.438 1 82.25 303 ASN B N 1
ATOM 5872 C CA . ASN B 1 303 ? -14.578 -22.391 -7.16 1 82.25 303 ASN B CA 1
ATOM 5873 C C . ASN B 1 303 ? -13.805 -21.094 -7.344 1 82.25 303 ASN B C 1
ATOM 5875 O O . ASN B 1 303 ? -14.062 -20.109 -6.645 1 82.25 303 ASN B O 1
ATOM 5879 N N . ASP B 1 304 ? -12.859 -21.172 -8.141 1 82.25 304 ASP B N 1
ATOM 5880 C CA . ASP B 1 304 ? -12.031 -19.984 -8.375 1 82.25 304 ASP B CA 1
ATOM 5881 C C . ASP B 1 304 ? -12.867 -18.812 -8.867 1 82.25 304 ASP B C 1
ATOM 5883 O O . ASP B 1 304 ? -12.57 -17.656 -8.547 1 82.25 304 ASP B O 1
ATOM 5887 N N . GLY B 1 305 ? -13.898 -19.062 -9.602 1 75.12 305 GLY B N 1
ATOM 5888 C CA . GLY B 1 305 ? -14.836 -18.031 -10 1 75.12 305 GLY B CA 1
ATOM 5889 C C . GLY B 1 305 ? -14.406 -17.281 -11.242 1 75.12 305 GLY B C 1
ATOM 5890 O O . GLY B 1 305 ? -15.164 -16.469 -11.781 1 75.12 305 GLY B O 1
ATOM 5891 N N . ARG B 1 306 ? -13.211 -17.547 -11.789 1 81.56 306 ARG B N 1
ATOM 5892 C CA . ARG B 1 306 ? -12.75 -16.875 -13.008 1 81.56 306 ARG B CA 1
ATOM 5893 C C . ARG B 1 306 ? -13.242 -17.609 -14.25 1 81.56 306 ARG B C 1
ATOM 5895 O O . ARG B 1 306 ? -13.805 -18.703 -14.156 1 81.56 306 ARG B O 1
ATOM 5902 N N . VAL B 1 307 ? -13.055 -17.062 -15.266 1 82.19 307 VAL B N 1
ATOM 5903 C CA . VAL B 1 307 ? -13.719 -17.391 -16.531 1 82.19 307 VAL B CA 1
ATOM 5904 C C . VAL B 1 307 ? -13.406 -18.828 -16.922 1 82.19 307 VAL B C 1
ATOM 5906 O O . VAL B 1 307 ? -14.305 -19.578 -17.281 1 82.19 307 VAL B O 1
ATOM 5909 N N . VAL B 1 308 ? -12.172 -19.25 -16.828 1 85.25 308 VAL B N 1
ATOM 5910 C CA . VAL B 1 308 ? -11.781 -20.562 -17.312 1 85.25 308 VAL B CA 1
ATOM 5911 C C . VAL B 1 308 ? -12.438 -21.656 -16.453 1 85.25 308 VAL B C 1
ATOM 5913 O O . VAL B 1 308 ? -13.078 -22.562 -16.984 1 85.25 308 VAL B O 1
ATOM 5916 N N . SER B 1 309 ? -12.25 -21.5 -15.18 1 85.75 309 SER B N 1
ATOM 5917 C CA . SER B 1 309 ? -12.82 -22.5 -14.281 1 85.75 309 SER B CA 1
ATOM 5918 C C . SER B 1 309 ? -14.344 -22.547 -14.391 1 85.75 309 SER B C 1
ATOM 5920 O O . SER B 1 309 ? -14.93 -23.609 -14.5 1 85.75 309 SER B O 1
ATOM 5922 N N . ASN B 1 310 ? -14.93 -21.422 -14.492 1 86.12 310 ASN B N 1
ATOM 5923 C CA . ASN B 1 310 ? -16.391 -21.359 -14.578 1 86.12 310 ASN B CA 1
ATOM 5924 C C . ASN B 1 310 ? -16.906 -22 -15.867 1 86.12 310 ASN B C 1
ATOM 5926 O O . ASN B 1 310 ? -17.812 -22.844 -15.82 1 86.12 310 ASN B O 1
ATOM 5930 N N . PHE B 1 311 ? -16.328 -21.672 -16.938 1 90.5 311 PHE B N 1
ATOM 5931 C CA . PHE B 1 311 ? -16.781 -22.172 -18.234 1 90.5 311 PHE B CA 1
ATOM 5932 C C . PHE B 1 311 ? -16.609 -23.688 -18.312 1 90.5 311 PHE B C 1
ATOM 5934 O O . PHE B 1 311 ? -17.5 -24.406 -18.781 1 90.5 311 PHE B O 1
ATOM 5941 N N . VAL B 1 312 ? -15.461 -24.141 -17.906 1 92.31 312 VAL B N 1
ATOM 5942 C CA . VAL B 1 312 ? -15.148 -25.562 -18 1 92.31 312 VAL B CA 1
ATOM 5943 C C . VAL B 1 312 ? -16.109 -26.359 -17.109 1 92.31 312 VAL B C 1
ATOM 5945 O O . VAL B 1 312 ? -16.703 -27.344 -17.562 1 92.31 312 VAL B O 1
ATOM 5948 N N . ILE B 1 313 ? -16.297 -25.906 -15.898 1 89.88 313 ILE B N 1
ATOM 5949 C CA . ILE B 1 313 ? -17.109 -26.625 -14.938 1 89.88 313 ILE B CA 1
ATOM 5950 C C . ILE B 1 313 ? -18.578 -26.594 -15.375 1 89.88 313 ILE B C 1
ATOM 5952 O O . ILE B 1 313 ? -19.281 -27.609 -15.32 1 89.88 313 ILE B O 1
ATOM 5956 N N . GLN B 1 314 ? -19 -25.453 -15.758 1 91 314 GLN B N 1
ATOM 5957 C CA . GLN B 1 314 ? -20.359 -25.312 -16.25 1 91 314 GLN B CA 1
ATOM 5958 C C . GLN B 1 314 ? -20.594 -26.219 -17.469 1 91 314 GLN B C 1
ATOM 5960 O O . GLN B 1 314 ? -21.609 -26.922 -17.547 1 91 314 GLN B O 1
ATOM 5965 N N . SER B 1 315 ? -19.734 -26.219 -18.344 1 93.44 315 SER B N 1
ATOM 5966 C CA . SER B 1 315 ? -19.844 -27 -19.562 1 93.44 315 SER B CA 1
ATOM 5967 C C . SER B 1 315 ? -19.844 -28.5 -19.266 1 93.44 315 SER B C 1
ATOM 5969 O O . SER B 1 315 ? -20.641 -29.25 -19.844 1 93.44 315 SER B O 1
ATOM 5971 N N . LEU B 1 316 ? -18.953 -28.906 -18.375 1 93.25 316 LEU B N 1
ATOM 5972 C CA . LEU B 1 316 ? -18.844 -30.328 -18.031 1 93.25 316 LEU B CA 1
ATOM 5973 C C . LEU B 1 316 ? -20.109 -30.828 -17.344 1 93.25 316 LEU B C 1
ATOM 5975 O O . LEU B 1 316 ? -20.422 -32.031 -17.406 1 93.25 316 LEU B O 1
ATOM 5979 N N . GLN B 1 317 ? -20.828 -29.891 -16.797 1 92.31 317 GLN B N 1
ATOM 5980 C CA . GLN B 1 317 ? -22.047 -30.25 -16.078 1 92.31 317 GLN B CA 1
ATOM 5981 C C . GLN B 1 317 ? -23.297 -29.906 -16.906 1 92.31 317 GLN B C 1
ATOM 5983 O O . GLN B 1 317 ? -24.422 -29.969 -16.406 1 92.31 317 GLN B O 1
ATOM 5988 N N . ASN B 1 318 ? -23.078 -29.484 -18.047 1 92.88 318 ASN B N 1
ATOM 5989 C CA . ASN B 1 318 ? -24.141 -29.094 -18.969 1 92.88 318 ASN B CA 1
ATOM 5990 C C . ASN B 1 318 ? -25 -27.969 -18.391 1 92.88 318 ASN B C 1
ATOM 5992 O O . ASN B 1 318 ? -26.219 -27.969 -18.578 1 92.88 318 ASN B O 1
ATOM 5996 N N . LYS B 1 319 ? -24.391 -27.203 -17.625 1 91 319 LYS B N 1
ATOM 5997 C CA . LYS B 1 319 ? -25.031 -25.984 -17.125 1 91 319 LYS B CA 1
ATOM 5998 C C . LYS B 1 319 ? -24.75 -24.797 -18.062 1 91 319 LYS B C 1
ATOM 6000 O O . LYS B 1 319 ? -23.781 -24.812 -18.812 1 91 319 LYS B O 1
ATOM 6005 N N . PRO B 1 320 ? -25.594 -23.812 -18.031 1 91.38 320 PRO B N 1
ATOM 6006 C CA . PRO B 1 320 ? -25.359 -22.656 -18.906 1 91.38 320 PRO B CA 1
ATOM 6007 C C . PRO B 1 320 ? -24.016 -21.984 -18.641 1 91.38 320 PRO B C 1
ATOM 6009 O O . PRO B 1 320 ? -23.641 -21.797 -17.484 1 91.38 320 PRO B O 1
ATOM 6012 N N . ILE B 1 321 ? -23.328 -21.734 -19.75 1 90.62 321 ILE B N 1
ATOM 6013 C CA . ILE B 1 321 ? -22.109 -20.938 -19.672 1 90.62 321 ILE B CA 1
ATOM 6014 C C . ILE B 1 321 ? -22.453 -19.453 -19.562 1 90.62 321 ILE B C 1
ATOM 6016 O O . ILE B 1 321 ? -23.125 -18.906 -20.438 1 90.62 321 ILE B O 1
ATOM 6020 N N . THR B 1 322 ? -22 -18.797 -18.516 1 86.44 322 THR B N 1
ATOM 6021 C CA . THR B 1 322 ? -22.391 -17.422 -18.234 1 86.44 322 THR B CA 1
ATOM 6022 C C . THR B 1 322 ? -21.297 -16.453 -18.656 1 86.44 322 THR B C 1
ATOM 6024 O O . THR B 1 322 ? -20.172 -16.531 -18.172 1 86.44 322 THR B O 1
ATOM 6027 N N . ILE B 1 323 ? -21.625 -15.531 -19.516 1 85.38 323 ILE B N 1
ATOM 6028 C CA . ILE B 1 323 ? -20.734 -14.477 -19.953 1 85.38 323 ILE B CA 1
ATOM 6029 C C . ILE B 1 323 ? -21.188 -13.133 -19.375 1 85.38 323 ILE B C 1
ATOM 6031 O O . ILE B 1 323 ? -22.344 -12.727 -19.594 1 85.38 323 ILE B O 1
ATOM 6035 N N . TYR B 1 324 ? -20.359 -12.547 -18.656 1 78 324 TYR B N 1
ATOM 6036 C CA . TYR B 1 324 ? -20.688 -11.219 -18.156 1 78 324 TYR B CA 1
ATOM 6037 C C . TYR B 1 324 ? -20.391 -10.148 -19.203 1 78 324 TYR B C 1
ATOM 6039 O O . TYR B 1 324 ? -19.219 -9.945 -19.562 1 78 324 TYR B O 1
ATOM 6047 N N . GLY B 1 325 ? -21.391 -9.43 -19.672 1 78.69 325 GLY B N 1
ATOM 6048 C CA . GLY B 1 325 ? -21.266 -8.508 -20.797 1 78.69 325 GLY B CA 1
ATOM 6049 C C . GLY B 1 325 ? -21.562 -9.156 -22.141 1 78.69 325 GLY B C 1
ATOM 6050 O O . GLY B 1 325 ? -22.312 -10.133 -22.203 1 78.69 325 GLY B O 1
ATOM 6051 N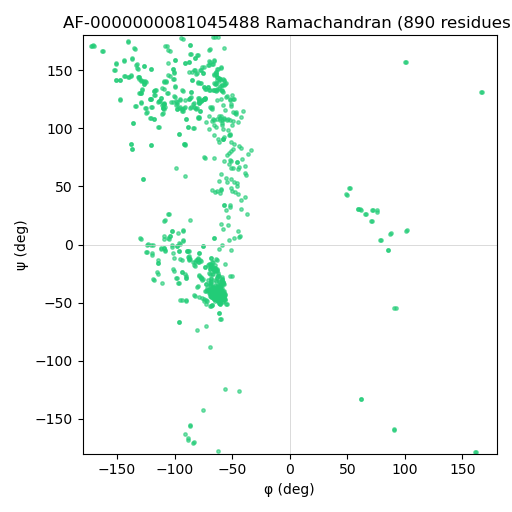 N . GLU B 1 326 ? -21.031 -8.484 -23.203 1 80.94 326 GLU B N 1
ATOM 6052 C CA . GLU B 1 326 ? -21.312 -8.961 -24.562 1 80.94 326 GLU B CA 1
ATOM 6053 C C . GLU B 1 326 ? -20.281 -9.992 -25 1 80.94 326 GLU B C 1
ATOM 6055 O O . GLU B 1 326 ? -20.453 -10.641 -26.047 1 80.94 326 GLU B O 1
ATOM 6060 N N . GLY B 1 327 ? -19.281 -10.109 -24.266 1 82.69 327 GLY B N 1
ATOM 6061 C CA . GLY B 1 327 ? -18.281 -11.117 -24.578 1 82.69 327 GLY B CA 1
ATOM 6062 C C . GLY B 1 327 ? -17.219 -10.625 -25.531 1 82.69 327 GLY B C 1
ATOM 6063 O O . GLY B 1 327 ? -16.406 -11.406 -26.016 1 82.69 327 GLY B O 1
ATOM 6064 N N . GLU B 1 328 ? -17.25 -9.344 -25.766 1 83.19 328 GLU B N 1
ATOM 6065 C CA . GLU B 1 328 ? -16.297 -8.758 -26.703 1 83.19 328 GLU B CA 1
ATOM 6066 C C . GLU B 1 328 ? -14.969 -8.461 -26.031 1 83.19 328 GLU B C 1
ATOM 6068 O O . GLU B 1 328 ? -13.961 -8.234 -26.703 1 83.19 328 GLU B O 1
ATOM 6073 N N . GLN B 1 329 ? -14.969 -8.477 -24.703 1 82.06 329 GLN B N 1
ATOM 6074 C CA . GLN B 1 329 ? -13.727 -8.242 -23.984 1 82.06 329 GLN B CA 1
ATOM 6075 C C . GLN B 1 329 ? -12.703 -9.344 -24.266 1 82.06 329 GLN B C 1
ATOM 6077 O O . GLN B 1 329 ? -13.07 -10.5 -24.469 1 82.06 329 GLN B O 1
ATOM 6082 N N . THR B 1 330 ? -11.531 -8.945 -24.438 1 84.75 330 THR B N 1
ATOM 6083 C CA . THR B 1 330 ? -10.484 -9.906 -24.781 1 84.75 330 THR B CA 1
ATOM 6084 C C . THR B 1 330 ? -9.602 -10.203 -23.578 1 84.75 330 THR B C 1
ATOM 6086 O O . THR B 1 330 ? -9.5 -9.391 -22.656 1 84.75 330 THR B O 1
ATOM 6089 N N . ARG B 1 331 ? -9.164 -11.422 -23.5 1 84.12 331 ARG B N 1
ATOM 6090 C CA . ARG B 1 331 ? -8.203 -11.867 -22.5 1 84.12 331 ARG B CA 1
ATOM 6091 C C . ARG B 1 331 ? -7.07 -12.672 -23.141 1 84.12 331 ARG B C 1
ATOM 6093 O O . ARG B 1 331 ? -7.234 -13.227 -24.219 1 84.12 331 ARG B O 1
ATOM 6100 N N . SER B 1 332 ? -5.992 -12.586 -22.516 1 90.94 332 SER B N 1
ATOM 6101 C CA . SER B 1 332 ? -4.828 -13.391 -22.859 1 90.94 332 SER B CA 1
ATOM 6102 C C . SER B 1 332 ? -4.555 -14.461 -21.812 1 90.94 332 SER B C 1
ATOM 6104 O O . SER B 1 332 ? -4.25 -14.133 -20.656 1 90.94 332 SER B O 1
ATOM 6106 N N . PHE B 1 333 ? -4.629 -15.758 -22.266 1 92.25 333 PHE B N 1
ATOM 6107 C CA . PHE B 1 333 ? -4.523 -16.844 -21.297 1 92.25 333 PHE B CA 1
ATOM 6108 C C . PHE B 1 333 ? -3.223 -17.609 -21.5 1 92.2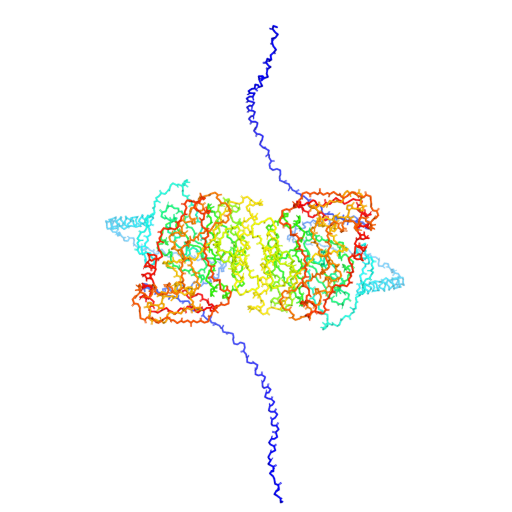5 333 PHE B C 1
ATOM 6110 O O . PHE B 1 333 ? -2.895 -18.016 -22.609 1 92.25 333 PHE B O 1
ATOM 6117 N N . GLN B 1 334 ? -2.539 -17.703 -20.469 1 96.25 334 GLN B N 1
ATOM 6118 C CA . GLN B 1 334 ? -1.31 -18.5 -20.484 1 96.25 334 GLN B CA 1
ATOM 6119 C C . GLN B 1 334 ? -1.471 -19.781 -19.672 1 96.25 334 GLN B C 1
ATOM 6121 O O . GLN B 1 334 ? -2.178 -19.812 -18.672 1 96.25 334 GLN B O 1
ATOM 6126 N N . TYR B 1 335 ? -0.859 -20.906 -20.234 1 97.56 335 TYR B N 1
ATOM 6127 C CA . TYR B 1 335 ? -0.892 -22.172 -19.531 1 97.56 335 TYR B CA 1
ATOM 6128 C C . TYR B 1 335 ? 0.094 -22.172 -18.359 1 97.56 335 TYR B C 1
ATOM 6130 O O . TYR B 1 335 ? 1.157 -21.547 -18.438 1 97.56 335 TYR B O 1
ATOM 6138 N N . VAL B 1 336 ? -0.207 -22.859 -17.297 1 98.31 336 VAL B N 1
ATOM 6139 C CA . VAL B 1 336 ? 0.484 -22.781 -16.016 1 98.31 336 VAL B CA 1
ATOM 6140 C C . VAL B 1 336 ? 1.937 -23.219 -16.188 1 98.31 336 VAL B C 1
ATOM 6142 O O . VAL B 1 336 ? 2.834 -22.688 -15.531 1 98.31 336 VAL B O 1
ATOM 6145 N N . SER B 1 337 ? 2.24 -24.234 -17.016 1 98.38 337 SER B N 1
ATOM 6146 C CA . SER B 1 337 ? 3.615 -24.703 -17.188 1 98.38 337 SER B CA 1
ATOM 6147 C C . SER B 1 337 ? 4.504 -23.594 -17.734 1 98.38 337 SER B C 1
ATOM 6149 O O . SER B 1 337 ? 5.684 -23.5 -17.391 1 98.38 337 SER B O 1
ATOM 6151 N N . ASP B 1 338 ? 3.922 -22.797 -18.609 1 98.69 338 ASP B N 1
ATOM 6152 C CA . ASP B 1 338 ? 4.668 -21.672 -19.156 1 98.69 338 ASP B CA 1
ATOM 6153 C C . ASP B 1 338 ? 4.98 -20.641 -18.078 1 98.69 338 ASP B C 1
ATOM 6155 O O . ASP B 1 338 ? 6.086 -20.109 -18.016 1 98.69 338 ASP B O 1
ATOM 6159 N N . LEU B 1 339 ? 3.982 -20.344 -17.234 1 98.75 339 LEU B N 1
ATOM 6160 C CA . LEU B 1 339 ? 4.211 -19.422 -16.141 1 98.75 339 LEU B CA 1
ATOM 6161 C C . LEU B 1 339 ? 5.312 -19.922 -15.211 1 98.75 339 LEU B C 1
ATOM 6163 O O . LEU B 1 339 ? 6.207 -19.172 -14.828 1 98.75 339 LEU B O 1
ATOM 6167 N N . VAL B 1 340 ? 5.25 -21.188 -14.844 1 98.81 340 VAL B N 1
ATOM 6168 C CA . VAL B 1 340 ? 6.223 -21.781 -13.93 1 98.81 340 VAL B CA 1
ATOM 6169 C C . VAL B 1 340 ? 7.625 -21.656 -14.523 1 98.81 340 VAL B C 1
ATOM 6171 O O . VAL B 1 340 ? 8.578 -21.312 -13.82 1 98.81 340 VAL B O 1
ATOM 6174 N N . ASP B 1 341 ? 7.754 -21.922 -15.812 1 98.75 341 ASP B N 1
ATOM 6175 C CA . ASP B 1 341 ? 9.039 -21.781 -16.5 1 98.75 341 ASP B CA 1
ATOM 6176 C C . ASP B 1 341 ? 9.523 -20.328 -16.453 1 98.75 341 ASP B C 1
ATOM 6178 O O . ASP B 1 341 ? 10.719 -20.078 -16.281 1 98.75 341 ASP B O 1
ATOM 6182 N N . GLY B 1 342 ? 8.594 -19.422 -16.625 1 98.81 342 GLY B N 1
ATOM 6183 C CA . GLY B 1 342 ? 8.938 -18.016 -16.547 1 98.81 342 GLY B CA 1
ATOM 6184 C C . GLY B 1 342 ? 9.414 -17.578 -15.18 1 98.81 342 GLY B C 1
ATOM 6185 O O . GLY B 1 342 ? 10.398 -16.859 -15.055 1 98.81 342 GLY B O 1
ATOM 6186 N N . LEU B 1 343 ? 8.719 -17.984 -14.125 1 98.88 343 LEU B N 1
ATOM 6187 C CA . LEU B 1 343 ? 9.102 -17.672 -12.75 1 98.88 343 LEU B CA 1
ATOM 6188 C C . LEU B 1 343 ? 10.492 -18.219 -12.445 1 98.88 343 LEU B C 1
ATOM 6190 O O . LEU B 1 343 ? 11.305 -17.547 -11.82 1 98.88 343 LEU B O 1
ATOM 6194 N N . HIS B 1 344 ? 10.688 -19.453 -12.883 1 98.81 344 HIS B N 1
ATOM 6195 C CA . HIS B 1 344 ? 11.977 -20.125 -12.68 1 98.81 344 HIS B CA 1
ATOM 6196 C C . HIS B 1 344 ? 13.102 -19.359 -13.367 1 98.81 344 HIS B C 1
ATOM 6198 O O . HIS B 1 344 ? 14.164 -19.141 -12.781 1 98.81 344 HIS B O 1
ATOM 6204 N N . ALA B 1 345 ? 12.883 -19 -14.609 1 98.75 345 ALA B N 1
ATOM 6205 C CA . ALA B 1 345 ? 13.883 -18.25 -15.367 1 98.75 345 ALA B CA 1
ATOM 6206 C C . ALA B 1 345 ? 14.172 -16.891 -14.711 1 98.75 345 ALA B C 1
ATOM 6208 O O . ALA B 1 345 ? 15.328 -16.469 -14.648 1 98.75 345 ALA B O 1
ATOM 6209 N N . LEU B 1 346 ? 13.133 -16.234 -14.281 1 98.75 346 LEU B N 1
ATOM 6210 C CA . LEU B 1 346 ? 13.281 -14.93 -13.648 1 98.75 346 LEU B CA 1
ATOM 6211 C C . LEU B 1 346 ? 14.078 -15.039 -12.352 1 98.75 346 LEU B C 1
ATOM 6213 O O . LEU B 1 346 ? 14.984 -14.242 -12.109 1 98.75 346 LEU B O 1
ATOM 6217 N N . MET B 1 347 ? 13.781 -16.031 -11.469 1 98.81 347 MET B N 1
ATOM 6218 C CA . MET B 1 347 ? 14.5 -16.25 -10.219 1 98.81 347 MET B CA 1
ATOM 6219 C C . MET B 1 347 ? 15.984 -16.469 -10.477 1 98.81 347 MET B C 1
ATOM 6221 O O . MET B 1 347 ? 16.828 -15.945 -9.75 1 98.81 347 MET B O 1
ATOM 6225 N N . ASN B 1 348 ? 16.266 -17.188 -11.492 1 97.88 348 ASN B N 1
ATOM 6226 C CA . ASN B 1 348 ? 17.656 -17.578 -11.758 1 97.88 348 ASN B CA 1
ATOM 6227 C C . ASN B 1 348 ? 18.375 -16.531 -12.594 1 97.88 348 ASN B C 1
ATOM 6229 O O . ASN B 1 348 ? 19.578 -16.641 -12.82 1 97.88 348 ASN B O 1
ATOM 6233 N N . GLY B 1 349 ? 17.625 -15.531 -13.031 1 96.81 349 GLY B N 1
ATOM 6234 C CA . GLY B 1 349 ? 18.219 -14.422 -13.75 1 96.81 349 GLY B CA 1
ATOM 6235 C C . GLY B 1 349 ? 18.703 -13.305 -12.844 1 96.81 349 GLY B C 1
ATOM 6236 O O . GLY B 1 349 ? 18.781 -13.477 -11.625 1 96.81 349 GLY B O 1
ATOM 6237 N N . LYS B 1 350 ? 19.047 -12.102 -13.523 1 94.31 350 LYS B N 1
ATOM 6238 C CA . LYS B 1 350 ? 19.609 -10.992 -12.766 1 94.31 350 LYS B CA 1
ATOM 6239 C C . LYS B 1 350 ? 18.719 -9.758 -12.852 1 94.31 350 LYS B C 1
ATOM 6241 O O . LYS B 1 350 ? 18.984 -8.75 -12.188 1 94.31 350 LYS B O 1
ATOM 6246 N N . TYR B 1 351 ? 17.672 -9.922 -13.562 1 96.12 351 TYR B N 1
ATOM 6247 C CA . TYR B 1 351 ? 16.828 -8.75 -13.789 1 96.12 351 TYR B CA 1
ATOM 6248 C C . TYR B 1 351 ? 15.977 -8.445 -12.555 1 96.12 351 TYR B C 1
ATOM 6250 O O . TYR B 1 351 ? 15.211 -9.297 -12.102 1 96.12 351 TYR B O 1
ATOM 6258 N N . GLY B 1 352 ? 16.094 -7.246 -12.031 1 94.69 352 GLY B N 1
ATOM 6259 C CA . GLY B 1 352 ? 15.508 -6.938 -10.742 1 94.69 352 GLY B CA 1
ATOM 6260 C C . GLY B 1 352 ? 14.305 -6.016 -10.836 1 94.69 352 GLY B C 1
ATOM 6261 O O . GLY B 1 352 ? 13.75 -5.598 -9.82 1 94.69 352 GLY B O 1
ATOM 6262 N N . ALA B 1 353 ? 13.844 -5.668 -12.008 1 96.25 353 ALA B N 1
ATOM 6263 C CA . ALA B 1 353 ? 12.656 -4.855 -12.242 1 96.25 353 ALA B CA 1
ATOM 6264 C C . ALA B 1 353 ? 11.484 -5.719 -12.703 1 96.25 353 ALA B C 1
ATOM 6266 O O . ALA B 1 353 ? 11.656 -6.91 -12.977 1 96.25 353 ALA B O 1
ATOM 6267 N N . PRO B 1 354 ? 10.273 -5.191 -12.695 1 98.19 354 PRO B N 1
ATOM 6268 C CA . PRO B 1 354 ? 9.102 -5.996 -13.039 1 98.19 354 PRO B CA 1
ATOM 6269 C C . PRO B 1 354 ? 9.172 -6.559 -14.461 1 98.19 354 PRO B C 1
ATOM 6271 O O . PRO B 1 354 ? 9.625 -5.871 -15.375 1 98.19 354 PRO B O 1
ATOM 6274 N N . VAL B 1 355 ? 8.688 -7.797 -14.602 1 98.69 355 VAL B N 1
ATOM 6275 C CA . VAL B 1 355 ? 8.625 -8.453 -15.906 1 98.69 355 VAL B CA 1
ATOM 6276 C C . VAL B 1 355 ? 7.23 -9.031 -16.125 1 98.69 355 VAL B C 1
ATOM 6278 O O . VAL B 1 355 ? 6.695 -9.719 -15.25 1 98.69 355 VAL B O 1
ATOM 6281 N N . ASN B 1 356 ? 6.664 -8.75 -17.25 1 98.62 356 ASN B N 1
ATOM 6282 C CA . ASN B 1 356 ? 5.391 -9.352 -17.641 1 98.62 356 ASN B CA 1
ATOM 6283 C C . ASN B 1 356 ? 5.566 -10.82 -18.031 1 98.62 356 ASN B C 1
ATOM 6285 O O . ASN B 1 356 ? 6.418 -11.148 -18.859 1 98.62 356 ASN B O 1
ATOM 6289 N N . LEU B 1 357 ? 4.82 -11.664 -17.406 1 98.69 357 LEU B N 1
ATOM 6290 C CA . LEU B 1 357 ? 4.738 -13.062 -17.797 1 98.69 357 LEU B CA 1
ATOM 6291 C C . LEU B 1 357 ? 3.32 -13.422 -18.219 1 98.69 357 LEU B C 1
ATOM 6293 O O . LEU B 1 357 ? 2.418 -13.492 -17.391 1 98.69 357 LEU B O 1
ATOM 6297 N N . GLY B 1 358 ? 3.078 -13.617 -19.422 1 97.69 358 GLY B N 1
ATOM 6298 C CA . GLY B 1 358 ? 1.783 -13.93 -20 1 97.69 358 GLY B CA 1
ATOM 6299 C C . GLY B 1 358 ? 1.869 -14.328 -21.469 1 97.69 358 GLY B C 1
ATOM 6300 O O . GLY B 1 358 ? 2.955 -14.336 -22.047 1 97.69 358 GLY B O 1
ATOM 6301 N N . ASN B 1 359 ? 0.804 -14.773 -22 1 96.19 359 ASN B N 1
ATOM 6302 C CA . ASN B 1 359 ? 0.654 -15.094 -23.406 1 96.19 359 ASN B CA 1
ATOM 6303 C C . ASN B 1 359 ? 0.032 -13.938 -24.188 1 96.19 359 ASN B C 1
ATOM 6305 O O . ASN B 1 359 ? -1.103 -13.539 -23.922 1 96.19 359 ASN B O 1
ATOM 6309 N N . PRO B 1 360 ? 0.692 -13.344 -25.156 1 95.19 360 PRO B N 1
ATOM 6310 C CA . PRO B 1 360 ? 0.171 -12.172 -25.859 1 95.19 360 PRO B CA 1
ATOM 6311 C C . PRO B 1 360 ? -0.931 -12.523 -26.859 1 95.19 360 PRO B C 1
ATOM 6313 O O . PRO B 1 360 ? -1.522 -11.625 -27.469 1 95.19 360 PRO B O 1
ATOM 6316 N N . GLN B 1 361 ? -1.244 -13.742 -26.984 1 91.25 361 GLN B N 1
ATOM 6317 C CA . GLN B 1 361 ? -2.359 -14.125 -27.844 1 91.25 361 GLN B CA 1
ATOM 6318 C C . GLN B 1 361 ? -3.697 -13.797 -27.188 1 91.25 361 GLN B C 1
ATOM 6320 O O . GLN B 1 361 ? -3.973 -14.234 -26.078 1 91.25 361 GLN B O 1
ATOM 6325 N N . GLU B 1 362 ? -4.504 -13.062 -27.891 1 90.31 362 GLU B N 1
ATOM 6326 C CA . GLU B 1 362 ? -5.777 -12.617 -27.344 1 90.31 362 GLU B CA 1
ATOM 6327 C C . GLU B 1 362 ? -6.934 -13.469 -27.859 1 90.31 362 GLU B C 1
ATOM 6329 O O . GLU B 1 362 ? -6.926 -13.898 -29.016 1 90.31 362 GLU B O 1
ATOM 6334 N N . PHE B 1 363 ? -7.832 -13.68 -26.969 1 87.75 363 PHE B N 1
ATOM 6335 C CA . PHE B 1 363 ? -9.102 -14.32 -27.297 1 87.75 363 PHE B CA 1
ATOM 6336 C C . PHE B 1 363 ? -10.273 -13.523 -26.719 1 87.75 363 PHE B C 1
ATOM 6338 O O . PHE B 1 363 ? -10.172 -12.961 -25.625 1 87.75 363 PHE B O 1
ATOM 6345 N N . THR B 1 364 ? -11.328 -13.5 -27.453 1 88.12 364 THR B N 1
ATOM 6346 C CA . THR B 1 364 ? -12.539 -12.953 -26.844 1 88.12 364 THR B CA 1
ATOM 6347 C C . THR B 1 364 ? -13.156 -13.945 -25.875 1 88.12 364 THR B C 1
ATOM 6349 O O . THR B 1 364 ? -12.992 -15.164 -26.031 1 88.12 364 THR B O 1
ATOM 6352 N N . VAL B 1 365 ? -13.828 -13.406 -24.953 1 86.94 365 VAL B N 1
ATOM 6353 C CA . VAL B 1 365 ? -14.484 -14.258 -23.969 1 86.94 365 VAL B CA 1
ATOM 6354 C C . VAL B 1 365 ? -15.516 -15.148 -24.672 1 86.94 365 VAL B C 1
ATOM 6356 O O . VAL B 1 365 ? -15.672 -16.312 -24.312 1 86.94 365 VAL B O 1
ATOM 6359 N N . ALA B 1 366 ? -16.141 -14.625 -25.672 1 89.19 366 ALA B N 1
ATOM 6360 C CA . ALA B 1 366 ? -17.141 -15.391 -26.438 1 89.19 366 ALA B CA 1
ATOM 6361 C C . ALA B 1 366 ? -16.484 -16.547 -27.172 1 89.19 366 ALA B C 1
ATOM 6363 O O . ALA B 1 366 ? -17 -17.656 -27.188 1 89.19 366 ALA B O 1
ATOM 6364 N N . GLU B 1 367 ? -15.43 -16.266 -27.812 1 89.12 367 GLU B N 1
ATOM 6365 C CA . GLU B 1 367 ? -14.68 -17.312 -28.516 1 89.12 367 GLU B CA 1
ATOM 6366 C C . GLU B 1 367 ? -14.211 -18.391 -27.547 1 89.12 367 GLU B C 1
ATOM 6368 O O . GLU B 1 367 ? -14.227 -19.578 -27.875 1 89.12 367 GLU B O 1
ATOM 6373 N N . PHE B 1 368 ? -13.836 -17.953 -26.453 1 89.56 368 PHE B N 1
ATOM 6374 C CA . PHE B 1 368 ? -13.344 -18.859 -25.422 1 89.56 368 PHE B CA 1
ATOM 6375 C C . PHE B 1 368 ? -14.453 -19.781 -24.938 1 89.56 368 PHE B C 1
ATOM 6377 O O . PHE B 1 368 ? -14.25 -20.984 -24.781 1 89.56 368 PHE B O 1
ATOM 6384 N N . ALA B 1 369 ? -15.562 -19.234 -24.75 1 91.12 369 ALA B N 1
ATOM 6385 C CA . ALA B 1 369 ? -16.734 -20 -24.328 1 91.12 369 ALA B CA 1
ATOM 6386 C C . ALA B 1 369 ? -17.094 -21.047 -25.375 1 91.12 369 ALA B C 1
ATOM 6388 O O . ALA B 1 369 ? -17.375 -22.203 -25.047 1 91.12 369 ALA B O 1
ATOM 6389 N N . THR B 1 370 ? -17.078 -20.656 -26.547 1 92.25 370 THR B N 1
ATOM 6390 C CA . THR B 1 370 ? -17.422 -21.547 -27.641 1 92.25 370 THR B CA 1
ATOM 6391 C C . THR B 1 370 ? -16.406 -22.688 -27.734 1 92.25 370 THR B C 1
ATOM 6393 O O . THR B 1 370 ? -16.781 -23.844 -27.953 1 92.25 370 THR B O 1
ATOM 6396 N N . THR B 1 371 ? -15.164 -22.328 -27.594 1 92.75 371 THR B N 1
ATOM 6397 C CA . THR B 1 371 ? -14.102 -23.328 -27.672 1 92.75 371 THR B CA 1
ATOM 6398 C C . THR B 1 371 ? -14.258 -24.375 -26.562 1 92.75 371 THR B C 1
ATOM 6400 O O . THR B 1 371 ? -14.148 -25.578 -26.828 1 92.75 371 THR B O 1
ATOM 6403 N N . ILE B 1 372 ? -14.516 -23.938 -25.438 1 93.75 372 ILE B N 1
ATOM 6404 C CA . ILE B 1 372 ? -14.656 -24.828 -24.297 1 93.75 372 ILE B CA 1
ATOM 6405 C C . ILE B 1 372 ? -15.883 -25.719 -24.5 1 93.75 372 ILE B C 1
ATOM 6407 O O . ILE B 1 372 ? -15.844 -26.922 -24.219 1 93.75 372 ILE B O 1
ATOM 6411 N N . LYS B 1 373 ? -16.938 -25.125 -24.953 1 94.25 373 LYS B N 1
ATOM 6412 C CA . LYS B 1 373 ? -18.156 -25.891 -25.219 1 94.25 373 LYS B CA 1
ATOM 6413 C C . LYS B 1 373 ? -17.891 -27.016 -26.219 1 94.25 373 LYS B C 1
ATOM 6415 O O . LYS B 1 373 ? -18.344 -28.141 -26.031 1 94.25 373 LYS B O 1
ATOM 6420 N N . GLU B 1 374 ? -17.188 -26.703 -27.188 1 94.62 374 GLU B N 1
ATOM 6421 C CA . GLU B 1 374 ? -16.859 -27.672 -28.234 1 94.62 374 GLU B CA 1
ATOM 6422 C C . GLU B 1 374 ? -15.953 -28.766 -27.688 1 94.62 374 GLU B C 1
ATOM 6424 O O . GLU B 1 374 ? -16.172 -29.953 -27.938 1 94.62 374 GLU B O 1
ATOM 6429 N N . MET B 1 375 ? -14.984 -28.375 -26.938 1 95.19 375 MET B N 1
ATOM 6430 C CA . MET B 1 375 ? -13.984 -29.312 -26.438 1 95.19 375 MET B CA 1
ATOM 6431 C C . MET B 1 375 ? -14.586 -30.25 -25.391 1 95.19 375 MET B C 1
ATOM 6433 O O . MET B 1 375 ? -14.078 -31.359 -25.172 1 95.19 375 MET B O 1
ATOM 6437 N N . THR B 1 376 ? -15.648 -29.781 -24.766 1 94.38 376 THR B N 1
ATOM 6438 C CA . THR B 1 376 ? -16.297 -30.594 -23.734 1 94.38 376 THR B CA 1
ATOM 6439 C C . THR B 1 376 ? -17.5 -31.328 -24.312 1 94.38 376 THR B C 1
ATOM 6441 O O . THR B 1 376 ? -18.188 -32.062 -23.594 1 94.38 376 THR B O 1
ATOM 6444 N N . ALA B 1 377 ? -17.766 -31.109 -25.531 1 93 377 ALA B N 1
ATOM 6445 C CA . ALA B 1 377 ? -18.953 -31.672 -26.172 1 93 377 ALA B CA 1
ATOM 6446 C C . ALA B 1 377 ? -20.203 -31.422 -25.328 1 93 377 ALA B C 1
ATOM 6448 O O . ALA B 1 377 ? -20.984 -32.344 -25.078 1 93 377 ALA B O 1
ATOM 6449 N N . SER B 1 378 ? -20.281 -30.297 -24.875 1 91.56 378 SER B N 1
ATOM 6450 C CA . SER B 1 378 ? -21.359 -29.922 -23.953 1 91.56 378 SER B CA 1
ATOM 6451 C C . SER B 1 378 ? -22.594 -29.453 -24.719 1 91.56 378 SER B C 1
ATOM 6453 O O . SER B 1 378 ? -22.484 -28.969 -25.844 1 91.56 378 SER B O 1
ATOM 6455 N N . LYS B 1 379 ? -23.734 -29.547 -24.062 1 91.81 379 LYS B N 1
ATOM 6456 C CA . LYS B 1 379 ? -25 -29.016 -24.578 1 91.81 379 LYS B CA 1
ATOM 6457 C C . LYS B 1 379 ? -25.359 -27.688 -23.891 1 91.81 379 LYS B C 1
ATOM 6459 O O . LYS B 1 379 ? -26.453 -27.172 -24.062 1 91.81 379 LYS B O 1
ATOM 6464 N N . SER B 1 380 ? -24.453 -27.219 -23.234 1 90.75 380 SER B N 1
ATOM 6465 C CA . SER B 1 380 ? -24.672 -26 -22.453 1 90.75 380 SER B CA 1
ATOM 6466 C C . SER B 1 380 ? -25.047 -24.828 -23.344 1 90.75 380 SER B C 1
ATOM 6468 O O . SER B 1 380 ? -24.5 -24.672 -24.438 1 90.75 380 SER B O 1
ATOM 6470 N N . GLU B 1 381 ? -25.984 -23.984 -22.906 1 92.25 381 GLU B N 1
ATOM 6471 C CA . GLU B 1 381 ? -26.281 -22.703 -23.547 1 92.25 381 GLU B CA 1
ATOM 6472 C C . GLU B 1 381 ? -25.344 -21.609 -23.047 1 92.25 381 GLU B C 1
ATOM 6474 O O . GLU B 1 381 ? -24.875 -21.656 -21.922 1 92.25 381 GLU B O 1
ATOM 6479 N N . ILE B 1 382 ? -25.062 -20.672 -23.953 1 90.88 382 ILE B N 1
ATOM 6480 C CA . ILE B 1 382 ? -24.281 -19.516 -23.562 1 90.88 382 ILE B CA 1
ATOM 6481 C C . ILE B 1 382 ? -25.219 -18.375 -23.172 1 90.88 382 ILE B C 1
ATOM 6483 O O . ILE B 1 382 ? -26.016 -17.906 -23.984 1 90.88 382 ILE B O 1
ATOM 6487 N N . LYS B 1 383 ? -25.125 -17.984 -21.875 1 90.69 383 LYS B N 1
ATOM 6488 C CA . LYS B 1 383 ? -25.969 -16.922 -21.359 1 90.69 383 LYS B CA 1
ATOM 6489 C C . LYS B 1 383 ? -25.156 -15.672 -21.047 1 90.69 383 LYS B C 1
ATOM 6491 O O . LYS B 1 383 ? -24.109 -15.75 -20.406 1 90.69 383 LYS B O 1
ATOM 6496 N N . LYS B 1 384 ? -25.672 -14.523 -21.469 1 88.12 384 LYS B N 1
ATOM 6497 C CA . LYS B 1 384 ? -25 -13.25 -21.219 1 88.12 384 LYS B CA 1
ATOM 6498 C C . LYS B 1 384 ? -25.609 -12.539 -20.016 1 88.12 384 LYS B C 1
ATOM 6500 O O . LYS B 1 384 ? -26.828 -12.438 -19.906 1 88.12 384 LYS B O 1
ATOM 6505 N N . LEU B 1 385 ? -24.766 -12.242 -19.062 1 81.69 385 LEU B N 1
ATOM 6506 C CA . LEU B 1 385 ? -25.188 -11.508 -17.891 1 81.69 385 LEU B CA 1
ATOM 6507 C C . LEU B 1 385 ? -24.625 -10.086 -17.906 1 81.69 385 LEU B C 1
ATOM 6509 O O . LEU B 1 385 ? -23.828 -9.742 -18.781 1 81.69 385 LEU B O 1
ATOM 6513 N N . GLU B 1 386 ? -25.094 -9.188 -16.938 1 79.06 386 GLU B N 1
ATOM 6514 C CA . GLU B 1 386 ? -24.641 -7.805 -16.859 1 79.06 386 GLU B CA 1
ATOM 6515 C C . GLU B 1 386 ? -23.141 -7.73 -16.531 1 79.06 386 GLU B C 1
ATOM 6517 O O . GLU B 1 386 ? -22.625 -8.562 -15.781 1 79.06 386 GLU B O 1
ATOM 6522 N N . LYS B 1 387 ? -22.5 -6.691 -17.047 1 74.62 387 LYS B N 1
ATOM 6523 C CA . LYS B 1 387 ? -21.078 -6.492 -16.844 1 74.62 387 LYS B CA 1
ATOM 6524 C C . LYS B 1 387 ? -20.766 -6.234 -15.367 1 74.62 387 LYS B C 1
ATOM 6526 O O . LYS B 1 387 ? -21.516 -5.531 -14.68 1 74.62 387 LYS B O 1
ATOM 6531 N N . THR B 1 388 ? -19.672 -6.863 -14.875 1 67.25 388 THR B N 1
ATOM 6532 C CA . THR B 1 388 ? -19.234 -6.629 -13.508 1 67.25 388 THR B CA 1
ATOM 6533 C C . THR B 1 388 ? -18.5 -5.293 -13.398 1 67.25 388 THR B C 1
ATOM 6535 O O . THR B 1 388 ? -17.828 -4.871 -14.336 1 67.25 388 THR B O 1
ATOM 6538 N N . ALA B 1 389 ? -18.547 -4.617 -12.258 1 66.25 389 ALA B N 1
ATOM 6539 C CA . ALA B 1 389 ? -17.953 -3.301 -12.023 1 66.25 389 ALA B CA 1
ATOM 6540 C C . ALA B 1 389 ? -16.422 -3.365 -12.094 1 66.25 389 ALA B C 1
ATOM 6542 O O . ALA B 1 389 ? -15.812 -4.293 -11.562 1 66.25 389 ALA B O 1
ATOM 6543 N N . ASP B 1 390 ? -15.719 -2.525 -12.766 1 63.84 390 ASP B N 1
ATOM 6544 C CA . ASP B 1 390 ? -14.289 -2.27 -12.828 1 63.84 390 ASP B CA 1
ATOM 6545 C C . ASP B 1 390 ? -13.555 -3.404 -13.547 1 63.84 390 ASP B C 1
ATOM 6547 O O . ASP B 1 390 ? -12.367 -3.623 -13.32 1 63.84 390 ASP B O 1
ATOM 6551 N N . ASP B 1 391 ? -14.305 -4.156 -14.312 1 67.31 391 ASP B N 1
ATOM 6552 C CA . ASP B 1 391 ? -13.633 -5.207 -15.07 1 67.31 391 ASP B CA 1
ATOM 6553 C C . ASP B 1 391 ? -12.945 -4.641 -16.312 1 67.31 391 ASP B C 1
ATOM 6555 O O . ASP B 1 391 ? -13.586 -3.955 -17.109 1 67.31 391 ASP B O 1
ATOM 6559 N N . PRO B 1 392 ? -11.664 -4.934 -16.406 1 71.19 392 PRO B N 1
ATOM 6560 C CA . PRO B 1 392 ? -10.906 -4.391 -17.531 1 71.19 392 PRO B CA 1
ATOM 6561 C C . PRO B 1 392 ? -11.422 -4.891 -18.891 1 71.19 392 PRO B C 1
ATOM 6563 O O . PRO B 1 392 ? -11.844 -6.047 -19 1 71.19 392 PRO B O 1
ATOM 6566 N N . ASN B 1 393 ? -11.258 -4.113 -19.891 1 74.38 393 ASN B N 1
ATOM 6567 C CA . ASN B 1 393 ? -11.773 -4.438 -21.219 1 74.38 393 ASN B CA 1
ATOM 6568 C C . ASN B 1 393 ? -10.758 -5.211 -22.047 1 74.38 393 ASN B C 1
ATOM 6570 O O . ASN B 1 393 ? -11.109 -6.168 -22.75 1 74.38 393 ASN B O 1
ATOM 6574 N N . LYS B 1 394 ? -9.586 -4.715 -22.062 1 82.25 394 LYS B N 1
ATOM 6575 C CA . LYS B 1 394 ? -8.523 -5.348 -22.844 1 82.25 394 LYS B CA 1
ATOM 6576 C C . LYS B 1 394 ? -7.281 -5.57 -21.984 1 82.25 394 LYS B C 1
ATOM 6578 O O . LYS B 1 394 ? -6.832 -4.66 -21.281 1 82.25 394 LYS B O 1
ATOM 6583 N N . ARG B 1 395 ? -6.781 -6.82 -22.047 1 87.31 395 ARG B N 1
ATOM 6584 C CA . ARG B 1 395 ? -5.566 -7.168 -21.312 1 87.31 395 ARG B CA 1
ATOM 6585 C C . ARG B 1 395 ? -4.629 -8.008 -22.172 1 87.31 395 ARG B C 1
ATOM 6587 O O . ARG B 1 395 ? -4.941 -9.156 -22.5 1 87.31 395 ARG B O 1
ATOM 6594 N N . LYS B 1 396 ? -3.605 -7.41 -22.641 1 94.38 396 LYS B N 1
ATOM 6595 C CA . LYS B 1 396 ? -2.58 -8.078 -23.438 1 94.38 396 LYS B CA 1
ATOM 6596 C C . LYS B 1 396 ? -1.181 -7.695 -22.969 1 94.38 396 LYS B C 1
ATOM 6598 O O . LYS B 1 396 ? -0.823 -6.516 -22.953 1 94.38 396 LYS B O 1
ATOM 6603 N N . PRO B 1 397 ? -0.421 -8.672 -22.531 1 96.88 397 PRO B N 1
ATOM 6604 C CA . PRO B 1 397 ? 0.937 -8.359 -22.078 1 96.88 397 PRO B CA 1
ATOM 6605 C C . PRO B 1 397 ? 1.893 -8.078 -23.234 1 96.88 397 PRO B C 1
ATOM 6607 O O . PRO B 1 397 ? 1.796 -8.711 -24.297 1 96.88 397 PRO B O 1
ATOM 6610 N N . ASP B 1 398 ? 2.691 -7.051 -23.125 1 98.19 398 ASP B N 1
ATOM 6611 C CA . ASP B 1 398 ? 3.93 -6.973 -23.891 1 98.19 398 ASP B CA 1
ATOM 6612 C C . ASP B 1 398 ? 5.035 -7.797 -23.234 1 98.19 398 ASP B C 1
ATOM 6614 O O . ASP B 1 398 ? 5.438 -7.516 -22.109 1 98.19 398 ASP B O 1
ATOM 6618 N N . ILE B 1 399 ? 5.512 -8.836 -23.969 1 98.31 399 ILE B N 1
ATOM 6619 C CA . ILE B 1 399 ? 6.445 -9.758 -23.328 1 98.31 399 ILE B CA 1
ATOM 6620 C C . ILE B 1 399 ? 7.844 -9.562 -23.906 1 98.31 399 ILE B C 1
ATOM 6622 O O . ILE B 1 399 ? 8.672 -10.477 -23.875 1 98.31 399 ILE B O 1
ATOM 6626 N N . SER B 1 400 ? 8.117 -8.438 -24.516 1 98.38 400 SER B N 1
ATOM 6627 C CA . SER B 1 400 ? 9.414 -8.156 -25.109 1 98.38 400 SER B CA 1
ATOM 6628 C C . SER B 1 400 ? 10.531 -8.242 -24.078 1 98.38 400 SER B C 1
ATOM 6630 O O . SER B 1 400 ? 11.602 -8.797 -24.359 1 98.38 400 SER B O 1
ATOM 6632 N N . LEU B 1 401 ? 10.328 -7.715 -22.922 1 98.12 401 LEU B N 1
ATOM 6633 C CA . LEU B 1 401 ? 11.328 -7.75 -21.859 1 98.12 401 LEU B CA 1
ATOM 6634 C C . LEU B 1 401 ? 11.633 -9.188 -21.438 1 98.12 401 LEU B C 1
ATOM 6636 O O . LEU B 1 401 ? 12.789 -9.539 -21.203 1 98.12 401 LEU B O 1
ATOM 6640 N N . ALA B 1 402 ? 10.586 -9.992 -21.281 1 98.56 402 ALA B N 1
ATOM 6641 C CA . ALA B 1 402 ? 10.773 -11.398 -20.922 1 98.56 402 ALA B CA 1
ATOM 6642 C C . ALA B 1 402 ? 11.602 -12.133 -21.969 1 98.56 402 ALA B C 1
ATOM 6644 O O . ALA B 1 402 ? 12.477 -12.93 -21.625 1 98.56 402 ALA B O 1
ATOM 6645 N N . LYS B 1 403 ? 11.305 -11.898 -23.219 1 98.25 403 LYS B N 1
ATOM 6646 C CA . LYS B 1 403 ? 12.07 -12.508 -24.312 1 98.25 403 LYS B CA 1
ATOM 6647 C C . LYS B 1 403 ? 13.531 -12.086 -24.25 1 98.25 403 LYS B C 1
ATOM 6649 O O . LYS B 1 403 ? 14.43 -12.922 -24.406 1 98.25 403 LYS B O 1
ATOM 6654 N N . GLN B 1 404 ? 13.75 -10.852 -24 1 97.94 404 GLN B N 1
ATOM 6655 C CA . GLN B 1 404 ? 15.094 -10.281 -24.031 1 97.94 404 GLN B CA 1
ATOM 6656 C C . GLN B 1 404 ? 15.898 -10.703 -22.812 1 97.94 404 GLN B C 1
ATOM 6658 O O . GLN B 1 404 ? 17.031 -11.156 -22.938 1 97.94 404 GLN B O 1
ATOM 6663 N N . GLU B 1 405 ? 15.312 -10.578 -21.594 1 97.62 405 GLU B N 1
ATOM 6664 C CA . GLU B 1 405 ? 16.062 -10.727 -20.359 1 97.62 405 GLU B CA 1
ATOM 6665 C C . GLU B 1 405 ? 16.047 -12.18 -19.875 1 97.62 405 GLU B C 1
ATOM 6667 O O . GLU B 1 405 ? 16.969 -12.617 -19.172 1 97.62 405 GLU B O 1
ATOM 6672 N N . LEU B 1 406 ? 15.031 -12.984 -20.25 1 98.12 406 LEU B N 1
ATOM 6673 C CA . LEU B 1 406 ? 14.867 -14.312 -19.672 1 98.12 406 LEU B CA 1
ATOM 6674 C C . LEU B 1 406 ? 14.938 -15.383 -20.75 1 98.12 406 LEU B C 1
ATOM 6676 O O . LEU B 1 406 ? 14.953 -16.578 -20.438 1 98.12 406 LEU B O 1
ATOM 6680 N N . ASN B 1 407 ? 14.977 -14.992 -21.984 1 98 407 ASN B N 1
ATOM 6681 C CA . ASN B 1 407 ? 14.836 -15.953 -23.078 1 98 407 ASN B CA 1
ATOM 6682 C C . ASN B 1 407 ? 13.602 -16.828 -22.891 1 98 407 ASN B C 1
ATOM 6684 O O . ASN B 1 407 ? 13.688 -18.062 -22.969 1 98 407 ASN B O 1
ATOM 6688 N N . TRP B 1 408 ? 12.508 -16.172 -22.609 1 98.06 408 TRP B N 1
ATOM 6689 C CA . TRP B 1 408 ? 11.273 -16.859 -22.266 1 98.06 408 TRP B CA 1
ATOM 6690 C C . TRP B 1 408 ? 10.117 -16.406 -23.141 1 98.06 408 TRP B C 1
ATOM 6692 O O . TRP B 1 408 ? 10 -15.227 -23.469 1 98.06 408 TRP B O 1
ATOM 6702 N N . GLU B 1 409 ? 9.297 -17.266 -23.594 1 97.94 409 GLU B N 1
ATOM 6703 C CA . GLU B 1 409 ? 8.016 -17.062 -24.25 1 97.94 409 GLU B CA 1
ATOM 6704 C C . GLU B 1 409 ? 7.082 -18.25 -24.016 1 97.94 409 GLU B C 1
ATOM 6706 O O . GLU B 1 409 ? 7.539 -19.375 -23.797 1 97.94 409 GLU B O 1
ATOM 6711 N N . PRO B 1 410 ? 5.816 -17.984 -24 1 97.62 410 PRO B N 1
ATOM 6712 C CA . PRO B 1 410 ? 4.914 -19.125 -23.812 1 97.62 410 PRO B CA 1
ATOM 6713 C C . PRO B 1 410 ? 5.008 -20.141 -24.953 1 97.62 410 PRO B C 1
ATOM 6715 O O . PRO B 1 410 ? 5.164 -19.766 -26.109 1 97.62 410 PRO B O 1
ATOM 6718 N N . LYS B 1 411 ? 4.871 -21.469 -24.578 1 97.31 411 LYS B N 1
ATOM 6719 C CA . LYS B 1 411 ? 5.062 -22.531 -25.562 1 97.31 411 LYS B CA 1
ATOM 6720 C C . LYS B 1 411 ? 3.785 -23.344 -25.734 1 97.31 411 LYS B C 1
ATOM 6722 O O . LYS B 1 411 ? 3.551 -23.906 -26.812 1 97.31 411 LYS B O 1
ATOM 6727 N N . VAL B 1 412 ? 2.984 -23.453 -24.75 1 97 412 VAL B N 1
ATOM 6728 C CA . VAL B 1 412 ? 1.784 -24.281 -24.797 1 97 412 VAL B CA 1
ATOM 6729 C C . VAL B 1 412 ? 0.624 -23.484 -25.375 1 97 412 VAL B C 1
ATOM 6731 O O . VAL B 1 412 ? 0.318 -22.391 -24.906 1 97 412 VAL B O 1
ATOM 6734 N N . SER B 1 413 ? -0.018 -24.016 -26.406 1 94.75 413 SER B N 1
ATOM 6735 C CA . SER B 1 413 ? -1.177 -23.344 -26.984 1 94.75 413 SER B CA 1
ATOM 6736 C C . SER B 1 413 ? -2.365 -23.375 -26.016 1 94.75 413 SER B C 1
ATOM 6738 O O . SER B 1 413 ? -2.449 -24.234 -25.156 1 94.75 413 SER B O 1
ATOM 6740 N N . VAL B 1 414 ? -3.248 -22.406 -26.25 1 93.31 414 VAL B N 1
ATOM 6741 C CA . VAL B 1 414 ? -4.43 -22.312 -25.391 1 93.31 414 VAL B CA 1
ATOM 6742 C C . VAL B 1 414 ? -5.254 -23.594 -25.516 1 93.31 414 VAL B C 1
ATOM 6744 O O . VAL B 1 414 ? -5.727 -24.125 -24.5 1 93.31 414 VAL B O 1
ATOM 6747 N N . LYS B 1 415 ? -5.391 -24.141 -26.688 1 93.75 415 LYS B N 1
ATOM 6748 C CA . LYS B 1 415 ? -6.176 -25.344 -26.906 1 93.75 415 LYS B CA 1
ATOM 6749 C C . LYS B 1 415 ? -5.57 -26.547 -26.188 1 93.75 415 LYS B C 1
ATOM 6751 O O . LYS B 1 415 ? -6.285 -27.328 -25.562 1 93.75 415 LYS B O 1
ATOM 6756 N N . GLU B 1 416 ? -4.23 -26.672 -26.297 1 95.88 416 GLU B N 1
ATOM 6757 C CA . GLU B 1 416 ? -3.537 -27.75 -25.609 1 95.88 416 GLU B CA 1
ATOM 6758 C C . GLU B 1 416 ? -3.703 -27.641 -24.094 1 95.88 416 GLU B C 1
ATOM 6760 O O . GLU B 1 416 ? -3.943 -28.641 -23.406 1 95.88 416 GLU B O 1
ATOM 6765 N N . GLY B 1 417 ? -3.555 -26.484 -23.594 1 96.38 417 GLY B N 1
ATOM 6766 C CA . GLY B 1 417 ? -3.729 -26.266 -22.172 1 96.38 417 GLY B CA 1
ATOM 6767 C C . GLY B 1 417 ? -5.141 -26.531 -21.688 1 96.38 417 GLY B C 1
ATOM 6768 O O . GLY B 1 417 ? -5.336 -27.109 -20.625 1 96.38 417 GLY B O 1
ATOM 6769 N N . LEU B 1 418 ? -6.102 -26.125 -22.531 1 95.25 418 LEU B N 1
ATOM 6770 C CA . LEU B 1 418 ? -7.504 -26.344 -22.172 1 95.25 418 LEU B CA 1
ATOM 6771 C C . LEU B 1 418 ? -7.828 -27.828 -22.094 1 95.25 418 LEU B C 1
ATOM 6773 O O . LEU B 1 418 ? -8.594 -28.25 -21.234 1 95.25 418 LEU B O 1
ATOM 6777 N N . ALA B 1 419 ? -7.258 -28.578 -23 1 96.31 419 ALA B N 1
ATOM 6778 C CA . ALA B 1 419 ? -7.488 -30.016 -23 1 96.31 419 ALA B CA 1
ATOM 6779 C C . ALA B 1 419 ? -7.055 -30.641 -21.672 1 96.31 419 ALA B C 1
ATOM 6781 O O . ALA B 1 419 ? -7.789 -31.422 -21.078 1 96.31 419 ALA B O 1
ATOM 6782 N N . LYS B 1 420 ? -5.883 -30.266 -21.203 1 95.69 420 LYS B N 1
ATOM 6783 C CA . LYS B 1 420 ? -5.352 -30.766 -19.938 1 95.69 420 LYS B CA 1
ATOM 6784 C C . LYS B 1 420 ? -6.195 -30.297 -18.75 1 95.69 420 LYS B C 1
ATOM 6786 O O . LYS B 1 420 ? -6.41 -31.047 -17.797 1 95.69 420 LYS B O 1
ATOM 6791 N N . THR B 1 421 ? -6.648 -29.078 -18.859 1 95.5 421 THR B N 1
ATOM 6792 C CA . THR B 1 421 ? -7.441 -28.469 -17.797 1 95.5 421 THR B CA 1
ATOM 6793 C C . THR B 1 421 ? -8.812 -29.141 -17.688 1 95.5 421 THR B C 1
ATOM 6795 O O . THR B 1 421 ? -9.281 -29.438 -16.594 1 95.5 421 THR B O 1
ATOM 6798 N N . ILE B 1 422 ? -9.43 -29.359 -18.844 1 94.94 422 ILE B N 1
ATOM 6799 C CA . ILE B 1 422 ? -10.734 -30.016 -18.906 1 94.94 422 ILE B CA 1
ATOM 6800 C C . ILE B 1 422 ? -10.641 -31.422 -18.328 1 94.94 422 ILE B C 1
ATOM 6802 O O . ILE B 1 422 ? -11.5 -31.828 -17.547 1 94.94 422 ILE B O 1
ATOM 6806 N N . GLU B 1 423 ? -9.555 -32.125 -18.656 1 94.19 423 GLU B N 1
ATOM 6807 C CA . GLU B 1 423 ? -9.359 -33.469 -18.141 1 94.19 423 GLU B CA 1
ATOM 6808 C C . GLU B 1 423 ? -9.234 -33.469 -16.609 1 94.19 423 GLU B C 1
ATOM 6810 O O . GLU B 1 423 ? -9.781 -34.312 -15.938 1 94.19 423 GLU B O 1
ATOM 6815 N N . TYR B 1 424 ? -8.57 -32.531 -16.125 1 92.5 424 TYR B N 1
ATOM 6816 C CA . TYR B 1 424 ? -8.406 -32.406 -14.68 1 92.5 424 TYR B CA 1
ATOM 6817 C C . TYR B 1 424 ? -9.75 -32.219 -14 1 92.5 424 TYR B C 1
ATOM 6819 O O . TYR B 1 424 ? -10.07 -32.875 -13.023 1 92.5 424 TYR B O 1
ATOM 6827 N N . PHE B 1 425 ? -10.57 -31.266 -14.484 1 92.5 425 PHE B N 1
ATOM 6828 C CA . PHE B 1 425 ? -11.844 -30.953 -13.844 1 92.5 425 PHE B CA 1
ATOM 6829 C C . PHE B 1 425 ? -12.828 -32.094 -14 1 92.5 425 PHE B C 1
ATOM 6831 O O . PHE B 1 425 ? -13.672 -32.344 -13.133 1 92.5 425 PHE B O 1
ATOM 6838 N N . ARG B 1 426 ? -12.672 -32.812 -15.07 1 91.62 426 ARG B N 1
ATOM 6839 C CA . ARG B 1 426 ? -13.477 -34.031 -15.242 1 91.62 426 ARG B CA 1
ATOM 6840 C C . ARG B 1 426 ? -13.211 -35.031 -14.117 1 91.62 426 ARG B C 1
ATOM 6842 O O . ARG B 1 426 ? -14.141 -35.625 -13.578 1 91.62 426 ARG B O 1
ATOM 6849 N N . MET B 1 427 ? -11.938 -35.156 -13.781 1 89.31 427 MET B N 1
ATOM 6850 C CA . MET B 1 427 ? -11.547 -36.094 -12.719 1 89.31 427 MET B CA 1
ATOM 6851 C C . MET B 1 427 ? -12.031 -35.594 -11.359 1 89.31 427 MET B C 1
ATOM 6853 O O . MET B 1 427 ? -12.453 -36.375 -10.523 1 89.31 427 MET B O 1
ATOM 6857 N N . VAL B 1 428 ? -11.953 -34.344 -11.195 1 87.31 428 VAL B N 1
ATOM 6858 C CA . VAL B 1 428 ? -12.414 -33.75 -9.945 1 87.31 428 VAL B CA 1
ATOM 6859 C C . VAL B 1 428 ? -13.914 -33.969 -9.797 1 87.31 428 VAL B C 1
ATOM 6861 O O . VAL B 1 428 ? -14.391 -34.312 -8.711 1 87.31 428 VAL B O 1
ATOM 6864 N N . LEU B 1 429 ? -14.656 -33.719 -10.867 1 87.19 429 LEU B N 1
ATOM 6865 C CA . LEU B 1 429 ? -16.109 -33.875 -10.859 1 87.19 429 LEU B CA 1
ATOM 6866 C C . LEU B 1 429 ? -16.484 -35.344 -10.57 1 87.19 429 LEU B C 1
ATOM 6868 O O . LEU B 1 429 ? -17.484 -35.594 -9.891 1 87.19 429 LEU B O 1
ATOM 6872 N N . LEU B 1 430 ? -15.719 -36.156 -11.094 1 84.38 430 LEU B N 1
ATOM 6873 C CA . LEU B 1 430 ? -15.977 -37.594 -10.859 1 84.38 430 LEU B CA 1
ATOM 6874 C C . LEU B 1 430 ? -15.797 -37.938 -9.383 1 84.38 430 LEU B C 1
ATOM 6876 O O . LEU B 1 430 ? -16.531 -38.75 -8.844 1 84.38 430 LEU B O 1
ATOM 6880 N N . SER B 1 431 ? -14.867 -37.281 -8.789 1 83.12 431 SER B N 1
ATOM 6881 C CA . SER B 1 431 ? -14.562 -37.562 -7.391 1 83.12 431 SER B CA 1
ATOM 6882 C C . SER B 1 431 ? -15.539 -36.875 -6.457 1 83.12 431 SER B C 1
ATOM 6884 O O . SER B 1 431 ? -15.93 -37.406 -5.426 1 83.12 431 SER B O 1
ATOM 6886 N N . THR B 1 432 ? -15.984 -35.656 -6.797 1 82.62 432 THR B N 1
ATOM 6887 C CA . THR B 1 432 ? -16.781 -34.844 -5.883 1 82.62 432 THR B CA 1
ATOM 6888 C C . THR B 1 432 ? -18.266 -34.938 -6.238 1 82.62 432 THR B C 1
ATOM 6890 O O . THR B 1 432 ? -19.125 -34.625 -5.41 1 82.62 432 THR B O 1
ATOM 6893 N N . GLY B 1 433 ? -18.625 -35.25 -7.363 1 77.62 433 GLY B N 1
ATOM 6894 C CA . GLY B 1 433 ? -20 -35.375 -7.824 1 77.62 433 GLY B CA 1
ATOM 6895 C C . GLY B 1 433 ? -20.531 -34.062 -8.438 1 77.62 433 GLY B C 1
ATOM 6896 O O . GLY B 1 433 ? -21.094 -34.094 -9.531 1 77.62 433 GLY B O 1
ATOM 6897 N N . GLU B 1 434 ? -20.469 -32.969 -7.715 1 80.75 434 GLU B N 1
ATOM 6898 C CA . GLU B 1 434 ? -20.938 -31.688 -8.242 1 80.75 434 GLU B CA 1
ATOM 6899 C C . GLU B 1 434 ? -20.047 -30.531 -7.773 1 80.75 434 GLU B C 1
ATOM 6901 O O . GLU B 1 434 ? -19.469 -30.594 -6.691 1 80.75 434 GLU B O 1
ATOM 6906 N N . ILE B 1 435 ? -19.938 -29.594 -8.711 1 77.81 435 ILE B N 1
ATOM 6907 C CA . ILE B 1 435 ? -19.234 -28.359 -8.383 1 77.81 435 ILE B CA 1
ATOM 6908 C C . ILE B 1 435 ? -20.141 -27.172 -8.672 1 77.81 435 ILE B C 1
ATOM 6910 O O . ILE B 1 435 ? -20.625 -27.016 -9.789 1 77.81 435 ILE B O 1
ATOM 6914 N N . ILE B 1 436 ? -20.484 -26.406 -7.668 1 73.88 436 ILE B N 1
ATOM 6915 C CA . ILE B 1 436 ? -21.266 -25.188 -7.875 1 73.88 436 ILE B CA 1
ATOM 6916 C C . ILE B 1 436 ? -20.312 -24 -8.062 1 73.88 436 ILE B C 1
ATOM 6918 O O . ILE B 1 436 ? -19.531 -23.672 -7.16 1 73.88 436 ILE B O 1
ATOM 6922 N N . PRO B 1 437 ? -20.375 -23.422 -9.156 1 70.44 437 PRO B N 1
ATOM 6923 C CA . PRO B 1 437 ? -19.453 -22.312 -9.422 1 70.44 437 PRO B CA 1
ATOM 6924 C C . PRO B 1 437 ? -19.688 -21.125 -8.484 1 70.44 437 PRO B C 1
ATOM 6926 O O . PRO B 1 437 ? -20.828 -20.891 -8.047 1 70.44 437 PRO B O 1
ATOM 6929 N N . THR B 1 438 ? -18.609 -20.438 -8.164 1 69.19 438 THR B N 1
ATOM 6930 C CA . THR B 1 438 ? -18.688 -19.219 -7.355 1 69.19 438 THR B CA 1
ATOM 6931 C C . THR B 1 438 ? -19.141 -18.031 -8.195 1 69.19 438 THR B C 1
ATOM 6933 O O . THR B 1 438 ? -18.672 -17.844 -9.32 1 69.19 438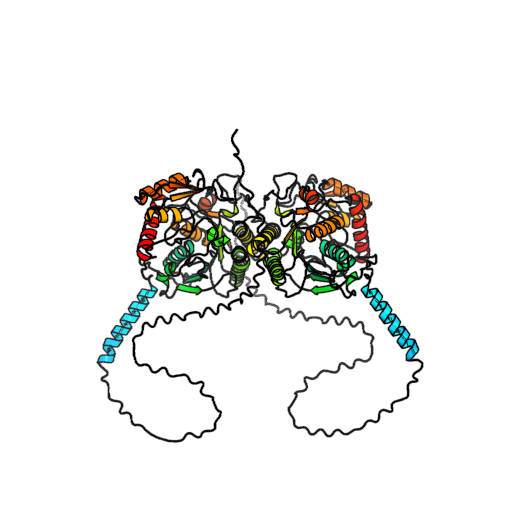 THR B O 1
ATOM 6936 N N . GLY B 1 439 ? -20.219 -17.328 -7.871 1 63.97 439 GLY B N 1
ATOM 6937 C CA . GLY B 1 439 ? -20.672 -16.125 -8.562 1 63.97 439 GLY B CA 1
ATOM 6938 C C . GLY B 1 439 ? -19.719 -14.961 -8.438 1 63.97 439 GLY B C 1
ATOM 6939 O O . GLY B 1 439 ? -18.609 -15.117 -7.918 1 63.97 439 GLY B O 1
ATOM 6940 N N . PRO B 1 440 ? -19.969 -13.867 -9.008 1 65.81 440 PRO B N 1
ATOM 6941 C CA . PRO B 1 440 ? -19.109 -12.68 -9.031 1 65.81 440 PRO B CA 1
ATOM 6942 C C . PRO B 1 440 ? -18.953 -12.031 -7.66 1 65.81 440 PRO B C 1
ATOM 6944 O O . PRO B 1 440 ? -18.031 -11.234 -7.449 1 65.81 440 PRO B O 1
ATOM 6947 N N . GLY B 1 441 ? -19.766 -12.391 -6.801 1 72.31 441 GLY B N 1
ATOM 6948 C CA . GLY B 1 441 ? -19.734 -11.773 -5.484 1 72.31 441 GLY B CA 1
ATOM 6949 C C . GLY B 1 441 ? -18.703 -12.383 -4.562 1 72.31 441 GLY B C 1
ATOM 6950 O O . GLY B 1 441 ? -18.219 -13.484 -4.812 1 72.31 441 GLY B O 1
ATOM 6951 N N . ALA B 1 442 ? -18.328 -11.719 -3.557 1 76 442 ALA B N 1
ATOM 6952 C CA . ALA B 1 442 ? -17.375 -12.172 -2.543 1 76 442 ALA B CA 1
ATOM 6953 C C . ALA B 1 442 ? -17.828 -13.5 -1.929 1 76 442 ALA B C 1
ATOM 6955 O O . ALA B 1 442 ? -19.016 -13.695 -1.649 1 76 442 ALA B O 1
ATOM 6956 N N . SER B 1 443 ? -16.859 -14.516 -1.956 1 76.5 443 SER B N 1
ATOM 6957 C CA . SER B 1 443 ? -17.172 -15.828 -1.4 1 76.5 443 SER B CA 1
ATOM 6958 C C . SER B 1 443 ? -15.945 -16.484 -0.788 1 76.5 443 SER B C 1
ATOM 6960 O O . SER B 1 443 ? -14.836 -16.344 -1.301 1 76.5 443 SER B O 1
ATOM 6962 N N . LYS B 1 444 ? -16.172 -17.188 0.375 1 77 444 LYS B N 1
ATOM 6963 C CA . LYS B 1 444 ? -15.102 -17.984 0.964 1 77 444 LYS B CA 1
ATOM 6964 C C . LYS B 1 444 ? -14.797 -19.203 0.108 1 77 444 LYS B C 1
ATOM 6966 O O . LYS B 1 444 ? -15.711 -19.891 -0.365 1 77 444 LYS B O 1
ATOM 6971 N N . PRO B 1 445 ? -13.445 -19.391 -0.122 1 72.69 445 PRO B N 1
ATOM 6972 C CA . PRO B 1 445 ? -13.133 -20.625 -0.863 1 72.69 445 PRO B CA 1
ATOM 6973 C C . PRO B 1 445 ? -13.625 -21.875 -0.156 1 72.69 445 PRO B C 1
ATOM 6975 O O . PRO B 1 445 ? -13.57 -21.969 1.074 1 72.69 445 PRO B O 1
ATOM 6978 N N . GLN B 1 446 ? -14.289 -22.766 -0.872 1 63.62 446 GLN B N 1
ATOM 6979 C CA . GLN B 1 446 ? -14.758 -24.031 -0.308 1 63.62 446 GLN B CA 1
ATOM 6980 C C . GLN B 1 446 ? -13.719 -25.141 -0.492 1 63.62 446 GLN B C 1
ATOM 6982 O O . GLN B 1 446 ? -13.508 -25.625 -1.607 1 63.62 446 GLN B O 1
ATOM 6987 N N . ASN B 1 447 ? -12.75 -25.219 0.498 1 61.94 447 ASN B N 1
ATOM 6988 C CA . ASN B 1 447 ? -11.664 -26.188 0.383 1 61.94 447 ASN B CA 1
ATOM 6989 C C . ASN B 1 447 ? -12.117 -27.594 0.785 1 61.94 447 ASN B C 1
ATOM 6991 O O . ASN B 1 447 ? -12.992 -27.734 1.637 1 61.94 447 ASN B O 1
#

Organism: NCBI:txid2856

Nearest PDB structures (foldseek):
  2b69-assembly1_A  TM=9.941E-01  e=1.009E-51  Homo sapiens
  4gll-assembly1_B  TM=9.458E-01  e=7.603E-49  Homo sapiens
  4lk3-assembly1_D  TM=9.799E-01  e=2.097E-42  Homo sapiens
  4lk3-assembly1_B  TM=9.743E-01  e=7.985E-42  Homo sapiens
  4lk3-assembly1_E  TM=9.823E-01  e=7.121E-41  Homo sapiens